Protein AF-A0A1G0YKZ3-F1 (afdb_monomer_lite)

pLDDT: mean 79.62, std 14.06, range [26.47, 97.0]

Structure (mmCIF, N/CA/C/O backbone):
data_AF-A0A1G0YKZ3-F1
#
_entry.id   AF-A0A1G0YKZ3-F1
#
loop_
_atom_site.group_PDB
_atom_site.id
_atom_site.type_symbol
_atom_site.label_atom_id
_atom_site.label_alt_id
_atom_site.label_comp_id
_atom_site.label_asym_id
_atom_site.label_entity_id
_atom_site.label_seq_id
_atom_site.pdbx_PDB_ins_code
_atom_site.Cartn_x
_atom_site.Cartn_y
_atom_site.Cartn_z
_atom_site.occupancy
_atom_site.B_iso_or_equiv
_atom_site.auth_seq_id
_atom_site.auth_comp_id
_atom_site.auth_asym_id
_atom_site.auth_atom_id
_atom_site.pdbx_PDB_model_num
ATOM 1 N N . MET A 1 1 ? 0.226 -40.331 -15.605 1.00 42.91 1 MET A N 1
ATOM 2 C CA . MET A 1 1 ? 0.816 -40.082 -16.938 1.00 42.91 1 MET A CA 1
ATOM 3 C C . MET A 1 1 ? 2.249 -40.594 -16.923 1.00 42.91 1 MET A C 1
ATOM 5 O O . MET A 1 1 ? 2.766 -40.812 -15.832 1.00 42.91 1 MET A O 1
ATOM 9 N N . LYS A 1 2 ? 2.883 -40.888 -18.066 1.00 47.62 2 LYS A N 1
ATOM 10 C CA . LYS A 1 2 ? 4.335 -41.148 -18.028 1.00 47.62 2 LYS A CA 1
ATOM 11 C C . LYS A 1 2 ? 5.029 -39.813 -17.683 1.00 47.62 2 LYS A C 1
ATOM 13 O O . LYS A 1 2 ? 4.541 -38.796 -18.163 1.00 47.62 2 LYS A O 1
ATOM 18 N N . PRO A 1 3 ? 6.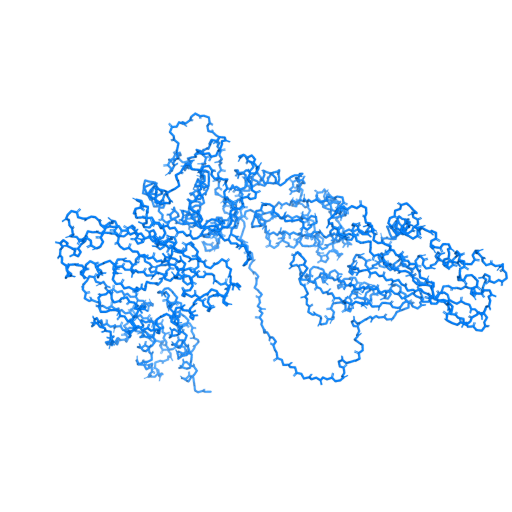158 -39.788 -16.950 1.00 50.66 3 PRO A N 1
ATOM 19 C CA . PRO A 1 3 ? 6.880 -38.547 -16.604 1.00 50.66 3 PRO A CA 1
ATOM 20 C C . PRO A 1 3 ? 7.232 -37.647 -17.809 1.00 50.66 3 PRO A C 1
ATOM 22 O O . PRO A 1 3 ? 7.466 -36.456 -17.681 1.00 50.66 3 PRO A O 1
ATOM 25 N N . ASN A 1 4 ? 7.249 -38.207 -19.023 1.00 61.38 4 ASN A N 1
ATOM 26 C CA . ASN A 1 4 ? 7.488 -37.452 -20.253 1.00 61.38 4 ASN A CA 1
ATOM 27 C C . ASN A 1 4 ? 6.264 -36.621 -20.712 1.00 61.38 4 ASN A C 1
ATOM 29 O O . ASN A 1 4 ? 6.432 -35.644 -21.435 1.00 61.38 4 ASN A O 1
ATOM 33 N N . ASP A 1 5 ? 5.040 -36.984 -20.313 1.00 68.19 5 ASP A N 1
ATOM 34 C CA . ASP A 1 5 ? 3.812 -36.299 -20.748 1.00 68.19 5 ASP A CA 1
ATOM 35 C C . ASP A 1 5 ? 3.553 -35.016 -19.935 1.00 68.19 5 ASP A C 1
ATOM 37 O O . ASP A 1 5 ? 3.103 -34.015 -20.492 1.00 68.19 5 ASP A O 1
ATOM 41 N N . GLU A 1 6 ? 3.874 -35.022 -18.635 1.00 75.44 6 GLU A N 1
ATOM 42 C CA . GLU A 1 6 ? 3.707 -33.869 -17.735 1.00 75.44 6 GLU A CA 1
ATOM 43 C C . GLU A 1 6 ? 4.696 -32.745 -18.081 1.00 75.44 6 GLU A C 1
ATOM 45 O O . GLU A 1 6 ? 4.281 -31.601 -18.285 1.00 75.44 6 GLU A O 1
ATOM 50 N N . TRP A 1 7 ? 5.973 -33.077 -18.302 1.00 81.00 7 TRP A N 1
ATOM 51 C CA . TRP A 1 7 ? 6.970 -32.133 -18.817 1.00 81.00 7 TRP A CA 1
ATOM 52 C C . TRP A 1 7 ? 6.590 -31.518 -20.174 1.00 81.00 7 TRP A C 1
ATOM 54 O O . TRP A 1 7 ? 6.686 -30.302 -20.356 1.00 81.00 7 TRP A O 1
ATOM 64 N N . GLN A 1 8 ? 6.138 -32.329 -21.138 1.00 80.38 8 GLN A N 1
ATOM 65 C CA . GLN A 1 8 ? 5.726 -31.821 -22.454 1.00 80.38 8 GLN A CA 1
ATOM 66 C C . GLN A 1 8 ? 4.481 -30.936 -22.355 1.00 80.38 8 GLN A C 1
ATOM 68 O O . GLN A 1 8 ? 4.412 -29.905 -23.023 1.00 80.38 8 GLN A O 1
ATOM 73 N N . SER A 1 9 ? 3.518 -31.290 -21.499 1.00 83.62 9 SER A N 1
ATOM 74 C CA . SER A 1 9 ? 2.351 -30.446 -21.224 1.00 83.62 9 SER A CA 1
ATOM 75 C C . SER A 1 9 ? 2.756 -29.108 -20.600 1.00 83.62 9 SER A C 1
ATOM 77 O O . SER A 1 9 ? 2.243 -28.068 -21.010 1.00 83.62 9 SER A O 1
ATOM 79 N N . PHE A 1 10 ? 3.701 -29.109 -19.655 1.00 87.75 10 PHE A N 1
ATOM 80 C CA . PHE A 1 10 ? 4.247 -27.889 -19.057 1.00 87.75 10 PHE A CA 1
ATOM 81 C C . PHE A 1 10 ? 4.953 -27.012 -20.100 1.00 87.75 10 PHE A C 1
ATOM 83 O O . PHE A 1 10 ? 4.671 -25.818 -20.199 1.00 87.75 10 PHE A O 1
ATOM 90 N N . LEU A 1 11 ? 5.824 -27.596 -20.927 1.00 85.94 11 LEU A N 1
ATOM 91 C CA . LEU A 1 11 ? 6.560 -26.859 -21.955 1.00 85.94 11 LEU A CA 1
ATOM 92 C C . LEU A 1 11 ? 5.629 -26.290 -23.038 1.00 85.94 11 LEU A C 1
ATOM 94 O O . LEU A 1 11 ? 5.811 -25.146 -23.453 1.00 85.94 11 LEU A O 1
ATOM 98 N N . ASN A 1 12 ? 4.602 -27.042 -23.452 1.00 87.62 12 ASN A N 1
ATOM 99 C CA . ASN A 1 12 ? 3.562 -26.547 -24.359 1.00 87.62 12 ASN A CA 1
ATOM 100 C C . ASN A 1 12 ? 2.747 -25.418 -23.717 1.00 87.62 12 ASN A C 1
ATOM 102 O O . ASN A 1 12 ? 2.536 -24.395 -24.356 1.00 87.62 12 ASN A O 1
ATOM 106 N N . SER A 1 13 ? 2.387 -25.534 -22.435 1.00 89.50 13 SER A N 1
ATOM 107 C CA . SER A 1 13 ? 1.728 -24.444 -21.708 1.00 89.50 13 SER A CA 1
ATOM 108 C C . SER A 1 13 ? 2.592 -23.180 -21.660 1.00 89.50 13 SER A C 1
ATOM 110 O O . SER A 1 13 ? 2.054 -22.084 -21.805 1.00 89.50 13 SER A O 1
ATOM 112 N N . LYS A 1 14 ? 3.918 -23.304 -21.492 1.00 91.25 14 LYS A N 1
ATOM 113 C CA . LYS A 1 14 ? 4.849 -22.165 -21.559 1.00 91.25 14 LYS A CA 1
ATOM 114 C C . LYS A 1 14 ? 4.975 -21.596 -22.966 1.00 91.25 14 LYS A C 1
ATOM 116 O O . LYS A 1 14 ? 5.035 -20.380 -23.120 1.00 91.25 14 LYS A O 1
ATOM 121 N N . LYS A 1 15 ? 4.960 -22.441 -23.997 1.00 91.25 15 LYS A N 1
ATOM 122 C CA . LYS A 1 15 ? 4.895 -21.992 -25.392 1.00 91.25 15 LYS A CA 1
ATOM 123 C C . LYS A 1 15 ? 3.628 -21.170 -25.646 1.00 91.25 15 LYS A C 1
ATOM 125 O O . LYS A 1 15 ? 3.743 -20.075 -26.184 1.00 91.25 15 LYS A O 1
ATOM 130 N N . ASP A 1 16 ? 2.462 -21.660 -25.238 1.00 88.56 16 ASP A N 1
ATOM 131 C CA . ASP A 1 16 ? 1.179 -20.974 -25.441 1.00 88.56 16 ASP A CA 1
ATOM 132 C C . ASP A 1 16 ? 1.107 -19.669 -24.629 1.00 88.56 16 ASP A C 1
ATOM 134 O O . ASP A 1 16 ? 0.653 -18.636 -25.125 1.00 88.56 16 ASP A O 1
ATOM 138 N N . GLU A 1 17 ? 1.646 -19.675 -23.403 1.00 88.56 17 GLU A N 1
ATOM 139 C CA . GLU A 1 17 ? 1.819 -18.471 -22.585 1.00 88.56 17 GLU A CA 1
ATOM 140 C C . GLU A 1 17 ? 2.624 -17.402 -23.337 1.00 88.56 17 GLU A C 1
ATOM 142 O O . GLU A 1 17 ? 2.212 -16.241 -23.369 1.00 88.56 17 GLU A O 1
ATOM 147 N N . VAL A 1 18 ? 3.748 -17.786 -23.945 1.00 91.19 18 VAL A N 1
ATOM 148 C CA . VAL A 1 18 ? 4.625 -16.914 -24.742 1.00 91.19 18 VAL A CA 1
ATOM 149 C C . VAL A 1 18 ? 3.956 -16.493 -26.058 1.00 91.19 18 VAL A C 1
ATOM 151 O O . VAL A 1 18 ? 4.164 -15.375 -26.529 1.00 91.19 18 VAL A O 1
ATOM 154 N N . GLU A 1 19 ? 3.146 -17.354 -26.674 1.00 90.00 19 GLU A N 1
ATOM 155 C CA . GLU A 1 19 ? 2.508 -17.114 -27.973 1.00 90.00 19 GLU A CA 1
ATOM 156 C C . GLU A 1 19 ? 1.446 -15.999 -27.917 1.00 90.00 19 GLU A C 1
ATOM 158 O O . GLU A 1 19 ? 1.385 -15.171 -28.826 1.00 90.00 19 GLU A O 1
ATOM 163 N N . CYS A 1 20 ? 0.707 -15.887 -26.815 1.00 87.75 20 CYS A N 1
ATOM 164 C CA . CYS A 1 20 ? -0.356 -14.887 -26.640 1.00 87.75 20 CYS A CA 1
ATOM 165 C C . CYS A 1 20 ? 0.103 -13.520 -26.101 1.00 87.75 20 CYS A C 1
ATOM 167 O O . CYS A 1 20 ? -0.731 -12.662 -25.835 1.00 87.75 20 CYS A O 1
ATOM 169 N N . GLN A 1 21 ? 1.398 -13.293 -25.860 1.00 89.94 21 GLN A N 1
ATOM 170 C CA . GLN A 1 21 ? 1.848 -12.016 -25.293 1.00 89.94 21 GLN A CA 1
ATOM 171 C C . GLN A 1 21 ? 3.215 -11.570 -25.812 1.00 89.94 21 GLN A C 1
ATOM 173 O O . GLN A 1 21 ? 4.029 -12.368 -26.283 1.00 89.94 21 GLN A O 1
ATOM 178 N N . TRP A 1 22 ? 3.473 -10.271 -25.699 1.00 89.44 22 TRP A N 1
ATOM 179 C CA . TRP A 1 22 ? 4.786 -9.681 -25.909 1.00 89.44 22 TRP A CA 1
ATOM 180 C C . TRP A 1 22 ? 5.574 -9.745 -24.595 1.00 89.44 22 TRP A C 1
ATOM 182 O O . TRP A 1 22 ? 5.169 -9.163 -23.589 1.00 89.44 22 TRP A O 1
ATOM 192 N N . LEU A 1 23 ? 6.712 -10.445 -24.604 1.00 87.81 23 LEU A N 1
ATOM 193 C CA . LEU A 1 23 ? 7.598 -10.577 -23.444 1.00 87.81 23 LEU A CA 1
ATOM 194 C C . LEU A 1 23 ? 8.926 -9.868 -23.678 1.00 87.81 23 LEU A C 1
ATOM 196 O O . LEU A 1 23 ? 9.559 -10.033 -24.724 1.00 87.81 23 LEU A O 1
ATOM 200 N N . THR A 1 24 ? 9.387 -9.141 -22.663 1.00 86.06 24 THR A N 1
ATOM 201 C CA . THR A 1 24 ? 10.756 -8.614 -22.647 1.00 86.06 24 THR A CA 1
ATOM 202 C C . THR A 1 24 ? 11.774 -9.757 -22.614 1.00 86.06 24 THR A C 1
ATOM 204 O O . THR A 1 24 ? 11.461 -10.883 -22.217 1.00 86.06 24 THR A O 1
ATOM 207 N N . LYS A 1 25 ? 13.029 -9.464 -22.980 1.00 84.75 25 LYS A N 1
ATOM 208 C CA . LYS A 1 25 ? 14.138 -10.428 -22.883 1.00 84.75 25 LYS A CA 1
ATOM 209 C C . LYS A 1 25 ? 14.225 -11.053 -21.486 1.00 84.75 25 LYS A C 1
ATOM 211 O O . LYS A 1 25 ? 14.249 -12.272 -21.356 1.00 84.75 25 LYS A O 1
ATOM 216 N N . SER A 1 26 ? 14.215 -10.220 -20.447 1.00 84.94 26 SER A N 1
ATOM 217 C CA . SER A 1 26 ? 14.323 -10.673 -19.058 1.00 84.94 26 SER A CA 1
ATOM 218 C C . SER A 1 26 ? 13.125 -11.513 -18.608 1.00 84.94 26 SER A C 1
ATOM 220 O O . SER A 1 26 ? 13.286 -12.424 -17.806 1.00 84.94 26 SER A O 1
ATOM 222 N N . GLU A 1 27 ? 11.921 -11.251 -19.122 1.00 87.38 27 GLU A N 1
ATOM 223 C CA . GLU A 1 27 ? 10.743 -12.081 -18.827 1.00 87.38 27 GLU A CA 1
ATOM 224 C C . GLU A 1 27 ? 10.829 -13.451 -19.489 1.00 87.38 27 GLU A C 1
ATOM 226 O O . GLU A 1 27 ? 10.498 -14.457 -18.866 1.00 87.38 27 GLU A O 1
ATOM 231 N N . PHE A 1 28 ? 11.342 -13.517 -20.715 1.00 90.62 28 PHE A N 1
ATOM 232 C CA . PHE A 1 28 ? 11.598 -14.801 -21.352 1.00 90.62 28 PHE A CA 1
ATOM 233 C C . PHE A 1 28 ? 12.720 -15.579 -20.647 1.00 90.62 28 PHE A C 1
ATOM 235 O O . PHE A 1 28 ? 12.620 -16.793 -20.499 1.00 90.62 28 PHE A O 1
ATOM 242 N N . GLU A 1 29 ? 13.745 -14.903 -20.119 1.00 90.12 29 GLU A N 1
ATOM 243 C CA . GLU A 1 29 ? 14.764 -15.535 -19.266 1.00 90.12 29 GLU A CA 1
ATOM 244 C C . GLU A 1 29 ? 14.179 -16.092 -17.962 1.00 90.12 29 GLU A C 1
ATOM 246 O O . GLU A 1 29 ? 14.611 -17.151 -17.507 1.00 90.12 29 GLU A O 1
ATOM 251 N N . ILE A 1 30 ? 13.177 -15.433 -17.368 1.00 89.94 30 ILE A N 1
ATOM 252 C CA . ILE A 1 30 ? 12.441 -15.984 -16.218 1.00 89.94 30 ILE A CA 1
ATOM 253 C C . ILE A 1 30 ? 11.735 -17.282 -16.619 1.00 89.94 30 ILE A C 1
ATOM 255 O O . ILE A 1 30 ? 11.874 -18.274 -15.910 1.00 89.94 30 ILE A O 1
ATOM 259 N N . ILE A 1 31 ? 11.072 -17.318 -17.778 1.00 91.12 31 ILE A N 1
ATOM 260 C CA . ILE A 1 31 ? 10.432 -18.540 -18.291 1.00 91.12 31 ILE A CA 1
ATOM 261 C C . ILE A 1 31 ? 11.467 -19.643 -18.542 1.00 91.12 31 ILE A C 1
ATOM 263 O O . ILE A 1 31 ? 11.247 -20.785 -18.146 1.00 91.12 31 ILE A O 1
ATOM 267 N N . ILE A 1 32 ? 12.625 -19.320 -19.130 1.00 91.31 32 ILE A N 1
ATOM 268 C CA . ILE A 1 32 ? 13.733 -20.278 -19.275 1.00 91.31 32 ILE A CA 1
ATOM 269 C C . ILE A 1 32 ? 14.160 -20.802 -17.898 1.00 91.31 32 ILE A C 1
ATOM 271 O O . ILE A 1 32 ? 14.321 -22.004 -17.721 1.00 91.31 32 ILE A O 1
ATOM 275 N N . ASN A 1 33 ? 14.295 -19.937 -16.894 1.00 90.25 33 ASN A N 1
ATOM 276 C CA . ASN A 1 33 ? 14.664 -20.355 -15.542 1.00 90.25 33 ASN A CA 1
ATOM 277 C C . ASN A 1 33 ? 13.593 -21.228 -14.870 1.00 90.25 33 ASN A C 1
ATOM 279 O O . ASN A 1 33 ? 13.944 -22.163 -14.153 1.00 90.25 33 ASN A O 1
ATOM 283 N N . GLU A 1 34 ? 12.306 -20.965 -15.092 1.00 91.06 34 GLU A N 1
ATOM 284 C CA . GLU A 1 34 ? 11.209 -21.831 -14.637 1.00 91.06 34 GLU A CA 1
ATOM 285 C C . GLU A 1 34 ? 11.281 -23.211 -15.298 1.00 91.06 34 GLU A C 1
ATOM 287 O O . GLU A 1 34 ? 11.174 -24.230 -14.617 1.00 91.06 34 GLU A O 1
ATOM 292 N N . ILE A 1 35 ? 11.550 -23.243 -16.606 1.00 89.38 35 ILE A N 1
ATOM 293 C CA . ILE A 1 35 ? 11.797 -24.464 -17.384 1.00 89.38 35 ILE A CA 1
ATOM 294 C C . ILE A 1 35 ? 12.987 -25.240 -16.806 1.00 89.38 35 ILE A C 1
ATOM 296 O O . ILE A 1 35 ? 12.895 -26.454 -16.657 1.00 89.38 35 ILE A O 1
ATOM 300 N N . LEU A 1 36 ? 14.084 -24.583 -16.427 1.00 88.19 36 LEU A N 1
ATOM 301 C CA . LEU A 1 36 ? 15.252 -25.248 -15.826 1.00 88.19 36 LEU A CA 1
ATOM 302 C C . LEU A 1 36 ? 14.985 -25.755 -14.394 1.00 88.19 36 LEU A C 1
ATOM 304 O O . LEU A 1 36 ? 15.496 -26.806 -14.003 1.00 88.19 36 LEU A O 1
ATOM 308 N N . LYS A 1 37 ? 14.175 -25.031 -13.609 1.00 88.12 37 LYS A N 1
ATOM 309 C CA . LYS A 1 37 ? 13.853 -25.361 -12.206 1.00 88.12 37 LYS A CA 1
ATOM 310 C C . LYS A 1 37 ? 12.738 -26.393 -12.037 1.00 88.12 37 LYS A C 1
ATOM 312 O O . LYS A 1 37 ? 12.603 -26.938 -10.943 1.00 88.12 37 LYS A O 1
ATOM 317 N N . HIS A 1 38 ? 11.934 -26.650 -13.067 1.00 86.81 38 HIS A N 1
ATOM 318 C CA . HIS A 1 38 ? 10.862 -27.641 -13.004 1.00 86.81 38 HIS A CA 1
ATOM 319 C C . HIS A 1 38 ? 11.417 -29.024 -12.621 1.00 86.81 38 HIS A C 1
ATOM 321 O O . HIS A 1 38 ? 12.440 -29.460 -13.157 1.00 86.81 38 HIS A O 1
ATOM 327 N N . ALA A 1 39 ? 10.736 -29.720 -11.703 1.00 82.50 39 ALA A N 1
ATOM 328 C CA . ALA A 1 39 ? 11.223 -30.966 -11.103 1.00 82.50 39 ALA A CA 1
ATOM 329 C C . ALA A 1 39 ? 11.541 -32.044 -12.154 1.00 82.50 39 ALA A C 1
ATOM 331 O O . ALA A 1 39 ? 12.566 -32.715 -12.069 1.00 82.50 39 ALA A O 1
ATOM 332 N N . GLU A 1 40 ? 10.702 -32.143 -13.185 1.00 80.88 40 GLU A N 1
ATOM 333 C CA . GLU A 1 40 ? 10.841 -33.122 -14.271 1.00 80.88 40 GLU A CA 1
ATOM 334 C C . GLU A 1 40 ? 11.629 -32.606 -15.488 1.00 80.88 40 GLU A C 1
ATOM 336 O O . GLU A 1 40 ? 11.711 -33.287 -16.508 1.00 80.88 40 GLU A O 1
ATOM 341 N N . SER A 1 41 ? 12.202 -31.399 -15.420 1.00 84.44 41 SER A N 1
ATOM 342 C CA . SER A 1 41 ? 12.966 -30.848 -16.541 1.00 84.44 41 SER A CA 1
ATOM 343 C C . SER A 1 41 ? 14.240 -31.661 -16.791 1.00 84.44 41 SER A C 1
ATOM 345 O O . SER A 1 41 ? 15.064 -31.775 -15.873 1.00 84.44 41 SER A O 1
ATOM 347 N N . PRO A 1 42 ? 14.467 -32.169 -18.018 1.00 82.06 42 PRO A N 1
ATOM 348 C CA . PRO A 1 42 ? 15.706 -32.852 -18.382 1.00 82.06 42 PRO A CA 1
ATOM 349 C C . PRO A 1 42 ? 16.873 -31.875 -18.602 1.00 82.06 42 PRO A C 1
ATOM 351 O O . PRO A 1 42 ? 18.012 -32.310 -18.765 1.00 82.06 42 PRO A O 1
ATOM 354 N N . LEU A 1 43 ? 16.604 -30.564 -18.616 1.00 85.81 43 LEU A N 1
ATOM 355 C CA . LEU A 1 43 ? 17.576 -29.524 -18.931 1.00 85.81 43 LEU A CA 1
ATOM 356 C C . LEU A 1 43 ? 18.294 -29.038 -17.666 1.00 85.81 43 LEU A C 1
ATOM 358 O O . LEU A 1 43 ? 17.666 -28.679 -16.670 1.00 85.81 43 LEU A O 1
ATOM 362 N N . LEU A 1 44 ? 19.621 -28.998 -17.727 1.00 85.94 44 LEU A N 1
ATOM 363 C CA . LEU A 1 44 ? 20.503 -28.349 -16.757 1.00 85.94 44 LEU A CA 1
ATOM 364 C C . LEU A 1 44 ? 20.822 -26.900 -17.169 1.00 85.94 44 LEU A C 1
ATOM 366 O O . LEU A 1 44 ? 21.038 -26.041 -16.319 1.00 85.94 44 LEU A O 1
ATOM 370 N N . GLY A 1 45 ? 20.804 -26.615 -18.473 1.00 88.44 45 GLY A N 1
ATOM 371 C CA . GLY A 1 45 ? 20.987 -25.279 -19.038 1.00 88.44 45 GLY A CA 1
ATOM 372 C C . GLY A 1 45 ? 20.351 -25.164 -20.423 1.00 88.44 45 GLY A C 1
ATOM 373 O O . GLY A 1 45 ? 20.133 -26.173 -21.096 1.00 88.44 45 GLY A O 1
ATOM 374 N N . LEU A 1 46 ? 20.082 -23.934 -20.860 1.00 90.31 46 LEU A N 1
ATOM 375 C CA . LEU A 1 46 ? 19.493 -23.626 -22.164 1.00 90.31 46 LEU A CA 1
ATOM 376 C C . LEU A 1 46 ? 19.914 -22.221 -22.597 1.00 90.31 46 LEU A C 1
ATOM 378 O O . LEU A 1 46 ? 19.667 -21.259 -21.873 1.00 90.31 46 LEU A O 1
ATOM 382 N N . GLN A 1 47 ? 20.493 -22.108 -23.787 1.00 90.69 47 GLN A N 1
ATOM 383 C CA . GLN A 1 47 ? 20.935 -20.860 -24.394 1.00 90.69 47 GLN A CA 1
ATOM 384 C C . GLN A 1 47 ? 20.484 -20.804 -25.856 1.00 90.69 47 GLN A C 1
ATOM 386 O O . GLN A 1 47 ? 20.711 -21.739 -26.619 1.00 90.69 47 GLN A O 1
ATOM 391 N N . PHE A 1 48 ? 19.897 -19.687 -26.271 1.00 90.38 48 PHE A N 1
ATOM 392 C CA . PHE A 1 48 ? 19.668 -19.380 -27.679 1.00 90.38 48 PHE A CA 1
ATOM 393 C C . PHE A 1 48 ? 20.603 -18.252 -28.102 1.00 90.38 48 PHE A C 1
ATOM 395 O O . PHE A 1 48 ? 20.627 -17.198 -27.469 1.00 90.38 48 PHE A O 1
ATOM 402 N N . SER A 1 49 ? 21.347 -18.477 -29.178 1.00 87.94 49 SER A N 1
ATOM 403 C CA . SER A 1 49 ? 22.225 -17.504 -29.821 1.00 87.94 49 SER A CA 1
ATOM 404 C C . SER A 1 49 ? 21.640 -17.140 -31.174 1.00 87.94 49 SER A C 1
ATOM 406 O O . SER A 1 49 ? 21.408 -18.022 -32.003 1.00 87.94 49 SER A O 1
ATOM 408 N N . LEU A 1 50 ? 21.395 -15.857 -31.412 1.00 85.75 50 LEU A N 1
ATOM 409 C CA . LEU A 1 50 ? 20.867 -15.376 -32.683 1.00 85.75 50 LEU A CA 1
ATOM 410 C C . LEU A 1 50 ? 21.913 -14.522 -33.392 1.00 85.75 50 LEU A C 1
ATOM 412 O O . LEU A 1 50 ? 22.384 -13.545 -32.821 1.00 85.75 50 LEU A O 1
ATOM 416 N N . GLU A 1 51 ? 22.272 -14.890 -34.623 1.00 80.81 51 GLU A N 1
ATOM 417 C CA . GLU A 1 51 ? 23.230 -14.164 -35.464 1.00 80.81 51 GLU A CA 1
ATOM 418 C C . GLU A 1 51 ? 22.498 -13.460 -36.624 1.00 80.81 51 GLU A C 1
ATOM 420 O O . GLU A 1 51 ? 21.670 -14.067 -37.308 1.00 80.81 51 GLU A O 1
ATOM 425 N N . PHE A 1 52 ? 22.811 -12.176 -36.854 1.00 73.44 52 PHE A N 1
ATOM 426 C CA . PHE A 1 52 ? 22.208 -11.348 -37.908 1.00 73.44 52 PHE A CA 1
ATOM 427 C C . PHE A 1 52 ? 23.247 -10.784 -38.878 1.00 73.44 52 PHE A C 1
ATOM 429 O O . PHE A 1 52 ? 24.420 -10.624 -38.536 1.00 73.44 52 PHE A O 1
ATOM 436 N N . ALA A 1 53 ? 22.781 -10.383 -40.063 1.00 68.69 53 ALA A N 1
ATOM 437 C CA . ALA A 1 53 ? 23.548 -9.519 -40.950 1.00 68.69 53 ALA A CA 1
ATOM 438 C C . ALA A 1 53 ? 23.676 -8.087 -40.365 1.00 68.69 53 ALA A C 1
ATOM 440 O O . ALA A 1 53 ? 22.723 -7.585 -39.753 1.00 68.69 53 ALA A O 1
ATOM 441 N N . PRO A 1 54 ? 24.814 -7.392 -40.575 1.00 63.59 54 PRO A N 1
ATOM 442 C CA . PRO A 1 54 ? 24.992 -5.995 -40.165 1.00 63.59 54 PRO A CA 1
ATOM 443 C C . PRO A 1 54 ? 23.857 -5.083 -40.676 1.00 63.59 54 PRO A C 1
ATOM 445 O O . PRO A 1 54 ? 23.375 -5.299 -41.791 1.00 63.59 54 PRO A O 1
ATOM 448 N N . PRO A 1 55 ? 23.416 -4.055 -39.916 1.00 63.09 55 PRO A N 1
ATOM 449 C CA . PRO A 1 55 ? 24.029 -3.469 -38.711 1.00 63.09 55 PRO A CA 1
ATOM 450 C C . PRO A 1 55 ? 23.638 -4.133 -37.373 1.00 63.09 55 PRO A C 1
ATOM 452 O O . PRO A 1 55 ? 24.049 -3.661 -36.311 1.00 63.09 55 PRO A O 1
ATOM 455 N N . PHE A 1 56 ? 22.859 -5.215 -37.394 1.00 68.00 56 PHE A N 1
ATOM 456 C CA . PHE A 1 56 ? 22.395 -5.906 -36.188 1.00 68.00 56 PHE A CA 1
ATOM 457 C C . PHE A 1 56 ? 23.482 -6.872 -35.680 1.00 68.00 56 PHE A C 1
ATOM 459 O O . PHE A 1 56 ? 24.140 -7.545 -36.469 1.00 68.00 56 PHE A O 1
ATOM 466 N N . LYS A 1 57 ? 23.718 -6.914 -34.361 1.00 65.50 57 LYS A N 1
ATOM 467 C CA . LYS A 1 57 ? 24.732 -7.784 -33.732 1.00 65.50 57 LYS A CA 1
ATOM 468 C C . LYS A 1 57 ? 24.097 -9.050 -33.176 1.00 65.50 57 LYS A C 1
ATOM 470 O O . LYS A 1 57 ? 22.934 -9.028 -32.784 1.00 65.50 57 LYS A O 1
ATOM 475 N N . ALA A 1 58 ? 24.894 -10.114 -33.082 1.00 75.12 58 ALA A N 1
ATOM 476 C CA . ALA A 1 58 ? 24.462 -11.331 -32.420 1.00 75.12 58 ALA A CA 1
ATOM 477 C C . ALA A 1 58 ? 24.151 -11.085 -30.935 1.00 75.12 58 ALA A C 1
ATOM 479 O O . ALA A 1 58 ? 24.829 -10.283 -30.282 1.00 75.12 58 ALA A O 1
ATOM 480 N N . PHE A 1 59 ? 23.138 -11.771 -30.409 1.00 82.75 59 PHE A N 1
ATOM 481 C CA . PHE A 1 59 ? 22.833 -11.760 -28.981 1.00 82.75 59 PHE A CA 1
ATOM 482 C C . PHE A 1 59 ? 22.466 -13.153 -28.477 1.00 82.75 59 PHE A C 1
ATOM 484 O O . PHE A 1 59 ? 21.928 -13.979 -29.215 1.00 82.75 59 PHE A O 1
ATOM 491 N N . ASP A 1 60 ? 22.722 -13.360 -27.187 1.00 86.44 60 ASP A N 1
ATOM 492 C CA . ASP A 1 60 ? 22.404 -14.589 -26.473 1.00 86.44 60 ASP A CA 1
ATOM 493 C C . ASP A 1 60 ? 21.298 -14.357 -25.441 1.00 86.44 60 ASP A C 1
ATOM 495 O O . ASP A 1 60 ? 21.181 -13.267 -24.862 1.00 86.44 60 ASP A O 1
ATOM 499 N N . ILE A 1 61 ? 20.502 -15.391 -25.191 1.00 87.12 61 ILE A N 1
ATOM 500 C CA . ILE A 1 61 ? 19.455 -15.415 -24.168 1.00 87.12 61 ILE A CA 1
ATOM 501 C C . ILE A 1 61 ? 19.419 -16.787 -23.487 1.00 87.12 61 ILE A C 1
ATOM 503 O O . ILE A 1 61 ? 19.496 -17.816 -24.160 1.00 87.12 61 ILE A O 1
ATOM 507 N N . GLY A 1 62 ? 19.312 -16.800 -22.157 1.00 85.31 62 GLY A N 1
ATOM 508 C CA . GLY A 1 62 ? 19.332 -18.021 -21.345 1.00 85.31 62 GLY A CA 1
ATOM 509 C C . GLY A 1 62 ? 20.665 -18.286 -20.630 1.00 85.31 62 GLY A C 1
ATOM 510 O O . GLY A 1 62 ? 21.541 -17.427 -20.565 1.00 85.31 62 GLY A O 1
ATOM 511 N N . HIS A 1 63 ? 20.796 -19.478 -20.048 1.00 82.50 63 HIS A N 1
ATOM 512 C CA . HIS A 1 63 ? 21.903 -19.869 -19.174 1.00 82.50 63 HIS A CA 1
ATOM 513 C C . HIS A 1 63 ? 22.912 -20.762 -19.906 1.00 82.50 63 HIS A C 1
ATOM 515 O O . HIS A 1 63 ? 22.547 -21.835 -20.390 1.00 82.50 63 HIS A O 1
ATOM 521 N N . SER A 1 64 ? 24.185 -20.350 -19.928 1.00 81.81 64 SER A N 1
ATOM 522 C CA . SER A 1 64 ? 25.295 -21.118 -20.510 1.00 81.81 64 SER A CA 1
ATOM 523 C C . SER A 1 64 ? 26.107 -21.841 -19.434 1.00 81.81 64 SER A C 1
ATOM 525 O O . SER A 1 64 ? 26.398 -21.263 -18.390 1.00 81.81 64 SER A O 1
ATOM 527 N N . LEU A 1 65 ? 26.518 -23.083 -19.700 1.00 81.81 65 LEU A N 1
ATOM 528 C CA . LEU A 1 65 ? 27.394 -23.884 -18.831 1.00 81.81 65 LEU A CA 1
ATOM 529 C C . LEU A 1 65 ? 28.711 -24.246 -19.540 1.00 81.81 65 LEU A C 1
ATOM 531 O O . LEU A 1 65 ? 28.831 -24.093 -20.754 1.00 81.81 65 LEU A O 1
ATOM 535 N N . ALA A 1 66 ? 29.707 -24.692 -18.765 1.00 76.38 66 ALA A N 1
ATOM 536 C CA . ALA A 1 66 ? 31.050 -25.020 -19.261 1.00 76.38 66 ALA A CA 1
ATOM 537 C C . ALA A 1 66 ? 31.154 -26.402 -19.938 1.00 76.38 66 ALA A C 1
ATOM 539 O O . ALA A 1 66 ? 32.101 -26.652 -20.680 1.00 76.38 66 ALA A O 1
ATOM 540 N N . GLU A 1 67 ? 30.201 -27.300 -19.684 1.00 73.69 67 GLU A N 1
ATOM 541 C CA . GLU A 1 67 ? 30.148 -28.633 -20.295 1.00 73.69 67 GLU A CA 1
ATOM 542 C C . GLU A 1 67 ? 29.831 -28.558 -21.802 1.00 73.69 67 GLU A C 1
ATOM 544 O O . GLU A 1 67 ? 29.259 -27.562 -22.253 1.00 73.69 67 GLU A O 1
ATOM 549 N N . PRO A 1 68 ? 30.188 -29.573 -22.613 1.00 71.62 68 PRO A N 1
ATOM 550 C CA . PRO A 1 68 ? 29.853 -29.580 -24.034 1.00 71.62 68 PRO A CA 1
ATOM 551 C C . PRO A 1 68 ? 28.326 -29.657 -24.227 1.00 71.62 68 PRO A C 1
ATOM 553 O O . PRO A 1 68 ? 27.716 -30.631 -23.788 1.00 71.62 68 PRO A O 1
ATOM 556 N N . PRO A 1 69 ? 27.693 -28.655 -24.868 1.00 79.31 69 PRO A N 1
ATOM 557 C CA . PRO A 1 69 ? 26.253 -28.657 -25.079 1.00 79.31 69 PRO A CA 1
ATOM 558 C C . PRO A 1 69 ? 25.859 -29.487 -26.298 1.00 79.31 69 PRO A C 1
ATOM 560 O O . PRO A 1 69 ? 26.560 -29.501 -27.316 1.00 79.31 69 PRO A O 1
ATOM 563 N N . ASP A 1 70 ? 24.647 -30.027 -26.260 1.00 82.00 70 ASP A N 1
ATOM 564 C CA . ASP A 1 70 ? 23.947 -30.414 -27.477 1.00 82.00 70 ASP A CA 1
ATOM 565 C C . ASP A 1 70 ? 23.594 -29.137 -28.246 1.00 82.00 70 ASP A C 1
ATOM 567 O O . ASP A 1 70 ? 22.937 -28.229 -27.728 1.00 82.00 70 ASP A O 1
ATOM 571 N N . THR A 1 71 ? 24.082 -29.034 -29.482 1.00 82.50 71 THR A N 1
ATOM 572 C CA . THR A 1 71 ? 23.901 -27.844 -30.318 1.00 82.50 71 THR A CA 1
ATOM 573 C C . THR A 1 71 ? 22.971 -28.150 -31.478 1.00 82.50 71 THR A C 1
ATOM 575 O O . THR A 1 71 ? 23.224 -29.051 -32.274 1.00 82.50 71 THR A O 1
ATOM 578 N N . HIS A 1 72 ? 21.941 -27.328 -31.634 1.00 84.50 72 HIS A N 1
ATOM 579 C CA . HIS A 1 72 ? 21.007 -27.395 -32.744 1.00 84.50 72 HIS A CA 1
ATOM 580 C C . HIS A 1 72 ? 20.862 -26.025 -33.391 1.00 84.50 72 HIS A C 1
ATOM 582 O O . HIS A 1 72 ? 20.766 -25.007 -32.714 1.00 84.50 72 HIS A O 1
ATOM 588 N N . SER A 1 73 ? 20.812 -25.982 -34.719 1.00 84.81 73 SER A N 1
ATOM 589 C CA . SER A 1 73 ? 20.568 -24.738 -35.451 1.00 84.81 73 SER A CA 1
ATOM 590 C C . SER A 1 73 ? 19.271 -24.844 -36.236 1.00 84.81 73 SER A C 1
ATOM 592 O O . SER A 1 73 ? 18.994 -25.877 -36.840 1.00 84.81 73 SER A O 1
ATOM 594 N N . PHE A 1 74 ? 18.462 -23.794 -36.210 1.00 85.88 74 PHE A N 1
ATOM 595 C CA . PHE A 1 74 ? 17.257 -23.698 -37.021 1.00 85.88 74 PHE A CA 1
ATOM 596 C C . PHE A 1 74 ? 17.167 -22.311 -37.648 1.00 85.88 74 PHE A C 1
ATOM 598 O O . PHE A 1 74 ? 17.546 -21.303 -37.050 1.00 85.88 74 PHE A O 1
ATOM 605 N N . GLN A 1 75 ? 16.672 -22.278 -38.882 1.00 80.44 75 GLN A N 1
ATOM 606 C CA . GLN A 1 75 ? 16.397 -21.026 -39.567 1.00 80.44 75 GLN A CA 1
ATOM 607 C C . GLN A 1 75 ? 15.155 -20.386 -38.956 1.00 80.44 75 GLN A C 1
ATOM 609 O O . GLN A 1 75 ? 14.157 -21.060 -38.656 1.00 80.44 75 GLN A O 1
ATOM 614 N N . LEU A 1 76 ? 15.235 -19.079 -38.749 1.00 76.69 76 LEU A N 1
ATOM 615 C CA . LEU A 1 76 ? 14.055 -18.285 -38.484 1.00 76.69 76 LEU A CA 1
ATOM 616 C C . LEU A 1 76 ? 13.371 -18.048 -39.825 1.00 76.69 76 LEU A C 1
ATOM 618 O O . LEU A 1 76 ? 13.980 -17.537 -40.758 1.00 76.69 76 LEU A O 1
ATOM 622 N N . ASP A 1 77 ? 12.101 -18.429 -39.919 1.00 70.06 77 ASP A N 1
ATOM 623 C CA . ASP A 1 77 ? 11.248 -18.168 -41.084 1.00 70.06 77 ASP A CA 1
ATOM 624 C C . ASP A 1 77 ? 10.872 -16.667 -41.181 1.00 70.06 77 ASP A C 1
ATOM 626 O O . ASP A 1 77 ? 9.711 -16.321 -41.400 1.00 70.06 77 ASP A O 1
ATOM 630 N N . ASP A 1 78 ? 11.820 -15.764 -40.896 1.00 67.31 78 ASP A N 1
ATOM 631 C CA . ASP A 1 78 ? 11.661 -14.313 -40.967 1.00 67.31 78 ASP A CA 1
ATOM 632 C C . ASP A 1 78 ? 12.296 -13.758 -42.247 1.00 67.31 78 ASP A C 1
ATOM 634 O O . ASP A 1 78 ? 13.125 -14.383 -42.907 1.00 67.31 78 ASP A O 1
ATOM 638 N N . ASN A 1 79 ? 11.910 -12.534 -42.614 1.00 60.78 79 ASN A N 1
ATOM 639 C CA . ASN A 1 79 ? 12.427 -11.850 -43.804 1.00 60.78 79 ASN A CA 1
ATOM 640 C C . ASN A 1 79 ? 13.922 -11.460 -43.688 1.00 60.78 79 ASN A C 1
ATOM 642 O O . ASN A 1 79 ? 14.395 -10.650 -44.485 1.00 60.78 79 ASN A O 1
ATOM 646 N N . ARG A 1 80 ? 14.657 -11.957 -42.678 1.00 63.00 80 ARG A N 1
ATOM 647 C CA . ARG A 1 80 ? 16.012 -11.515 -42.316 1.00 63.00 80 ARG A CA 1
ATOM 648 C C . ARG A 1 80 ? 17.091 -12.583 -42.388 1.00 63.00 80 ARG A C 1
ATOM 650 O O . ARG A 1 80 ? 18.252 -12.239 -42.155 1.00 63.00 80 ARG A O 1
ATOM 657 N N . SER A 1 81 ? 16.774 -13.823 -42.766 1.00 53.94 81 SER A N 1
ATOM 658 C CA . SER A 1 81 ? 17.778 -14.897 -42.889 1.00 53.94 81 SER A CA 1
ATOM 659 C C . SER A 1 81 ? 18.635 -15.055 -41.617 1.00 53.94 81 SER A C 1
ATOM 661 O O . SER A 1 81 ? 19.845 -15.260 -41.692 1.00 53.94 81 SER A O 1
ATOM 663 N N . GLY A 1 82 ? 18.020 -14.882 -40.439 1.00 68.81 82 GLY A N 1
ATOM 664 C CA . GLY A 1 82 ? 18.692 -15.054 -39.151 1.00 68.81 82 GLY A CA 1
ATOM 665 C C . GLY A 1 82 ? 18.847 -16.534 -38.799 1.00 68.81 82 GLY A C 1
ATOM 666 O O . GLY A 1 82 ? 17.873 -17.292 -38.826 1.00 68.81 82 GLY A O 1
ATOM 667 N N . LEU A 1 83 ? 20.063 -16.945 -38.426 1.00 81.06 83 LEU A N 1
ATOM 668 C CA . LEU A 1 83 ? 20.322 -18.295 -37.923 1.00 81.06 83 LEU A CA 1
ATOM 669 C C . LEU A 1 83 ? 20.244 -18.286 -36.395 1.00 81.06 83 LEU A C 1
ATOM 671 O O . LEU A 1 83 ? 21.067 -17.653 -35.732 1.00 81.06 83 LEU A O 1
ATOM 675 N N . CYS A 1 84 ? 19.278 -19.018 -35.835 1.00 85.75 84 CYS A N 1
ATOM 676 C CA . CYS A 1 84 ? 19.230 -19.265 -34.400 1.00 85.75 84 CYS A CA 1
ATOM 677 C C . CYS A 1 84 ? 19.951 -20.578 -34.080 1.00 85.75 84 CYS A C 1
ATOM 679 O O . CYS A 1 84 ? 19.619 -21.637 -34.622 1.00 85.75 84 CYS A O 1
ATOM 681 N N . ARG A 1 85 ? 20.935 -20.510 -33.184 1.00 88.19 85 ARG A N 1
ATOM 682 C CA . ARG A 1 85 ? 21.633 -21.660 -32.615 1.00 88.19 85 ARG A CA 1
ATOM 683 C C . ARG A 1 85 ? 21.161 -21.848 -31.177 1.00 88.19 85 ARG A C 1
ATOM 685 O O . ARG A 1 85 ? 21.494 -21.055 -30.304 1.00 88.19 85 ARG A O 1
ATOM 692 N N . ALA A 1 86 ? 20.397 -22.902 -30.934 1.00 87.75 86 ALA A N 1
ATOM 693 C CA . ALA A 1 86 ? 20.036 -23.345 -29.598 1.00 87.75 86 ALA A CA 1
ATOM 694 C C . ALA A 1 86 ? 21.101 -24.311 -29.069 1.00 87.75 86 ALA A C 1
ATOM 696 O O . ALA A 1 86 ? 21.517 -25.239 -29.764 1.00 87.75 86 ALA A O 1
ATOM 697 N N . LYS A 1 87 ? 21.542 -24.083 -27.838 1.00 88.25 87 LYS A N 1
ATOM 698 C CA . LYS A 1 87 ? 22.453 -24.938 -27.083 1.00 88.25 87 LYS A CA 1
ATOM 699 C C . LYS A 1 87 ? 21.777 -25.320 -25.783 1.00 88.25 87 LYS A C 1
ATOM 701 O O . LYS A 1 87 ? 21.208 -24.458 -25.114 1.00 88.25 87 LYS A O 1
ATOM 706 N N . TRP A 1 88 ? 21.851 -26.581 -25.402 1.00 86.75 88 TRP A N 1
ATOM 707 C CA . TRP A 1 88 ? 21.333 -27.017 -24.113 1.00 86.75 88 TRP A CA 1
ATOM 708 C C . TRP A 1 88 ? 22.226 -28.069 -23.478 1.00 86.75 88 TRP A C 1
ATOM 710 O O . TRP A 1 88 ? 23.033 -28.724 -24.135 1.00 86.75 88 TRP A O 1
ATOM 720 N N . TRP A 1 89 ? 22.064 -28.202 -22.168 1.00 87.38 89 TRP A N 1
ATOM 721 C CA . TRP A 1 89 ? 22.806 -29.130 -21.328 1.00 87.38 89 TRP A CA 1
ATOM 722 C C . TRP A 1 89 ? 21.806 -30.063 -20.658 1.00 87.38 89 TRP A C 1
ATOM 724 O O . TRP A 1 89 ? 20.784 -29.592 -20.153 1.00 87.38 89 TRP A O 1
ATOM 734 N N . LEU A 1 90 ? 22.076 -31.366 -20.663 1.00 81.94 90 LEU A N 1
ATOM 735 C CA . LEU A 1 90 ? 21.201 -32.380 -20.074 1.00 81.94 90 LEU A CA 1
ATOM 736 C C . LEU A 1 90 ? 21.654 -32.745 -18.660 1.00 81.94 90 LEU A C 1
ATOM 738 O O . LEU A 1 90 ? 22.846 -32.755 -18.359 1.00 81.94 90 LEU A O 1
ATOM 742 N N . LYS A 1 91 ? 20.700 -33.080 -17.789 1.00 80.81 91 LYS A N 1
ATOM 743 C CA . LYS A 1 91 ? 21.011 -33.626 -16.461 1.00 80.81 91 LYS A CA 1
ATOM 744 C C . LYS A 1 91 ? 21.587 -35.050 -16.600 1.00 80.81 91 LYS A C 1
ATOM 746 O O . LYS A 1 91 ? 20.963 -35.867 -17.284 1.00 80.81 91 LYS A O 1
ATOM 751 N N . PRO A 1 92 ? 22.705 -35.386 -15.922 1.00 69.31 92 PRO A N 1
ATOM 752 C CA . PRO A 1 92 ? 23.348 -36.702 -16.026 1.00 69.31 92 PRO A CA 1
ATOM 753 C C . PRO A 1 92 ? 22.407 -37.881 -15.735 1.00 69.31 92 PRO A C 1
ATOM 755 O O . PRO A 1 92 ? 22.441 -38.889 -16.437 1.00 69.31 92 PRO A O 1
ATOM 758 N N . ASP A 1 93 ? 21.503 -37.716 -14.765 1.00 65.06 93 ASP A N 1
ATOM 759 C CA . ASP A 1 93 ? 20.596 -38.771 -14.287 1.00 65.06 93 ASP A CA 1
ATOM 760 C C . ASP A 1 93 ? 19.389 -39.028 -15.214 1.00 65.06 93 ASP A C 1
ATOM 762 O O . ASP A 1 93 ? 18.642 -39.988 -15.022 1.00 65.06 93 ASP A O 1
ATOM 766 N N . LEU A 1 94 ? 19.176 -38.180 -16.229 1.00 61.62 94 LEU A N 1
ATOM 767 C CA . LEU A 1 94 ? 18.018 -38.227 -17.136 1.00 61.62 94 LEU A CA 1
ATOM 768 C C . LEU A 1 94 ? 18.409 -38.445 -18.608 1.00 61.62 94 LEU A C 1
ATOM 770 O O . LEU A 1 94 ? 17.555 -38.349 -19.490 1.00 61.62 94 LEU A O 1
ATOM 774 N N . MET A 1 95 ? 19.666 -38.820 -18.876 1.00 54.62 95 MET A N 1
ATOM 775 C CA . MET A 1 95 ? 20.205 -39.122 -20.217 1.00 54.62 95 MET A CA 1
ATOM 776 C C . MET A 1 95 ? 19.381 -40.169 -20.998 1.00 54.62 95 MET A C 1
ATOM 778 O O . MET A 1 95 ? 19.403 -40.198 -22.226 1.00 54.62 95 MET A O 1
ATOM 782 N N . HIS A 1 96 ? 18.626 -41.027 -20.303 1.00 52.19 96 HIS A N 1
ATOM 783 C CA . HIS A 1 96 ? 17.773 -42.063 -20.901 1.00 52.19 96 HIS A CA 1
ATOM 784 C C . HIS A 1 96 ? 16.421 -41.539 -21.427 1.00 52.19 96 HIS A C 1
ATOM 786 O O . HIS A 1 96 ? 15.738 -42.247 -22.171 1.00 52.19 96 HIS A O 1
ATOM 792 N N . ILE A 1 97 ? 16.026 -40.303 -21.088 1.00 53.06 97 ILE A N 1
ATOM 793 C CA . ILE A 1 97 ? 14.847 -39.614 -21.645 1.00 53.06 97 ILE A CA 1
ATOM 794 C C . ILE A 1 97 ? 15.264 -38.985 -22.986 1.00 53.06 97 ILE A C 1
ATOM 796 O O . ILE A 1 97 ? 15.367 -37.774 -23.157 1.00 53.06 97 ILE A O 1
ATOM 800 N N . ALA A 1 98 ? 15.570 -39.859 -23.943 1.00 45.25 98 ALA A N 1
ATOM 801 C CA . ALA A 1 98 ? 16.316 -39.589 -25.172 1.00 45.25 98 ALA A CA 1
ATOM 802 C C . ALA A 1 98 ? 15.579 -38.785 -26.270 1.00 45.25 98 ALA A C 1
ATOM 804 O O . ALA A 1 98 ? 15.865 -38.959 -27.452 1.00 45.25 98 ALA A O 1
ATOM 805 N N . SER A 1 99 ? 14.641 -37.892 -25.943 1.00 53.06 99 SER A N 1
ATOM 806 C CA . SER A 1 99 ? 14.154 -36.927 -26.941 1.00 53.06 99 SER A CA 1
ATOM 807 C C . SER A 1 99 ? 13.536 -35.689 -26.294 1.00 53.06 99 SER A C 1
ATOM 809 O O . SER A 1 99 ? 12.311 -35.524 -26.274 1.00 53.06 99 SER A O 1
ATOM 811 N N . VAL A 1 100 ? 14.359 -34.755 -25.818 1.00 57.88 100 VAL A N 1
ATOM 812 C CA . VAL A 1 100 ? 13.907 -33.360 -25.871 1.00 57.88 100 VAL A CA 1
ATOM 813 C C . VAL A 1 100 ? 13.707 -33.067 -27.355 1.00 57.88 100 VAL A C 1
ATOM 815 O O . VAL A 1 100 ? 14.664 -33.041 -28.122 1.00 57.88 100 VAL A O 1
ATOM 818 N N . ARG A 1 101 ? 12.451 -32.987 -27.806 1.00 62.72 101 ARG A N 1
ATOM 819 C CA . ARG A 1 101 ? 12.160 -32.761 -29.223 1.00 62.72 101 ARG A CA 1
ATOM 820 C C . ARG A 1 101 ? 12.697 -31.382 -29.591 1.00 62.72 101 ARG A C 1
ATOM 822 O O . ARG A 1 101 ? 12.173 -30.375 -29.118 1.00 62.72 101 ARG A O 1
ATOM 829 N N . ASN A 1 102 ? 13.717 -31.350 -30.446 1.00 67.12 102 ASN A N 1
ATOM 830 C CA . ASN A 1 102 ? 14.329 -30.124 -30.972 1.00 67.12 102 ASN A CA 1
ATOM 831 C C . ASN A 1 102 ? 13.272 -29.137 -31.500 1.00 67.12 102 ASN A C 1
ATOM 833 O O . ASN A 1 102 ? 13.397 -27.925 -31.336 1.00 67.12 102 ASN A O 1
ATOM 837 N N . GLU A 1 103 ? 12.193 -29.675 -32.071 1.00 76.12 103 GLU A N 1
ATOM 838 C CA . GLU A 1 103 ? 11.049 -28.925 -32.584 1.00 76.12 103 GLU A CA 1
ATOM 839 C C . GLU A 1 103 ? 10.322 -28.110 -31.506 1.00 76.12 103 GLU A C 1
ATOM 841 O O . GLU A 1 103 ? 9.913 -26.988 -31.786 1.00 76.12 103 GLU A O 1
ATOM 846 N N . THR A 1 104 ? 10.199 -28.607 -30.269 1.00 79.12 104 THR A N 1
ATOM 847 C CA . THR A 1 104 ? 9.454 -27.916 -29.203 1.00 79.12 104 THR A CA 1
ATOM 848 C C . THR A 1 104 ? 10.230 -26.719 -28.652 1.00 79.12 104 THR A C 1
ATOM 850 O O . THR A 1 104 ? 9.655 -25.647 -28.474 1.00 79.12 104 THR A O 1
ATOM 853 N N . LEU A 1 105 ? 11.546 -26.853 -28.435 1.00 84.75 105 LEU A N 1
ATOM 854 C CA . LEU A 1 105 ? 12.398 -25.728 -28.013 1.00 84.75 105 LEU A CA 1
ATOM 855 C C . LEU A 1 105 ? 12.543 -24.681 -29.123 1.00 84.75 105 LEU A C 1
ATOM 857 O O . LEU A 1 105 ? 12.499 -23.480 -28.851 1.00 84.75 105 LEU A O 1
ATOM 861 N N . ALA A 1 106 ? 12.653 -25.124 -30.380 1.00 86.06 106 ALA A N 1
ATOM 862 C CA . ALA A 1 106 ? 12.623 -24.224 -31.527 1.00 86.06 106 ALA A CA 1
ATOM 863 C C . ALA A 1 106 ? 11.272 -23.497 -31.634 1.00 86.06 106 ALA A C 1
ATOM 865 O O . ALA A 1 106 ? 11.245 -22.290 -31.864 1.00 86.06 106 ALA A O 1
ATOM 866 N N . ALA A 1 107 ? 10.151 -24.195 -31.420 1.00 87.88 107 ALA A N 1
ATOM 867 C CA . ALA A 1 107 ? 8.817 -23.601 -31.426 1.00 87.88 107 ALA A CA 1
ATOM 868 C C . ALA A 1 107 ? 8.619 -22.593 -30.287 1.00 87.88 107 ALA A C 1
ATOM 870 O O . ALA A 1 107 ? 8.044 -21.536 -30.527 1.00 87.88 107 ALA A O 1
ATOM 871 N N . LEU A 1 108 ? 9.133 -22.871 -29.083 1.00 90.69 108 LEU A N 1
ATOM 872 C CA . LEU A 1 108 ? 9.125 -21.931 -27.956 1.00 90.69 108 LEU A CA 1
ATOM 873 C C . LEU A 1 108 ? 9.864 -20.634 -28.310 1.00 90.69 108 LEU A C 1
ATOM 875 O O . LEU A 1 108 ? 9.327 -19.543 -28.124 1.00 90.69 108 LEU A O 1
ATOM 879 N N . PHE A 1 109 ? 11.074 -20.744 -28.868 1.00 90.44 109 PHE A N 1
ATOM 880 C CA . PHE A 1 109 ? 11.832 -19.568 -29.290 1.00 90.44 109 PHE A CA 1
ATOM 881 C C . PHE A 1 109 ? 11.127 -18.813 -30.421 1.00 90.44 109 PHE A C 1
ATOM 883 O O . PHE A 1 109 ? 11.004 -17.595 -30.351 1.00 90.44 109 PHE A O 1
ATOM 890 N N . LYS A 1 110 ? 10.611 -19.513 -31.441 1.00 89.56 110 LYS A N 1
ATOM 891 C CA . LYS A 1 110 ? 9.839 -18.895 -32.535 1.00 89.56 110 LYS A CA 1
ATOM 892 C C . LYS A 1 110 ? 8.580 -18.184 -32.016 1.00 89.56 110 LYS A C 1
ATOM 894 O O . LYS A 1 110 ? 8.261 -17.098 -32.502 1.00 89.56 110 LYS A O 1
ATOM 899 N N . ALA A 1 111 ? 7.905 -18.750 -31.012 1.00 90.00 111 ALA A N 1
ATOM 900 C CA . ALA A 1 111 ? 6.742 -18.149 -30.361 1.00 90.00 111 ALA A CA 1
ATOM 901 C C . ALA A 1 111 ? 7.100 -16.865 -29.601 1.00 90.00 111 ALA A C 1
ATOM 903 O O . ALA A 1 111 ? 6.312 -15.924 -29.623 1.00 90.00 111 ALA A O 1
ATOM 904 N N . TRP A 1 112 ? 8.276 -16.789 -28.971 1.00 90.62 112 TRP A N 1
ATOM 905 C CA . TRP A 1 112 ? 8.766 -15.553 -28.348 1.00 90.62 112 TRP A CA 1
ATOM 906 C C . TRP A 1 112 ? 9.237 -14.532 -29.387 1.00 90.62 112 TRP A C 1
ATOM 908 O O . TRP A 1 112 ? 8.896 -13.355 -29.311 1.00 90.62 112 TRP A O 1
ATOM 918 N N . TRP A 1 113 ? 9.991 -14.990 -30.389 1.00 87.50 113 TRP A N 1
ATOM 919 C CA . TRP A 1 113 ? 10.593 -14.141 -31.415 1.00 87.50 113 TRP A CA 1
ATOM 920 C C . TRP A 1 113 ? 9.567 -13.525 -32.375 1.00 87.50 113 TRP A C 1
ATOM 922 O O . TRP A 1 113 ? 9.865 -12.514 -33.017 1.00 87.50 113 TRP A O 1
ATOM 932 N N . LYS A 1 114 ? 8.370 -14.124 -32.468 1.00 87.62 114 LYS A N 1
ATOM 933 C CA . LYS A 1 114 ? 7.268 -13.734 -33.366 1.00 87.62 114 LYS A CA 1
ATOM 934 C C . LYS A 1 114 ? 7.728 -13.597 -34.811 1.00 87.62 114 LYS A C 1
ATOM 936 O O . LYS A 1 114 ? 7.471 -12.600 -35.477 1.00 87.62 114 LYS A O 1
ATOM 941 N N . THR A 1 115 ? 8.408 -14.626 -35.304 1.00 80.00 115 THR A N 1
ATOM 942 C CA . THR A 1 115 ? 9.073 -14.662 -36.614 1.00 80.00 115 THR A CA 1
ATOM 943 C C . THR A 1 115 ? 8.212 -14.127 -37.775 1.00 80.00 115 THR A C 1
ATOM 945 O O . THR A 1 115 ? 8.715 -13.400 -38.629 1.00 80.00 115 THR A O 1
ATOM 948 N N . ARG A 1 116 ? 6.905 -14.429 -37.787 1.00 79.44 116 ARG A N 1
ATOM 949 C CA . ARG A 1 116 ? 5.961 -14.010 -38.844 1.00 79.44 116 ARG A CA 1
ATOM 950 C C . ARG A 1 116 ? 5.554 -12.536 -38.779 1.00 79.44 116 ARG A C 1
ATOM 952 O O . ARG A 1 116 ? 5.146 -11.979 -39.791 1.00 79.44 116 ARG A O 1
ATOM 959 N N . LEU A 1 117 ? 5.695 -11.905 -37.616 1.00 83.25 117 LEU A N 1
ATOM 960 C CA . LEU A 1 117 ? 5.246 -10.542 -37.344 1.00 83.25 117 LEU A CA 1
ATOM 961 C C . LEU A 1 117 ? 6.404 -9.541 -37.396 1.00 83.25 117 LEU A C 1
ATOM 963 O O . LEU A 1 117 ? 6.371 -8.564 -36.666 1.00 83.25 117 LEU A O 1
ATOM 967 N N . ARG A 1 118 ? 7.457 -9.767 -38.197 1.00 82.12 118 ARG A N 1
ATOM 968 C CA . ARG A 1 118 ? 8.625 -8.864 -38.271 1.00 82.12 118 ARG A CA 1
ATOM 969 C C . ARG A 1 118 ? 8.773 -8.164 -39.624 1.00 82.12 118 ARG A C 1
ATOM 971 O O . ARG A 1 118 ? 8.576 -8.757 -40.691 1.00 82.12 118 ARG A O 1
ATOM 978 N N . THR A 1 119 ? 9.173 -6.892 -39.584 1.00 76.38 119 THR A N 1
ATOM 979 C CA . THR A 1 119 ? 9.270 -6.023 -40.770 1.00 76.38 119 THR A CA 1
ATOM 980 C C . THR A 1 119 ? 10.488 -6.360 -41.641 1.00 76.38 119 THR A C 1
ATOM 982 O O . THR A 1 119 ? 11.559 -6.659 -41.118 1.00 76.38 119 THR A O 1
ATOM 985 N N . PRO A 1 120 ? 10.411 -6.273 -42.982 1.00 67.81 120 PRO A N 1
ATOM 986 C CA . PRO A 1 120 ? 11.581 -6.509 -43.838 1.00 67.81 120 PRO A CA 1
ATOM 987 C C . PRO A 1 120 ? 12.684 -5.451 -43.677 1.00 67.81 120 PRO A C 1
ATOM 989 O O . PRO A 1 120 ? 13.872 -5.757 -43.768 1.00 67.81 120 PRO A O 1
ATOM 992 N N . SER A 1 121 ? 12.301 -4.193 -43.438 1.00 65.44 121 SER A N 1
ATOM 993 C CA . SER A 1 121 ? 13.227 -3.071 -43.287 1.00 65.44 121 SER A CA 1
ATOM 994 C C . SER A 1 121 ? 13.919 -3.117 -41.925 1.00 65.44 121 SER A C 1
ATOM 996 O O . SER A 1 121 ? 15.116 -3.376 -41.866 1.00 65.44 121 SER A O 1
ATOM 998 N N . ALA A 1 122 ? 13.180 -2.945 -40.829 1.00 66.31 122 ALA A N 1
ATOM 999 C CA . ALA A 1 122 ? 13.729 -2.807 -39.478 1.00 66.31 122 ALA A CA 1
ATOM 1000 C C . ALA A 1 122 ? 13.780 -4.117 -38.671 1.00 66.31 122 ALA A C 1
ATOM 1002 O O . ALA A 1 122 ? 14.512 -4.165 -37.681 1.00 66.31 122 ALA A O 1
ATOM 1003 N N . GLY A 1 123 ? 13.109 -5.191 -39.128 1.00 72.56 123 GLY A N 1
ATOM 1004 C CA . GLY A 1 123 ? 12.996 -6.511 -38.467 1.00 72.56 123 GLY A CA 1
ATOM 1005 C C . GLY A 1 123 ? 12.614 -6.451 -37.020 1.00 72.56 123 GLY A C 1
ATOM 1006 O O . GLY A 1 123 ? 12.922 -7.360 -36.257 1.00 72.56 123 GLY A O 1
ATOM 1007 N N . LEU A 1 124 ? 11.928 -5.377 -36.690 1.00 80.56 124 LEU A N 1
ATOM 1008 C CA . LEU A 1 124 ? 11.192 -5.206 -35.472 1.00 80.56 124 LEU A CA 1
ATOM 1009 C C . LEU A 1 124 ? 9.816 -5.846 -35.669 1.00 80.56 124 LEU A C 1
ATOM 1011 O O . LEU A 1 124 ? 9.367 -5.977 -36.816 1.00 80.56 124 LEU A O 1
ATOM 1015 N N . PRO A 1 125 ? 9.145 -6.225 -34.577 1.00 84.88 125 PRO A N 1
ATOM 1016 C CA . PRO A 1 125 ? 7.718 -6.507 -34.582 1.00 84.88 125 PRO A CA 1
ATOM 1017 C C . PRO A 1 125 ? 6.913 -5.458 -35.366 1.00 84.88 125 PRO A C 1
ATOM 1019 O O . PRO A 1 125 ? 7.024 -4.272 -35.082 1.00 84.88 125 PRO A O 1
ATOM 1022 N N . ASP A 1 126 ? 6.128 -5.869 -36.355 1.00 84.69 126 ASP A N 1
ATOM 1023 C CA . ASP A 1 126 ? 5.298 -5.014 -37.207 1.00 84.69 126 ASP A CA 1
ATOM 1024 C C . ASP A 1 126 ? 3.907 -4.839 -36.587 1.00 84.69 126 ASP A C 1
ATOM 1026 O O . ASP A 1 126 ? 3.226 -5.830 -36.317 1.00 84.69 126 ASP A O 1
ATOM 1030 N N . LEU A 1 127 ? 3.464 -3.595 -36.388 1.00 81.50 127 LEU A N 1
ATOM 1031 C CA . LEU A 1 127 ? 2.101 -3.302 -35.928 1.00 81.50 127 LEU A CA 1
ATOM 1032 C C . LEU A 1 127 ? 1.092 -3.090 -37.060 1.00 81.50 127 LEU A C 1
ATOM 1034 O O . LEU A 1 127 ? -0.102 -3.273 -36.833 1.00 81.50 127 LEU A O 1
ATOM 1038 N N . LYS A 1 128 ? 1.525 -2.655 -38.252 1.00 71.44 128 LYS A N 1
ATOM 1039 C CA . LYS A 1 128 ? 0.610 -2.232 -39.333 1.00 71.44 128 LYS A CA 1
ATOM 1040 C C . LYS A 1 128 ? 0.345 -3.333 -40.357 1.00 71.44 128 LYS A C 1
ATOM 1042 O O . LYS A 1 128 ? -0.715 -3.318 -40.981 1.00 71.44 128 LYS A O 1
ATOM 1047 N N . ARG A 1 129 ? 1.277 -4.269 -40.566 1.00 67.19 129 ARG A N 1
ATOM 1048 C CA . ARG A 1 129 ? 1.138 -5.312 -41.602 1.00 67.19 129 ARG A CA 1
ATOM 1049 C C . ARG A 1 129 ? 0.151 -6.417 -41.231 1.00 67.19 129 ARG A C 1
ATOM 1051 O O . ARG A 1 129 ? -0.458 -6.982 -42.136 1.00 67.19 129 ARG A O 1
ATOM 1058 N N . ASP A 1 130 ? -0.025 -6.696 -39.941 1.00 65.50 130 ASP A N 1
ATOM 1059 C CA . ASP A 1 130 ? -0.953 -7.710 -39.440 1.00 65.50 130 ASP A CA 1
ATOM 1060 C C . ASP A 1 130 ? -1.665 -7.221 -38.167 1.00 65.50 130 ASP A C 1
ATOM 1062 O O . ASP A 1 130 ? -1.025 -6.740 -37.231 1.00 65.50 130 ASP A O 1
ATOM 1066 N N . LYS A 1 131 ? -2.997 -7.374 -38.110 1.00 77.81 131 LYS A N 1
ATOM 1067 C CA . LYS A 1 131 ? -3.798 -7.052 -36.914 1.00 77.81 131 LYS A CA 1
ATOM 1068 C C . LYS A 1 131 ? -3.426 -7.937 -35.720 1.00 77.81 131 LYS A C 1
ATOM 1070 O O . LYS A 1 131 ? -3.722 -7.575 -34.582 1.00 77.81 131 LYS A O 1
ATOM 1075 N N . GLU A 1 132 ? -2.774 -9.072 -35.964 1.00 83.69 132 GLU A N 1
ATOM 1076 C CA . GLU A 1 132 ? -2.291 -9.983 -34.928 1.00 83.69 132 GLU A CA 1
ATOM 1077 C C . GLU A 1 132 ? -1.302 -9.309 -33.959 1.00 83.69 132 GLU A C 1
ATOM 1079 O O . GLU A 1 132 ? -1.411 -9.506 -32.751 1.00 83.69 132 GLU A O 1
ATOM 1084 N N . GLY A 1 133 ? -0.403 -8.441 -34.440 1.00 85.12 133 GLY A N 1
ATOM 1085 C CA . GLY A 1 133 ? 0.570 -7.750 -33.580 1.00 85.12 133 GLY A CA 1
ATOM 1086 C C . GLY A 1 133 ? -0.080 -6.820 -32.547 1.00 85.12 133 GLY A C 1
ATOM 1087 O O . GLY A 1 133 ? 0.311 -6.828 -31.375 1.00 85.12 133 GLY A O 1
ATOM 1088 N N . ILE A 1 134 ? -1.110 -6.074 -32.969 1.00 88.00 134 ILE A N 1
ATOM 1089 C CA . ILE A 1 134 ? -1.928 -5.212 -32.097 1.00 88.00 134 ILE A CA 1
ATOM 1090 C C . ILE A 1 134 ? -2.726 -6.065 -31.113 1.00 88.00 134 ILE A C 1
ATOM 1092 O O . ILE A 1 134 ? -2.718 -5.776 -29.921 1.00 88.00 134 ILE A O 1
ATOM 1096 N N . LYS A 1 135 ? -3.343 -7.156 -31.583 1.00 88.88 135 LYS A N 1
ATOM 1097 C CA . LYS A 1 135 ? -4.112 -8.068 -30.728 1.00 88.88 135 LYS A CA 1
ATOM 1098 C C . LYS A 1 135 ? -3.259 -8.651 -29.595 1.00 88.88 135 LYS A C 1
ATOM 1100 O O . LYS A 1 135 ? -3.684 -8.635 -28.446 1.00 88.88 135 LYS A O 1
ATOM 1105 N N . ILE A 1 136 ? -2.043 -9.114 -29.896 1.00 90.06 136 ILE A N 1
ATOM 1106 C CA . ILE A 1 136 ? -1.108 -9.625 -28.878 1.00 90.06 136 ILE A CA 1
ATOM 1107 C C . ILE A 1 136 ? -0.704 -8.504 -27.902 1.00 90.06 136 ILE A C 1
ATOM 1109 O O . ILE A 1 136 ? -0.549 -8.749 -26.705 1.00 90.06 136 ILE A O 1
ATOM 1113 N N . ALA A 1 137 ? -0.544 -7.264 -28.377 1.00 90.69 137 ALA A N 1
ATOM 1114 C CA . ALA A 1 137 ? -0.256 -6.112 -27.518 1.00 90.69 137 ALA A CA 1
ATOM 1115 C C . ALA A 1 137 ? -1.426 -5.761 -26.586 1.00 90.69 137 ALA A C 1
ATOM 1117 O O . ALA A 1 137 ? -1.189 -5.539 -25.398 1.00 90.69 137 ALA A O 1
ATOM 1118 N N . ASP A 1 138 ? -2.667 -5.802 -27.075 1.00 90.44 138 ASP A N 1
ATOM 1119 C CA . ASP A 1 138 ? -3.874 -5.653 -26.253 1.00 90.44 138 ASP A CA 1
ATOM 1120 C C . ASP A 1 138 ? -3.979 -6.761 -25.199 1.00 90.44 138 ASP A C 1
ATOM 1122 O O . ASP A 1 138 ? -4.152 -6.469 -24.018 1.00 90.44 138 ASP A O 1
ATOM 1126 N N . GLU A 1 139 ? -3.805 -8.028 -25.590 1.00 89.56 139 GLU A N 1
ATOM 1127 C CA . GLU A 1 139 ? -3.813 -9.167 -24.658 1.00 89.56 139 GLU A CA 1
ATOM 1128 C C . GLU A 1 139 ? -2.723 -9.025 -23.584 1.00 89.56 139 GLU A C 1
ATOM 1130 O O . GLU A 1 139 ? -2.959 -9.311 -22.408 1.00 89.56 139 GLU A O 1
ATOM 1135 N N . THR A 1 140 ? -1.544 -8.520 -23.964 1.00 90.69 140 THR A N 1
ATOM 1136 C CA . THR A 1 140 ? -0.448 -8.235 -23.027 1.00 90.69 140 THR A CA 1
ATOM 1137 C C . THR A 1 140 ? -0.852 -7.157 -22.021 1.00 90.69 140 THR A C 1
ATOM 1139 O O . THR A 1 140 ? -0.661 -7.351 -20.823 1.00 90.69 140 THR A O 1
ATOM 1142 N N . VAL A 1 141 ? -1.426 -6.038 -22.476 1.00 89.81 141 VAL A N 1
ATOM 1143 C CA . VAL A 1 141 ? -1.895 -4.946 -21.603 1.00 89.81 141 VAL A CA 1
ATOM 1144 C C . VAL A 1 141 ? -2.977 -5.439 -20.642 1.00 89.81 141 VAL A C 1
ATOM 1146 O O . VAL A 1 141 ? -2.841 -5.253 -19.432 1.00 89.81 141 VAL A O 1
ATOM 1149 N N . MET A 1 142 ? -3.990 -6.144 -21.149 1.00 86.56 142 MET A N 1
ATOM 1150 C CA . MET A 1 142 ? -5.104 -6.657 -20.343 1.00 86.56 142 MET A CA 1
ATOM 1151 C C . MET A 1 142 ? -4.626 -7.615 -19.249 1.00 86.56 142 MET A C 1
ATOM 1153 O O . MET A 1 142 ? -4.969 -7.436 -18.081 1.00 86.56 142 MET A O 1
ATOM 1157 N N . ARG A 1 143 ? -3.743 -8.569 -19.580 1.00 85.12 143 ARG A N 1
ATOM 1158 C CA . ARG A 1 143 ? -3.159 -9.486 -18.584 1.00 85.12 143 ARG A CA 1
ATOM 1159 C C . ARG A 1 143 ? -2.390 -8.753 -17.487 1.00 85.12 143 ARG A C 1
ATOM 1161 O O . ARG A 1 143 ? -2.410 -9.180 -16.335 1.00 85.12 143 ARG A O 1
ATOM 1168 N N . ARG A 1 144 ? -1.680 -7.669 -17.818 1.00 85.44 144 ARG A N 1
ATOM 1169 C CA . ARG A 1 144 ? -0.923 -6.884 -16.826 1.00 85.44 144 ARG A CA 1
ATOM 1170 C C . ARG A 1 144 ? -1.858 -6.144 -15.880 1.00 85.44 144 ARG A C 1
ATOM 1172 O O . ARG A 1 144 ? -1.645 -6.207 -14.671 1.00 85.44 144 ARG A O 1
ATOM 1179 N N . LEU A 1 145 ? -2.930 -5.559 -16.404 1.00 82.38 145 LEU A N 1
ATOM 1180 C CA . LEU A 1 145 ? -3.968 -4.921 -15.593 1.00 82.38 145 LEU A CA 1
ATOM 1181 C C . LEU A 1 145 ? -4.659 -5.934 -14.664 1.00 82.38 145 LEU A C 1
ATOM 1183 O O . LEU A 1 145 ? -4.783 -5.673 -13.468 1.00 82.38 145 LEU A O 1
ATOM 1187 N N . GLU A 1 146 ? -4.991 -7.135 -15.156 1.00 80.75 146 GLU A N 1
ATOM 1188 C CA . GLU A 1 146 ? -5.523 -8.244 -14.339 1.00 80.75 146 GLU A CA 1
ATOM 1189 C C . GLU A 1 146 ? -4.561 -8.682 -13.217 1.00 80.75 146 GLU A C 1
ATOM 1191 O O . GLU A 1 146 ? -4.992 -9.105 -12.142 1.00 80.75 146 GLU A O 1
ATOM 1196 N N . GLN A 1 147 ? -3.250 -8.558 -13.445 1.00 78.62 147 GLN A N 1
ATOM 1197 C CA . GLN A 1 147 ? -2.196 -8.812 -12.455 1.00 78.62 147 GLN A CA 1
ATOM 1198 C C . GLN A 1 147 ? -1.957 -7.630 -11.499 1.00 78.62 147 GLN A C 1
ATOM 1200 O O . GLN A 1 147 ? -1.111 -7.734 -10.610 1.00 78.62 147 GLN A O 1
ATOM 1205 N N . GLY A 1 148 ? -2.675 -6.514 -11.652 1.00 74.56 148 GLY A N 1
ATOM 1206 C CA . GLY A 1 148 ? -2.479 -5.307 -10.848 1.00 74.56 148 GLY A CA 1
ATOM 1207 C C . GLY A 1 148 ? -1.273 -4.459 -11.267 1.00 74.56 148 GLY A C 1
ATOM 1208 O O . GLY A 1 148 ? -0.811 -3.636 -10.481 1.00 74.56 148 GLY A O 1
ATOM 1209 N N . VAL A 1 149 ? -0.738 -4.659 -12.475 1.00 81.62 149 VAL A N 1
ATOM 1210 C CA . VAL A 1 149 ? 0.444 -3.966 -13.007 1.00 81.62 149 VAL A CA 1
ATOM 1211 C C . VAL A 1 149 ? 0.018 -2.958 -14.072 1.00 81.62 149 VAL A C 1
ATOM 1213 O O . VAL A 1 149 ? -0.620 -3.331 -15.050 1.00 81.62 149 VAL A O 1
ATOM 1216 N N . CYS A 1 150 ? 0.424 -1.693 -13.929 1.00 82.31 150 CYS A N 1
ATOM 1217 C CA . CYS A 1 150 ? 0.137 -0.653 -14.921 1.00 82.31 150 CYS A CA 1
ATOM 1218 C C . CYS A 1 150 ? 1.149 -0.676 -16.085 1.00 82.31 150 CYS A C 1
ATOM 1220 O O . CYS A 1 150 ? 2.346 -0.435 -15.852 1.00 82.31 150 CYS A O 1
ATOM 1222 N N . PRO A 1 151 ? 0.703 -0.913 -17.333 1.00 88.69 151 PRO A N 1
ATOM 1223 C CA . PRO A 1 151 ? 1.537 -0.774 -18.518 1.00 88.69 151 PRO A CA 1
ATOM 1224 C C . PRO A 1 151 ? 1.603 0.682 -19.004 1.00 88.69 151 PRO A C 1
ATOM 1226 O O . PRO A 1 151 ? 0.819 1.548 -18.603 1.00 88.69 151 PRO A O 1
ATOM 1229 N N . SER A 1 152 ? 2.547 0.954 -19.900 1.00 90.81 152 SER A N 1
ATOM 1230 C CA . SER A 1 152 ? 2.655 2.227 -20.613 1.00 90.81 152 SER A CA 1
ATOM 1231 C C . SER A 1 152 ? 3.076 2.028 -22.064 1.00 90.81 152 SER A C 1
ATOM 1233 O O . SER A 1 152 ? 3.653 1.003 -22.437 1.00 90.81 152 SER A O 1
ATOM 1235 N N . VAL A 1 153 ? 2.756 3.016 -22.893 1.00 92.12 153 VAL A N 1
ATOM 1236 C CA . VAL A 1 153 ? 3.083 3.057 -24.316 1.00 92.12 153 VAL A CA 1
ATOM 1237 C C . VAL A 1 153 ? 3.782 4.373 -24.622 1.00 92.12 153 VAL A C 1
ATOM 1239 O O . VAL A 1 153 ? 3.350 5.441 -24.188 1.00 92.12 153 VAL A O 1
ATOM 1242 N N . LEU A 1 154 ? 4.875 4.292 -25.370 1.00 92.06 154 LEU A N 1
ATOM 1243 C CA . LEU A 1 154 ? 5.612 5.439 -25.882 1.00 92.06 154 LEU A CA 1
ATOM 1244 C C . LEU A 1 154 ? 5.574 5.401 -27.408 1.00 92.06 154 LEU A C 1
ATOM 1246 O O . LEU A 1 154 ? 5.943 4.397 -28.007 1.00 92.06 154 LEU A O 1
ATOM 1250 N N . PHE A 1 155 ? 5.167 6.494 -28.032 1.00 91.44 155 PHE A N 1
ATOM 1251 C CA . PHE A 1 155 ? 5.238 6.705 -29.469 1.00 91.44 155 PHE A CA 1
ATOM 1252 C C . PHE A 1 155 ? 6.453 7.575 -29.780 1.00 91.44 155 PHE A C 1
ATOM 1254 O O . PHE A 1 155 ? 6.581 8.665 -29.226 1.00 91.44 155 PHE A O 1
ATOM 1261 N N . CYS A 1 156 ? 7.340 7.105 -30.647 1.00 90.38 156 CYS A N 1
ATOM 1262 C CA . CYS A 1 156 ? 8.600 7.746 -31.006 1.00 90.38 156 CYS A CA 1
ATOM 1263 C C . CYS A 1 156 ? 8.634 8.073 -32.501 1.00 90.38 156 CYS A C 1
ATOM 1265 O O . CYS A 1 156 ? 8.248 7.245 -33.324 1.00 90.38 156 CYS A O 1
ATOM 1267 N N . ASP A 1 157 ? 9.183 9.238 -32.832 1.00 89.75 157 ASP A N 1
ATOM 1268 C CA . ASP A 1 157 ? 9.388 9.721 -34.199 1.00 89.75 157 ASP A CA 1
ATOM 1269 C C . ASP A 1 157 ? 10.825 10.240 -34.376 1.00 89.75 157 ASP A C 1
ATOM 1271 O O . ASP A 1 157 ? 11.398 10.850 -33.460 1.00 89.75 157 ASP A O 1
ATOM 1275 N N . LEU A 1 158 ? 11.431 9.954 -35.532 1.00 89.62 158 LEU A N 1
ATOM 1276 C CA . LEU A 1 158 ? 12.815 10.324 -35.837 1.00 89.62 158 LEU A CA 1
ATOM 1277 C C . LEU A 1 158 ? 12.870 11.729 -36.455 1.00 89.62 158 LEU A C 1
ATOM 1279 O O . LEU A 1 158 ? 12.528 11.946 -37.618 1.00 89.62 158 LEU A O 1
ATOM 1283 N N . ASP A 1 159 ? 13.388 12.697 -35.698 1.00 87.12 159 ASP A N 1
ATOM 1284 C CA . ASP A 1 159 ? 13.414 14.091 -36.135 1.00 87.12 159 ASP A CA 1
ATOM 1285 C C . ASP A 1 159 ? 14.256 14.257 -37.417 1.00 87.12 159 ASP A C 1
ATOM 1287 O O . ASP A 1 159 ? 15.396 13.797 -37.500 1.00 87.12 159 ASP A O 1
ATOM 1291 N N . ASN A 1 160 ? 13.733 15.022 -38.382 1.00 84.94 160 ASN A N 1
ATOM 1292 C CA . ASN A 1 160 ? 14.365 15.338 -39.676 1.00 84.94 160 ASN A CA 1
ATOM 1293 C C . ASN A 1 160 ? 14.492 14.160 -40.662 1.00 84.94 160 ASN A C 1
ATOM 1295 O O . ASN A 1 160 ? 15.127 14.326 -41.707 1.00 84.94 160 ASN A O 1
ATOM 1299 N N . PHE A 1 161 ? 13.856 13.012 -40.414 1.00 88.81 161 PHE A N 1
ATOM 1300 C CA . PHE A 1 161 ? 13.900 11.879 -41.345 1.00 88.81 161 PHE A CA 1
ATOM 1301 C C . PHE A 1 161 ? 13.350 12.216 -42.743 1.00 88.81 161 PHE A C 1
ATOM 1303 O O . PHE A 1 161 ? 13.951 11.863 -43.760 1.00 88.81 161 PHE A O 1
ATOM 1310 N N . GLY A 1 162 ? 12.265 12.992 -42.822 1.00 86.31 162 GLY A N 1
ATOM 1311 C CA . GLY A 1 162 ? 11.735 13.473 -44.103 1.00 86.31 162 GLY A CA 1
ATOM 1312 C C . GLY A 1 162 ? 12.761 14.253 -44.943 1.00 86.31 162 GLY A C 1
ATOM 1313 O O . GLY A 1 162 ? 12.762 14.143 -46.168 1.00 86.31 162 GLY A O 1
ATOM 1314 N N . GLU A 1 163 ? 13.677 14.990 -44.306 1.00 88.00 163 GLU A N 1
ATOM 1315 C CA . GLU A 1 163 ? 14.759 15.709 -44.995 1.00 88.00 163 GLU A CA 1
ATOM 1316 C C . GLU A 1 163 ? 15.884 14.775 -45.452 1.00 88.00 163 GLU A C 1
ATOM 1318 O O . GLU A 1 163 ? 16.490 15.020 -46.496 1.00 88.00 163 GLU A O 1
ATOM 1323 N N . VAL A 1 164 ? 16.122 13.667 -44.740 1.00 89.75 164 VAL A N 1
ATOM 1324 C CA . VAL A 1 164 ? 17.042 12.615 -45.200 1.00 89.75 164 VAL A CA 1
ATOM 1325 C C . VAL A 1 164 ? 16.554 12.044 -46.526 1.00 89.75 164 VAL A C 1
ATOM 1327 O O . VAL A 1 164 ? 17.313 12.026 -47.492 1.00 89.75 164 VAL A O 1
ATOM 1330 N N . ASN A 1 165 ? 15.275 11.666 -46.610 1.00 90.00 165 ASN A N 1
ATOM 1331 C CA . ASN A 1 165 ? 14.697 11.128 -47.845 1.00 90.00 165 ASN A CA 1
ATOM 1332 C C . ASN A 1 165 ? 14.783 12.120 -49.009 1.00 90.00 165 ASN A C 1
ATOM 1334 O O . ASN A 1 165 ? 15.135 11.733 -50.121 1.00 90.00 165 ASN A O 1
ATOM 1338 N N . LYS A 1 166 ? 14.494 13.404 -48.761 1.00 89.62 166 LYS A N 1
ATOM 1339 C CA . LYS A 1 166 ? 14.573 14.447 -49.796 1.00 89.62 166 LYS A CA 1
ATOM 1340 C C . LYS A 1 166 ? 16.001 14.686 -50.286 1.00 89.62 166 LYS A C 1
ATOM 1342 O O . LYS A 1 166 ? 16.190 14.956 -51.468 1.00 89.62 166 LYS A O 1
ATOM 1347 N N . ARG A 1 167 ? 16.992 14.629 -49.390 1.00 91.12 167 ARG A N 1
ATOM 1348 C CA . ARG A 1 167 ? 18.383 15.003 -49.689 1.00 91.12 167 ARG A CA 1
ATOM 1349 C C . ARG A 1 167 ? 19.249 13.843 -50.174 1.00 91.12 167 ARG A C 1
ATOM 1351 O O . ARG A 1 167 ? 20.119 14.062 -51.011 1.00 91.12 167 ARG A O 1
ATOM 1358 N N . PHE A 1 168 ? 19.037 12.645 -49.641 1.00 89.12 168 PHE A N 1
ATOM 1359 C CA . PHE A 1 168 ? 19.886 11.471 -49.873 1.00 89.12 168 PHE A CA 1
ATOM 1360 C C . PHE A 1 168 ? 19.149 10.319 -50.573 1.00 89.12 168 PHE A C 1
ATOM 1362 O O . PHE A 1 168 ? 19.769 9.322 -50.930 1.00 89.12 168 PHE A O 1
ATOM 1369 N N . GLY A 1 169 ? 17.845 10.465 -50.823 1.00 90.12 169 GLY A N 1
ATOM 1370 C CA . GLY A 1 169 ? 17.029 9.459 -51.493 1.00 90.12 169 GLY A CA 1
ATOM 1371 C C . GLY A 1 169 ? 16.489 8.378 -50.552 1.00 90.12 169 GLY A C 1
ATOM 1372 O O . GLY A 1 169 ? 16.878 8.251 -49.391 1.00 90.12 169 GLY A O 1
ATOM 1373 N N . GLN A 1 170 ? 15.551 7.588 -51.075 1.00 86.56 170 GLN A N 1
ATOM 1374 C CA . GLN A 1 170 ? 14.803 6.594 -50.300 1.00 86.56 170 GLN A CA 1
ATOM 1375 C C . GLN A 1 170 ? 15.662 5.401 -49.849 1.00 86.56 170 GLN A C 1
ATOM 1377 O O . GLN A 1 170 ? 15.398 4.816 -48.799 1.00 86.56 170 GLN A O 1
ATOM 1382 N N . GLU A 1 171 ? 16.692 5.029 -50.613 1.00 87.56 171 GLU A N 1
ATOM 1383 C CA . GLU A 1 171 ? 17.606 3.945 -50.228 1.00 87.56 171 GLU A CA 1
ATOM 1384 C C . GLU A 1 171 ? 18.393 4.296 -48.959 1.00 87.56 171 GLU A C 1
ATOM 1386 O O . GLU A 1 171 ? 18.445 3.491 -48.025 1.00 87.56 171 GLU A O 1
ATOM 1391 N N . GLU A 1 172 ? 18.903 5.526 -48.872 1.00 88.94 172 GLU A N 1
ATOM 1392 C CA . GLU A 1 172 ? 19.566 6.034 -47.669 1.00 88.94 172 GLU A CA 1
ATOM 1393 C C . GLU A 1 172 ? 18.589 6.179 -46.499 1.00 88.94 172 GLU A C 1
ATOM 1395 O O . GLU A 1 172 ? 18.916 5.803 -45.374 1.00 88.94 172 GLU A O 1
ATOM 1400 N N . GLY A 1 173 ? 17.351 6.614 -46.752 1.00 88.31 173 GLY A N 1
ATOM 1401 C CA . GLY A 1 173 ? 16.295 6.593 -45.737 1.00 88.31 173 GLY A CA 1
ATOM 1402 C C . GLY A 1 173 ? 16.040 5.195 -45.165 1.00 88.31 173 GLY A C 1
ATOM 1403 O O . GLY A 1 173 ? 15.950 5.017 -43.950 1.00 88.31 173 GLY A O 1
ATOM 1404 N N . ASN A 1 174 ? 16.002 4.168 -46.018 1.00 87.25 174 ASN A N 1
ATOM 1405 C CA . ASN A 1 174 ? 15.846 2.778 -45.583 1.00 87.25 174 ASN A CA 1
ATOM 1406 C C . ASN A 1 174 ? 17.044 2.283 -44.754 1.00 87.25 174 ASN A C 1
ATOM 1408 O O . ASN A 1 174 ? 16.850 1.500 -43.818 1.00 87.25 174 ASN A O 1
ATOM 1412 N N . ARG A 1 175 ? 18.271 2.720 -45.075 1.00 88.50 175 ARG A N 1
ATOM 1413 C CA . ARG A 1 175 ? 19.470 2.439 -44.264 1.00 88.50 175 ARG A CA 1
ATOM 1414 C C . ARG A 1 175 ? 19.363 3.095 -42.888 1.00 88.50 175 ARG A C 1
ATOM 1416 O O . ARG A 1 175 ? 19.570 2.418 -41.883 1.00 88.50 175 ARG A O 1
ATOM 1423 N N . VAL A 1 176 ? 18.963 4.364 -42.833 1.00 89.88 176 VAL A N 1
ATOM 1424 C CA . VAL A 1 176 ? 18.777 5.099 -41.574 1.00 89.88 176 VAL A CA 1
ATOM 1425 C C . VAL A 1 176 ? 17.708 4.448 -40.694 1.00 89.88 176 VAL A C 1
ATOM 1427 O O . VAL A 1 176 ? 17.956 4.253 -39.509 1.00 89.88 176 VAL A O 1
ATOM 1430 N N . ILE A 1 177 ? 16.565 4.021 -41.248 1.00 88.38 177 ILE A N 1
ATOM 1431 C CA . ILE A 1 177 ? 15.530 3.292 -40.484 1.00 88.38 177 ILE A CA 1
ATOM 1432 C C . ILE A 1 177 ? 16.085 1.983 -39.905 1.00 88.38 177 ILE A C 1
ATOM 1434 O O . ILE A 1 177 ? 15.795 1.641 -38.759 1.00 88.38 177 ILE A O 1
ATOM 1438 N N . LYS A 1 178 ? 16.888 1.239 -40.679 1.00 86.00 178 LYS A N 1
ATOM 1439 C CA . LYS A 1 178 ? 17.529 -0.004 -40.215 1.00 86.00 178 LYS A CA 1
ATOM 1440 C C . LYS A 1 178 ? 18.452 0.245 -39.028 1.00 86.00 178 LYS A C 1
ATOM 1442 O O . LYS A 1 178 ? 18.361 -0.461 -38.026 1.00 86.00 178 LYS A O 1
ATOM 1447 N N . GLU A 1 179 ? 19.324 1.239 -39.147 1.00 88.25 179 GLU A N 1
ATOM 1448 C CA . GLU A 1 179 ? 20.266 1.621 -38.093 1.00 88.25 179 GLU A CA 1
ATOM 1449 C C . GLU A 1 179 ? 19.535 2.148 -36.854 1.00 88.25 179 GLU A C 1
ATOM 1451 O O . GLU A 1 179 ? 19.840 1.729 -35.738 1.00 88.25 179 GLU A O 1
ATOM 1456 N N . PHE A 1 180 ? 18.513 2.987 -37.046 1.00 89.69 180 PHE A N 1
ATOM 1457 C CA . PHE A 1 180 ? 17.687 3.521 -35.967 1.00 89.69 180 PHE A CA 1
ATOM 1458 C C . PHE A 1 180 ? 16.932 2.415 -35.226 1.00 89.69 180 PHE A C 1
ATOM 1460 O O . PHE A 1 180 ? 16.976 2.370 -34.000 1.00 89.69 180 PHE A O 1
ATOM 1467 N N . GLY A 1 181 ? 16.305 1.482 -35.948 1.00 88.25 181 GLY A N 1
ATOM 1468 C CA . GLY A 1 181 ? 15.607 0.347 -35.347 1.00 88.25 181 GLY A CA 1
ATOM 1469 C C . GLY A 1 181 ? 16.530 -0.528 -34.496 1.00 88.25 181 GLY A C 1
ATOM 1470 O O . GLY A 1 181 ? 16.183 -0.852 -33.363 1.00 88.25 181 GLY A O 1
ATOM 1471 N N . ALA A 1 182 ? 17.735 -0.841 -34.991 1.00 85.25 182 ALA A N 1
ATOM 1472 C CA . ALA A 1 182 ? 18.744 -1.601 -34.242 1.00 85.25 182 ALA A CA 1
ATOM 1473 C C . ALA A 1 182 ? 19.174 -0.887 -32.952 1.00 85.25 182 ALA A C 1
ATOM 1475 O O . ALA A 1 182 ? 19.319 -1.495 -31.887 1.00 85.25 182 ALA A O 1
ATOM 1476 N N . LEU A 1 183 ? 19.397 0.420 -33.064 1.00 89.81 183 LEU A N 1
ATOM 1477 C CA . LEU A 1 183 ? 19.832 1.278 -31.974 1.00 89.81 183 LEU A CA 1
ATOM 1478 C C . LEU A 1 183 ? 18.748 1.407 -30.895 1.00 89.81 183 LEU A C 1
ATOM 1480 O O . LEU A 1 183 ? 19.035 1.247 -29.706 1.00 89.81 183 LEU A O 1
ATOM 1484 N N . ALA A 1 184 ? 17.505 1.643 -31.317 1.00 90.50 184 ALA A N 1
ATOM 1485 C CA . ALA A 1 184 ? 16.352 1.777 -30.441 1.00 90.50 184 ALA A CA 1
ATOM 1486 C C . ALA A 1 184 ? 16.008 0.453 -29.742 1.00 90.50 184 ALA A C 1
ATOM 1488 O O . ALA A 1 184 ? 15.765 0.464 -28.538 1.00 90.50 184 ALA A O 1
ATOM 1489 N N . GLU A 1 185 ? 16.047 -0.691 -30.438 1.00 87.88 185 GLU A N 1
ATOM 1490 C CA . GLU A 1 185 ? 15.728 -2.006 -29.850 1.00 87.88 185 GLU A CA 1
ATOM 1491 C C . GLU A 1 185 ? 16.677 -2.313 -28.687 1.00 87.88 185 GLU A C 1
ATOM 1493 O O . GLU A 1 185 ? 16.244 -2.662 -27.584 1.00 87.88 185 GLU A O 1
ATOM 1498 N N . LYS A 1 186 ? 17.978 -2.073 -28.895 1.00 86.69 186 LYS A N 1
ATOM 1499 C CA . LYS A 1 186 ? 18.999 -2.241 -27.857 1.00 86.69 186 LYS A CA 1
ATOM 1500 C C . LYS A 1 186 ? 18.766 -1.317 -26.658 1.00 86.69 186 LYS A C 1
ATOM 1502 O O . LYS A 1 186 ? 18.923 -1.759 -25.523 1.00 86.69 186 LYS A O 1
ATOM 1507 N N . ALA A 1 187 ? 18.413 -0.055 -26.897 1.00 90.50 187 ALA A N 1
ATOM 1508 C CA . ALA A 1 187 ? 18.167 0.921 -25.835 1.00 90.50 187 ALA A CA 1
ATOM 1509 C C . ALA A 1 187 ? 16.881 0.626 -25.036 1.00 90.50 187 ALA A C 1
ATOM 1511 O O . ALA A 1 187 ? 16.836 0.877 -23.836 1.00 90.50 187 ALA A O 1
ATOM 1512 N N . VAL A 1 188 ? 15.855 0.070 -25.686 1.00 90.06 188 VAL A N 1
ATOM 1513 C CA . VAL A 1 188 ? 14.536 -0.224 -25.096 1.00 90.06 188 VAL A CA 1
ATOM 1514 C C . VAL A 1 188 ? 14.497 -1.545 -24.335 1.00 90.06 188 VAL A C 1
ATOM 1516 O O . VAL A 1 188 ? 13.720 -1.664 -23.392 1.00 90.06 188 VAL A O 1
ATOM 1519 N N . THR A 1 189 ? 15.335 -2.519 -24.706 1.00 84.81 189 THR A N 1
ATOM 1520 C CA . THR A 1 189 ? 15.328 -3.891 -24.157 1.00 84.81 189 THR A CA 1
ATOM 1521 C C . THR A 1 189 ? 15.200 -3.982 -22.620 1.00 84.81 189 THR A C 1
ATOM 1523 O O . THR A 1 189 ? 14.470 -4.861 -22.157 1.00 84.81 189 THR A O 1
ATOM 1526 N N . PRO A 1 190 ? 15.841 -3.117 -21.800 1.00 83.38 190 PRO A N 1
ATOM 1527 C CA . PRO A 1 190 ? 15.687 -3.165 -20.339 1.00 83.38 190 PRO A CA 1
ATOM 1528 C C . PRO A 1 190 ? 14.307 -2.725 -19.821 1.00 83.38 190 PRO A C 1
ATOM 1530 O O . PRO A 1 190 ? 13.943 -3.047 -18.692 1.00 83.38 190 PRO A O 1
ATOM 1533 N N . PHE A 1 191 ? 13.553 -1.963 -20.614 1.00 86.38 191 PHE A N 1
ATOM 1534 C CA . PHE A 1 191 ? 12.350 -1.241 -20.185 1.00 86.38 191 PHE A CA 1
ATOM 1535 C C . PHE A 1 191 ? 11.066 -1.759 -20.834 1.00 86.38 191 PHE A C 1
ATOM 1537 O O . PHE A 1 191 ? 9.981 -1.612 -20.268 1.00 86.38 191 PHE A O 1
ATOM 1544 N N . GLY A 1 192 ? 11.163 -2.325 -22.036 1.00 89.38 192 GLY A N 1
ATOM 1545 C CA . GLY A 1 192 ? 9.996 -2.682 -22.826 1.00 89.38 192 GLY A CA 1
ATOM 1546 C C . GLY A 1 192 ? 10.339 -3.366 -24.140 1.00 89.38 192 GLY A C 1
ATOM 1547 O O . GLY A 1 192 ? 11.410 -3.947 -24.313 1.00 89.38 192 GLY A O 1
ATOM 1548 N N . ILE A 1 193 ? 9.381 -3.315 -25.056 1.00 90.75 193 ILE A N 1
ATOM 1549 C CA . ILE A 1 193 ? 9.372 -4.047 -26.317 1.00 90.75 193 ILE A CA 1
ATOM 1550 C C . ILE A 1 193 ? 9.164 -3.029 -27.425 1.00 90.75 193 ILE A C 1
ATOM 1552 O O . ILE A 1 193 ? 8.193 -2.273 -27.406 1.00 90.75 193 ILE A O 1
ATOM 1556 N N . LEU A 1 194 ? 10.104 -2.989 -28.366 1.00 91.44 194 LEU A N 1
ATOM 1557 C CA . LEU A 1 194 ? 10.051 -2.077 -29.497 1.00 91.44 194 LEU A CA 1
ATOM 1558 C C . LEU A 1 194 ? 9.214 -2.687 -30.622 1.00 91.44 194 LEU A C 1
ATOM 1560 O O . LEU A 1 194 ? 9.446 -3.819 -31.038 1.00 91.44 194 LEU A O 1
ATOM 1564 N N . LEU A 1 195 ? 8.268 -1.910 -31.122 1.00 91.25 195 LEU A N 1
ATOM 1565 C CA . LEU A 1 195 ? 7.310 -2.262 -32.155 1.00 91.25 195 LEU A CA 1
ATOM 1566 C C . LEU A 1 195 ? 7.419 -1.213 -33.272 1.00 91.25 195 LEU A C 1
ATOM 1568 O O . LEU A 1 195 ? 7.481 -0.013 -33.012 1.00 91.25 195 LEU A O 1
ATOM 1572 N N . HIS A 1 196 ? 7.467 -1.633 -34.530 1.00 89.69 196 HIS A N 1
ATOM 1573 C CA . HIS A 1 196 ? 7.499 -0.728 -35.676 1.00 89.69 196 HIS A CA 1
ATOM 1574 C C . HIS A 1 196 ? 6.076 -0.370 -36.081 1.00 89.69 196 HIS A C 1
ATOM 1576 O O . HIS A 1 196 ? 5.297 -1.234 -36.487 1.00 89.69 196 HIS A O 1
ATOM 1582 N N . ASN A 1 197 ? 5.740 0.915 -35.971 1.00 88.62 197 ASN A N 1
ATOM 1583 C CA . ASN A 1 197 ? 4.451 1.423 -36.417 1.00 88.62 197 ASN A CA 1
ATOM 1584 C C . ASN A 1 197 ? 4.478 1.730 -37.917 1.00 88.62 197 ASN A C 1
ATOM 1586 O O . ASN A 1 197 ? 3.472 1.550 -38.581 1.00 88.62 197 ASN A O 1
ATOM 1590 N N . GLY A 1 198 ? 5.607 2.151 -38.488 1.00 84.56 198 GLY A N 1
ATOM 1591 C CA . GLY A 1 198 ? 5.790 2.299 -39.937 1.00 84.56 198 GLY A CA 1
ATOM 1592 C C . GLY A 1 198 ? 6.584 3.551 -40.298 1.00 84.56 198 GLY A C 1
ATOM 1593 O O . GLY A 1 198 ? 6.533 4.537 -39.581 1.00 84.56 198 GLY A O 1
ATOM 1594 N N . GLY A 1 199 ? 7.329 3.521 -41.408 1.00 84.25 199 GLY A N 1
ATOM 1595 C CA . GLY A 1 199 ? 8.252 4.616 -41.738 1.00 84.25 199 GLY A CA 1
ATOM 1596 C C . GLY A 1 199 ? 9.306 4.803 -40.640 1.00 84.25 199 GLY A C 1
ATOM 1597 O O . GLY A 1 199 ? 9.962 3.833 -40.254 1.00 84.25 199 GLY A O 1
ATOM 1598 N N . ASP A 1 200 ? 9.427 6.030 -40.147 1.00 87.00 200 ASP A N 1
ATOM 1599 C CA . ASP A 1 200 ? 10.228 6.492 -39.006 1.00 87.00 200 ASP A CA 1
ATOM 1600 C C . ASP A 1 200 ? 9.531 6.372 -37.639 1.00 87.00 200 ASP A C 1
ATOM 1602 O O . ASP A 1 200 ? 10.160 6.613 -36.608 1.00 87.00 200 ASP A O 1
ATOM 1606 N N . GLU A 1 201 ? 8.272 5.929 -37.610 1.00 90.38 201 GLU A N 1
ATOM 1607 C CA . GLU A 1 201 ? 7.477 5.817 -36.389 1.00 90.38 201 GLU A CA 1
ATOM 1608 C C . GLU A 1 201 ? 7.730 4.482 -35.670 1.00 90.38 201 GLU A C 1
ATOM 1610 O O . GLU A 1 201 ? 7.487 3.387 -36.206 1.00 90.38 201 GLU A O 1
ATOM 1615 N N . LEU A 1 202 ? 8.145 4.563 -34.408 1.00 91.19 202 LEU A N 1
ATOM 1616 C CA . LEU A 1 202 ? 8.319 3.425 -33.506 1.00 91.19 202 LEU A CA 1
ATOM 1617 C C . LEU A 1 202 ? 7.381 3.541 -32.304 1.00 91.19 202 LEU A C 1
ATOM 1619 O O . LEU A 1 202 ? 7.084 4.629 -31.831 1.00 91.19 202 LEU A O 1
ATOM 1623 N N . VAL A 1 203 ? 6.943 2.407 -31.772 1.00 93.06 203 VAL A N 1
ATOM 1624 C CA . VAL A 1 203 ? 6.144 2.316 -30.550 1.00 93.06 203 VAL A CA 1
ATOM 1625 C C . VAL A 1 203 ? 6.877 1.428 -29.557 1.00 93.06 203 VAL A C 1
ATOM 1627 O O . VAL A 1 203 ? 7.304 0.331 -29.896 1.00 93.06 203 VAL A O 1
ATOM 1630 N N . VAL A 1 204 ? 7.022 1.875 -28.317 1.00 93.25 204 VAL A N 1
ATOM 1631 C CA . VAL A 1 204 ? 7.527 1.055 -27.217 1.00 93.25 204 VAL A CA 1
ATOM 1632 C C . VAL A 1 204 ? 6.357 0.667 -26.331 1.00 93.25 204 VAL A C 1
ATOM 1634 O O . VAL A 1 204 ? 5.698 1.531 -25.758 1.00 93.25 204 VAL A O 1
ATOM 1637 N N . LEU A 1 205 ? 6.127 -0.635 -26.190 1.00 93.38 205 LEU A N 1
ATOM 1638 C CA . LEU A 1 205 ? 5.253 -1.188 -25.164 1.00 93.38 205 LEU A CA 1
ATOM 1639 C C . LEU A 1 205 ? 6.093 -1.484 -23.923 1.00 93.38 205 LEU A C 1
ATOM 1641 O O . LEU A 1 205 ? 6.996 -2.316 -23.972 1.00 93.38 205 LEU A O 1
ATOM 1645 N N . CYS A 1 206 ? 5.787 -0.833 -22.808 1.00 92.19 206 CYS A N 1
ATOM 1646 C CA . CYS A 1 206 ? 6.344 -1.128 -21.493 1.00 92.19 206 CYS A CA 1
ATOM 1647 C C . CYS A 1 206 ? 5.303 -1.933 -20.699 1.00 92.19 206 CYS A C 1
ATOM 1649 O O . CYS A 1 206 ? 4.377 -1.343 -20.138 1.00 92.19 206 CYS A O 1
ATOM 1651 N N . PRO A 1 207 ? 5.424 -3.275 -20.612 1.00 85.75 207 PRO A N 1
ATOM 1652 C CA . PRO A 1 207 ? 4.408 -4.112 -19.964 1.00 85.75 207 PRO A CA 1
ATOM 1653 C C . PRO A 1 207 ? 4.307 -3.889 -18.448 1.00 85.75 207 PRO A C 1
ATOM 1655 O O . PRO A 1 207 ? 3.353 -4.332 -17.817 1.00 85.75 207 PRO A O 1
ATOM 1658 N N . LYS A 1 208 ? 5.317 -3.248 -17.848 1.00 84.19 208 LYS A N 1
ATOM 1659 C CA . LYS A 1 208 ? 5.422 -2.984 -16.412 1.00 84.19 208 LYS A CA 1
ATOM 1660 C C . LYS A 1 208 ? 6.169 -1.684 -16.131 1.00 84.19 208 LYS A C 1
ATOM 1662 O O . LYS A 1 208 ? 6.933 -1.194 -16.964 1.00 84.19 208 LYS A O 1
ATOM 1667 N N . GLY A 1 209 ? 6.000 -1.179 -14.911 1.00 77.62 209 GLY A N 1
ATOM 1668 C CA . GLY A 1 209 ? 6.686 0.015 -14.408 1.00 77.62 209 GLY A CA 1
ATOM 1669 C C . GLY A 1 209 ? 6.049 1.344 -14.827 1.00 77.62 209 GLY A C 1
ATOM 1670 O O . GLY A 1 209 ? 6.658 2.390 -14.609 1.00 77.62 209 GLY A O 1
ATOM 1671 N N . GLY A 1 210 ? 4.836 1.319 -15.395 1.00 85.00 210 GLY A N 1
ATOM 1672 C CA . GLY A 1 210 ? 4.039 2.510 -15.696 1.00 85.00 210 GLY A CA 1
ATOM 1673 C C . GLY A 1 210 ? 4.816 3.590 -16.453 1.00 85.00 210 GLY A C 1
ATOM 1674 O O . GLY A 1 210 ? 5.647 3.298 -17.316 1.00 85.00 210 GLY A O 1
ATOM 1675 N N . ALA A 1 211 ? 4.567 4.856 -16.121 1.00 83.69 211 ALA A N 1
ATOM 1676 C CA . ALA A 1 211 ? 5.227 5.993 -16.764 1.00 83.69 211 ALA A CA 1
ATOM 1677 C C . ALA A 1 211 ? 6.759 6.013 -16.579 1.00 83.69 211 ALA A C 1
ATOM 1679 O O . ALA A 1 211 ? 7.469 6.476 -17.470 1.00 83.69 211 ALA A O 1
ATOM 1680 N N . LEU A 1 212 ? 7.283 5.477 -15.468 1.00 86.50 212 LEU A N 1
ATOM 1681 C CA . LEU A 1 212 ? 8.724 5.452 -15.189 1.00 86.50 212 LEU A CA 1
ATOM 1682 C C . LEU A 1 212 ? 9.484 4.687 -16.282 1.00 86.50 212 LEU A C 1
ATOM 1684 O O . LEU A 1 212 ? 10.457 5.204 -16.831 1.00 86.50 212 LEU A O 1
ATOM 1688 N N . SER A 1 213 ? 9.020 3.484 -16.635 1.00 87.62 213 SER A N 1
ATOM 1689 C CA . SER A 1 213 ? 9.642 2.668 -17.691 1.00 87.62 213 SER A CA 1
ATOM 1690 C C . SER A 1 213 ? 9.659 3.385 -19.040 1.00 87.62 213 SER A C 1
ATOM 1692 O O . SER A 1 213 ? 10.686 3.388 -19.717 1.00 87.62 213 SER A O 1
ATOM 1694 N N . ALA A 1 214 ? 8.556 4.043 -19.404 1.00 88.88 214 ALA A N 1
ATOM 1695 C CA . ALA A 1 214 ? 8.450 4.781 -20.659 1.00 88.88 214 ALA A CA 1
ATOM 1696 C C . ALA A 1 214 ? 9.373 6.015 -20.701 1.00 88.88 214 ALA A C 1
ATOM 1698 O O . ALA A 1 214 ? 10.020 6.246 -21.721 1.00 88.88 214 ALA A O 1
ATOM 1699 N N . ILE A 1 215 ? 9.502 6.776 -19.602 1.00 89.31 215 ILE A N 1
ATOM 1700 C CA . ILE A 1 215 ? 10.452 7.907 -19.509 1.00 89.31 215 ILE A CA 1
ATOM 1701 C C . ILE A 1 215 ? 11.888 7.410 -19.693 1.00 89.31 215 ILE A C 1
ATOM 1703 O O . ILE A 1 215 ? 12.654 7.986 -20.469 1.00 89.31 215 ILE A O 1
ATOM 1707 N N . ARG A 1 216 ? 12.257 6.322 -19.008 1.00 90.44 216 ARG A N 1
ATOM 1708 C CA . ARG A 1 216 ? 13.607 5.745 -19.097 1.00 90.44 216 ARG A CA 1
ATOM 1709 C C . ARG A 1 216 ? 13.906 5.209 -20.496 1.00 90.44 216 ARG A C 1
ATOM 1711 O O . ARG A 1 216 ? 14.985 5.477 -21.020 1.00 90.44 216 ARG A O 1
ATOM 1718 N N . ALA A 1 217 ? 12.939 4.540 -21.127 1.00 91.44 217 ALA A N 1
ATOM 1719 C CA . ALA A 1 217 ? 13.044 4.088 -22.511 1.00 91.44 217 ALA A CA 1
ATOM 1720 C C . ALA A 1 217 ? 13.251 5.264 -23.477 1.00 91.44 217 ALA A C 1
ATOM 1722 O O . ALA A 1 217 ? 14.185 5.244 -24.278 1.00 91.44 217 ALA A O 1
ATOM 1723 N N . ALA A 1 218 ? 12.439 6.319 -23.362 1.00 90.94 218 ALA A N 1
ATOM 1724 C CA . ALA A 1 218 ? 12.556 7.508 -24.202 1.00 90.94 218 ALA A CA 1
ATOM 1725 C C . ALA A 1 218 ? 13.935 8.171 -24.070 1.00 90.94 218 ALA A C 1
ATOM 1727 O O . ALA A 1 218 ? 14.576 8.495 -25.073 1.00 90.94 218 ALA A O 1
ATOM 1728 N N . TYR A 1 219 ? 14.421 8.327 -22.835 1.00 91.06 219 TYR A N 1
ATOM 1729 C CA . TYR A 1 219 ? 15.732 8.915 -22.577 1.00 91.06 219 TYR A CA 1
ATOM 1730 C C . TYR A 1 219 ? 16.868 8.068 -23.161 1.00 91.06 219 TYR A C 1
ATOM 1732 O O . TYR A 1 219 ? 17.767 8.605 -23.812 1.00 91.06 219 TYR A O 1
ATOM 1740 N N . ALA A 1 220 ? 16.804 6.745 -22.986 1.00 91.31 220 ALA A N 1
ATOM 1741 C CA . ALA A 1 220 ? 17.806 5.818 -23.501 1.00 91.31 220 ALA A CA 1
ATOM 1742 C C . ALA A 1 220 ? 17.886 5.852 -25.034 1.00 91.31 220 ALA A C 1
ATOM 1744 O O . ALA A 1 220 ? 18.985 5.933 -25.586 1.00 91.31 220 ALA A O 1
ATOM 1745 N N . VAL A 1 221 ? 16.742 5.847 -25.731 1.00 91.50 221 VAL A N 1
ATOM 1746 C CA . VAL A 1 221 ? 16.725 5.929 -27.200 1.00 91.50 221 VAL A CA 1
ATOM 1747 C C . VAL A 1 221 ? 17.235 7.289 -27.672 1.00 91.50 221 VAL A C 1
ATOM 1749 O O . VAL A 1 221 ? 18.082 7.332 -28.562 1.00 91.50 221 VAL A O 1
ATOM 1752 N N . ARG A 1 222 ? 16.814 8.397 -27.043 1.00 90.44 222 ARG A N 1
ATOM 1753 C CA . ARG A 1 222 ? 17.329 9.742 -27.362 1.00 90.44 222 ARG A CA 1
ATOM 1754 C C . ARG A 1 222 ? 18.853 9.789 -27.267 1.00 90.44 222 ARG A C 1
ATOM 1756 O O . ARG A 1 222 ? 19.511 10.242 -28.200 1.00 90.44 222 ARG A O 1
ATOM 1763 N N . GLN A 1 223 ? 19.405 9.323 -26.149 1.00 90.19 223 GLN A N 1
ATOM 1764 C CA . GLN A 1 223 ? 20.849 9.287 -25.910 1.00 90.19 223 GLN A CA 1
ATOM 1765 C C . GLN A 1 223 ? 21.579 8.451 -26.963 1.00 90.19 223 GLN A C 1
ATOM 1767 O O . GLN A 1 223 ? 22.636 8.849 -27.454 1.00 90.19 223 GLN A O 1
ATOM 1772 N N . ALA A 1 224 ? 21.006 7.305 -27.330 1.00 91.44 224 ALA A N 1
ATOM 1773 C CA . ALA A 1 224 ? 21.567 6.436 -28.348 1.00 91.44 224 ALA A CA 1
ATOM 1774 C C . ALA A 1 224 ? 21.590 7.131 -29.721 1.00 91.44 224 ALA A C 1
ATOM 1776 O O . ALA A 1 224 ? 22.646 7.175 -30.350 1.00 91.44 224 ALA A O 1
ATOM 1777 N N . VAL A 1 225 ? 20.471 7.732 -30.146 1.00 90.44 225 VAL A N 1
ATOM 1778 C CA . VAL A 1 225 ? 20.339 8.456 -31.427 1.00 90.44 225 VAL A CA 1
ATOM 1779 C C . VAL A 1 225 ? 21.310 9.630 -31.510 1.00 90.44 225 VAL A C 1
ATOM 1781 O O . VAL A 1 225 ? 22.003 9.768 -32.510 1.00 90.44 225 VAL A O 1
ATOM 1784 N N . GLN A 1 226 ? 21.420 10.439 -30.453 1.00 88.06 226 GLN A N 1
ATOM 1785 C CA . GLN A 1 226 ? 22.309 11.608 -30.436 1.00 88.06 226 GLN A CA 1
ATOM 1786 C C . GLN A 1 226 ? 23.794 11.251 -30.569 1.00 88.06 226 GLN A C 1
ATOM 1788 O O . GLN A 1 226 ? 24.567 12.031 -31.120 1.00 88.06 226 GLN A O 1
ATOM 1793 N N . LYS A 1 227 ? 24.204 10.092 -30.043 1.00 89.31 227 LYS A N 1
ATOM 1794 C CA . LYS A 1 227 ? 25.596 9.621 -30.088 1.00 89.31 227 LYS A CA 1
ATOM 1795 C C . LYS A 1 227 ? 25.929 8.860 -31.372 1.00 89.31 227 LYS A C 1
ATOM 1797 O O . LYS A 1 227 ? 27.104 8.605 -31.628 1.00 89.31 227 LYS A O 1
ATOM 1802 N N . TYR A 1 228 ? 24.923 8.457 -32.146 1.00 91.38 228 TYR A N 1
ATOM 1803 C CA . TYR A 1 228 ? 25.110 7.635 -33.333 1.00 91.38 228 TYR A CA 1
ATOM 1804 C C . TYR A 1 228 ? 25.307 8.495 -34.585 1.00 91.38 228 TYR A C 1
ATOM 1806 O O . TYR A 1 228 ? 24.508 9.378 -34.891 1.00 91.38 228 TYR A O 1
ATOM 1814 N N . ASP A 1 229 ? 26.368 8.214 -35.340 1.00 90.25 229 ASP A N 1
ATOM 1815 C CA . ASP A 1 229 ? 26.636 8.884 -36.609 1.00 90.25 229 ASP A CA 1
ATOM 1816 C C . ASP A 1 229 ? 25.999 8.115 -37.773 1.00 90.25 229 ASP A C 1
ATOM 1818 O O . ASP A 1 229 ? 26.573 7.165 -38.307 1.00 90.25 229 ASP A O 1
ATOM 1822 N N . PHE A 1 230 ? 24.819 8.574 -38.185 1.00 89.25 230 PHE A N 1
ATOM 1823 C CA . PHE A 1 230 ? 24.062 8.032 -39.315 1.00 89.25 230 PHE A CA 1
ATOM 1824 C C . PHE A 1 230 ? 24.685 8.337 -40.688 1.00 89.25 230 PHE A C 1
ATOM 1826 O O . PHE A 1 230 ? 24.126 7.927 -41.706 1.00 89.25 230 PHE A O 1
ATOM 1833 N N . LYS A 1 231 ? 25.816 9.056 -40.763 1.00 90.69 231 LYS A N 1
ATOM 1834 C CA . LYS A 1 231 ? 26.505 9.423 -42.017 1.00 90.69 231 LYS A CA 1
ATOM 1835 C C . LYS A 1 231 ? 25.659 10.260 -42.988 1.00 90.69 231 LYS A C 1
ATOM 1837 O O . LYS A 1 231 ? 25.871 10.214 -44.193 1.00 90.69 231 LYS A O 1
ATOM 1842 N N . VAL A 1 232 ? 24.734 11.070 -42.467 1.00 87.12 232 VAL A N 1
ATOM 1843 C CA . VAL A 1 232 ? 23.818 11.936 -43.248 1.00 87.12 232 VAL A CA 1
ATOM 1844 C C . VAL A 1 232 ? 24.158 13.431 -43.139 1.00 87.12 232 VAL A C 1
ATOM 1846 O O . VAL A 1 232 ? 23.284 14.298 -43.113 1.00 87.12 232 VAL A O 1
ATOM 1849 N N . HIS A 1 233 ? 25.448 13.767 -43.064 1.00 83.44 233 HIS A N 1
ATOM 1850 C CA . HIS A 1 233 ? 25.896 15.148 -42.861 1.00 83.44 233 HIS A CA 1
ATOM 1851 C C . HIS A 1 233 ? 25.453 16.107 -43.981 1.00 83.44 233 HIS A C 1
ATOM 1853 O O . HIS A 1 233 ? 25.486 15.750 -45.161 1.00 83.44 233 HIS A O 1
ATOM 1859 N N . PRO A 1 234 ? 25.086 17.360 -43.645 1.00 81.81 234 PRO A N 1
ATOM 1860 C CA . PRO A 1 234 ? 25.156 18.014 -42.335 1.00 81.81 234 PRO A CA 1
ATOM 1861 C C . PRO A 1 234 ? 23.886 17.846 -41.475 1.00 81.81 234 PRO A C 1
ATOM 1863 O O . PRO A 1 234 ? 23.700 18.618 -40.538 1.00 81.81 234 PRO A O 1
ATOM 1866 N N . LEU A 1 235 ? 22.982 16.906 -41.788 1.00 83.56 235 LEU A N 1
ATOM 1867 C CA . LEU A 1 235 ? 21.797 16.680 -40.956 1.00 83.56 235 LEU A CA 1
ATOM 1868 C C . LEU A 1 235 ? 22.193 15.998 -39.641 1.00 83.56 235 LEU A C 1
ATOM 1870 O O . LEU A 1 235 ? 22.947 15.026 -39.639 1.00 83.56 235 LEU A O 1
ATOM 1874 N N . THR A 1 236 ? 21.628 16.487 -38.539 1.00 83.12 236 THR A N 1
ATOM 1875 C CA . THR A 1 236 ? 21.648 15.807 -37.241 1.00 83.12 236 THR A CA 1
ATOM 1876 C C . THR A 1 236 ? 20.258 15.246 -36.981 1.00 83.12 236 THR A C 1
ATOM 1878 O O . THR A 1 236 ? 19.263 15.975 -37.081 1.00 83.12 236 THR A O 1
ATOM 1881 N N . LEU A 1 237 ? 20.193 13.954 -36.668 1.00 85.44 237 LEU A N 1
ATOM 1882 C CA . LEU A 1 237 ? 18.950 13.282 -36.308 1.00 85.44 237 LEU A CA 1
ATOM 1883 C C . LEU A 1 237 ? 18.724 13.383 -34.799 1.00 85.44 237 LEU A C 1
ATOM 1885 O O . LEU A 1 237 ? 19.658 13.293 -34.002 1.00 85.44 237 LEU A O 1
ATOM 1889 N N . GLY A 1 238 ? 17.472 13.613 -34.428 1.00 85.00 238 GLY A N 1
ATOM 1890 C CA . GLY A 1 238 ? 16.989 13.617 -33.051 1.00 85.00 238 GLY A CA 1
ATOM 1891 C C . GLY A 1 238 ? 15.838 12.631 -32.905 1.00 85.00 238 GLY A C 1
ATOM 1892 O O . GLY A 1 238 ? 15.485 11.943 -33.857 1.00 85.00 238 GLY A O 1
ATOM 1893 N N . MET A 1 239 ? 15.245 12.560 -31.719 1.00 87.62 239 MET A N 1
ATOM 1894 C CA . MET A 1 239 ? 14.049 11.756 -31.500 1.00 87.62 239 MET A CA 1
ATOM 1895 C C . MET A 1 239 ? 13.072 12.514 -30.610 1.00 87.62 239 MET A C 1
ATOM 1897 O O . MET A 1 239 ? 13.423 12.909 -29.493 1.00 87.62 239 MET A O 1
ATOM 1901 N N . SER A 1 240 ? 11.840 12.649 -31.086 1.00 85.44 240 SER A N 1
ATOM 1902 C CA . SER A 1 240 ? 10.710 13.156 -30.312 1.00 85.44 240 SER A CA 1
ATOM 1903 C C . SER A 1 240 ? 9.828 11.986 -29.873 1.00 85.44 240 SER A C 1
ATOM 1905 O O . SER A 1 240 ? 9.713 10.995 -30.592 1.00 85.44 240 SER A O 1
ATOM 1907 N N . ALA A 1 241 ? 9.217 12.068 -28.685 1.00 86.81 241 ALA A N 1
ATOM 1908 C CA . ALA A 1 241 ? 8.321 11.006 -28.225 1.00 86.81 241 ALA A CA 1
ATOM 1909 C C . ALA A 1 241 ? 7.121 11.514 -27.407 1.00 86.81 241 ALA A C 1
ATOM 1911 O O . ALA A 1 241 ? 7.223 12.487 -26.659 1.00 86.81 241 ALA A O 1
ATOM 1912 N N . GLY A 1 242 ? 5.980 10.843 -27.521 1.00 85.06 242 GLY A N 1
ATOM 1913 C CA . GLY A 1 242 ? 4.793 11.050 -26.690 1.00 85.06 242 GLY A CA 1
ATOM 1914 C C . GLY A 1 242 ? 4.475 9.779 -25.916 1.00 85.06 242 GLY A C 1
ATOM 1915 O O . GLY A 1 242 ? 4.598 8.690 -26.460 1.00 85.06 242 GLY A O 1
ATOM 1916 N N . GLY A 1 243 ? 4.123 9.889 -24.639 1.00 85.94 243 GLY A N 1
ATOM 1917 C CA . GLY A 1 243 ? 3.865 8.746 -23.766 1.00 85.94 243 GLY A CA 1
ATOM 1918 C C . GLY A 1 243 ? 2.468 8.767 -23.155 1.00 85.94 243 GLY A C 1
ATOM 1919 O O . GLY A 1 243 ? 1.947 9.824 -22.801 1.00 85.94 243 GLY A O 1
ATOM 1920 N N . ALA A 1 244 ? 1.892 7.584 -22.980 1.00 86.75 244 ALA A N 1
ATOM 1921 C CA . ALA A 1 244 ? 0.675 7.349 -22.213 1.00 86.75 244 ALA A CA 1
ATOM 1922 C C . ALA A 1 244 ? 0.906 6.180 -21.252 1.00 86.75 244 ALA A C 1
ATOM 1924 O O . ALA A 1 244 ? 1.600 5.216 -21.577 1.00 86.75 244 ALA A O 1
ATOM 1925 N N . ALA A 1 245 ? 0.352 6.263 -20.051 1.00 84.00 245 ALA A N 1
ATOM 1926 C CA . ALA A 1 245 ? 0.460 5.215 -19.048 1.00 84.00 245 ALA A CA 1
ATOM 1927 C C . ALA A 1 245 ? -0.908 4.986 -18.424 1.00 84.00 245 ALA A C 1
ATOM 1929 O O . ALA A 1 245 ? -1.642 5.949 -18.209 1.00 84.00 245 ALA A O 1
ATOM 1930 N N . SER A 1 246 ? -1.219 3.729 -18.112 1.00 79.31 246 SER A N 1
ATOM 1931 C CA . SER A 1 246 ? -2.414 3.434 -17.331 1.00 79.31 246 SER A CA 1
ATOM 1932 C C . SER A 1 246 ? -2.224 3.949 -15.902 1.00 79.31 246 SER A C 1
ATOM 1934 O O . SER A 1 246 ? -1.191 3.706 -15.267 1.00 79.31 246 SER A O 1
ATOM 1936 N N . ASP A 1 247 ? -3.203 4.703 -15.416 1.00 65.94 247 ASP A N 1
ATOM 1937 C CA . ASP A 1 247 ? -3.216 5.340 -14.097 1.00 65.94 247 ASP A CA 1
ATOM 1938 C C . ASP A 1 247 ? -3.770 4.418 -13.000 1.00 65.94 247 ASP A C 1
ATOM 1940 O O . ASP A 1 247 ? -3.526 4.658 -11.817 1.00 65.94 247 ASP A O 1
ATOM 1944 N N . SER A 1 248 ? -4.470 3.348 -13.386 1.00 64.19 248 SER A N 1
ATOM 1945 C CA . SER A 1 248 ? -5.098 2.395 -12.480 1.00 64.19 248 SER A CA 1
ATOM 1946 C C . SER A 1 248 ? -5.303 1.022 -13.140 1.00 64.19 248 SER A C 1
ATOM 1948 O O . SER A 1 248 ? -5.893 0.948 -14.216 1.00 64.19 248 SER A O 1
ATOM 1950 N N . PRO A 1 249 ? -4.967 -0.089 -12.456 1.00 62.09 249 PRO A N 1
ATOM 1951 C CA . PRO A 1 249 ? -5.346 -1.441 -12.868 1.00 62.09 249 PRO A CA 1
ATOM 1952 C C . PRO A 1 249 ? -6.855 -1.670 -13.057 1.00 62.09 249 PRO A C 1
ATOM 1954 O O . PRO A 1 249 ? -7.242 -2.645 -13.692 1.00 62.09 249 PRO A O 1
ATOM 1957 N N . GLN A 1 250 ? -7.722 -0.828 -12.474 1.00 58.41 250 GLN A N 1
ATOM 1958 C CA . GLN A 1 250 ? -9.180 -0.934 -12.644 1.00 58.41 250 GLN A CA 1
ATOM 1959 C C . GLN A 1 250 ? -9.682 -0.278 -13.934 1.00 58.41 250 GLN A C 1
ATOM 1961 O O . GLN A 1 250 ? -10.824 -0.514 -14.338 1.00 58.41 250 GLN A O 1
ATOM 1966 N N . ARG A 1 251 ? -8.858 0.555 -14.572 1.00 61.81 251 ARG A N 1
ATOM 1967 C CA . ARG A 1 251 ? -9.185 1.183 -15.845 1.00 61.81 251 ARG A CA 1
ATOM 1968 C C . ARG A 1 251 ? -9.035 0.132 -16.949 1.00 61.81 251 ARG A C 1
ATOM 1970 O O . ARG A 1 251 ? -8.005 -0.524 -17.049 1.00 61.81 251 ARG A O 1
ATOM 1977 N N . GLN A 1 252 ? -10.071 -0.062 -17.766 1.00 65.19 252 GLN A N 1
ATOM 1978 C CA . GLN A 1 252 ? -10.041 -0.992 -18.906 1.00 65.19 252 GLN A CA 1
ATOM 1979 C C . GLN A 1 252 ? -9.295 -0.374 -20.100 1.00 65.19 252 GLN A C 1
ATOM 1981 O O . GLN A 1 252 ? -9.853 -0.223 -21.186 1.00 65.19 252 GLN A O 1
ATOM 1986 N N . ASP A 1 253 ? -8.046 0.037 -19.886 1.00 77.12 253 ASP A N 1
ATOM 1987 C CA . ASP A 1 253 ? -7.215 0.581 -20.955 1.00 77.12 253 ASP A CA 1
ATOM 1988 C C . ASP A 1 253 ? -6.793 -0.538 -21.914 1.00 77.12 253 ASP A C 1
ATOM 1990 O O . ASP A 1 253 ? -6.284 -1.576 -21.492 1.00 77.12 253 ASP A O 1
ATOM 1994 N N . SER A 1 254 ? -6.981 -0.325 -23.217 1.00 87.19 254 SER A N 1
ATOM 1995 C CA . SER A 1 254 ? -6.401 -1.178 -24.258 1.00 87.19 254 SER A CA 1
ATOM 1996 C C . SER A 1 254 ? -5.067 -0.608 -24.747 1.00 87.19 254 SER A C 1
ATOM 1998 O O . SER A 1 254 ? -4.782 0.585 -24.582 1.00 87.19 254 SER A O 1
ATOM 2000 N N . PHE A 1 255 ? -4.234 -1.442 -25.372 1.00 90.06 255 PHE A N 1
ATOM 2001 C CA . PHE A 1 255 ? -3.007 -0.981 -26.021 1.00 90.06 255 PHE A CA 1
ATOM 2002 C C . PHE A 1 255 ? -3.324 0.071 -27.085 1.00 90.06 255 PHE A C 1
ATOM 2004 O O . PHE A 1 255 ? -2.621 1.075 -27.177 1.00 90.06 255 PHE A O 1
ATOM 2011 N N . GLU A 1 256 ? -4.397 -0.117 -27.855 1.00 88.50 256 GLU A N 1
ATOM 2012 C CA . GLU A 1 256 ? -4.803 0.841 -28.884 1.00 88.50 256 GLU A CA 1
ATOM 2013 C C . GLU A 1 256 ? -5.185 2.212 -28.298 1.00 88.50 256 GLU A C 1
ATOM 2015 O O . GLU A 1 256 ? -4.786 3.241 -28.848 1.00 88.50 256 GLU A O 1
ATOM 2020 N N . VAL A 1 257 ? -5.876 2.249 -27.151 1.00 87.88 257 VAL A N 1
ATOM 2021 C CA . VAL A 1 257 ? -6.189 3.501 -26.437 1.00 87.88 257 VAL A CA 1
ATOM 2022 C C . VAL A 1 257 ? -4.907 4.204 -25.996 1.00 87.88 257 VAL A C 1
ATOM 2024 O O . VAL A 1 257 ? -4.694 5.360 -26.364 1.00 87.88 257 VAL A O 1
ATOM 2027 N N . LEU A 1 258 ? -4.015 3.503 -25.289 1.00 87.56 258 LEU A N 1
ATOM 2028 C CA . LEU A 1 258 ? -2.748 4.075 -24.815 1.00 87.56 258 LEU A CA 1
ATOM 2029 C C . LEU A 1 258 ? -1.865 4.544 -25.980 1.00 87.56 258 LEU A C 1
ATOM 2031 O O . LEU A 1 258 ? -1.283 5.628 -25.934 1.00 87.56 258 LEU A O 1
ATOM 2035 N N . LYS A 1 259 ? -1.797 3.767 -27.065 1.00 90.88 259 LYS A N 1
ATOM 2036 C CA . LYS A 1 259 ? -1.072 4.143 -28.281 1.00 90.88 259 LYS A CA 1
ATOM 2037 C C . LYS A 1 259 ? -1.642 5.425 -28.888 1.00 90.88 259 LYS A C 1
ATOM 2039 O O . LYS A 1 259 ? -0.872 6.328 -29.210 1.00 90.88 259 LYS A O 1
ATOM 2044 N N . ASN A 1 260 ? -2.960 5.532 -29.030 1.00 87.12 260 ASN A N 1
ATOM 2045 C CA . ASN A 1 260 ? -3.595 6.716 -29.612 1.00 87.12 260 ASN A CA 1
ATOM 2046 C C . ASN A 1 260 ? -3.421 7.957 -28.728 1.00 87.12 260 ASN A C 1
ATOM 2048 O O . ASN A 1 260 ? -3.162 9.039 -29.249 1.00 87.12 260 ASN A O 1
ATOM 2052 N N . GLU A 1 261 ? -3.500 7.818 -27.404 1.00 85.88 261 GLU A N 1
ATOM 2053 C CA . GLU A 1 261 ? -3.172 8.907 -26.477 1.00 85.88 261 GLU A CA 1
ATOM 2054 C C . GLU A 1 261 ? -1.709 9.349 -26.632 1.00 85.88 261 GLU A C 1
ATOM 2056 O O . GLU A 1 261 ? -1.428 10.543 -26.730 1.00 85.88 261 GLU A O 1
ATOM 2061 N N . SER A 1 262 ? -0.775 8.397 -26.720 1.00 86.69 262 SER A N 1
ATOM 2062 C CA . SER A 1 262 ? 0.656 8.686 -26.873 1.00 86.69 262 SER A CA 1
ATOM 2063 C C . SER A 1 262 ? 0.991 9.397 -28.198 1.00 86.69 262 SER A C 1
ATOM 2065 O O . SER A 1 262 ? 1.795 10.331 -28.211 1.00 86.69 262 SER A O 1
ATOM 2067 N N . ASP A 1 263 ? 0.311 9.032 -29.289 1.00 87.81 263 ASP A N 1
ATOM 2068 C CA . ASP A 1 263 ? 0.407 9.690 -30.599 1.00 87.81 263 ASP A CA 1
ATOM 2069 C C . ASP A 1 263 ? -0.174 11.115 -30.562 1.00 87.81 263 ASP A C 1
ATOM 2071 O O . ASP A 1 263 ? 0.473 12.083 -30.965 1.00 87.81 263 ASP A O 1
ATOM 2075 N N . GLN A 1 264 ? -1.357 11.292 -29.962 1.00 84.25 264 GLN A N 1
ATOM 2076 C CA . GLN A 1 264 ? -1.952 12.621 -29.779 1.00 84.25 264 GLN A CA 1
ATOM 2077 C C . GLN A 1 264 ? -1.044 13.554 -28.979 1.00 84.25 264 GLN A C 1
ATOM 2079 O O . GLN A 1 264 ? -0.909 14.731 -29.330 1.00 84.25 264 GLN A O 1
ATOM 2084 N N . VAL A 1 265 ? -0.407 13.040 -27.921 1.00 82.44 265 VAL A N 1
ATOM 2085 C CA . VAL A 1 265 ? 0.603 13.777 -27.158 1.00 82.44 265 VAL A CA 1
ATOM 2086 C C . VAL A 1 265 ? 1.705 14.239 -28.108 1.00 82.44 265 VAL A C 1
ATOM 2088 O O . VAL A 1 265 ? 1.917 15.444 -28.222 1.00 82.44 265 VAL A O 1
ATOM 2091 N N . LEU A 1 266 ? 2.344 13.338 -28.857 1.00 82.19 266 LEU A N 1
ATOM 2092 C CA . LEU A 1 266 ? 3.410 13.688 -29.802 1.00 82.19 266 LEU A CA 1
ATOM 2093 C C . LEU A 1 266 ? 2.968 14.744 -30.839 1.00 82.19 266 LEU A C 1
ATOM 2095 O O . LEU A 1 266 ? 3.612 15.791 -30.979 1.00 82.19 266 LEU A O 1
ATOM 2099 N N . HIS A 1 267 ? 1.838 14.523 -31.516 1.00 77.38 267 HIS A N 1
ATOM 2100 C CA . HIS A 1 267 ? 1.331 15.398 -32.578 1.00 77.38 267 HIS A CA 1
ATOM 2101 C C . HIS A 1 267 ? 0.974 16.807 -32.073 1.00 77.38 267 HIS A C 1
ATOM 2103 O O . HIS A 1 267 ? 1.258 17.814 -32.734 1.00 77.38 267 HIS A O 1
ATOM 2109 N N . ASN A 1 268 ? 0.386 16.919 -30.878 1.00 69.19 268 ASN A N 1
ATOM 2110 C CA . ASN A 1 268 ? 0.066 18.214 -30.270 1.00 69.19 268 ASN A CA 1
ATOM 2111 C C . ASN A 1 268 ? 1.319 19.063 -29.985 1.00 69.19 268 ASN A C 1
ATOM 2113 O O . ASN A 1 268 ? 1.225 20.294 -29.915 1.00 69.19 268 ASN A O 1
ATOM 2117 N N . PHE A 1 269 ? 2.496 18.439 -29.875 1.00 60.72 269 PHE A N 1
ATOM 2118 C CA . PHE A 1 269 ? 3.765 19.121 -29.622 1.00 60.72 269 PHE A CA 1
ATOM 2119 C C . PHE A 1 269 ? 4.630 19.341 -30.864 1.00 60.72 269 PHE A C 1
ATOM 2121 O O . PHE A 1 269 ? 5.358 20.333 -30.881 1.00 60.72 269 PHE A O 1
ATOM 2128 N N . ALA A 1 270 ? 4.497 18.536 -31.923 1.00 53.38 270 ALA A N 1
ATOM 2129 C CA . ALA A 1 270 ? 5.172 18.770 -33.209 1.00 53.38 270 ALA A CA 1
ATOM 2130 C C . ALA A 1 270 ? 4.835 20.147 -33.834 1.00 53.38 270 ALA A C 1
ATOM 2132 O O . ALA A 1 270 ? 5.596 20.684 -34.635 1.00 53.38 270 ALA A O 1
ATOM 2133 N N . LYS A 1 271 ? 3.723 20.771 -33.414 1.00 48.06 271 LYS A N 1
ATOM 2134 C CA . LYS A 1 271 ? 3.328 22.148 -33.771 1.00 48.06 271 LYS A CA 1
ATOM 2135 C C . LYS A 1 271 ? 4.109 23.251 -33.027 1.00 48.06 271 LYS A C 1
ATOM 2137 O O . LYS A 1 271 ? 3.878 24.430 -33.288 1.00 48.06 271 LYS A O 1
ATOM 2142 N N . LYS A 1 272 ? 5.010 22.910 -32.094 1.00 50.28 272 LYS A N 1
ATOM 2143 C CA . LYS A 1 272 ? 5.863 23.844 -31.327 1.00 50.28 272 LYS A CA 1
ATOM 2144 C C . LYS A 1 272 ? 7.348 23.647 -31.694 1.00 50.28 272 LYS A C 1
ATOM 2146 O O . LYS A 1 272 ? 7.756 22.527 -31.976 1.00 50.28 272 LYS A O 1
ATOM 2151 N N . PRO A 1 273 ? 8.197 24.691 -31.644 1.00 39.09 273 PRO A N 1
ATOM 2152 C CA . PRO A 1 273 ? 9.569 24.661 -32.182 1.00 39.09 273 PRO A CA 1
ATOM 2153 C C . PRO A 1 273 ? 10.597 23.815 -31.397 1.00 39.09 273 PRO A C 1
ATOM 2155 O O . PRO A 1 273 ? 11.791 23.907 -31.666 1.00 39.09 273 PRO A O 1
ATOM 2158 N N . THR A 1 274 ? 10.191 22.996 -30.423 1.00 54.44 274 THR A N 1
ATOM 2159 C CA . THR A 1 274 ? 11.121 22.249 -29.555 1.00 54.44 274 THR A CA 1
ATOM 2160 C C . THR A 1 274 ? 11.151 20.760 -29.906 1.00 54.44 274 THR A C 1
ATOM 2162 O O . THR A 1 274 ? 10.474 19.972 -29.247 1.00 54.44 274 THR A O 1
ATOM 2165 N N . LYS A 1 275 ? 11.931 20.398 -30.936 1.00 57.09 275 LYS A N 1
ATOM 2166 C CA . LYS A 1 275 ? 12.253 19.007 -31.320 1.00 57.09 275 LYS A CA 1
ATOM 2167 C C . LYS A 1 275 ? 13.079 18.303 -30.227 1.00 57.09 275 LYS A C 1
ATOM 2169 O O . LYS A 1 275 ? 13.807 18.976 -29.494 1.00 57.09 275 LYS A O 1
ATOM 2174 N N . GLY A 1 276 ? 12.977 16.978 -30.106 1.00 59.34 276 GLY A N 1
ATOM 2175 C CA . GLY A 1 276 ? 13.821 16.177 -29.206 1.00 59.34 276 GLY A CA 1
ATOM 2176 C C . GLY A 1 276 ? 13.326 16.008 -27.759 1.00 59.34 276 GLY A C 1
ATOM 2177 O O . GLY A 1 276 ? 14.136 15.739 -26.867 1.00 59.34 276 GLY A O 1
ATOM 2178 N N . ARG A 1 277 ? 12.029 16.220 -27.484 1.00 66.62 277 ARG A N 1
ATOM 2179 C CA . ARG A 1 277 ? 11.432 16.154 -26.131 1.00 66.62 277 ARG A CA 1
ATOM 2180 C C . ARG A 1 277 ? 10.465 14.981 -25.974 1.00 66.62 277 ARG A C 1
ATOM 2182 O O . ARG A 1 277 ? 9.856 14.547 -26.949 1.00 66.62 277 ARG A O 1
ATOM 2189 N N . THR A 1 278 ? 10.282 14.537 -24.728 1.00 68.31 278 THR A N 1
ATOM 2190 C CA . THR A 1 278 ? 9.258 13.552 -24.352 1.00 68.31 278 THR A CA 1
ATOM 2191 C C . THR A 1 278 ? 8.226 14.162 -23.420 1.00 68.31 278 THR A C 1
ATOM 2193 O O . THR A 1 278 ? 8.580 14.894 -22.498 1.00 68.31 278 THR A O 1
ATOM 2196 N N . ARG A 1 279 ? 6.940 13.894 -23.666 1.00 69.75 279 ARG A N 1
ATOM 2197 C CA . ARG A 1 279 ? 5.831 14.366 -22.822 1.00 69.75 279 ARG A CA 1
ATOM 2198 C C . ARG A 1 279 ? 4.828 13.253 -22.560 1.00 69.75 279 ARG A C 1
ATOM 2200 O O . ARG A 1 279 ? 4.738 12.315 -23.342 1.00 69.75 279 ARG A O 1
ATOM 2207 N N . PHE A 1 280 ? 4.084 13.392 -21.471 1.00 70.31 280 PHE A N 1
ATOM 2208 C CA . PHE A 1 280 ? 3.005 12.497 -21.060 1.00 70.31 280 PHE A CA 1
ATOM 2209 C C . PHE A 1 280 ? 1.721 13.301 -20.832 1.00 70.31 280 PHE A C 1
ATOM 2211 O O . PHE A 1 280 ? 1.793 14.511 -20.590 1.00 70.31 280 PHE A O 1
ATOM 2218 N N . ASN A 1 281 ? 0.559 12.642 -20.892 1.00 60.31 281 ASN A N 1
ATOM 2219 C CA . ASN A 1 281 ? -0.707 13.254 -20.481 1.00 60.31 281 ASN A CA 1
ATOM 2220 C C . ASN A 1 281 ? -0.640 13.643 -18.994 1.00 60.31 281 ASN A C 1
ATOM 2222 O O . ASN A 1 281 ? -0.297 12.781 -18.183 1.00 60.31 281 ASN A O 1
ATOM 2226 N N . PRO A 1 282 ? -0.928 14.907 -18.629 1.00 54.41 282 PRO A N 1
ATOM 2227 C CA . PRO A 1 282 ? -0.815 15.374 -17.254 1.00 54.41 282 PRO A CA 1
ATOM 2228 C C . PRO A 1 282 ? -1.873 14.707 -16.369 1.00 54.41 282 PRO A C 1
ATOM 2230 O O . PRO A 1 282 ? -3.060 14.733 -16.691 1.00 54.41 282 PRO A O 1
ATOM 2233 N N . ALA A 1 283 ? -1.452 14.151 -15.234 1.00 53.50 283 ALA A N 1
ATOM 2234 C CA . ALA A 1 283 ? -2.368 13.853 -14.136 1.00 53.50 283 ALA A CA 1
ATOM 2235 C C . ALA A 1 283 ? -2.875 15.168 -13.511 1.00 53.50 283 ALA A C 1
ATOM 2237 O O . ALA A 1 283 ? -2.189 16.189 -13.569 1.00 53.50 283 ALA A O 1
ATOM 2238 N N . THR A 1 284 ? -4.063 15.160 -12.900 1.00 47.72 284 THR A N 1
ATOM 2239 C CA . THR A 1 284 ? -4.567 16.319 -12.146 1.00 47.72 284 THR A CA 1
ATOM 2240 C C . THR A 1 284 ? -3.637 16.637 -10.975 1.00 47.72 284 THR A C 1
ATOM 2242 O O . THR A 1 284 ? -3.487 15.833 -10.055 1.00 47.72 284 THR A O 1
ATOM 2245 N N . GLU A 1 285 ? -3.010 17.812 -11.020 1.00 52.44 285 GLU A N 1
ATOM 2246 C CA . GLU A 1 285 ? -2.030 18.280 -10.043 1.00 52.44 285 GLU A CA 1
ATOM 2247 C C . GLU A 1 285 ? -2.711 19.050 -8.909 1.00 52.44 285 GLU A C 1
ATOM 2249 O O . GLU A 1 285 ? -3.036 20.221 -9.062 1.00 52.44 285 GLU A O 1
ATOM 2254 N N . ASN A 1 286 ? -2.858 18.427 -7.743 1.00 56.09 286 ASN A N 1
ATOM 2255 C CA . ASN A 1 286 ? -2.946 19.172 -6.491 1.00 56.09 286 ASN A CA 1
ATOM 2256 C C . ASN A 1 286 ? -1.823 18.667 -5.584 1.00 56.09 286 ASN A C 1
ATOM 2258 O O . ASN A 1 286 ? -1.857 17.519 -5.141 1.00 56.09 286 ASN A O 1
ATOM 2262 N N . SER A 1 287 ? -0.808 19.502 -5.331 1.00 63.16 287 SER A N 1
ATOM 2263 C CA . SER A 1 287 ? 0.167 19.197 -4.280 1.00 63.16 287 SER A CA 1
ATOM 2264 C C . SER A 1 287 ? -0.524 19.380 -2.925 1.00 63.16 287 SER A C 1
ATOM 2266 O O . SER A 1 287 ? -0.991 20.487 -2.645 1.00 63.16 287 SER A O 1
ATOM 2268 N N . PRO A 1 288 ? -0.581 18.353 -2.057 1.00 62.53 288 PRO A N 1
ATOM 2269 C CA . PRO A 1 288 ? -1.171 18.492 -0.725 1.00 62.53 288 PRO A CA 1
ATOM 2270 C C . PRO A 1 288 ? -0.347 19.416 0.195 1.00 62.53 288 PRO A C 1
ATOM 2272 O O . PRO A 1 288 ? -0.805 19.761 1.281 1.00 62.53 288 PRO A O 1
ATOM 2275 N N . PHE A 1 289 ? 0.849 19.837 -0.242 1.00 69.50 289 PHE A N 1
ATOM 2276 C CA . PHE A 1 289 ? 1.787 20.690 0.499 1.00 69.50 289 PHE A CA 1
ATOM 2277 C C . PHE A 1 289 ? 1.909 22.106 -0.077 1.00 69.50 289 PHE A C 1
ATOM 2279 O O . PHE A 1 289 ? 2.870 22.814 0.243 1.00 69.50 289 PHE A O 1
ATOM 2286 N N . ALA A 1 290 ? 0.994 22.514 -0.964 1.00 68.25 290 ALA A N 1
ATOM 2287 C CA . ALA A 1 290 ? 1.061 23.819 -1.623 1.00 68.25 290 ALA A CA 1
ATOM 2288 C C . ALA A 1 290 ? 1.179 24.973 -0.607 1.00 68.25 290 ALA A C 1
ATOM 2290 O O . ALA A 1 290 ? 2.013 25.861 -0.785 1.00 68.25 290 ALA A O 1
ATOM 2291 N N . ASP A 1 291 ? 0.440 24.878 0.501 1.00 70.44 291 ASP A N 1
ATOM 2292 C CA . ASP A 1 291 ? 0.368 25.915 1.536 1.00 70.44 291 ASP A CA 1
ATOM 2293 C C . ASP A 1 291 ? 1.458 25.809 2.625 1.00 70.44 291 ASP A C 1
ATOM 2295 O O . ASP A 1 291 ? 1.515 26.649 3.521 1.00 70.44 291 ASP A O 1
ATOM 2299 N N . TRP A 1 292 ? 2.324 24.786 2.594 1.00 77.75 292 TRP A N 1
ATOM 2300 C CA . TRP A 1 292 ? 3.349 24.577 3.630 1.00 77.75 292 TRP A CA 1
ATOM 2301 C C . TRP A 1 292 ? 4.564 25.498 3.440 1.00 77.75 292 TRP A C 1
ATOM 2303 O O . TRP A 1 292 ? 4.922 25.859 2.314 1.00 77.75 292 TRP A O 1
ATOM 2313 N N . LEU A 1 293 ? 5.260 25.825 4.536 1.00 82.19 293 LEU A N 1
ATOM 2314 C CA . LEU A 1 293 ? 6.564 26.495 4.481 1.00 82.19 293 LEU A CA 1
ATOM 2315 C C . LEU A 1 293 ? 7.637 25.577 3.866 1.00 82.19 293 LEU A C 1
ATOM 2317 O O . LEU A 1 293 ? 7.509 24.349 3.854 1.00 82.19 293 LEU A O 1
ATOM 2321 N N . VAL A 1 294 ? 8.718 26.169 3.342 1.00 82.62 294 VAL A N 1
ATOM 2322 C CA . VAL A 1 294 ? 9.819 25.401 2.730 1.00 82.62 294 VAL A CA 1
ATOM 2323 C C . VAL A 1 294 ? 10.470 24.459 3.742 1.00 82.62 294 VAL A C 1
ATOM 2325 O O . VAL A 1 294 ? 10.804 23.338 3.374 1.00 82.62 294 VAL A O 1
ATOM 2328 N N . GLU A 1 295 ? 10.589 24.841 5.012 1.00 83.31 295 GLU A N 1
ATOM 2329 C CA . GLU A 1 295 ? 11.143 23.970 6.052 1.00 83.31 295 GLU A CA 1
ATOM 2330 C C . GLU A 1 295 ? 10.309 22.694 6.250 1.00 83.31 295 GLU A C 1
ATOM 2332 O O . GLU A 1 295 ? 10.864 21.596 6.229 1.00 83.31 295 GLU A O 1
ATOM 2337 N N . GLY A 1 296 ? 8.979 22.807 6.355 1.00 82.62 296 GLY A N 1
ATOM 2338 C CA . GLY A 1 296 ? 8.093 21.642 6.474 1.00 82.62 296 GLY A CA 1
ATOM 2339 C C . GLY A 1 296 ? 8.191 20.709 5.264 1.00 82.62 296 GLY A C 1
ATOM 2340 O O . GLY A 1 296 ? 8.201 19.484 5.395 1.00 82.62 296 GLY A O 1
ATOM 2341 N N . ARG A 1 297 ? 8.350 21.291 4.073 1.00 84.44 297 ARG A N 1
ATOM 2342 C CA . ARG A 1 297 ? 8.582 20.573 2.815 1.00 84.44 297 ARG A CA 1
ATOM 2343 C C . ARG A 1 297 ? 9.919 19.818 2.791 1.00 84.44 297 ARG A C 1
ATOM 2345 O O . ARG A 1 297 ? 9.955 18.649 2.408 1.00 84.44 297 ARG A O 1
ATOM 2352 N N . VAL A 1 298 ? 11.000 20.447 3.252 1.00 87.94 298 VAL A N 1
ATOM 2353 C CA . VAL A 1 298 ? 12.328 19.819 3.389 1.00 87.94 298 VAL A CA 1
ATOM 2354 C C . VAL A 1 298 ? 12.271 18.634 4.350 1.00 87.94 298 VAL A C 1
ATOM 2356 O O . VAL A 1 298 ? 12.831 17.581 4.044 1.00 87.94 298 VAL A O 1
ATOM 2359 N N . SER A 1 299 ? 11.549 18.762 5.466 1.00 87.75 299 SER A N 1
ATOM 2360 C CA . SER A 1 299 ? 11.360 17.672 6.428 1.00 87.75 299 SER A CA 1
ATOM 2361 C C . SER A 1 299 ? 10.667 16.460 5.805 1.00 87.75 299 SER A C 1
ATOM 2363 O O . SER A 1 299 ? 11.132 15.335 5.989 1.00 87.75 299 SER A O 1
ATOM 2365 N N . VAL A 1 300 ? 9.605 16.666 5.014 1.00 85.25 300 VAL A N 1
ATOM 2366 C CA . VAL A 1 300 ? 8.931 15.573 4.287 1.00 85.25 300 VAL A CA 1
ATOM 2367 C C . VAL A 1 300 ? 9.873 14.925 3.277 1.00 85.25 300 VAL A C 1
ATOM 2369 O O . VAL A 1 300 ? 9.983 13.702 3.259 1.00 85.25 300 VAL A O 1
ATOM 2372 N N . GLY A 1 301 ? 10.585 15.724 2.475 1.00 87.81 301 GLY A N 1
ATOM 2373 C CA . GLY A 1 301 ? 11.541 15.212 1.490 1.00 87.81 301 GLY A CA 1
ATOM 2374 C C . GLY A 1 301 ? 12.638 14.363 2.121 1.00 87.81 301 GLY A C 1
ATOM 2375 O O . GLY A 1 301 ? 12.930 13.265 1.651 1.00 87.81 301 GLY A O 1
ATOM 2376 N N . LYS A 1 302 ? 13.176 14.824 3.250 1.00 89.38 302 LYS A N 1
ATOM 2377 C CA . LYS A 1 302 ? 14.157 14.091 4.048 1.00 89.38 302 LYS A CA 1
ATOM 2378 C C . LYS A 1 302 ? 13.604 12.770 4.576 1.00 89.38 302 LYS A C 1
ATOM 2380 O O . LYS A 1 302 ? 14.229 11.733 4.369 1.00 89.38 302 LYS A O 1
ATOM 2385 N N . CYS A 1 303 ? 12.431 12.793 5.211 1.00 86.62 303 CYS A N 1
ATOM 2386 C CA . CYS A 1 303 ? 11.796 11.577 5.720 1.00 86.62 303 CYS A CA 1
ATOM 2387 C C . CYS A 1 303 ? 11.530 10.575 4.593 1.00 86.62 303 CYS A C 1
ATOM 2389 O O . CYS A 1 303 ? 11.807 9.388 4.754 1.00 86.62 303 CYS A O 1
ATOM 2391 N N . LEU A 1 304 ? 11.031 11.048 3.447 1.00 86.44 304 LEU A N 1
ATOM 2392 C CA . LEU A 1 304 ? 10.743 10.214 2.284 1.00 86.44 304 LEU A CA 1
ATOM 2393 C C . LEU A 1 304 ? 12.014 9.538 1.772 1.00 86.44 304 LEU A C 1
ATOM 2395 O O . LEU A 1 304 ? 12.047 8.317 1.692 1.00 86.44 304 LEU A O 1
ATOM 2399 N N . VAL A 1 305 ? 13.077 10.302 1.505 1.00 87.81 305 VAL A N 1
ATOM 2400 C CA . VAL A 1 305 ? 14.339 9.755 0.985 1.00 87.81 305 VAL A CA 1
ATOM 2401 C C . VAL A 1 305 ? 14.957 8.740 1.946 1.00 87.81 305 VAL A C 1
ATOM 2403 O O . VAL A 1 305 ? 15.339 7.660 1.509 1.00 87.81 305 VAL A O 1
ATOM 2406 N N . LEU A 1 306 ? 15.025 9.047 3.245 1.00 83.69 306 LEU A N 1
ATOM 2407 C CA . LEU A 1 306 ? 15.654 8.157 4.230 1.00 83.69 306 LEU A CA 1
ATOM 2408 C C . LEU A 1 306 ? 14.839 6.882 4.491 1.00 83.69 306 LEU A C 1
ATOM 2410 O O . LEU A 1 306 ? 15.418 5.819 4.707 1.00 83.69 306 LEU A O 1
ATOM 2414 N N . SER A 1 307 ? 13.505 6.963 4.447 1.00 77.62 307 SER A N 1
ATOM 2415 C CA . SER A 1 307 ? 12.627 5.803 4.672 1.00 77.62 307 SER A CA 1
ATOM 2416 C C . SER A 1 307 ? 12.524 4.852 3.475 1.00 77.62 307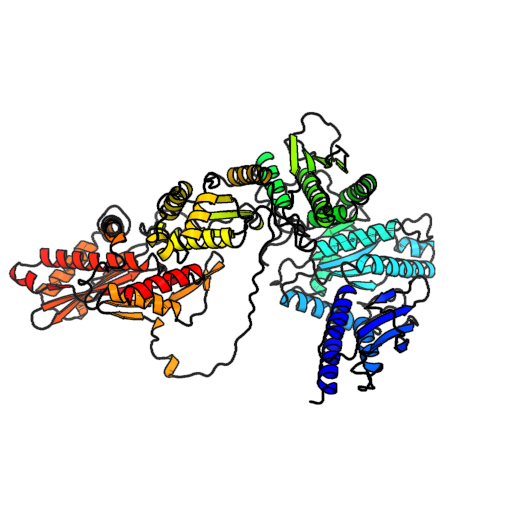 SER A C 1
ATOM 2418 O O . SER A 1 307 ? 12.085 3.716 3.653 1.00 77.62 307 SER A O 1
ATOM 2420 N N . THR A 1 308 ? 12.957 5.280 2.283 1.00 79.44 308 THR A N 1
ATOM 2421 C CA . THR A 1 308 ? 12.743 4.560 1.014 1.00 79.44 308 THR A CA 1
ATOM 2422 C C . THR A 1 308 ? 14.028 4.221 0.250 1.00 79.44 308 THR A C 1
ATOM 2424 O O . THR A 1 308 ? 13.954 3.811 -0.900 1.00 79.44 308 THR A O 1
ATOM 2427 N N . ILE A 1 309 ? 15.209 4.291 0.881 1.00 79.06 309 ILE A N 1
ATOM 2428 C CA . ILE A 1 309 ? 16.523 3.990 0.255 1.00 79.06 309 ILE A CA 1
ATOM 2429 C C . ILE A 1 309 ? 16.565 2.608 -0.444 1.00 79.06 309 ILE A C 1
ATOM 2431 O O . ILE A 1 309 ? 17.352 2.379 -1.363 1.00 79.06 309 ILE A O 1
ATOM 2435 N N . SER A 1 310 ? 15.734 1.655 -0.012 1.00 72.56 310 SER A N 1
ATOM 2436 C CA . SER A 1 310 ? 15.603 0.329 -0.632 1.00 72.56 310 SER A CA 1
ATOM 2437 C C . SER A 1 310 ? 14.743 0.290 -1.895 1.00 72.56 310 SER A C 1
ATOM 2439 O O . SER A 1 310 ? 14.813 -0.680 -2.658 1.00 72.56 310 SER A O 1
ATOM 2441 N N . ASP A 1 311 ? 13.932 1.314 -2.116 1.00 74.56 311 ASP A N 1
ATOM 2442 C CA . ASP A 1 311 ? 12.899 1.340 -3.134 1.00 74.56 311 ASP A CA 1
ATOM 2443 C C . ASP A 1 311 ? 13.455 1.912 -4.437 1.00 74.56 311 ASP A C 1
ATOM 2445 O O . ASP A 1 311 ? 14.307 2.795 -4.474 1.00 74.56 311 ASP A O 1
ATOM 2449 N N . CYS A 1 312 ? 12.969 1.395 -5.562 1.00 71.38 312 CYS A N 1
ATOM 2450 C CA . CYS A 1 312 ? 13.459 1.814 -6.878 1.00 71.38 312 CYS A CA 1
ATOM 2451 C C . CYS A 1 312 ? 12.710 3.041 -7.433 1.00 71.38 312 CYS A C 1
ATOM 2453 O O . CYS A 1 312 ? 13.105 3.581 -8.465 1.00 71.38 312 CYS A O 1
ATOM 2455 N N . ALA A 1 313 ? 11.603 3.439 -6.800 1.00 80.75 313 ALA A N 1
ATOM 2456 C CA . ALA A 1 313 ? 10.723 4.508 -7.261 1.00 80.75 313 ALA A CA 1
ATOM 2457 C C . ALA A 1 313 ? 9.938 5.111 -6.077 1.00 80.75 313 ALA A C 1
ATOM 2459 O O . ALA A 1 313 ? 8.765 4.788 -5.923 1.00 80.75 313 ALA A O 1
ATOM 2460 N N . PRO A 1 314 ? 10.564 5.931 -5.212 1.00 82.88 314 PRO A N 1
ATOM 2461 C CA . PRO A 1 314 ? 9.952 6.421 -3.971 1.00 82.88 314 PRO A CA 1
ATOM 2462 C C . PRO A 1 314 ? 9.110 7.694 -4.132 1.00 82.88 314 PRO A C 1
ATOM 2464 O O . PRO A 1 314 ? 8.509 8.157 -3.166 1.00 82.88 314 PRO A O 1
ATOM 2467 N N . PHE A 1 315 ? 9.080 8.304 -5.319 1.00 85.81 315 PHE A N 1
ATOM 2468 C CA . PHE A 1 315 ? 8.364 9.552 -5.564 1.00 85.81 315 PHE A CA 1
ATOM 2469 C C . PHE A 1 315 ? 7.034 9.291 -6.282 1.00 85.81 315 PHE A C 1
ATOM 2471 O O . PHE A 1 315 ? 6.930 8.437 -7.159 1.00 85.81 315 PHE A O 1
ATOM 2478 N N . GLY A 1 316 ? 6.013 10.088 -5.990 1.00 78.12 316 GLY A N 1
ATOM 2479 C CA . GLY A 1 316 ? 4.741 10.105 -6.710 1.00 78.12 316 GLY A CA 1
ATOM 2480 C C . GLY A 1 316 ? 4.849 10.749 -8.095 1.00 78.12 316 GLY A C 1
ATOM 2481 O O . GLY A 1 316 ? 3.872 10.751 -8.836 1.00 78.12 316 GLY A O 1
ATOM 2482 N N . ASN A 1 317 ? 6.025 11.274 -8.467 1.00 82.00 317 ASN A N 1
ATOM 2483 C CA . ASN A 1 317 ? 6.331 11.802 -9.794 1.00 82.00 317 ASN A CA 1
ATOM 2484 C C . ASN A 1 317 ? 7.300 10.866 -10.545 1.00 82.00 317 ASN A C 1
ATOM 2486 O O . ASN A 1 317 ? 8.408 10.575 -10.082 1.00 82.00 317 ASN A O 1
ATOM 2490 N N . ALA A 1 318 ? 6.898 10.419 -11.737 1.00 83.88 318 ALA A N 1
ATOM 2491 C CA . ALA A 1 318 ? 7.663 9.474 -12.548 1.00 83.88 318 ALA A CA 1
ATOM 2492 C C . ALA A 1 318 ? 9.000 10.040 -13.071 1.00 83.88 318 ALA A C 1
ATOM 2494 O O . ALA A 1 318 ? 9.956 9.283 -13.240 1.00 83.88 318 ALA A O 1
ATOM 2495 N N . TRP A 1 319 ? 9.100 11.356 -13.284 1.00 86.81 319 TRP A N 1
ATOM 2496 C CA . TRP A 1 319 ? 10.333 12.030 -13.704 1.00 86.81 319 TRP A CA 1
ATOM 2497 C C . TRP A 1 319 ? 11.372 12.098 -12.587 1.00 86.81 319 TRP A C 1
ATOM 2499 O O . TRP A 1 319 ? 12.556 11.893 -12.853 1.00 86.81 319 TRP A O 1
ATOM 2509 N N . LEU A 1 320 ? 10.941 12.322 -11.341 1.00 89.25 320 LEU A N 1
ATOM 2510 C CA . LEU A 1 320 ? 11.832 12.275 -10.175 1.00 89.25 320 LEU A CA 1
ATOM 2511 C C . LEU A 1 320 ? 12.371 10.858 -9.956 1.00 89.25 320 LEU A C 1
ATOM 2513 O O . LEU A 1 320 ? 13.567 10.680 -9.741 1.00 89.25 320 LEU A O 1
ATOM 2517 N N . ASN A 1 321 ? 11.520 9.837 -10.108 1.00 90.31 321 ASN A N 1
ATOM 2518 C CA . ASN A 1 321 ? 11.960 8.440 -10.072 1.00 90.31 321 ASN A CA 1
ATOM 2519 C C . ASN A 1 321 ? 12.949 8.111 -11.201 1.00 90.31 321 ASN A C 1
ATOM 2521 O O . ASN A 1 321 ? 13.941 7.424 -10.968 1.00 90.31 321 ASN A O 1
ATOM 2525 N N . ALA A 1 322 ? 12.712 8.617 -12.417 1.00 90.31 322 ALA A N 1
ATOM 2526 C CA . ALA A 1 322 ? 13.615 8.411 -13.548 1.00 90.31 322 ALA A CA 1
ATOM 2527 C C . ALA A 1 322 ? 14.980 9.078 -13.321 1.00 90.31 322 ALA A C 1
ATOM 2529 O O . ALA A 1 322 ? 16.007 8.456 -13.589 1.00 90.31 322 ALA A O 1
ATOM 2530 N N . LEU A 1 323 ? 14.996 10.300 -12.775 1.00 92.25 323 LEU A N 1
ATOM 2531 C CA . LEU A 1 323 ? 16.225 10.993 -12.382 1.00 92.25 323 LEU A CA 1
ATOM 2532 C C . LEU A 1 323 ? 16.968 10.228 -11.283 1.00 92.25 323 LEU A C 1
ATOM 2534 O O . LEU A 1 323 ? 18.175 10.034 -11.380 1.00 92.25 323 LEU A O 1
ATOM 2538 N N . SER A 1 324 ? 16.251 9.749 -10.268 1.00 93.19 324 SER A N 1
ATOM 2539 C CA . SER A 1 324 ? 16.843 8.968 -9.183 1.00 93.19 324 SER A CA 1
ATOM 2540 C C . SER A 1 324 ? 17.507 7.681 -9.690 1.00 93.19 324 SER A C 1
ATOM 2542 O O . SER A 1 324 ? 18.659 7.407 -9.351 1.00 93.19 324 SER A O 1
ATOM 2544 N N . ALA A 1 325 ? 16.830 6.944 -10.577 1.00 91.50 325 ALA A N 1
ATOM 2545 C CA . ALA A 1 325 ? 17.376 5.746 -11.216 1.00 91.50 325 ALA A CA 1
ATOM 2546 C C . ALA A 1 325 ? 18.582 6.057 -12.122 1.00 91.50 325 ALA A C 1
ATOM 2548 O O . ALA A 1 325 ? 19.561 5.314 -12.123 1.00 91.50 325 ALA A O 1
ATOM 2549 N N . LEU A 1 326 ? 18.545 7.170 -12.866 1.00 92.19 326 LEU A N 1
ATOM 2550 C CA . LEU A 1 326 ? 19.673 7.611 -13.693 1.00 92.19 326 LEU A CA 1
ATOM 2551 C C . LEU A 1 326 ? 20.910 7.900 -12.839 1.00 92.19 326 LEU A C 1
ATOM 2553 O O . LEU A 1 326 ? 22.009 7.466 -13.183 1.00 92.19 326 LEU A O 1
ATOM 2557 N N . VAL A 1 327 ? 20.734 8.632 -11.737 1.00 92.19 327 VAL A N 1
ATOM 2558 C CA . VAL A 1 327 ? 21.816 8.955 -10.800 1.00 92.19 327 VAL A CA 1
ATOM 2559 C C . VAL A 1 327 ? 22.388 7.667 -10.236 1.00 92.19 327 VAL A C 1
ATOM 2561 O O . VAL A 1 327 ? 23.584 7.436 -10.359 1.00 92.19 327 VAL A O 1
ATOM 2564 N N . GLN A 1 328 ? 21.530 6.783 -9.731 1.00 90.38 328 GLN A N 1
ATOM 2565 C CA . GLN A 1 328 ? 21.934 5.482 -9.216 1.00 90.38 328 GLN A CA 1
ATOM 2566 C C . GLN A 1 328 ? 22.836 4.698 -10.189 1.00 90.38 328 GLN A C 1
ATOM 2568 O O . GLN A 1 328 ? 23.799 4.070 -9.749 1.00 90.38 328 GLN A O 1
ATOM 2573 N N . GLU A 1 329 ? 22.537 4.725 -11.489 1.00 88.31 329 GLU A N 1
ATOM 2574 C CA . GLU A 1 329 ? 23.294 4.027 -12.540 1.00 88.31 329 GLU A CA 1
ATOM 2575 C C . GLU A 1 329 ? 24.565 4.769 -12.978 1.00 88.31 329 GLU A C 1
ATOM 2577 O O . GLU A 1 329 ? 25.502 4.141 -13.467 1.00 88.31 329 GLU A O 1
ATOM 2582 N N . SER A 1 330 ? 24.615 6.090 -12.791 1.00 86.50 330 SER A N 1
ATOM 2583 C CA . SER A 1 330 ? 25.692 6.961 -13.288 1.00 86.50 330 SER A CA 1
ATOM 2584 C C . SER A 1 330 ? 26.737 7.329 -12.227 1.00 86.50 330 SER A C 1
ATOM 2586 O O . SER A 1 330 ? 27.701 8.019 -12.544 1.00 86.50 330 SER A O 1
ATOM 2588 N N . MET A 1 331 ? 26.584 6.870 -10.979 1.00 83.31 331 MET A N 1
ATOM 2589 C CA . MET A 1 331 ? 27.474 7.196 -9.848 1.00 83.31 331 MET A CA 1
ATOM 2590 C C . MET A 1 331 ? 28.867 6.529 -9.894 1.00 83.31 331 MET A C 1
ATOM 2592 O O . MET A 1 331 ? 29.558 6.486 -8.881 1.00 83.31 331 MET A O 1
ATOM 2596 N N . SER A 1 332 ? 29.323 6.046 -11.055 1.00 78.38 332 SER A N 1
ATOM 2597 C CA . SER A 1 332 ? 30.686 5.516 -11.231 1.00 78.38 332 SER A CA 1
ATOM 2598 C C . SER A 1 332 ? 31.757 6.575 -10.950 1.00 78.38 332 SER A C 1
ATOM 2600 O O . SER A 1 332 ? 32.742 6.293 -10.271 1.00 78.38 332 SER A O 1
ATOM 2602 N N . THR A 1 333 ? 31.557 7.805 -11.442 1.00 81.62 333 THR A N 1
ATOM 2603 C CA . THR A 1 333 ? 32.378 8.975 -11.099 1.00 81.62 333 THR A CA 1
ATOM 2604 C C . THR A 1 333 ? 31.494 10.222 -10.930 1.00 81.62 333 THR A C 1
ATOM 2606 O O . THR A 1 333 ? 30.541 10.399 -11.696 1.00 81.62 333 THR A O 1
ATOM 2609 N N . PRO A 1 334 ? 31.793 11.136 -9.980 1.00 81.31 334 PRO A N 1
ATOM 2610 C CA . PRO A 1 334 ? 30.983 12.344 -9.777 1.00 81.31 334 PRO A CA 1
ATOM 2611 C C . PRO A 1 334 ? 30.876 13.238 -11.022 1.00 81.31 334 PRO A C 1
ATOM 2613 O O . PRO A 1 334 ? 29.835 13.847 -11.267 1.00 81.31 334 PRO A O 1
ATOM 2616 N N . SER A 1 335 ? 31.931 13.298 -11.842 1.00 81.56 335 SER A N 1
ATOM 2617 C CA . SER A 1 335 ? 31.948 14.096 -13.074 1.00 81.56 335 SER A CA 1
ATOM 2618 C C . SER A 1 335 ? 31.047 13.520 -14.171 1.00 81.56 335 SER A C 1
ATOM 2620 O O . SER A 1 335 ? 30.346 14.280 -14.837 1.00 81.56 335 SER A O 1
ATOM 2622 N N . GLU A 1 336 ? 31.020 12.196 -14.355 1.00 80.19 336 GLU A N 1
ATOM 2623 C CA . GLU A 1 336 ? 30.113 11.554 -15.319 1.00 80.19 336 GLU A CA 1
ATOM 2624 C C . GLU A 1 336 ? 28.654 11.670 -14.870 1.00 80.19 336 GLU A C 1
ATOM 2626 O O . GLU A 1 336 ? 27.786 12.005 -15.683 1.00 80.19 336 GLU A O 1
ATOM 2631 N N . ALA A 1 337 ? 28.394 11.490 -13.570 1.00 84.62 337 ALA A N 1
ATOM 2632 C CA . ALA A 1 337 ? 27.076 11.706 -12.984 1.00 84.62 337 ALA A CA 1
ATOM 2633 C C . ALA A 1 337 ? 26.587 13.140 -13.233 1.00 84.62 337 ALA A C 1
ATOM 2635 O O . ALA A 1 337 ? 25.464 13.335 -13.696 1.00 84.62 337 ALA A O 1
ATOM 2636 N N . HIS A 1 338 ? 27.442 14.146 -13.017 1.00 88.69 338 HIS A N 1
ATOM 2637 C CA . HIS A 1 338 ? 27.104 15.551 -13.253 1.00 88.69 338 HIS A CA 1
ATOM 2638 C C . HIS A 1 338 ? 26.638 15.820 -14.694 1.00 88.69 338 HIS A C 1
ATOM 2640 O O . HIS A 1 338 ? 25.635 16.510 -14.909 1.00 88.69 338 HIS A O 1
ATOM 2646 N N . VAL A 1 339 ? 27.339 15.261 -15.687 1.00 88.56 339 VAL A N 1
ATOM 2647 C CA . VAL A 1 339 ? 26.995 15.418 -17.111 1.00 88.56 339 VAL A CA 1
ATOM 2648 C C . VAL A 1 339 ? 25.657 14.748 -17.427 1.00 88.56 339 VAL A C 1
ATOM 2650 O O . VAL A 1 339 ? 24.803 15.369 -18.063 1.00 88.56 339 VAL A O 1
ATOM 2653 N N . ALA A 1 340 ? 25.446 13.516 -16.956 1.00 88.88 340 ALA A N 1
ATOM 2654 C CA . ALA A 1 340 ? 24.203 12.777 -17.178 1.00 88.88 340 ALA A CA 1
ATOM 2655 C C . ALA A 1 340 ? 22.991 13.481 -16.541 1.00 88.88 340 ALA A C 1
ATOM 2657 O O . ALA A 1 340 ? 21.966 13.669 -17.197 1.00 88.88 340 ALA A O 1
ATOM 2658 N N . ILE A 1 341 ? 23.130 13.939 -15.292 1.00 91.31 341 ILE A N 1
ATOM 2659 C CA . ILE A 1 341 ? 22.095 14.687 -14.563 1.00 91.31 341 ILE A CA 1
ATOM 2660 C C . ILE A 1 341 ? 21.736 15.975 -15.310 1.00 91.31 341 ILE A C 1
ATOM 2662 O O . ILE A 1 341 ? 20.557 16.268 -15.522 1.00 91.31 341 ILE A O 1
ATOM 2666 N N . SER A 1 342 ? 22.747 16.737 -15.731 1.00 89.25 342 SER A N 1
ATOM 2667 C CA . SER A 1 342 ? 22.546 18.023 -16.404 1.00 89.25 342 SER A CA 1
ATOM 2668 C C . SER A 1 342 ? 21.859 17.861 -17.762 1.00 89.25 342 SER A C 1
ATOM 2670 O O . SER A 1 342 ? 20.937 18.622 -18.073 1.00 89.25 342 SER A O 1
ATOM 2672 N N . ASP A 1 343 ? 22.237 16.851 -18.555 1.00 89.38 343 ASP A N 1
ATOM 2673 C CA . ASP A 1 343 ? 21.537 16.537 -19.808 1.00 89.38 343 ASP A CA 1
ATOM 2674 C C . ASP A 1 343 ? 20.088 16.099 -19.553 1.00 89.38 343 ASP A C 1
ATOM 2676 O O . ASP A 1 343 ? 19.181 16.582 -20.234 1.00 89.38 343 ASP A O 1
ATOM 2680 N N . PHE A 1 344 ? 19.842 15.245 -18.555 1.00 89.50 344 PHE A N 1
ATOM 2681 C CA . PHE A 1 344 ? 18.493 14.767 -18.242 1.00 89.50 344 PHE A CA 1
ATOM 2682 C C . PHE A 1 344 ? 17.556 15.895 -17.797 1.00 89.50 344 PHE A C 1
ATOM 2684 O O . PHE A 1 344 ? 16.433 15.992 -18.289 1.00 89.50 344 PHE A O 1
ATOM 2691 N N . ILE A 1 345 ? 18.013 16.786 -16.912 1.00 87.06 345 ILE A N 1
ATOM 2692 C CA . ILE A 1 345 ? 17.224 17.942 -16.451 1.00 87.06 345 ILE A CA 1
ATOM 2693 C C . ILE A 1 345 ? 16.948 18.906 -17.612 1.00 87.06 345 ILE A C 1
ATOM 2695 O O . ILE A 1 345 ? 15.825 19.393 -17.772 1.00 87.06 345 ILE A O 1
ATOM 2699 N N . THR A 1 346 ? 17.942 19.130 -18.476 1.00 85.12 346 THR A N 1
ATOM 2700 C CA . THR A 1 346 ? 17.770 19.934 -19.696 1.00 85.12 346 THR A CA 1
ATOM 2701 C C . THR A 1 346 ? 16.729 19.308 -20.629 1.00 85.12 346 THR A C 1
ATOM 2703 O O . THR A 1 346 ? 15.887 20.015 -21.191 1.00 85.12 346 THR A O 1
ATOM 2706 N N . TRP A 1 347 ? 16.745 17.980 -20.769 1.00 83.56 347 TRP A N 1
ATOM 2707 C CA . TRP A 1 347 ? 15.789 17.228 -21.580 1.00 83.56 347 TRP A CA 1
ATOM 2708 C C . TRP A 1 347 ? 14.365 17.261 -21.017 1.00 83.56 347 TRP A C 1
ATOM 2710 O O . TRP A 1 347 ? 13.427 17.507 -21.779 1.00 83.56 347 TRP A O 1
ATOM 2720 N N . MET A 1 348 ? 14.211 17.100 -19.698 1.00 81.31 348 MET A N 1
ATOM 2721 C CA . MET A 1 348 ? 12.934 17.250 -18.988 1.00 81.31 348 MET A CA 1
ATOM 2722 C C . MET A 1 348 ? 12.287 18.609 -19.298 1.00 81.31 348 MET A C 1
ATOM 2724 O O . MET A 1 348 ? 11.066 18.718 -19.400 1.00 81.31 348 MET A O 1
ATOM 2728 N N . GLY A 1 349 ? 13.103 19.643 -19.534 1.00 68.44 349 GLY A N 1
ATOM 2729 C CA . GLY A 1 349 ? 12.620 20.957 -19.941 1.00 68.44 349 GLY A CA 1
ATOM 2730 C C . GLY A 1 349 ? 11.916 21.695 -18.809 1.00 68.44 349 GLY A C 1
ATOM 2731 O O . GLY A 1 349 ? 11.003 22.473 -19.094 1.00 68.44 349 GLY A O 1
ATOM 2732 N N . ALA A 1 350 ? 12.350 21.455 -17.564 1.00 58.59 350 ALA A N 1
ATOM 2733 C CA . ALA A 1 350 ? 11.942 22.168 -16.356 1.00 58.59 350 ALA A CA 1
ATOM 2734 C C . ALA A 1 350 ? 12.361 23.647 -16.458 1.00 58.59 350 ALA A C 1
ATOM 2736 O O . ALA A 1 350 ? 13.354 24.105 -15.901 1.00 58.59 350 ALA A O 1
ATOM 2737 N N . ALA A 1 351 ? 11.639 24.396 -17.284 1.00 43.28 351 ALA A N 1
ATOM 2738 C CA . ALA A 1 351 ? 11.851 25.810 -17.508 1.00 43.28 351 ALA A CA 1
ATOM 2739 C C . ALA A 1 351 ? 11.102 26.577 -16.422 1.00 43.28 351 ALA A C 1
ATOM 2741 O O . ALA A 1 351 ? 9.924 26.856 -16.606 1.00 43.28 351 ALA A O 1
ATOM 2742 N N . GLY A 1 352 ? 11.780 26.868 -15.308 1.00 44.50 352 GLY A N 1
ATOM 2743 C CA . GLY A 1 352 ? 11.582 28.047 -14.448 1.00 44.50 352 GLY A CA 1
ATOM 2744 C C . GLY A 1 352 ? 10.174 28.408 -13.950 1.00 44.50 352 GLY A C 1
ATOM 2745 O O . GLY A 1 352 ? 10.015 29.478 -13.372 1.00 44.50 352 GLY A O 1
ATOM 2746 N N . ASN A 1 353 ? 9.156 27.579 -14.161 1.00 41.16 353 ASN A N 1
ATOM 2747 C CA . ASN A 1 353 ? 7.823 27.808 -13.633 1.00 41.16 353 ASN A CA 1
ATOM 2748 C C . ASN A 1 353 ? 7.778 27.254 -12.214 1.00 41.16 353 ASN A C 1
ATOM 2750 O O . ASN A 1 353 ? 8.041 26.073 -11.993 1.00 41.16 353 ASN A O 1
ATOM 2754 N N . VAL A 1 354 ? 7.451 28.135 -11.271 1.00 44.34 354 VAL A N 1
ATOM 2755 C CA . VAL A 1 354 ? 7.292 27.849 -9.844 1.00 44.34 354 VAL A CA 1
ATOM 2756 C C . VAL A 1 354 ? 6.121 26.879 -9.668 1.00 44.34 354 VAL A C 1
ATOM 2758 O O . VAL A 1 354 ? 4.976 27.290 -9.500 1.00 44.34 354 VAL A O 1
ATOM 2761 N N . ALA A 1 355 ? 6.395 25.584 -9.777 1.00 52.06 355 ALA A N 1
ATOM 2762 C CA . ALA A 1 355 ? 5.462 24.545 -9.374 1.00 52.06 355 ALA A CA 1
ATOM 2763 C C . ALA A 1 355 ? 5.554 24.343 -7.853 1.00 52.06 355 ALA A C 1
ATOM 2765 O O . ALA A 1 355 ? 6.629 24.538 -7.276 1.00 52.06 355 ALA A O 1
ATOM 2766 N N . PRO A 1 356 ? 4.456 23.979 -7.172 1.00 57.59 356 PRO A N 1
ATOM 2767 C CA . PRO A 1 356 ? 4.540 23.536 -5.786 1.00 57.59 356 PRO A CA 1
ATOM 2768 C C . PRO A 1 356 ? 5.420 22.281 -5.708 1.00 57.59 356 PRO A C 1
ATOM 2770 O O . PRO A 1 356 ? 5.407 21.461 -6.616 1.00 57.59 356 PRO A O 1
ATOM 2773 N N . MET A 1 357 ? 6.185 22.112 -4.626 1.00 65.62 357 MET A N 1
ATOM 2774 C CA . MET A 1 357 ? 6.998 20.904 -4.436 1.00 65.62 357 MET A CA 1
ATOM 2775 C C . MET A 1 357 ? 6.115 19.645 -4.519 1.00 65.62 357 MET A C 1
ATOM 2777 O O . MET A 1 357 ? 5.019 19.610 -3.943 1.00 65.62 357 MET A O 1
ATOM 2781 N N . HIS A 1 358 ? 6.593 18.613 -5.216 1.00 65.62 358 HIS A N 1
ATOM 2782 C CA . HIS A 1 358 ? 5.812 17.425 -5.583 1.00 65.62 358 HIS A CA 1
ATOM 2783 C C . HIS A 1 358 ? 6.281 16.134 -4.888 1.00 65.62 358 HIS A C 1
ATOM 2785 O O . HIS A 1 358 ? 5.897 15.039 -5.313 1.00 65.62 358 HIS A O 1
ATOM 2791 N N . LEU A 1 359 ? 7.067 16.233 -3.808 1.00 71.38 359 LEU A N 1
ATOM 2792 C CA . LEU A 1 359 ? 7.489 15.083 -2.995 1.00 71.38 359 LEU A CA 1
ATOM 2793 C C . LEU A 1 359 ? 6.287 14.414 -2.315 1.00 71.38 359 LEU A C 1
ATOM 2795 O O . LEU A 1 359 ? 5.906 14.720 -1.191 1.00 71.38 359 LEU A O 1
ATOM 2799 N N . SER A 1 360 ? 5.688 13.480 -3.034 1.00 72.25 360 SER A N 1
ATOM 2800 C CA . SER A 1 360 ? 4.701 12.511 -2.569 1.00 72.25 360 SER A CA 1
ATOM 2801 C C . SER A 1 360 ? 5.309 11.121 -2.718 1.00 72.25 360 SER A C 1
ATOM 2803 O O . SER A 1 360 ? 6.274 10.967 -3.463 1.00 72.25 360 SER A O 1
ATOM 2805 N N . ALA A 1 361 ? 4.782 10.116 -2.027 1.00 66.50 361 ALA A N 1
ATOM 2806 C CA . ALA A 1 361 ? 5.136 8.731 -2.327 1.00 66.50 361 ALA A CA 1
ATOM 2807 C C . ALA A 1 361 ? 4.269 8.201 -3.476 1.00 66.50 361 ALA A C 1
ATOM 2809 O O . ALA A 1 361 ? 3.192 8.758 -3.725 1.00 66.50 361 ALA A O 1
ATOM 2810 N N . PRO A 1 362 ? 4.685 7.127 -4.169 1.00 65.56 362 PRO A N 1
ATOM 2811 C CA . PRO A 1 362 ? 3.809 6.450 -5.097 1.00 65.56 362 PRO A CA 1
ATOM 2812 C C . PRO A 1 362 ? 2.620 5.902 -4.305 1.00 65.56 362 PRO A C 1
ATOM 2814 O O . PRO A 1 362 ? 2.777 5.455 -3.165 1.00 65.56 362 PRO A O 1
ATOM 2817 N N . PRO A 1 363 ? 1.423 5.918 -4.887 1.00 59.78 363 PRO A N 1
ATOM 2818 C CA . PRO A 1 363 ? 0.263 5.395 -4.201 1.00 59.78 363 PRO A CA 1
ATOM 2819 C C . PRO A 1 363 ? 0.391 3.881 -4.003 1.00 59.78 363 PRO A C 1
ATOM 2821 O O . PRO A 1 363 ? 0.579 3.127 -4.953 1.00 59.78 363 PRO A O 1
ATOM 2824 N N . GLU A 1 364 ? 0.255 3.428 -2.754 1.00 50.09 364 GLU A N 1
ATOM 2825 C CA . GLU A 1 364 ? 0.299 2.001 -2.389 1.00 50.09 364 GLU A CA 1
ATOM 2826 C C . GLU A 1 364 ? -0.904 1.209 -2.934 1.00 50.09 364 GLU A C 1
ATOM 2828 O O . GLU A 1 364 ? -0.889 -0.021 -2.978 1.00 50.09 364 GLU A O 1
ATOM 2833 N N . LYS A 1 365 ? -1.974 1.908 -3.338 1.00 45.09 365 LYS A N 1
ATOM 2834 C CA . LYS A 1 365 ? -3.196 1.330 -3.901 1.00 45.09 365 LYS A CA 1
ATOM 2835 C C . LYS A 1 365 ? -3.537 1.985 -5.234 1.00 45.09 365 LYS A C 1
ATOM 2837 O O . LYS A 1 365 ? -3.432 3.194 -5.393 1.00 45.09 365 LYS A O 1
ATOM 2842 N N . ALA A 1 366 ? -4.049 1.145 -6.125 1.00 38.31 366 ALA A N 1
ATOM 2843 C CA . ALA A 1 366 ? -4.494 1.350 -7.502 1.00 38.31 366 ALA A CA 1
ATOM 2844 C C . ALA A 1 366 ? -5.409 2.564 -7.828 1.00 38.31 366 ALA A C 1
ATOM 2846 O O . ALA A 1 366 ? -5.853 2.682 -8.965 1.00 38.31 366 ALA A O 1
ATOM 2847 N N . SER A 1 367 ? -5.732 3.441 -6.874 1.00 37.75 367 SER A N 1
ATOM 2848 C CA . SER A 1 367 ? -6.763 4.483 -7.000 1.00 37.75 367 SER A CA 1
ATOM 2849 C C . SER A 1 367 ? -6.241 5.924 -7.079 1.00 37.75 367 SER A C 1
ATOM 2851 O O . SER A 1 367 ? -7.048 6.843 -7.176 1.00 37.75 367 SER A O 1
ATOM 2853 N N . GLN A 1 368 ? -4.930 6.156 -6.992 1.00 49.19 368 GLN A N 1
ATOM 2854 C CA . GLN A 1 368 ? -4.332 7.486 -7.163 1.00 49.19 368 GLN A CA 1
ATOM 2855 C C . GLN A 1 368 ? -3.343 7.452 -8.333 1.00 49.19 368 GLN A C 1
ATOM 2857 O O . GLN A 1 368 ? -2.580 6.501 -8.480 1.00 49.19 368 GLN A O 1
ATOM 2862 N N . SER A 1 369 ? -3.373 8.477 -9.182 1.00 54.88 369 SER A N 1
ATOM 2863 C CA . SER A 1 369 ? -2.535 8.562 -10.380 1.00 54.88 369 SER A CA 1
ATOM 2864 C C . SER A 1 369 ? -1.127 9.063 -10.042 1.00 54.88 369 SER A C 1
ATOM 2866 O O . SER A 1 369 ? -0.982 10.086 -9.372 1.00 54.88 369 SER A O 1
ATOM 2868 N N . VAL A 1 370 ? -0.093 8.395 -10.560 1.00 65.75 370 VAL A N 1
ATOM 2869 C CA . VAL A 1 370 ? 1.295 8.893 -10.541 1.00 65.75 370 VAL A CA 1
ATOM 2870 C C . VAL A 1 370 ? 1.387 10.157 -11.401 1.00 65.75 370 VAL A C 1
ATOM 2872 O O . VAL A 1 370 ? 0.902 10.169 -12.532 1.00 65.75 370 VAL A O 1
ATOM 2875 N N . SER A 1 371 ? 2.030 11.213 -10.896 1.00 70.62 371 SER A N 1
ATOM 2876 C CA . SER A 1 371 ? 2.266 12.423 -11.682 1.00 70.62 371 SER A CA 1
ATOM 2877 C C . SER A 1 371 ? 3.282 12.165 -12.797 1.00 70.62 371 SER A C 1
ATOM 2879 O O . SER A 1 371 ? 4.374 11.627 -12.589 1.00 70.62 371 SER A O 1
ATOM 2881 N N . THR A 1 372 ? 2.906 12.572 -14.000 1.00 69.19 372 THR A N 1
ATOM 2882 C CA . THR A 1 372 ? 3.660 12.423 -15.250 1.00 69.19 372 THR A CA 1
ATOM 2883 C C . THR A 1 372 ? 4.095 13.773 -15.825 1.00 69.19 372 THR A C 1
ATOM 2885 O O . THR A 1 372 ? 4.682 13.836 -16.912 1.00 69.19 372 THR A O 1
ATOM 2888 N N . THR A 1 373 ? 3.824 14.867 -15.111 1.00 71.25 373 THR A N 1
ATOM 2889 C CA . THR A 1 373 ? 4.212 16.210 -15.525 1.00 71.25 373 THR A CA 1
ATOM 2890 C C . THR A 1 373 ? 5.708 16.417 -15.328 1.00 71.25 373 THR A C 1
ATOM 2892 O O . THR A 1 373 ? 6.288 16.118 -14.283 1.00 71.25 373 THR A O 1
ATOM 2895 N N . ALA A 1 374 ? 6.352 16.934 -16.374 1.00 68.12 374 ALA A N 1
ATOM 2896 C CA . ALA A 1 374 ? 7.773 17.272 -16.387 1.00 68.12 374 ALA A CA 1
ATOM 2897 C C . ALA A 1 374 ? 8.019 18.626 -15.689 1.00 68.12 374 ALA A C 1
ATOM 2899 O O . ALA A 1 374 ? 8.595 19.546 -16.270 1.00 68.12 374 ALA A O 1
ATOM 2900 N N . SER A 1 375 ? 7.489 18.767 -14.472 1.00 70.75 375 SER A N 1
ATOM 2901 C CA . SER A 1 375 ? 7.566 19.967 -13.642 1.00 70.75 375 SER A CA 1
ATOM 2902 C C . SER A 1 375 ? 8.103 19.594 -12.263 1.00 70.75 375 SER A C 1
ATOM 2904 O O . SER A 1 375 ? 7.585 18.683 -11.619 1.00 70.75 375 SER A O 1
ATOM 2906 N N . ALA A 1 376 ? 9.167 20.266 -11.834 1.00 77.00 376 ALA A N 1
ATOM 2907 C CA . ALA A 1 376 ? 9.847 20.009 -10.570 1.00 77.00 376 ALA A CA 1
ATOM 2908 C C . ALA A 1 376 ? 10.558 21.284 -10.102 1.00 77.00 376 ALA A C 1
ATOM 2910 O O . ALA A 1 376 ? 11.138 22.009 -10.915 1.00 77.00 376 ALA A O 1
ATOM 2911 N N . THR A 1 377 ? 10.539 21.546 -8.798 1.00 82.25 377 THR A N 1
ATOM 2912 C CA . THR A 1 377 ? 11.375 22.585 -8.182 1.00 82.25 377 THR A CA 1
ATOM 2913 C C . THR A 1 377 ? 12.838 22.135 -8.121 1.00 82.25 377 THR A C 1
ATOM 2915 O O . THR A 1 377 ? 13.142 20.944 -8.220 1.00 82.25 377 THR A O 1
ATOM 2918 N N . ALA A 1 378 ? 13.774 23.066 -7.904 1.00 85.56 378 ALA A N 1
ATOM 2919 C CA . ALA A 1 378 ? 15.174 22.691 -7.680 1.00 85.56 378 ALA A CA 1
ATOM 2920 C C . ALA A 1 378 ? 15.335 21.767 -6.462 1.00 85.56 378 ALA A C 1
ATOM 2922 O O . ALA A 1 378 ? 16.185 20.878 -6.470 1.00 85.56 378 ALA A O 1
ATOM 2923 N N . LEU A 1 379 ? 14.491 21.946 -5.442 1.00 87.38 379 LEU A N 1
ATOM 2924 C CA . LEU A 1 379 ? 14.470 21.099 -4.258 1.00 87.38 379 LEU A CA 1
ATOM 2925 C C . LEU A 1 379 ? 13.982 19.670 -4.565 1.00 87.38 379 LEU A C 1
ATOM 2927 O O . LEU A 1 379 ? 14.601 18.717 -4.098 1.00 87.38 379 LEU A O 1
ATOM 2931 N N . ASP A 1 380 ? 12.945 19.501 -5.396 1.00 87.69 380 ASP A N 1
ATOM 2932 C CA . ASP A 1 380 ? 12.484 18.175 -5.852 1.00 87.69 380 ASP A CA 1
ATOM 2933 C C . ASP A 1 380 ? 13.608 17.411 -6.572 1.00 87.69 380 ASP A C 1
ATOM 2935 O O . ASP A 1 380 ? 13.866 16.238 -6.288 1.00 87.69 380 ASP A O 1
ATOM 2939 N N . LEU A 1 381 ? 14.309 18.096 -7.483 1.00 90.81 381 LEU A N 1
ATOM 2940 C CA . LEU A 1 381 ? 15.446 17.534 -8.216 1.00 90.81 381 LEU A CA 1
ATOM 2941 C C . LEU A 1 381 ? 16.579 17.145 -7.259 1.00 90.81 381 LEU A C 1
ATOM 2943 O O . LEU A 1 381 ? 17.135 16.054 -7.383 1.00 90.81 381 LEU A O 1
ATOM 2947 N N . ALA A 1 382 ? 16.888 17.998 -6.277 1.00 92.44 382 ALA A N 1
ATOM 2948 C CA . ALA A 1 382 ? 17.923 17.726 -5.286 1.00 92.44 382 ALA A CA 1
ATOM 2949 C C . ALA A 1 382 ? 17.617 16.475 -4.448 1.00 92.44 382 ALA A C 1
ATOM 2951 O O . ALA A 1 382 ? 18.505 15.642 -4.265 1.00 92.44 382 ALA A O 1
ATOM 2952 N N . PHE A 1 383 ? 16.372 16.293 -3.993 1.00 93.62 383 PHE A N 1
ATOM 2953 C CA . PHE A 1 383 ? 15.973 15.088 -3.257 1.00 93.62 383 PHE A CA 1
ATOM 2954 C C . PHE A 1 383 ? 15.982 13.829 -4.131 1.00 93.62 383 PHE A C 1
ATOM 2956 O O . PHE A 1 383 ? 16.421 12.777 -3.667 1.00 93.62 383 PHE A O 1
ATOM 2963 N N . ALA A 1 384 ? 15.573 13.917 -5.401 1.00 92.88 384 ALA A N 1
ATOM 2964 C CA . ALA A 1 384 ? 15.652 12.790 -6.333 1.00 92.88 384 ALA A CA 1
ATOM 2965 C C . ALA A 1 384 ? 17.101 12.346 -6.601 1.00 92.88 384 ALA A C 1
ATOM 2967 O O . ALA A 1 384 ? 17.392 11.144 -6.620 1.00 92.88 384 ALA A O 1
ATOM 2968 N N . ILE A 1 385 ? 18.015 13.313 -6.753 1.00 94.06 385 ILE A N 1
ATOM 2969 C CA . ILE A 1 385 ? 19.455 13.066 -6.899 1.00 94.06 385 ILE A CA 1
ATOM 2970 C C . ILE A 1 385 ? 20.023 12.460 -5.615 1.00 94.06 385 ILE A C 1
ATOM 2972 O O . ILE A 1 385 ? 20.686 11.426 -5.678 1.00 94.06 385 ILE A O 1
ATOM 2976 N N . ALA A 1 386 ? 19.726 13.049 -4.455 1.00 93.94 386 ALA A N 1
ATOM 2977 C CA . ALA A 1 386 ? 20.192 12.541 -3.168 1.00 93.94 386 ALA A CA 1
ATOM 2978 C C . ALA A 1 386 ? 19.727 11.103 -2.910 1.00 93.94 386 ALA A C 1
ATOM 2980 O O . ALA A 1 386 ? 20.531 10.268 -2.502 1.00 93.94 386 ALA A O 1
ATOM 2981 N N . HIS A 1 387 ? 18.468 10.786 -3.228 1.00 93.19 387 HIS A N 1
ATOM 2982 C CA . HIS A 1 387 ? 17.961 9.418 -3.164 1.00 93.19 387 HIS A CA 1
ATOM 2983 C C . HIS A 1 387 ? 18.767 8.469 -4.061 1.00 93.19 387 HIS A C 1
ATOM 2985 O O . HIS A 1 387 ? 19.216 7.427 -3.597 1.00 93.19 387 HIS A O 1
ATOM 2991 N N . GLY A 1 388 ? 19.025 8.843 -5.320 1.00 91.44 388 GLY A N 1
ATOM 2992 C CA . GLY A 1 388 ? 19.788 8.003 -6.253 1.00 91.44 388 GLY A CA 1
ATOM 2993 C C . GLY A 1 388 ? 21.218 7.718 -5.778 1.00 91.44 388 GLY A C 1
ATOM 2994 O O . GLY A 1 388 ? 21.697 6.589 -5.911 1.00 91.44 388 GLY A O 1
ATOM 2995 N N . ILE A 1 389 ? 21.872 8.717 -5.172 1.00 92.06 389 ILE A N 1
ATOM 2996 C CA . ILE A 1 389 ? 23.194 8.572 -4.541 1.00 92.06 389 ILE A CA 1
ATOM 2997 C C . ILE A 1 389 ? 23.115 7.575 -3.383 1.00 92.06 389 ILE A C 1
ATOM 2999 O O . ILE A 1 389 ? 23.845 6.587 -3.382 1.00 92.06 389 ILE A O 1
ATOM 3003 N N . LEU A 1 390 ? 22.199 7.789 -2.434 1.00 89.25 390 LEU A N 1
ATOM 3004 C CA . LEU A 1 390 ? 22.077 6.947 -1.240 1.00 89.25 390 LEU A CA 1
ATOM 3005 C C . LEU A 1 390 ? 21.721 5.495 -1.582 1.00 89.25 390 LEU A C 1
ATOM 3007 O O . LEU A 1 390 ? 22.268 4.581 -0.970 1.00 89.25 390 LEU A O 1
ATOM 3011 N N . VAL A 1 391 ? 20.869 5.256 -2.585 1.00 87.25 391 VAL A N 1
ATOM 3012 C CA . VAL A 1 391 ? 20.542 3.897 -3.056 1.00 87.25 391 VAL A CA 1
ATOM 3013 C C . VAL A 1 391 ? 21.775 3.215 -3.657 1.00 87.25 391 VAL A C 1
ATOM 3015 O O . VAL A 1 391 ? 21.998 2.025 -3.424 1.00 87.25 391 VAL A O 1
ATOM 3018 N N . ASN A 1 392 ? 22.580 3.935 -4.447 1.00 87.94 392 ASN A N 1
ATOM 3019 C CA . ASN A 1 392 ? 23.826 3.397 -4.997 1.00 87.94 392 ASN A CA 1
ATOM 3020 C C . ASN A 1 392 ? 24.810 3.038 -3.873 1.00 87.94 392 ASN A C 1
ATOM 3022 O O . ASN A 1 392 ? 25.285 1.903 -3.822 1.00 87.94 392 ASN A O 1
ATOM 3026 N N . SER A 1 393 ? 25.037 3.963 -2.939 1.00 86.19 393 SER A N 1
ATOM 3027 C CA . SER A 1 393 ? 25.898 3.763 -1.770 1.00 86.19 393 SER A CA 1
ATOM 3028 C C . SER A 1 393 ? 25.438 2.575 -0.924 1.00 86.19 393 SER A C 1
ATOM 3030 O O . SER A 1 393 ? 26.240 1.699 -0.608 1.00 86.19 393 SER A O 1
ATOM 3032 N N . ALA A 1 394 ? 24.133 2.463 -0.661 1.00 80.06 394 ALA A N 1
ATOM 3033 C CA . ALA A 1 394 ? 23.534 1.333 0.040 1.00 80.06 394 ALA A CA 1
ATOM 3034 C C . ALA A 1 394 ? 23.775 -0.004 -0.687 1.00 80.06 394 ALA A C 1
ATOM 3036 O O . ALA A 1 394 ? 24.222 -0.971 -0.074 1.00 80.06 394 ALA A O 1
ATOM 3037 N N . ARG A 1 395 ? 23.536 -0.087 -2.003 1.00 79.50 395 ARG A N 1
ATOM 3038 C CA . ARG A 1 395 ? 23.774 -1.328 -2.775 1.00 79.50 395 ARG A CA 1
ATOM 3039 C C . ARG A 1 395 ? 25.240 -1.751 -2.796 1.00 79.50 395 ARG A C 1
ATOM 3041 O O . ARG A 1 395 ? 25.520 -2.945 -2.839 1.00 79.50 395 ARG A O 1
ATOM 3048 N N . ASN A 1 396 ? 26.148 -0.782 -2.761 1.00 79.81 396 ASN A N 1
ATOM 3049 C CA . ASN A 1 396 ? 27.588 -1.012 -2.775 1.00 79.81 396 ASN A CA 1
ATOM 3050 C C . ASN A 1 396 ? 28.204 -1.093 -1.366 1.00 79.81 396 ASN A C 1
ATOM 3052 O O . ASN A 1 396 ? 29.418 -1.231 -1.253 1.00 79.81 396 ASN A O 1
ATOM 3056 N N . ALA A 1 397 ? 27.385 -1.024 -0.306 1.00 75.19 397 ALA A N 1
ATOM 3057 C CA . ALA A 1 397 ? 27.814 -0.998 1.095 1.00 75.19 397 ALA A CA 1
ATOM 3058 C C . ALA A 1 397 ? 28.869 0.090 1.403 1.00 75.19 397 ALA A C 1
ATOM 3060 O O . ALA A 1 397 ? 29.773 -0.117 2.212 1.00 75.19 397 ALA A O 1
ATOM 3061 N N . VAL A 1 398 ? 28.749 1.249 0.751 1.00 80.12 398 VAL A N 1
ATOM 3062 C CA . VAL A 1 398 ? 29.610 2.421 0.954 1.00 80.12 398 VAL A CA 1
ATOM 3063 C C . VAL A 1 398 ? 28.901 3.381 1.903 1.00 80.12 398 VAL A C 1
ATOM 3065 O O . VAL A 1 398 ? 27.786 3.812 1.616 1.00 80.12 398 VAL A O 1
ATOM 3068 N N . GLU A 1 399 ? 29.530 3.721 3.030 1.00 80.62 399 GLU A N 1
ATOM 3069 C CA . GLU A 1 399 ? 29.037 4.801 3.892 1.00 80.62 399 GLU A CA 1
ATOM 3070 C C . GLU A 1 399 ? 29.115 6.125 3.122 1.00 80.62 399 GLU A C 1
ATOM 3072 O O . GLU A 1 399 ? 30.156 6.461 2.562 1.00 80.62 399 GLU A O 1
ATOM 3077 N N . GLN A 1 400 ? 27.998 6.847 3.048 1.00 84.56 400 GLN A N 1
ATOM 3078 C CA . GLN A 1 400 ? 27.911 8.103 2.313 1.00 84.56 400 GLN A CA 1
ATOM 3079 C C . GLN A 1 400 ? 26.940 9.046 3.012 1.00 84.56 400 GLN A C 1
ATOM 3081 O O . GLN A 1 400 ? 25.786 8.692 3.256 1.00 84.56 400 GLN A O 1
ATOM 3086 N N . THR A 1 401 ? 27.383 10.275 3.253 1.00 89.88 401 THR A N 1
ATOM 3087 C CA . THR A 1 401 ? 26.493 11.385 3.609 1.00 89.88 401 THR A CA 1
ATOM 3088 C C . THR A 1 401 ? 26.245 12.267 2.389 1.00 89.88 401 THR A C 1
ATOM 3090 O O . THR A 1 401 ? 27.171 12.550 1.622 1.00 89.88 401 THR A O 1
ATOM 3093 N N . VAL A 1 402 ? 24.994 12.692 2.190 1.00 92.06 402 VAL A N 1
ATOM 3094 C CA . VAL A 1 402 ? 24.609 13.632 1.127 1.00 92.06 402 VAL A CA 1
ATOM 3095 C C . VAL A 1 402 ? 24.125 14.937 1.745 1.00 92.06 402 VAL A C 1
ATOM 3097 O O . VAL A 1 402 ? 23.262 14.941 2.621 1.00 92.06 402 VAL A O 1
ATOM 3100 N N . THR A 1 403 ? 24.647 16.057 1.253 1.00 94.00 403 THR A N 1
ATOM 3101 C CA . THR A 1 403 ? 24.285 17.398 1.720 1.00 94.00 403 THR A CA 1
ATOM 3102 C C . THR A 1 403 ? 23.541 18.150 0.623 1.00 94.00 403 THR A C 1
ATOM 3104 O O . THR A 1 403 ? 24.051 18.320 -0.484 1.00 94.00 403 THR A O 1
ATOM 3107 N N . ILE A 1 404 ? 22.342 18.643 0.935 1.00 93.38 404 ILE A N 1
ATOM 3108 C CA . ILE A 1 404 ? 21.550 19.520 0.067 1.00 93.38 404 ILE A CA 1
ATOM 3109 C C . ILE A 1 404 ? 21.634 20.949 0.610 1.00 93.38 404 ILE A C 1
ATOM 3111 O O . ILE A 1 404 ? 21.187 21.216 1.725 1.00 93.38 404 ILE A O 1
ATOM 3115 N N . LYS A 1 405 ? 22.164 21.884 -0.182 1.00 92.06 405 LYS A N 1
ATOM 3116 C CA . LYS A 1 405 ? 22.118 23.331 0.105 1.00 92.06 405 LYS A CA 1
ATOM 3117 C C . LYS A 1 405 ? 20.983 23.948 -0.714 1.00 92.06 405 LYS A C 1
ATOM 3119 O O . LYS A 1 405 ? 20.914 23.671 -1.907 1.00 92.06 405 LYS A O 1
ATOM 3124 N N . TYR A 1 406 ? 20.094 24.741 -0.117 1.00 90.06 406 TYR A N 1
ATOM 3125 C CA . TYR A 1 406 ? 18.880 25.245 -0.778 1.00 90.06 406 TYR A CA 1
ATOM 3126 C C . TYR A 1 406 ? 18.482 26.664 -0.342 1.00 90.06 406 TYR A C 1
ATOM 3128 O O . TYR A 1 406 ? 18.797 27.106 0.762 1.00 90.06 406 TYR A O 1
ATOM 3136 N N . SER A 1 407 ? 17.787 27.398 -1.212 1.00 86.69 407 SER A N 1
ATOM 3137 C CA . SER A 1 407 ? 17.245 28.730 -0.918 1.00 86.69 407 SER A CA 1
ATOM 3138 C C . SER A 1 407 ? 15.950 28.655 -0.111 1.00 86.69 407 SER A C 1
ATOM 3140 O O . SER A 1 407 ? 15.194 27.688 -0.200 1.00 86.69 407 SER A O 1
ATOM 3142 N N . ARG A 1 408 ? 15.633 29.719 0.637 1.00 81.44 408 ARG A N 1
ATOM 3143 C CA . ARG A 1 408 ? 14.412 29.790 1.465 1.00 81.44 408 ARG A CA 1
ATOM 3144 C C . ARG A 1 408 ? 13.095 29.709 0.684 1.00 81.44 408 ARG A C 1
ATOM 3146 O O . ARG A 1 408 ? 12.061 29.473 1.292 1.00 81.44 408 ARG A O 1
ATOM 3153 N N . ASP A 1 409 ? 13.118 29.898 -0.634 1.00 76.50 409 ASP A N 1
ATOM 3154 C CA . ASP A 1 409 ? 11.967 29.742 -1.536 1.00 76.50 409 ASP A CA 1
ATOM 3155 C C . ASP A 1 409 ? 11.934 28.377 -2.263 1.00 76.50 409 ASP A C 1
ATOM 3157 O O . ASP A 1 409 ? 11.001 28.097 -3.017 1.00 76.50 409 ASP A O 1
ATOM 3161 N N . GLY A 1 410 ? 12.940 27.517 -2.048 1.00 75.44 410 GLY A N 1
ATOM 3162 C CA . GLY A 1 410 ? 13.073 26.199 -2.680 1.00 75.44 410 GLY A CA 1
ATOM 3163 C C . GLY A 1 410 ? 13.385 26.221 -4.184 1.00 75.44 410 GLY A C 1
ATOM 3164 O O . GLY A 1 410 ? 13.434 25.160 -4.810 1.00 75.44 410 GLY A O 1
ATOM 3165 N N . GLN A 1 411 ? 13.602 27.400 -4.780 1.00 79.38 411 GLN A N 1
ATOM 3166 C CA . GLN A 1 411 ? 13.853 27.559 -6.222 1.00 79.38 411 GLN A CA 1
ATOM 3167 C C . GLN A 1 411 ? 15.305 27.287 -6.619 1.00 79.38 411 GLN A C 1
ATOM 3169 O O . GLN A 1 411 ? 15.612 27.068 -7.790 1.00 79.38 411 GLN A O 1
ATOM 3174 N N . SER A 1 412 ? 16.211 27.300 -5.649 1.00 85.06 412 SER A N 1
ATOM 3175 C CA . SER A 1 412 ? 17.643 27.120 -5.835 1.00 85.06 412 SER A CA 1
ATOM 3176 C C . SER A 1 412 ? 18.133 26.004 -4.920 1.00 85.06 412 SER A C 1
ATOM 3178 O O . SER A 1 412 ? 17.845 26.024 -3.726 1.00 85.06 412 SER A O 1
ATOM 3180 N N . ALA A 1 413 ? 18.847 25.019 -5.468 1.00 89.62 413 ALA A N 1
ATOM 3181 C CA . ALA A 1 413 ? 19.396 23.908 -4.699 1.00 89.62 413 ALA A CA 1
ATOM 3182 C C . ALA A 1 413 ? 20.692 23.358 -5.313 1.00 89.62 413 ALA A C 1
ATOM 3184 O O . ALA A 1 413 ? 20.931 23.474 -6.516 1.00 89.62 413 ALA A O 1
ATOM 3185 N N . ALA A 1 414 ? 21.522 22.740 -4.480 1.00 90.88 414 ALA A N 1
ATOM 3186 C CA . ALA A 1 414 ? 22.748 22.061 -4.869 1.00 90.88 414 ALA A CA 1
ATOM 3187 C C . ALA A 1 414 ? 22.983 20.825 -3.994 1.00 90.88 414 ALA A C 1
ATOM 3189 O O . ALA A 1 414 ? 22.633 20.823 -2.814 1.00 90.88 414 ALA A O 1
ATOM 3190 N N . VAL A 1 415 ? 23.576 19.784 -4.581 1.00 93.31 415 VAL A N 1
ATOM 3191 C CA . VAL A 1 415 ? 23.826 18.485 -3.942 1.00 93.31 415 VAL A CA 1
ATOM 3192 C C . VAL A 1 415 ? 25.326 18.222 -3.878 1.00 93.31 415 VAL A C 1
ATOM 3194 O O . VAL A 1 415 ? 26.022 18.296 -4.898 1.00 93.31 415 VAL A O 1
ATOM 3197 N N . PHE A 1 416 ? 25.802 17.890 -2.682 1.00 92.12 416 PHE A N 1
ATOM 3198 C CA . PHE A 1 416 ? 27.202 17.635 -2.361 1.00 92.12 416 PHE A CA 1
ATOM 3199 C C . PHE A 1 416 ? 27.362 16.263 -1.702 1.00 92.12 416 PHE A C 1
ATOM 3201 O O . PHE A 1 416 ? 26.477 15.811 -0.970 1.00 92.12 416 PHE A O 1
ATOM 3208 N N . LEU A 1 417 ? 28.497 15.622 -1.963 1.00 91.50 417 LEU A N 1
ATOM 3209 C CA . LEU A 1 417 ? 28.967 14.454 -1.222 1.00 91.50 417 LEU A CA 1
ATOM 3210 C C . LEU A 1 417 ? 29.681 14.891 0.070 1.00 91.50 417 LEU A C 1
ATOM 3212 O O . LEU A 1 417 ? 29.909 16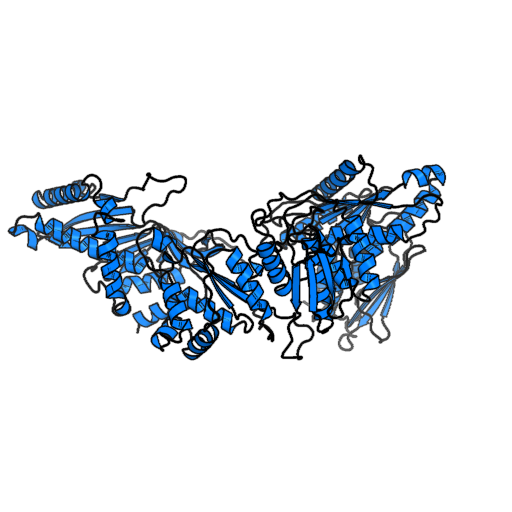.078 0.302 1.00 91.50 417 LEU A O 1
ATOM 3216 N N . GLU A 1 418 ? 30.029 13.919 0.910 1.00 86.50 418 GLU A N 1
ATOM 3217 C CA . GLU A 1 418 ? 30.693 14.119 2.206 1.00 86.50 418 GLU A CA 1
ATOM 3218 C C . GLU A 1 418 ? 32.058 14.825 2.110 1.00 86.50 418 GLU A C 1
ATOM 3220 O O . GLU A 1 418 ? 32.428 15.579 3.004 1.00 86.50 418 GLU A O 1
ATOM 3225 N N . ASP A 1 419 ? 32.778 14.650 1.001 1.00 86.25 419 ASP A N 1
ATOM 3226 C CA . ASP A 1 419 ? 34.048 15.320 0.694 1.00 86.25 419 ASP A CA 1
ATOM 3227 C C . ASP A 1 419 ? 33.868 16.734 0.095 1.00 86.25 419 ASP A C 1
ATOM 3229 O O . ASP A 1 419 ? 34.807 17.301 -0.462 1.00 86.25 419 ASP A O 1
ATOM 3233 N N . GLU A 1 420 ? 32.656 17.296 0.181 1.00 85.69 420 GLU A N 1
ATOM 3234 C CA . GLU A 1 420 ? 32.217 18.540 -0.472 1.00 85.69 420 GLU A CA 1
ATOM 3235 C C . GLU A 1 420 ? 32.294 18.504 -2.013 1.00 85.69 420 GLU A C 1
ATOM 3237 O O . GLU A 1 420 ? 32.156 19.541 -2.675 1.00 85.69 420 GLU A O 1
ATOM 3242 N N . THR A 1 421 ? 32.437 17.323 -2.631 1.00 89.06 421 THR A N 1
ATOM 3243 C CA . THR A 1 421 ? 32.340 17.191 -4.088 1.00 89.06 421 THR A CA 1
ATOM 3244 C C . THR A 1 421 ? 30.923 17.535 -4.544 1.00 89.06 421 THR A C 1
ATOM 3246 O O . THR A 1 421 ? 29.938 16.894 -4.171 1.00 89.06 421 THR A O 1
ATOM 3249 N N . LYS A 1 422 ? 30.810 18.558 -5.396 1.00 90.38 422 LYS A N 1
ATOM 3250 C CA . LYS A 1 422 ? 29.536 19.011 -5.965 1.00 90.38 422 LYS A CA 1
ATOM 3251 C C . LYS A 1 422 ? 29.082 18.085 -7.095 1.00 90.38 422 LYS A C 1
ATOM 3253 O O . LYS A 1 422 ? 29.721 18.036 -8.143 1.00 90.38 422 LYS A O 1
ATOM 3258 N N . VAL A 1 423 ? 27.939 17.425 -6.913 1.00 90.88 423 VAL A N 1
ATOM 3259 C CA . VAL A 1 423 ? 27.332 16.529 -7.917 1.00 90.88 423 VAL A CA 1
ATOM 3260 C C . VAL A 1 423 ? 26.401 17.302 -8.850 1.00 90.88 423 VAL A C 1
ATOM 3262 O O . VAL A 1 423 ? 26.387 17.078 -10.060 1.00 90.88 423 VAL A O 1
ATOM 3265 N N . TRP A 1 424 ? 25.634 18.256 -8.315 1.00 92.44 424 TRP A N 1
ATOM 3266 C CA . TRP A 1 424 ? 24.684 19.057 -9.092 1.00 92.44 424 TRP A CA 1
ATOM 3267 C C . TRP A 1 424 ? 24.372 20.406 -8.422 1.00 92.44 424 TRP A C 1
ATOM 3269 O O . TRP A 1 424 ? 24.474 20.529 -7.203 1.00 92.44 424 TRP A O 1
ATOM 3279 N N . SER A 1 425 ? 23.995 21.421 -9.209 1.00 88.38 425 SER A N 1
ATOM 3280 C CA . SER A 1 425 ? 23.509 22.724 -8.724 1.00 88.38 425 SER A CA 1
ATOM 3281 C C . SER A 1 425 ? 22.596 23.393 -9.752 1.00 88.38 425 SER A C 1
ATOM 3283 O O . SER A 1 425 ? 22.886 23.342 -10.948 1.00 88.38 425 SER A O 1
ATOM 3285 N N . SER A 1 426 ? 21.548 24.074 -9.283 1.00 83.56 426 SER A N 1
ATOM 3286 C CA . SER A 1 426 ? 20.731 24.990 -10.089 1.00 83.56 426 SER A CA 1
ATOM 3287 C C . SER A 1 426 ? 21.131 26.471 -9.965 1.00 83.56 426 SER A C 1
ATOM 3289 O O . SER A 1 426 ? 20.601 27.299 -10.704 1.00 83.56 426 SER A O 1
ATOM 3291 N N . VAL A 1 427 ? 22.038 26.834 -9.045 1.00 67.81 427 VAL A N 1
ATOM 3292 C CA . VAL A 1 427 ? 22.174 28.214 -8.523 1.00 67.81 427 VAL A CA 1
ATOM 3293 C C . VAL A 1 427 ? 23.381 28.986 -9.080 1.00 67.81 427 VAL A C 1
ATOM 3295 O O . VAL A 1 427 ? 24.472 28.433 -9.210 1.00 67.81 427 VAL A O 1
ATOM 3298 N N . ILE A 1 428 ? 23.176 30.294 -9.330 1.00 61.88 428 ILE A N 1
ATOM 3299 C CA . ILE A 1 428 ? 24.143 31.300 -9.842 1.00 61.88 428 ILE A CA 1
ATOM 3300 C C . ILE A 1 428 ? 24.689 32.237 -8.716 1.00 61.88 428 ILE A C 1
ATOM 3302 O O . ILE A 1 428 ? 25.636 32.987 -8.937 1.00 61.88 428 ILE A O 1
ATOM 3306 N N . SER A 1 429 ? 24.156 32.187 -7.483 1.00 55.84 429 SER A N 1
ATOM 3307 C CA . SER A 1 429 ? 24.632 32.944 -6.303 1.00 55.84 429 SER A CA 1
ATOM 3308 C C . SER A 1 429 ? 24.562 32.114 -5.008 1.00 55.84 429 SER A C 1
ATOM 3310 O O . SER A 1 429 ? 23.493 31.648 -4.635 1.00 55.84 429 SER A O 1
ATOM 3312 N N . GLU A 1 430 ? 25.691 31.940 -4.313 1.00 58.50 430 GLU A N 1
ATOM 3313 C CA . GLU A 1 430 ? 25.830 31.095 -3.104 1.00 58.50 430 GLU A CA 1
ATOM 3314 C C . GLU A 1 430 ? 25.511 31.817 -1.776 1.00 58.50 430 GLU A C 1
ATOM 3316 O O . GLU A 1 430 ? 25.775 31.285 -0.698 1.00 58.50 430 GLU A O 1
ATOM 3321 N N . LYS A 1 431 ? 24.971 33.042 -1.816 1.00 58.00 431 LYS A N 1
ATOM 3322 C CA . LYS A 1 431 ? 24.648 33.794 -0.592 1.00 58.00 431 LYS A CA 1
ATOM 3323 C C . LYS A 1 431 ? 23.307 33.321 -0.010 1.00 58.00 431 LYS A C 1
ATOM 3325 O O . LYS A 1 431 ? 22.324 33.232 -0.735 1.00 58.00 431 LYS A O 1
ATOM 3330 N N . ASP A 1 432 ? 23.287 33.049 1.297 1.00 65.56 432 ASP A N 1
ATOM 3331 C CA . ASP A 1 432 ? 22.097 32.733 2.111 1.00 65.56 432 ASP A CA 1
ATOM 3332 C C . ASP A 1 432 ? 21.371 31.400 1.807 1.00 65.56 432 ASP A C 1
ATOM 3334 O O . ASP A 1 432 ? 20.139 31.327 1.835 1.00 65.56 432 ASP A O 1
ATOM 3338 N N . LEU A 1 433 ? 22.122 30.316 1.568 1.00 81.88 433 LEU A N 1
ATOM 3339 C CA . LEU A 1 433 ? 21.565 28.959 1.452 1.00 81.88 433 LEU A CA 1
ATOM 3340 C C . LEU A 1 433 ? 21.442 28.269 2.823 1.00 81.88 433 LEU A C 1
ATOM 3342 O O . LEU A 1 433 ? 22.382 28.262 3.617 1.00 81.88 433 LEU A O 1
ATOM 3346 N N . ALA A 1 434 ? 20.286 27.657 3.082 1.00 86.69 434 ALA A N 1
ATOM 3347 C CA . ALA A 1 434 ? 20.082 26.712 4.176 1.00 86.69 434 ALA A CA 1
ATOM 3348 C C . ALA A 1 434 ? 20.628 25.324 3.796 1.00 86.69 434 ALA A C 1
ATOM 3350 O O . ALA A 1 434 ? 20.800 25.021 2.615 1.00 86.69 434 ALA A O 1
ATOM 3351 N N . THR A 1 435 ? 20.878 24.472 4.792 1.00 89.62 435 THR A N 1
ATOM 3352 C CA . THR A 1 435 ? 21.494 23.152 4.588 1.00 89.62 435 THR A CA 1
ATOM 3353 C C . THR A 1 435 ? 20.633 22.047 5.187 1.00 89.62 435 THR A C 1
ATOM 3355 O O . THR A 1 435 ? 20.191 22.144 6.328 1.00 89.62 435 THR A O 1
ATOM 3358 N N . CYS A 1 436 ? 20.441 20.973 4.425 1.00 90.75 436 CYS A N 1
ATOM 3359 C CA . CYS A 1 436 ? 19.836 19.717 4.850 1.00 90.75 436 CYS A CA 1
ATOM 3360 C C . CYS A 1 436 ? 20.861 18.590 4.668 1.00 90.75 436 CYS A C 1
ATOM 3362 O O . CYS A 1 436 ? 21.445 18.451 3.594 1.00 90.75 436 CYS A O 1
ATOM 3364 N N . ILE A 1 437 ? 21.084 17.798 5.716 1.00 89.25 437 ILE A N 1
ATOM 3365 C CA . ILE A 1 437 ? 22.023 16.669 5.712 1.00 89.25 437 ILE A CA 1
ATOM 3366 C C . ILE A 1 437 ? 21.217 15.368 5.704 1.00 89.25 437 ILE A C 1
ATOM 3368 O O . ILE A 1 437 ? 20.246 15.239 6.455 1.00 89.25 437 ILE A O 1
ATOM 3372 N N . LEU A 1 438 ? 21.618 14.429 4.850 1.00 88.75 438 LEU A N 1
ATOM 3373 C CA . LEU A 1 438 ? 21.003 13.118 4.654 1.00 88.75 438 LEU A CA 1
ATOM 3374 C C . LEU A 1 438 ? 22.066 12.026 4.884 1.00 88.75 438 LEU A C 1
ATOM 3376 O O . LEU A 1 438 ? 22.821 11.708 3.958 1.00 88.75 438 LEU A O 1
ATOM 3380 N N . PRO A 1 439 ? 22.176 11.482 6.109 1.00 84.38 439 PRO A N 1
ATOM 3381 C CA . PRO A 1 439 ? 23.138 10.427 6.415 1.00 84.38 439 PRO A CA 1
ATOM 3382 C C . PRO A 1 439 ? 22.640 9.050 5.945 1.00 84.38 439 PRO A C 1
ATOM 3384 O O . PRO A 1 439 ? 21.456 8.739 6.080 1.00 84.38 439 PRO A O 1
ATOM 3387 N N . LEU A 1 440 ? 23.540 8.193 5.446 1.00 80.06 440 LEU A N 1
ATOM 3388 C CA . LEU A 1 440 ? 23.269 6.758 5.307 1.00 80.06 440 LEU A CA 1
ATOM 3389 C C . LEU A 1 440 ? 23.533 6.059 6.660 1.00 80.06 440 LEU A C 1
ATOM 3391 O O . LEU A 1 440 ? 24.675 6.088 7.125 1.00 80.06 440 LEU A O 1
ATOM 3395 N N . PRO A 1 441 ? 22.535 5.424 7.307 1.00 69.00 441 PRO A N 1
ATOM 3396 C CA . PRO A 1 441 ? 22.732 4.817 8.627 1.00 69.00 441 PRO A CA 1
ATOM 3397 C C . PRO A 1 441 ? 23.643 3.578 8.584 1.00 69.00 441 PRO A C 1
ATOM 3399 O O . PRO A 1 441 ? 23.722 2.884 7.563 1.00 69.00 441 PRO A O 1
ATOM 3402 N N . LYS A 1 442 ? 24.304 3.260 9.707 1.00 66.25 442 LYS A N 1
ATOM 3403 C CA . LYS A 1 442 ? 25.244 2.131 9.807 1.00 66.25 442 LYS A CA 1
ATOM 3404 C C . LYS A 1 442 ? 24.506 0.805 10.039 1.00 66.25 442 LYS A C 1
ATOM 3406 O O . LYS A 1 442 ? 23.433 0.749 10.645 1.00 66.25 442 LYS A O 1
ATOM 3411 N N . ARG A 1 443 ? 25.082 -0.298 9.542 1.00 63.50 443 ARG A N 1
ATOM 3412 C CA . ARG A 1 443 ? 24.578 -1.663 9.786 1.00 63.50 443 ARG A CA 1
ATOM 3413 C C . ARG A 1 443 ? 25.320 -2.317 10.944 1.00 63.50 443 ARG A C 1
ATOM 3415 O O . ARG A 1 443 ? 26.545 -2.319 10.977 1.00 63.50 443 ARG A O 1
ATOM 3422 N N . THR A 1 444 ? 24.565 -2.979 11.816 1.00 53.78 444 THR A N 1
ATOM 3423 C CA . THR A 1 444 ? 25.105 -3.764 12.940 1.00 53.78 444 THR A CA 1
ATOM 3424 C C . THR A 1 444 ? 25.429 -5.220 12.580 1.00 53.78 444 THR A C 1
ATOM 3426 O O . THR A 1 444 ? 26.155 -5.878 13.319 1.00 53.78 444 THR A O 1
ATOM 3429 N N . SER A 1 445 ? 24.936 -5.738 11.443 1.00 54.38 445 SER A N 1
ATOM 3430 C CA . SER A 1 445 ? 25.133 -7.131 11.002 1.00 54.38 445 SER A CA 1
ATOM 3431 C C . SER A 1 445 ? 25.413 -7.237 9.495 1.00 54.38 445 SER A C 1
ATOM 3433 O O . SER A 1 445 ? 24.747 -6.601 8.676 1.00 54.38 445 SER A O 1
ATOM 3435 N N . THR A 1 446 ? 26.398 -8.066 9.132 1.00 49.12 446 THR A N 1
ATOM 3436 C CA . THR A 1 446 ? 26.908 -8.297 7.766 1.00 49.12 446 THR A CA 1
ATOM 3437 C C . THR A 1 446 ? 26.315 -9.531 7.073 1.00 49.12 446 THR A C 1
ATOM 3439 O O . THR A 1 446 ? 26.700 -9.829 5.943 1.00 49.12 446 THR A O 1
ATOM 3442 N N . SER A 1 447 ? 25.403 -10.273 7.714 1.00 46.31 447 SER A N 1
ATOM 3443 C CA . SER A 1 447 ? 25.088 -11.650 7.299 1.00 46.31 447 SER A CA 1
ATOM 3444 C C . SER A 1 447 ? 24.260 -11.795 6.015 1.00 46.31 447 SER A C 1
ATOM 3446 O O . SER A 1 447 ? 24.223 -12.890 5.469 1.00 46.31 447 SER A O 1
ATOM 3448 N N . ASP A 1 448 ? 23.655 -10.726 5.489 1.00 44.66 448 ASP A N 1
ATOM 3449 C CA . ASP A 1 448 ? 23.029 -10.743 4.161 1.00 44.66 448 ASP A CA 1
ATOM 3450 C C . ASP A 1 448 ? 23.222 -9.401 3.436 1.00 44.66 448 ASP A C 1
ATOM 3452 O O . ASP A 1 448 ? 22.545 -8.404 3.685 1.00 44.66 448 ASP A O 1
ATOM 3456 N N . LEU A 1 449 ? 24.149 -9.369 2.476 1.00 46.41 449 LEU A N 1
ATOM 3457 C CA . LEU A 1 449 ? 24.340 -8.228 1.566 1.00 46.41 449 LEU A CA 1
ATOM 3458 C C . LEU A 1 449 ? 23.148 -8.029 0.608 1.00 46.41 449 LEU A C 1
ATOM 3460 O O . LEU A 1 449 ? 23.081 -7.026 -0.096 1.00 46.41 449 LEU A O 1
ATOM 3464 N N . ARG A 1 450 ? 22.215 -8.991 0.554 1.00 42.19 450 ARG A N 1
ATOM 3465 C CA . ARG A 1 450 ? 21.049 -8.978 -0.344 1.00 42.19 450 ARG A CA 1
ATOM 3466 C C . ARG A 1 450 ? 19.767 -8.470 0.314 1.00 42.19 450 ARG A C 1
ATOM 3468 O O . ARG A 1 450 ? 18.820 -8.169 -0.409 1.00 42.19 450 ARG A O 1
ATOM 3475 N N . THR A 1 451 ? 19.703 -8.381 1.644 1.00 44.31 451 THR A N 1
ATOM 3476 C CA . THR A 1 451 ? 18.550 -7.776 2.320 1.00 44.31 451 THR A CA 1
ATOM 3477 C C . THR A 1 451 ? 18.616 -6.253 2.172 1.00 44.31 451 THR A C 1
ATOM 3479 O O . THR A 1 451 ? 19.687 -5.668 2.364 1.00 44.31 451 THR A O 1
ATOM 3482 N N . PRO A 1 452 ? 17.508 -5.581 1.807 1.00 51.62 452 PRO A N 1
ATOM 3483 C CA . PRO A 1 452 ? 17.466 -4.121 1.731 1.00 51.62 452 PRO A CA 1
ATOM 3484 C C . PRO A 1 452 ? 17.844 -3.491 3.082 1.00 51.62 452 PRO A C 1
ATOM 3486 O O . PRO A 1 452 ? 17.625 -4.097 4.130 1.00 51.62 452 PRO A O 1
ATOM 3489 N N . TYR A 1 453 ? 18.435 -2.287 3.076 1.00 51.69 453 TYR A N 1
ATOM 3490 C CA . TYR A 1 453 ? 18.616 -1.508 4.310 1.00 51.69 453 TYR A CA 1
ATOM 3491 C C . TYR A 1 453 ? 17.246 -1.352 4.981 1.00 51.69 453 TYR A C 1
ATOM 3493 O O . TYR A 1 453 ? 16.328 -0.810 4.372 1.00 51.69 453 TYR A O 1
ATOM 3501 N N . GLY A 1 454 ? 17.081 -1.859 6.204 1.00 55.44 454 GLY A N 1
ATOM 3502 C CA . GLY A 1 454 ? 15.836 -1.660 6.939 1.00 55.44 454 GLY A CA 1
ATOM 3503 C C . GLY A 1 454 ? 15.807 -0.238 7.466 1.00 55.44 454 GLY A C 1
ATOM 3504 O O . GLY A 1 454 ? 16.506 0.016 8.422 1.00 55.44 454 GLY A O 1
ATOM 3505 N N . ALA A 1 455 ? 15.066 0.690 6.862 1.00 62.53 455 ALA A N 1
ATOM 3506 C CA . ALA A 1 455 ? 15.045 2.078 7.326 1.00 62.53 455 ALA A CA 1
ATOM 3507 C C . ALA A 1 455 ? 14.489 2.212 8.755 1.00 62.53 455 ALA A C 1
ATOM 3509 O O . ALA A 1 455 ? 13.686 1.390 9.196 1.00 62.53 455 ALA A O 1
ATOM 3510 N N . ALA A 1 456 ? 14.877 3.274 9.464 1.00 65.81 456 ALA A N 1
ATOM 3511 C CA . ALA A 1 456 ? 14.217 3.663 10.704 1.00 65.81 456 ALA A CA 1
ATOM 3512 C C . ALA A 1 456 ? 12.744 3.972 10.410 1.00 65.81 456 ALA A C 1
ATOM 3514 O O . ALA A 1 456 ? 12.443 4.768 9.517 1.00 65.81 456 ALA A O 1
ATOM 3515 N N . ARG A 1 457 ? 11.819 3.332 11.134 1.00 74.88 457 ARG A N 1
ATOM 3516 C CA . ARG A 1 457 ? 10.380 3.482 10.879 1.00 74.88 457 ARG A CA 1
ATOM 3517 C C . ARG A 1 457 ? 9.648 4.020 12.097 1.00 74.88 457 ARG A C 1
ATOM 3519 O O . ARG A 1 457 ? 10.026 3.783 13.246 1.00 74.88 457 ARG A O 1
ATOM 3526 N N . ALA A 1 458 ? 8.556 4.719 11.819 1.00 86.44 458 ALA A N 1
ATOM 3527 C CA . ALA A 1 458 ? 7.633 5.216 12.824 1.00 86.44 458 ALA A CA 1
ATOM 3528 C C . ALA A 1 458 ? 6.292 4.475 12.755 1.00 86.44 458 ALA A C 1
ATOM 3530 O O . ALA A 1 458 ? 5.906 3.977 11.697 1.00 86.44 458 ALA A O 1
ATOM 3531 N N . VAL A 1 459 ? 5.564 4.414 13.866 1.00 89.44 459 VAL A N 1
ATOM 3532 C CA . VAL A 1 459 ? 4.131 4.079 13.883 1.00 89.44 459 VAL A CA 1
ATOM 3533 C C . VAL A 1 459 ? 3.351 5.370 14.064 1.00 89.44 459 VAL A C 1
ATOM 3535 O O . VAL A 1 459 ? 3.683 6.177 14.935 1.00 89.44 459 VAL A O 1
ATOM 3538 N N . LEU A 1 460 ? 2.306 5.558 13.259 1.00 91.31 460 LEU A N 1
ATOM 3539 C CA . LEU A 1 460 ? 1.346 6.640 13.451 1.00 91.31 460 LEU A CA 1
ATOM 3540 C C . LEU A 1 460 ? 0.040 6.077 14.005 1.00 91.31 460 LEU A C 1
ATOM 3542 O O . LEU A 1 460 ? -0.682 5.358 13.318 1.00 91.31 460 LEU A O 1
ATOM 3546 N N . ILE A 1 461 ? -0.291 6.450 15.235 1.00 91.88 461 ILE A N 1
ATOM 3547 C CA . ILE A 1 461 ? -1.608 6.232 15.824 1.00 91.88 461 ILE A CA 1
ATOM 3548 C C . ILE A 1 461 ? -2.464 7.445 15.475 1.00 91.88 461 ILE A C 1
ATOM 3550 O O . ILE A 1 461 ? -2.223 8.561 15.940 1.00 91.88 461 ILE A O 1
ATOM 3554 N N . LYS A 1 462 ? -3.457 7.230 14.618 1.00 89.62 462 LYS A N 1
ATOM 3555 C CA . LYS A 1 462 ? -4.320 8.280 14.088 1.00 89.62 462 LYS A CA 1
ATOM 3556 C C . LYS A 1 462 ? -5.730 8.132 14.641 1.00 89.62 462 LYS A C 1
ATOM 3558 O O . LYS A 1 462 ? -6.408 7.153 14.349 1.00 89.62 462 LYS A O 1
ATOM 3563 N N . ILE A 1 463 ? -6.177 9.118 15.406 1.00 88.69 463 ILE A N 1
ATOM 3564 C CA . ILE A 1 463 ? -7.516 9.158 15.994 1.00 88.69 463 ILE A CA 1
ATOM 3565 C C . ILE A 1 463 ? -8.464 9.873 15.026 1.00 88.69 463 ILE A C 1
ATOM 3567 O O . ILE A 1 463 ? -8.322 11.072 14.771 1.00 88.69 463 ILE A O 1
ATOM 3571 N N . GLY A 1 464 ? -9.417 9.120 14.477 1.00 80.38 464 GLY A N 1
ATOM 3572 C CA . GLY A 1 464 ? -10.374 9.576 13.468 1.00 80.38 464 GLY A CA 1
ATOM 3573 C C . GLY A 1 464 ? -9.966 9.281 12.018 1.00 80.38 464 GLY A C 1
ATOM 3574 O O . GLY A 1 464 ? -8.852 8.845 11.708 1.00 80.38 464 GLY A O 1
ATOM 3575 N N . HIS A 1 465 ? -10.893 9.531 11.088 1.00 73.62 465 HIS A N 1
ATOM 3576 C CA . HIS A 1 465 ? -10.843 9.022 9.703 1.00 73.62 465 HIS A CA 1
ATOM 3577 C C . HIS A 1 465 ? -10.413 10.035 8.630 1.00 73.62 465 HIS A C 1
ATOM 3579 O O . HIS A 1 465 ? -10.467 9.729 7.445 1.00 73.62 465 HIS A O 1
ATOM 3585 N N . SER A 1 466 ? -9.923 11.218 9.006 1.00 74.19 466 SER A N 1
ATOM 3586 C CA . SER A 1 466 ? -9.473 12.243 8.042 1.00 74.19 466 SER A CA 1
ATOM 3587 C C . SER A 1 466 ? -8.350 11.745 7.107 1.00 74.19 466 SER A C 1
ATOM 3589 O O . SER A 1 466 ? -7.537 10.923 7.521 1.00 74.19 466 SER A O 1
ATOM 3591 N N . PRO A 1 467 ? -8.252 12.186 5.844 1.00 72.00 467 PRO A N 1
ATOM 3592 C CA . PRO A 1 467 ? -7.143 11.785 4.976 1.00 72.00 467 PRO A CA 1
ATOM 3593 C C . PRO A 1 467 ? -5.796 12.292 5.519 1.00 72.00 467 PRO A C 1
ATOM 3595 O O . PRO A 1 467 ? -5.722 13.348 6.148 1.00 72.00 467 PRO A O 1
ATOM 3598 N N . LEU A 1 468 ? -4.724 11.529 5.285 1.00 73.56 468 LEU A N 1
ATOM 3599 C CA . LEU A 1 468 ? -3.364 11.929 5.649 1.00 73.56 468 LEU A CA 1
ATOM 3600 C C . LEU A 1 468 ? -2.801 12.885 4.588 1.00 73.56 468 LEU A C 1
ATOM 3602 O O . LEU A 1 468 ? -2.774 12.512 3.416 1.00 73.56 468 LEU A O 1
ATOM 3606 N N . PRO A 1 469 ? -2.326 14.086 4.966 1.00 74.00 469 PRO A N 1
ATOM 3607 C CA . PRO A 1 469 ? -1.688 14.996 4.019 1.00 74.00 469 PRO A CA 1
ATOM 3608 C C . PRO A 1 469 ? -0.234 14.608 3.721 1.00 74.00 469 PRO A C 1
ATOM 3610 O O . PRO A 1 469 ? 0.333 15.117 2.766 1.00 74.00 469 PRO A O 1
ATOM 3613 N N . VAL A 1 470 ? 0.367 13.718 4.518 1.00 76.62 470 VAL A N 1
ATOM 3614 C CA . VAL A 1 470 ? 1.724 13.181 4.323 1.00 76.62 470 VAL A CA 1
ATOM 3615 C C . VAL A 1 470 ? 1.675 11.751 3.771 1.00 76.62 470 VAL A C 1
ATOM 3617 O O . VAL A 1 470 ? 0.688 11.049 4.011 1.00 76.62 470 VAL A O 1
ATOM 3620 N N . PRO A 1 471 ? 2.720 11.277 3.067 1.00 76.81 471 PRO A N 1
ATOM 3621 C CA . PRO A 1 471 ? 2.714 9.935 2.498 1.00 76.81 471 PRO A CA 1
ATOM 3622 C C . PRO A 1 471 ? 2.651 8.836 3.567 1.00 76.81 471 PRO A C 1
ATOM 3624 O O . PRO A 1 471 ? 3.382 8.873 4.556 1.00 76.81 471 PRO A O 1
ATOM 3627 N N . ALA A 1 472 ? 1.796 7.831 3.352 1.00 76.56 472 ALA A N 1
ATOM 3628 C CA . ALA A 1 472 ? 1.608 6.725 4.295 1.00 76.56 472 ALA A CA 1
ATOM 3629 C C . ALA A 1 472 ? 2.875 5.871 4.484 1.00 76.56 472 ALA A C 1
ATOM 3631 O O . ALA A 1 472 ? 3.128 5.401 5.591 1.00 76.56 472 ALA A O 1
ATOM 3632 N N . CYS A 1 473 ? 3.703 5.755 3.440 1.00 72.94 473 CYS A N 1
ATOM 3633 C CA . CYS A 1 473 ? 4.936 4.966 3.446 1.00 72.94 473 CYS A CA 1
ATOM 3634 C C . CYS A 1 473 ? 5.990 5.461 4.454 1.00 72.94 473 CYS A C 1
ATOM 3636 O O . CYS A 1 473 ? 6.905 4.711 4.791 1.00 72.94 473 CYS A O 1
ATOM 3638 N N . LEU A 1 474 ? 5.861 6.700 4.962 1.00 78.44 474 LEU A N 1
ATOM 3639 C CA . LEU A 1 474 ? 6.713 7.230 6.035 1.00 78.44 474 LEU A CA 1
ATOM 3640 C C . LEU A 1 474 ? 6.551 6.442 7.346 1.00 78.44 474 LEU A C 1
ATOM 3642 O O . LEU A 1 474 ? 7.408 6.507 8.229 1.00 78.44 474 LEU A O 1
ATOM 3646 N N . PHE A 1 475 ? 5.454 5.697 7.481 1.00 82.25 475 PHE A N 1
ATOM 3647 C CA . PHE A 1 475 ? 5.140 4.903 8.656 1.00 82.25 475 PHE A CA 1
ATOM 3648 C C . PHE A 1 475 ? 5.245 3.411 8.334 1.00 82.25 475 PHE A C 1
ATOM 3650 O O . PHE A 1 475 ? 4.872 2.937 7.265 1.00 82.25 475 PHE A O 1
ATOM 3657 N N . SER A 1 476 ? 5.767 2.643 9.286 1.00 77.38 476 SER A N 1
ATOM 3658 C CA . SER A 1 476 ? 5.711 1.176 9.261 1.00 77.38 476 SER A CA 1
ATOM 3659 C C . SER A 1 476 ? 4.285 0.650 9.378 1.00 77.38 476 SER A C 1
ATOM 3661 O O . SER A 1 476 ? 3.960 -0.387 8.807 1.00 77.38 476 SER A O 1
ATOM 3663 N N . GLU A 1 477 ? 3.449 1.369 10.126 1.00 82.06 477 GLU A N 1
ATOM 3664 C CA . GLU A 1 477 ? 2.046 1.063 10.323 1.00 82.06 477 GLU A CA 1
ATOM 3665 C C . GLU A 1 477 ? 1.287 2.338 10.702 1.00 82.06 477 GLU A C 1
ATOM 3667 O O . GLU A 1 477 ? 1.771 3.165 11.482 1.00 82.06 477 GLU A O 1
ATOM 3672 N N . ILE A 1 478 ? 0.078 2.477 10.159 1.00 84.44 478 ILE A N 1
ATOM 3673 C CA . ILE A 1 478 ? -0.888 3.490 10.579 1.00 84.44 478 ILE A CA 1
ATOM 3674 C C . ILE A 1 478 ? -2.015 2.764 11.312 1.00 84.44 478 ILE A C 1
ATOM 3676 O O . ILE A 1 478 ? -2.788 2.010 10.712 1.00 84.44 478 ILE A O 1
ATOM 3680 N N . ILE A 1 479 ? -2.104 2.982 12.621 1.00 85.19 479 ILE A N 1
ATOM 3681 C CA . ILE A 1 479 ? -3.143 2.400 13.469 1.00 85.19 479 ILE A CA 1
ATOM 3682 C C . ILE A 1 479 ? -4.249 3.440 13.623 1.00 85.19 479 ILE A C 1
ATOM 3684 O O . ILE A 1 479 ? -4.062 4.473 14.262 1.00 85.19 479 ILE A O 1
ATOM 3688 N N . VAL A 1 480 ? -5.400 3.184 13.001 1.00 83.19 480 VAL A N 1
ATOM 3689 C CA . VAL A 1 480 ? -6.554 4.090 13.060 1.00 83.19 480 VAL A CA 1
ATOM 3690 C C . VAL A 1 480 ? -7.430 3.742 14.259 1.00 83.19 480 VAL A C 1
ATOM 3692 O O . VAL A 1 480 ? -7.999 2.648 14.310 1.00 83.19 480 VAL A O 1
ATOM 3695 N N . VAL A 1 481 ? -7.568 4.691 15.182 1.00 83.94 481 VAL A N 1
ATOM 3696 C CA . VAL A 1 481 ? -8.499 4.637 16.317 1.00 83.94 481 VAL A CA 1
ATOM 3697 C C . VAL A 1 481 ? -9.829 5.243 15.874 1.00 83.94 481 VAL A C 1
ATOM 3699 O O . VAL A 1 481 ? -9.869 6.361 15.357 1.00 83.94 481 VAL A O 1
ATOM 3702 N N . ASP A 1 482 ? -10.912 4.485 16.034 1.00 72.94 482 ASP A N 1
ATOM 3703 C CA . ASP A 1 482 ? -12.252 4.900 15.618 1.00 72.94 482 ASP A CA 1
ATOM 3704 C C . ASP A 1 482 ? -12.868 5.868 16.635 1.00 72.94 482 ASP A C 1
ATOM 3706 O O . ASP A 1 482 ? -13.051 5.506 17.793 1.00 72.94 482 ASP A O 1
ATOM 3710 N N . ASP A 1 483 ? -13.204 7.084 16.208 1.00 73.38 483 ASP A N 1
ATOM 3711 C CA . ASP A 1 483 ? -13.750 8.138 17.072 1.00 73.38 483 ASP A CA 1
ATOM 3712 C C . ASP A 1 483 ? -15.290 8.220 17.045 1.00 73.38 483 ASP A C 1
ATOM 3714 O O . ASP A 1 483 ? -15.903 8.995 17.785 1.00 73.38 483 ASP A O 1
ATOM 3718 N N . ARG A 1 484 ? -15.948 7.409 16.204 1.00 69.06 484 ARG A N 1
ATOM 3719 C CA . ARG A 1 484 ? -17.415 7.381 16.059 1.00 69.06 484 ARG A CA 1
ATOM 3720 C C . ARG A 1 484 ? -18.158 6.941 17.331 1.00 69.06 484 ARG A C 1
ATOM 3722 O O . ARG A 1 484 ? -19.185 7.563 17.621 1.00 69.06 484 ARG A O 1
ATOM 3729 N N . PRO A 1 485 ? -17.695 5.931 18.102 1.00 59.72 485 PRO A N 1
ATOM 3730 C CA . PRO A 1 485 ? -18.337 5.556 19.365 1.00 59.72 485 PRO A CA 1
ATOM 3731 C C . PRO A 1 485 ? -18.396 6.724 20.361 1.00 59.72 485 PRO A C 1
ATOM 3733 O O . PRO A 1 485 ? -19.412 6.925 21.030 1.00 59.72 485 PRO A O 1
ATOM 3736 N N . THR A 1 486 ? -17.348 7.547 20.395 1.00 64.75 486 THR A N 1
ATOM 3737 C CA . THR A 1 486 ? -17.232 8.705 21.285 1.00 64.75 486 THR A CA 1
ATOM 3738 C C . THR A 1 486 ? -18.166 9.843 20.856 1.00 64.75 486 THR A C 1
ATOM 3740 O O . THR A 1 486 ? -18.877 10.400 21.696 1.00 64.75 486 THR A O 1
ATOM 3743 N N . ARG A 1 487 ? -18.269 10.130 19.544 1.00 62.47 487 ARG A N 1
ATOM 3744 C CA . ARG A 1 487 ? -19.143 11.192 18.983 1.00 62.47 487 ARG A CA 1
ATOM 3745 C C . ARG A 1 487 ? -20.643 10.955 19.217 1.00 62.47 487 ARG A C 1
ATOM 3747 O O . ARG A 1 487 ? -21.402 11.915 19.302 1.00 62.47 487 ARG A O 1
ATOM 3754 N N . GLY A 1 488 ? -21.083 9.697 19.299 1.00 55.19 488 GLY A N 1
ATOM 3755 C CA . GLY A 1 488 ? -22.505 9.324 19.350 1.00 55.19 488 GLY A CA 1
ATOM 3756 C C . GLY A 1 488 ? -23.089 9.049 20.740 1.00 55.19 488 GLY A C 1
ATOM 3757 O O . GLY A 1 488 ? -24.278 8.721 20.817 1.00 55.19 488 GLY A O 1
ATOM 3758 N N . GLY A 1 489 ? -22.288 9.135 21.811 1.00 58.75 489 GLY A N 1
ATOM 3759 C CA . GLY A 1 489 ? -22.764 8.831 23.165 1.00 58.75 489 GLY A CA 1
ATOM 3760 C C . GLY A 1 489 ? -21.708 8.617 24.255 1.00 58.75 489 GLY A C 1
ATOM 3761 O O . GLY A 1 489 ? -21.990 7.850 25.165 1.00 58.75 489 GLY A O 1
ATOM 3762 N N . CYS A 1 490 ? -20.521 9.239 24.200 1.00 64.06 490 CYS A N 1
ATOM 3763 C CA . CYS A 1 490 ? -19.487 9.118 25.250 1.00 64.06 490 CYS A CA 1
ATOM 3764 C C . CYS A 1 490 ? -18.987 7.684 25.526 1.00 64.06 490 CYS A C 1
ATOM 3766 O O . CYS A 1 490 ? -18.641 7.353 26.661 1.00 64.06 490 CYS A O 1
ATOM 3768 N N . LEU A 1 491 ? -18.945 6.814 24.514 1.00 69.25 491 LEU A N 1
ATOM 3769 C CA . LEU A 1 491 ? -18.305 5.505 24.667 1.00 69.25 491 LEU A CA 1
ATOM 3770 C C . LEU A 1 491 ? -16.773 5.662 24.683 1.00 69.25 491 LEU A C 1
ATOM 3772 O O . LEU A 1 491 ? -16.261 6.484 23.921 1.00 69.25 491 LEU A O 1
ATOM 3776 N N . PRO A 1 492 ? -16.039 4.895 25.514 1.00 69.44 492 PRO A N 1
ATOM 3777 C CA . PRO A 1 492 ? -14.576 4.895 25.485 1.00 69.44 492 PRO A CA 1
ATOM 3778 C C . PRO A 1 492 ? -14.047 4.320 24.161 1.00 69.44 492 PRO A C 1
ATOM 3780 O O . PRO A 1 492 ? -14.761 3.601 23.463 1.00 69.44 492 PRO A O 1
ATOM 3783 N N . ASP A 1 493 ? -12.79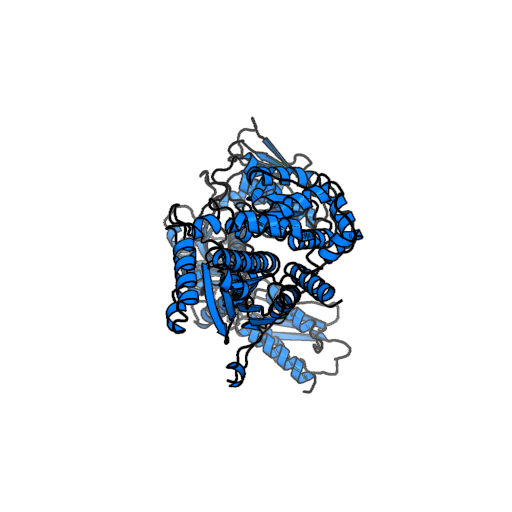3 4.610 23.814 1.00 78.94 493 ASP A N 1
ATOM 3784 C CA . ASP A 1 493 ? -12.114 4.010 22.662 1.00 78.94 493 ASP A CA 1
ATOM 3785 C C . ASP A 1 493 ? -11.536 2.617 22.978 1.00 78.94 493 ASP A C 1
ATOM 3787 O O . ASP A 1 493 ? -11.271 2.275 24.135 1.00 78.94 493 ASP A O 1
ATOM 3791 N N . PHE A 1 494 ? -11.334 1.793 21.940 1.00 78.00 494 PHE A N 1
ATOM 3792 C CA . PHE A 1 494 ? -10.800 0.434 22.092 1.00 78.00 494 PHE A CA 1
ATOM 3793 C C . PHE A 1 494 ? -9.268 0.414 22.133 1.00 78.00 494 PHE A C 1
ATOM 3795 O O . PHE A 1 494 ? -8.587 0.046 21.167 1.00 78.00 494 PHE A O 1
ATOM 3802 N N . TRP A 1 495 ? -8.715 0.856 23.258 1.00 85.25 495 TRP A N 1
ATOM 3803 C CA . TRP A 1 495 ? -7.271 0.989 23.422 1.00 85.25 495 TRP A CA 1
ATOM 3804 C C . TRP A 1 495 ? -6.537 -0.356 23.363 1.00 85.25 495 TRP A C 1
ATOM 3806 O O . TRP A 1 495 ? -5.407 -0.393 22.876 1.00 85.25 495 TRP A O 1
ATOM 3816 N N . GLU A 1 496 ? -7.158 -1.464 23.790 1.00 85.06 496 GLU A N 1
ATOM 3817 C CA . GLU A 1 496 ? -6.497 -2.772 23.858 1.00 85.06 496 GLU A CA 1
ATOM 3818 C C . GLU A 1 496 ? -5.959 -3.230 22.492 1.00 85.06 496 GLU A C 1
ATOM 3820 O O . GLU A 1 496 ? -4.789 -3.594 22.383 1.00 85.06 496 GLU A O 1
ATOM 3825 N N . VAL A 1 497 ? -6.758 -3.136 21.422 1.00 80.00 497 VAL A N 1
ATOM 3826 C CA . VAL A 1 497 ? -6.307 -3.496 20.060 1.00 80.00 497 VAL A CA 1
ATOM 3827 C C . VAL A 1 497 ? -5.211 -2.566 19.567 1.00 80.00 497 VAL A C 1
ATOM 3829 O O . VAL A 1 497 ? -4.242 -3.014 18.954 1.00 80.00 497 VAL A O 1
ATOM 3832 N N . THR A 1 498 ? -5.347 -1.268 19.833 1.00 84.81 498 THR A N 1
ATOM 3833 C CA . THR A 1 498 ? -4.366 -0.268 19.399 1.00 84.81 498 THR A CA 1
ATOM 3834 C C . THR A 1 498 ? -2.997 -0.547 20.014 1.00 84.81 498 THR A C 1
ATOM 3836 O O . THR A 1 498 ? -1.991 -0.574 19.304 1.00 84.81 498 THR A O 1
ATOM 3839 N N . ILE A 1 499 ? -2.961 -0.823 21.319 1.00 88.94 499 ILE A N 1
ATOM 3840 C CA . ILE A 1 499 ? -1.733 -1.166 22.038 1.00 88.94 499 ILE A CA 1
ATOM 3841 C C . ILE A 1 499 ? -1.199 -2.536 21.609 1.00 88.94 499 ILE A C 1
ATOM 3843 O O . ILE A 1 499 ? 0.001 -2.659 21.376 1.00 88.94 499 ILE A O 1
ATOM 3847 N N . ALA A 1 500 ? -2.050 -3.553 21.450 1.00 79.88 500 ALA A N 1
ATOM 3848 C CA . ALA A 1 500 ? -1.618 -4.881 21.012 1.00 79.88 500 ALA A CA 1
ATOM 3849 C C . ALA A 1 500 ? -0.976 -4.846 19.613 1.00 79.88 500 ALA A C 1
ATOM 3851 O O . ALA A 1 500 ? 0.084 -5.440 19.398 1.00 79.88 500 ALA A O 1
ATOM 3852 N N . ARG A 1 501 ? -1.557 -4.081 18.676 1.00 82.06 501 ARG A N 1
ATOM 3853 C CA . ARG A 1 501 ? -0.970 -3.835 17.347 1.00 82.06 501 ARG A CA 1
ATOM 3854 C C . ARG A 1 501 ? 0.376 -3.132 17.446 1.00 82.06 501 ARG A C 1
ATOM 3856 O O . ARG A 1 501 ? 1.331 -3.574 16.815 1.00 82.06 501 ARG A O 1
ATOM 3863 N N . LEU A 1 502 ? 0.473 -2.090 18.273 1.00 87.38 502 LEU A N 1
ATOM 3864 C CA . LEU A 1 502 ? 1.725 -1.370 18.494 1.00 87.38 502 LEU A CA 1
ATOM 3865 C C . LEU A 1 502 ? 2.830 -2.291 19.038 1.00 87.38 502 LEU A C 1
ATOM 3867 O O . LEU A 1 502 ? 3.923 -2.318 18.477 1.00 87.38 502 LEU A O 1
ATOM 3871 N N . ILE A 1 503 ? 2.536 -3.067 20.087 1.00 86.25 503 ILE A N 1
ATOM 3872 C CA . ILE A 1 503 ? 3.471 -4.033 20.692 1.00 86.25 503 ILE A CA 1
ATOM 3873 C C . ILE A 1 503 ? 3.919 -5.053 19.645 1.00 86.25 503 ILE A C 1
ATOM 3875 O O . ILE A 1 503 ? 5.116 -5.273 19.460 1.00 86.25 503 ILE A O 1
ATOM 3879 N N . THR A 1 504 ? 2.964 -5.638 18.919 1.00 79.94 504 THR A N 1
ATOM 3880 C CA . THR A 1 504 ? 3.242 -6.631 17.875 1.00 79.94 504 THR A CA 1
ATOM 3881 C C . THR A 1 504 ? 4.141 -6.047 16.792 1.00 79.94 504 THR A C 1
ATOM 3883 O O . THR A 1 504 ? 5.143 -6.665 16.430 1.00 79.94 504 THR A O 1
ATOM 3886 N N . ARG A 1 505 ? 3.846 -4.831 16.315 1.00 82.44 505 ARG A N 1
ATOM 3887 C CA . ARG A 1 505 ? 4.648 -4.162 15.291 1.00 82.44 505 ARG A CA 1
ATOM 3888 C C . ARG A 1 505 ? 6.065 -3.893 15.774 1.00 82.44 505 ARG A C 1
ATOM 3890 O O . ARG A 1 505 ? 7.009 -4.284 15.090 1.00 82.44 505 ARG A O 1
ATOM 3897 N N . MET A 1 506 ? 6.216 -3.293 16.953 1.00 83.69 506 MET A N 1
ATOM 3898 C CA . MET A 1 506 ? 7.522 -2.971 17.534 1.00 83.69 506 MET A CA 1
ATOM 3899 C C . MET A 1 506 ? 8.368 -4.221 17.796 1.00 83.69 506 MET A C 1
ATOM 3901 O O . MET A 1 506 ? 9.585 -4.169 17.628 1.00 83.69 506 MET A O 1
ATOM 3905 N N . HIS A 1 507 ? 7.751 -5.344 18.168 1.00 80.50 507 HIS A N 1
ATOM 3906 C CA . HIS A 1 507 ? 8.463 -6.606 18.374 1.00 80.50 507 HIS A CA 1
ATOM 3907 C C . HIS A 1 507 ? 8.797 -7.320 17.049 1.00 80.50 507 HIS A C 1
ATOM 3909 O O . HIS A 1 507 ? 9.863 -7.913 16.924 1.00 80.50 507 HIS A O 1
ATOM 3915 N N . SER A 1 508 ? 7.923 -7.227 16.038 1.00 74.75 508 SER A N 1
ATOM 3916 C CA . SER A 1 508 ? 8.160 -7.798 14.698 1.00 74.75 508 SER A CA 1
ATOM 3917 C C . SER A 1 508 ? 9.220 -7.045 13.886 1.00 74.75 508 SER A C 1
ATOM 3919 O O . SER A 1 508 ? 9.875 -7.629 13.023 1.00 74.75 508 SER A O 1
ATOM 3921 N N . ASP A 1 509 ? 9.376 -5.747 14.153 1.00 74.81 509 ASP A N 1
ATOM 3922 C CA . ASP A 1 509 ? 10.298 -4.859 13.460 1.00 74.81 509 ASP A CA 1
ATOM 3923 C C . ASP A 1 509 ? 11.122 -4.052 14.481 1.00 74.81 509 ASP A C 1
ATOM 3925 O O . ASP A 1 509 ? 10.661 -3.019 14.988 1.00 74.81 509 ASP A O 1
ATOM 3929 N N . PRO A 1 510 ? 12.358 -4.488 14.783 1.00 72.62 510 PRO A N 1
ATOM 3930 C CA . PRO A 1 510 ? 13.230 -3.796 15.730 1.00 72.62 510 PRO A CA 1
ATOM 3931 C C . PRO A 1 510 ? 13.588 -2.359 15.315 1.00 72.62 510 PRO A C 1
ATOM 3933 O O . PRO A 1 510 ? 13.947 -1.567 16.183 1.00 72.62 510 PRO A O 1
ATOM 3936 N N . ASN A 1 511 ? 13.434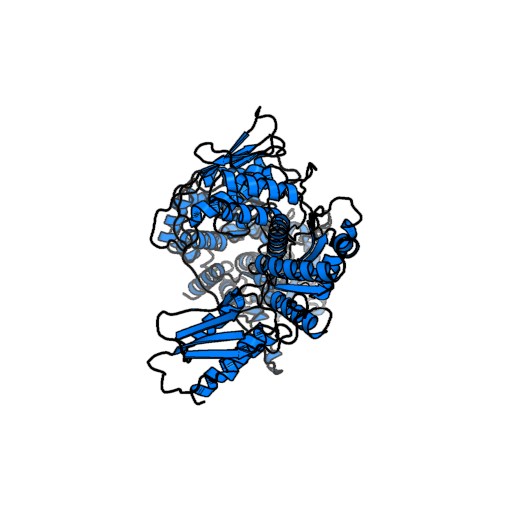 -1.985 14.036 1.00 76.50 511 ASN A N 1
ATOM 3937 C CA . ASN A 1 511 ? 13.675 -0.616 13.554 1.00 76.50 511 ASN A CA 1
ATOM 3938 C C . ASN A 1 511 ? 12.468 0.314 13.737 1.00 76.50 511 ASN A C 1
ATOM 3940 O O . ASN A 1 511 ? 12.548 1.507 13.428 1.00 76.50 511 ASN A O 1
ATOM 3944 N N . THR A 1 512 ? 11.339 -0.211 14.225 1.00 80.38 512 THR A N 1
ATOM 3945 C CA . THR A 1 512 ? 10.185 0.599 14.620 1.00 80.38 512 THR A CA 1
ATOM 3946 C C . THR A 1 512 ? 10.458 1.219 15.990 1.00 80.38 512 THR A C 1
ATOM 3948 O O . THR A 1 512 ? 10.187 0.632 17.040 1.00 80.38 512 THR A O 1
ATOM 3951 N N . CYS A 1 513 ? 11.058 2.406 15.981 1.00 73.88 513 CYS A N 1
ATOM 3952 C CA . CYS A 1 513 ? 11.599 3.045 17.184 1.00 73.88 513 CYS A CA 1
ATOM 3953 C C . CYS A 1 513 ? 10.798 4.261 17.651 1.00 73.88 513 CYS A C 1
ATOM 3955 O O . CYS A 1 513 ? 11.012 4.716 18.771 1.00 73.88 513 CYS A O 1
ATOM 3957 N N . LEU A 1 514 ? 9.920 4.802 16.806 1.00 88.19 514 LEU A N 1
ATOM 3958 C CA . LEU A 1 514 ? 9.227 6.068 17.041 1.00 88.19 514 LEU A CA 1
ATOM 3959 C C . LEU A 1 514 ? 7.714 5.863 16.994 1.00 88.19 514 LEU A C 1
ATOM 3961 O O . LEU A 1 514 ? 7.209 5.190 16.092 1.00 88.19 514 LEU A O 1
ATOM 3965 N N . VAL A 1 515 ? 6.987 6.478 17.927 1.00 92.00 515 VAL A N 1
ATOM 3966 C CA . VAL A 1 515 ? 5.521 6.415 17.971 1.00 92.00 515 VAL A CA 1
ATOM 3967 C C . VAL A 1 515 ? 4.947 7.820 18.006 1.00 92.00 515 VAL A C 1
ATOM 3969 O O . VAL A 1 515 ? 5.244 8.611 18.901 1.00 92.00 515 VAL A O 1
ATOM 3972 N N . PHE A 1 516 ? 4.099 8.122 17.030 1.00 93.62 516 PHE A N 1
ATOM 3973 C CA . PHE A 1 516 ? 3.403 9.397 16.918 1.00 93.62 516 PHE A CA 1
ATOM 3974 C C . PHE A 1 516 ? 1.912 9.196 17.138 1.00 93.62 516 PHE A C 1
ATOM 3976 O O . PHE A 1 516 ? 1.328 8.254 16.605 1.00 93.62 516 PHE A O 1
ATOM 3983 N N . VAL A 1 517 ? 1.286 10.102 17.885 1.00 93.38 517 VAL A N 1
ATOM 3984 C CA . VAL A 1 517 ? -0.162 10.108 18.111 1.00 93.38 517 VAL A CA 1
ATOM 3985 C C . VAL A 1 517 ? -0.742 11.428 17.619 1.00 93.38 517 VAL A C 1
ATOM 3987 O O . VAL A 1 517 ? -0.293 12.497 18.030 1.00 93.38 517 VAL A O 1
ATOM 3990 N N . MET A 1 518 ? -1.741 11.357 16.742 1.00 91.25 518 MET A N 1
ATOM 3991 C CA . MET A 1 518 ? -2.382 12.523 16.129 1.00 91.25 518 MET A CA 1
ATOM 3992 C C . MET A 1 518 ? -3.886 12.338 15.942 1.00 91.25 518 MET A C 1
ATOM 3994 O O . MET A 1 518 ? -4.398 11.222 15.963 1.00 91.25 518 MET A O 1
ATOM 3998 N N . GLY A 1 519 ? -4.580 13.448 15.686 1.00 86.69 519 GLY A N 1
ATOM 3999 C CA . GLY A 1 519 ? -6.020 13.490 15.445 1.00 86.69 519 GLY A CA 1
ATOM 4000 C C . GLY A 1 519 ? -6.759 14.154 16.600 1.00 86.69 519 GLY A C 1
ATOM 4001 O O . GLY A 1 519 ? -6.190 14.981 17.313 1.00 86.69 519 GLY A O 1
ATOM 4002 N N . ASN A 1 520 ? -8.029 13.799 16.790 1.00 85.19 520 ASN A N 1
ATOM 4003 C CA . ASN A 1 520 ? -8.800 14.320 17.914 1.00 85.19 520 ASN A CA 1
ATOM 4004 C C . ASN A 1 520 ? -8.457 13.545 19.198 1.00 85.19 520 ASN A C 1
ATOM 4006 O O . ASN A 1 520 ? -9.074 12.527 19.501 1.00 85.19 520 ASN A O 1
ATOM 4010 N N . LEU A 1 521 ? -7.456 14.027 19.943 1.00 87.31 521 LEU A N 1
ATOM 4011 C CA . LEU A 1 521 ? -6.963 13.366 21.159 1.00 87.31 521 LEU A CA 1
ATOM 4012 C C . LEU A 1 521 ? -8.040 13.211 22.246 1.00 87.31 521 LEU A C 1
ATOM 4014 O O . LEU A 1 521 ? -7.937 12.294 23.056 1.00 87.31 521 LEU A O 1
ATOM 4018 N N . GLU A 1 522 ? -9.066 14.069 22.261 1.00 80.31 522 GLU A N 1
ATOM 4019 C CA . GLU A 1 522 ? -10.179 13.965 23.214 1.00 80.31 522 GLU A CA 1
ATOM 4020 C C . GLU A 1 522 ? -11.046 12.732 22.935 1.00 80.31 522 GLU A C 1
ATOM 4022 O O . GLU A 1 522 ? -11.536 12.097 23.865 1.00 80.31 522 GLU A O 1
ATOM 4027 N N . HIS A 1 523 ? -11.196 12.345 21.663 1.00 81.38 523 HIS A N 1
ATOM 4028 C CA . HIS A 1 523 ? -12.011 11.191 21.283 1.00 81.38 523 HIS A CA 1
ATOM 4029 C C . HIS A 1 523 ? -11.317 9.832 21.488 1.00 81.38 523 HIS A C 1
ATOM 4031 O O . HIS A 1 523 ? -12.011 8.817 21.515 1.00 81.38 523 HIS A O 1
ATOM 4037 N N . GLY A 1 524 ? -9.985 9.804 21.627 1.00 83.19 524 GLY A N 1
ATOM 4038 C CA . GLY A 1 524 ? -9.178 8.601 21.895 1.00 83.19 524 GLY A CA 1
ATOM 4039 C C . GLY A 1 524 ? -8.504 8.633 23.269 1.00 83.19 524 GLY A C 1
ATOM 4040 O O . GLY A 1 524 ? -7.333 8.266 23.404 1.00 83.19 524 GLY A O 1
ATOM 4041 N N . GLY A 1 525 ? -9.209 9.173 24.265 1.00 84.69 525 GLY A N 1
ATOM 4042 C CA . GLY A 1 525 ? -8.661 9.491 25.581 1.00 84.69 525 GLY A CA 1
ATOM 4043 C C . GLY A 1 525 ? -8.048 8.298 26.320 1.00 84.69 525 GLY A C 1
ATOM 4044 O O . GLY A 1 525 ? -7.018 8.473 26.974 1.00 84.69 525 GLY A O 1
ATOM 4045 N N . GLU A 1 526 ? -8.605 7.090 26.188 1.00 85.06 526 GLU A N 1
ATOM 4046 C CA . GLU A 1 526 ? -8.079 5.891 26.858 1.00 85.06 526 GLU A CA 1
ATOM 4047 C C . GLU A 1 526 ? -6.780 5.420 26.218 1.00 85.06 526 GLU A C 1
ATOM 4049 O O . GLU A 1 526 ? -5.796 5.204 26.928 1.00 85.06 526 GLU A O 1
ATOM 4054 N N . THR A 1 527 ? -6.733 5.336 24.885 1.00 89.44 527 THR A N 1
ATOM 4055 C CA . THR A 1 527 ? -5.498 5.034 24.149 1.00 89.44 527 THR A CA 1
ATOM 4056 C C . THR A 1 527 ? -4.398 6.015 24.540 1.00 89.44 527 THR A C 1
ATOM 4058 O O . THR A 1 527 ? -3.288 5.603 24.878 1.00 89.44 527 THR A O 1
ATOM 4061 N N . VAL A 1 528 ? -4.696 7.317 24.558 1.00 91.50 528 VAL A N 1
ATOM 4062 C CA . VAL A 1 528 ? -3.718 8.353 24.923 1.00 91.50 528 VAL A CA 1
ATOM 4063 C C . VAL A 1 528 ? -3.259 8.209 26.375 1.00 91.50 528 VAL A C 1
ATOM 4065 O O . VAL A 1 528 ? -2.061 8.328 26.649 1.00 91.50 528 VAL A O 1
ATOM 4068 N N . ALA A 1 529 ? -4.178 7.962 27.311 1.00 90.62 529 ALA A N 1
ATOM 4069 C CA . ALA A 1 529 ? -3.848 7.776 28.721 1.00 90.62 529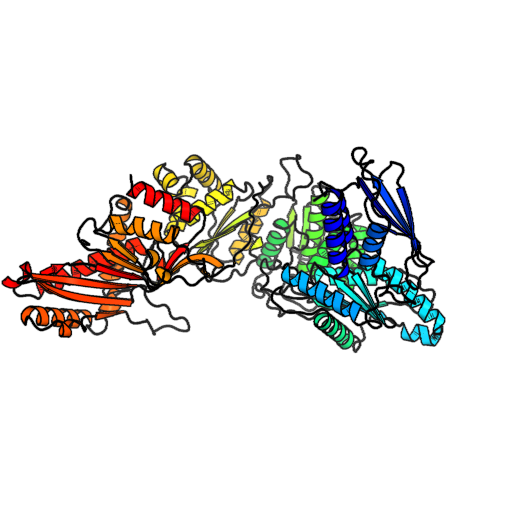 ALA A CA 1
ATOM 4070 C C . ALA A 1 529 ? -2.941 6.557 28.926 1.00 90.62 529 ALA A C 1
ATOM 4072 O O . ALA A 1 529 ? -1.898 6.680 29.570 1.00 90.62 529 ALA A O 1
ATOM 4073 N N . LYS A 1 530 ? -3.280 5.419 28.309 1.00 90.50 530 LYS A N 1
ATOM 4074 C CA . LYS A 1 530 ? -2.509 4.174 28.407 1.00 90.50 530 LYS A CA 1
ATOM 4075 C C . LYS A 1 530 ? -1.132 4.287 27.768 1.00 90.50 530 LYS A C 1
ATOM 4077 O O . LYS A 1 530 ? -0.153 3.874 28.376 1.00 90.50 530 LYS A O 1
ATOM 4082 N N . LEU A 1 531 ? -1.015 4.936 26.609 1.00 91.56 531 LEU A N 1
ATOM 4083 C CA . LEU A 1 531 ? 0.291 5.218 26.002 1.00 91.56 531 LEU A CA 1
ATOM 4084 C C . LEU A 1 531 ? 1.184 6.059 26.925 1.00 91.56 531 LEU A C 1
ATOM 4086 O O . LEU A 1 531 ? 2.364 5.749 27.082 1.00 91.56 531 LEU A O 1
ATOM 4090 N N . LYS A 1 532 ? 0.628 7.095 27.568 1.00 92.00 532 LYS A N 1
ATOM 4091 C CA . LYS A 1 532 ? 1.366 7.937 28.528 1.00 92.00 532 LYS A CA 1
ATOM 4092 C C . LYS A 1 532 ? 1.764 7.169 29.787 1.00 92.00 532 LYS A C 1
ATOM 4094 O O . LYS A 1 532 ? 2.854 7.394 30.311 1.00 92.00 532 LYS A O 1
ATOM 4099 N N . GLU A 1 533 ? 0.894 6.289 30.269 1.00 91.50 533 GLU A N 1
ATOM 4100 C CA . GLU A 1 533 ? 1.150 5.410 31.410 1.00 91.50 533 GLU A CA 1
ATOM 4101 C C . GLU A 1 533 ? 2.311 4.452 31.093 1.00 91.50 533 GLU A C 1
ATOM 4103 O O . GLU A 1 533 ? 3.334 4.463 31.783 1.00 91.50 533 GLU A O 1
ATOM 4108 N N . PHE A 1 534 ? 2.228 3.735 29.968 1.00 89.81 534 PHE A N 1
ATOM 4109 C CA . PHE A 1 534 ? 3.272 2.813 29.520 1.00 89.81 534 PHE A CA 1
ATOM 4110 C C . PHE A 1 534 ? 4.591 3.519 29.209 1.00 89.81 534 PHE A C 1
ATOM 4112 O O . PHE A 1 534 ? 5.639 3.016 29.598 1.00 89.81 534 PHE A O 1
ATOM 4119 N N . SER A 1 535 ? 4.576 4.719 28.614 1.00 89.31 535 SER A N 1
ATOM 4120 C CA . SER A 1 535 ? 5.815 5.484 28.383 1.00 89.31 535 SER A CA 1
ATOM 4121 C C . SER A 1 535 ? 6.549 5.855 29.677 1.00 89.31 535 SER A C 1
ATOM 4123 O O . SER A 1 535 ? 7.746 6.117 29.650 1.00 89.31 535 SER A O 1
ATOM 4125 N N . LYS A 1 536 ? 5.843 5.862 30.817 1.00 89.31 536 LYS A N 1
ATOM 4126 C CA . LYS A 1 536 ? 6.396 6.118 32.156 1.00 89.31 536 LYS A CA 1
ATOM 4127 C C . LYS A 1 536 ? 6.662 4.831 32.942 1.00 89.31 536 LYS A C 1
ATOM 4129 O O . LYS A 1 536 ? 6.914 4.904 34.143 1.00 89.31 536 LYS A O 1
ATOM 4134 N N . ASN A 1 537 ? 6.589 3.667 32.293 1.00 85.75 537 ASN A N 1
ATOM 4135 C CA . ASN A 1 537 ? 6.657 2.345 32.920 1.00 85.75 537 ASN A CA 1
ATOM 4136 C C . ASN A 1 537 ? 5.605 2.119 34.029 1.00 85.75 537 ASN A C 1
ATOM 4138 O O . ASN A 1 537 ? 5.875 1.442 35.020 1.00 85.75 537 ASN A O 1
ATOM 4142 N N . GLN A 1 538 ? 4.410 2.694 33.883 1.00 86.06 538 GLN A N 1
ATOM 4143 C CA . GLN A 1 538 ? 3.272 2.505 34.792 1.00 86.06 538 GLN A CA 1
ATOM 4144 C C . GLN A 1 538 ? 2.232 1.561 34.165 1.00 86.06 538 GLN A C 1
ATOM 4146 O O . GLN A 1 538 ? 2.219 1.389 32.947 1.00 86.06 538 GLN A O 1
ATOM 4151 N N . GLY A 1 539 ? 1.368 0.944 34.980 1.00 80.50 539 GLY A N 1
ATOM 4152 C CA . GLY A 1 539 ? 0.273 0.086 34.490 1.00 80.50 539 GLY A CA 1
ATOM 4153 C C . GLY A 1 539 ? 0.713 -1.233 33.854 1.00 80.50 539 GLY A C 1
ATOM 4154 O O . GLY A 1 539 ? -0.027 -1.809 33.062 1.00 80.50 539 GLY A O 1
ATOM 4155 N N . ILE A 1 540 ? 1.941 -1.677 34.135 1.00 84.00 540 ILE A N 1
ATOM 4156 C CA . ILE A 1 540 ? 2.516 -2.898 33.570 1.00 84.00 540 ILE A CA 1
ATOM 4157 C C . ILE A 1 540 ? 2.362 -4.032 34.582 1.00 84.00 540 ILE A C 1
ATOM 4159 O O . ILE A 1 540 ? 3.222 -4.241 35.438 1.00 84.00 540 ILE A O 1
ATOM 4163 N N . ASP A 1 541 ? 1.261 -4.762 34.470 1.00 85.88 541 ASP A N 1
ATOM 4164 C CA . ASP A 1 541 ? 0.940 -5.930 35.288 1.00 85.88 541 ASP A CA 1
ATOM 4165 C C . ASP A 1 541 ? 0.496 -7.119 34.418 1.00 85.88 541 ASP A C 1
ATOM 4167 O O . ASP A 1 541 ? 0.239 -6.986 33.217 1.00 85.88 541 ASP A O 1
ATOM 4171 N N . GLU A 1 542 ? 0.471 -8.311 35.023 1.00 79.62 542 GLU A N 1
ATOM 4172 C CA . GLU A 1 542 ? 0.076 -9.555 34.344 1.00 79.62 542 GLU A CA 1
ATOM 4173 C C . GLU A 1 542 ? -1.383 -9.514 33.868 1.00 79.62 542 GLU A C 1
ATOM 4175 O O . GLU A 1 542 ? -1.704 -10.068 32.819 1.00 79.62 542 GLU A O 1
ATOM 4180 N N . GLU A 1 543 ? -2.260 -8.808 34.586 1.00 79.88 543 GLU A N 1
ATOM 4181 C CA . GLU A 1 543 ? -3.663 -8.636 34.199 1.00 79.88 543 GLU A CA 1
ATOM 4182 C C . GLU A 1 543 ? -3.774 -7.854 32.879 1.00 79.88 543 GLU A C 1
ATOM 4184 O O . GLU A 1 543 ? -4.439 -8.275 31.932 1.00 79.88 543 GLU A O 1
ATOM 4189 N N . THR A 1 544 ? -3.055 -6.740 32.773 1.00 82.94 544 THR A N 1
ATOM 4190 C CA . THR A 1 544 ? -3.004 -5.886 31.584 1.00 82.94 544 THR A CA 1
ATOM 4191 C C . THR A 1 544 ? -2.370 -6.613 30.403 1.00 82.94 544 THR A C 1
ATOM 4193 O O . THR A 1 544 ? -2.883 -6.533 29.285 1.00 82.94 544 THR A O 1
ATOM 4196 N N . ALA A 1 545 ? -1.283 -7.355 30.631 1.00 78.56 545 ALA A N 1
ATOM 4197 C CA . ALA A 1 545 ? -0.644 -8.161 29.592 1.00 78.56 545 ALA A CA 1
ATOM 4198 C C . ALA A 1 545 ? -1.587 -9.257 29.062 1.00 78.56 545 ALA A C 1
ATOM 4200 O O . ALA A 1 545 ? -1.761 -9.382 27.846 1.00 78.56 545 ALA A O 1
ATOM 4201 N N . SER A 1 546 ? -2.269 -9.969 29.966 1.00 73.38 546 SER A N 1
ATOM 4202 C CA . SER A 1 546 ? -3.277 -10.979 29.624 1.00 73.38 546 SER A CA 1
ATOM 4203 C C . SER A 1 546 ? -4.398 -10.393 28.764 1.00 73.38 546 SER A C 1
ATOM 4205 O O . SER A 1 546 ? -4.725 -10.943 27.711 1.00 73.38 546 SER A O 1
ATOM 4207 N N . ARG A 1 547 ? -4.923 -9.219 29.139 1.00 74.50 547 ARG A N 1
ATOM 4208 C CA . ARG A 1 547 ? -5.982 -8.524 28.385 1.00 74.50 547 ARG A CA 1
ATOM 4209 C C . ARG A 1 547 ? -5.580 -8.135 26.969 1.00 74.50 547 ARG A C 1
ATOM 4211 O O . ARG A 1 547 ? -6.422 -8.145 26.078 1.00 74.50 547 ARG A O 1
ATOM 4218 N N . LEU A 1 548 ? -4.315 -7.786 26.766 1.00 79.38 548 LEU A N 1
ATOM 4219 C CA . LEU A 1 548 ? -3.751 -7.452 25.457 1.00 79.38 548 LEU A CA 1
ATOM 4220 C C . LEU A 1 548 ? -3.407 -8.697 24.624 1.00 79.38 548 LEU A C 1
ATOM 4222 O O . LEU A 1 548 ? -2.985 -8.553 23.479 1.00 79.38 548 LEU A O 1
ATOM 4226 N N . ALA A 1 549 ? -3.570 -9.899 25.190 1.00 75.69 549 ALA A N 1
ATOM 4227 C CA . ALA A 1 549 ? -3.110 -11.162 24.623 1.00 75.69 549 ALA A CA 1
ATOM 4228 C C . ALA A 1 549 ? -1.602 -11.160 24.288 1.00 75.69 549 ALA A C 1
ATOM 4230 O O . ALA A 1 549 ? -1.170 -11.751 23.298 1.00 75.69 549 ALA A O 1
ATOM 4231 N N . VAL A 1 550 ? -0.789 -10.508 25.129 1.00 78.62 550 VAL A N 1
ATOM 4232 C CA . VAL A 1 550 ? 0.680 -10.459 25.019 1.00 78.62 550 VAL A CA 1
ATOM 4233 C C . VAL A 1 550 ? 1.332 -10.870 26.339 1.00 78.62 550 VAL A C 1
ATOM 4235 O O . VAL A 1 550 ? 0.683 -10.954 27.377 1.00 78.62 550 VAL A O 1
ATOM 4238 N N . THR A 1 551 ? 2.641 -11.120 26.332 1.00 81.44 551 THR A N 1
ATOM 4239 C CA . THR A 1 551 ? 3.365 -11.426 27.576 1.00 81.44 551 THR A CA 1
ATOM 4240 C C . THR A 1 551 ? 3.731 -10.152 28.342 1.00 81.44 551 THR A C 1
ATOM 4242 O O . THR A 1 551 ? 4.040 -9.117 27.744 1.00 81.44 551 THR A O 1
ATOM 4245 N N . ALA A 1 552 ? 3.808 -10.230 29.675 1.00 83.38 552 ALA A N 1
ATOM 4246 C CA . ALA A 1 552 ? 4.291 -9.119 30.502 1.00 83.38 552 ALA A CA 1
ATOM 4247 C C . ALA A 1 552 ? 5.749 -8.721 30.189 1.00 83.38 552 ALA A C 1
ATOM 4249 O O . ALA A 1 552 ? 6.177 -7.609 30.506 1.00 83.38 552 ALA A O 1
ATOM 4250 N N . ALA A 1 553 ? 6.530 -9.616 29.573 1.00 83.31 553 ALA A N 1
ATOM 4251 C CA . ALA A 1 553 ? 7.868 -9.315 29.070 1.00 83.31 553 ALA A CA 1
ATOM 4252 C C . ALA A 1 553 ? 7.815 -8.416 27.822 1.00 83.31 553 ALA A C 1
ATOM 4254 O O . ALA A 1 553 ? 8.469 -7.376 27.807 1.00 83.31 553 ALA A O 1
ATOM 4255 N N . MET A 1 554 ? 6.983 -8.759 26.829 1.00 82.25 554 MET A N 1
ATOM 4256 C CA . MET A 1 554 ? 6.779 -7.938 25.624 1.00 82.25 554 MET A CA 1
ATOM 4257 C C . MET A 1 554 ? 6.228 -6.549 25.967 1.00 82.25 554 MET A C 1
ATOM 4259 O O . MET A 1 554 ? 6.669 -5.547 25.399 1.00 82.25 554 MET A O 1
ATOM 4263 N N . LEU A 1 555 ? 5.296 -6.476 26.926 1.00 85.06 555 LEU A N 1
ATOM 4264 C CA . LEU A 1 555 ? 4.742 -5.206 27.398 1.00 85.06 555 LEU A CA 1
ATOM 4265 C C . LEU A 1 555 ? 5.818 -4.331 28.064 1.00 85.06 555 LEU A C 1
ATOM 4267 O O . LEU A 1 555 ? 5.918 -3.148 27.745 1.00 85.06 555 LEU A O 1
ATOM 4271 N N . ARG A 1 556 ? 6.673 -4.910 28.924 1.00 88.19 556 ARG A N 1
ATOM 4272 C CA . ARG A 1 556 ? 7.807 -4.195 29.546 1.00 88.19 556 ARG A CA 1
ATOM 4273 C C . ARG A 1 556 ? 8.836 -3.714 28.531 1.00 88.19 556 ARG A C 1
ATOM 4275 O O . ARG A 1 556 ? 9.290 -2.578 28.628 1.00 88.19 556 ARG A O 1
ATOM 4282 N N . GLU A 1 557 ? 9.206 -4.557 27.572 1.00 85.94 557 GLU A N 1
ATOM 4283 C CA . GLU A 1 557 ? 10.148 -4.184 26.512 1.00 85.94 557 GLU A CA 1
ATOM 4284 C C . GLU A 1 557 ? 9.603 -3.009 25.689 1.00 85.94 557 GLU A C 1
ATOM 4286 O O . GLU A 1 557 ? 10.301 -2.017 25.466 1.00 85.94 557 GLU A O 1
ATOM 4291 N N . THR A 1 558 ? 8.327 -3.086 25.300 1.00 86.31 558 THR A N 1
ATOM 4292 C CA . THR A 1 558 ? 7.661 -2.024 24.539 1.00 86.31 558 THR A CA 1
ATOM 4293 C C . THR A 1 558 ? 7.594 -0.728 25.343 1.00 86.31 558 THR A C 1
ATOM 4295 O O . THR A 1 558 ? 7.961 0.321 24.824 1.00 86.31 558 THR A O 1
ATOM 4298 N N . ALA A 1 559 ? 7.202 -0.785 26.618 1.00 88.69 559 ALA A N 1
ATOM 4299 C CA . ALA A 1 559 ? 7.181 0.376 27.508 1.00 88.69 559 ALA A CA 1
ATOM 4300 C C . ALA A 1 559 ? 8.561 1.049 27.629 1.00 88.69 559 ALA A C 1
ATOM 4302 O O . ALA A 1 559 ? 8.673 2.267 27.480 1.00 88.69 559 ALA A O 1
ATOM 4303 N N . GLY A 1 560 ? 9.626 0.253 27.778 1.00 86.69 560 GLY A N 1
ATOM 4304 C CA . GLY A 1 560 ? 11.004 0.749 27.780 1.00 86.69 560 GLY A CA 1
ATOM 4305 C C . GLY A 1 560 ? 11.398 1.442 26.472 1.00 86.69 560 GLY A C 1
ATOM 4306 O O . GLY A 1 560 ? 12.095 2.453 26.503 1.00 86.69 560 GLY A O 1
ATOM 4307 N N . ARG A 1 561 ? 10.915 0.945 25.326 1.00 85.88 561 ARG A N 1
ATOM 4308 C CA . ARG A 1 561 ? 11.141 1.556 24.003 1.00 85.88 561 ARG A CA 1
ATOM 4309 C C . ARG A 1 561 ? 10.290 2.801 23.750 1.00 85.88 561 ARG A C 1
ATOM 4311 O O . ARG A 1 561 ? 10.711 3.639 22.961 1.00 85.88 561 ARG A O 1
ATOM 4318 N N . LEU A 1 562 ? 9.124 2.924 24.386 1.00 87.44 562 LEU A N 1
ATOM 4319 C CA . LEU A 1 562 ? 8.255 4.106 24.295 1.00 87.44 562 LEU A CA 1
ATOM 4320 C C . LEU A 1 562 ? 8.777 5.292 25.106 1.00 87.44 562 LEU A C 1
ATOM 4322 O O . LEU A 1 562 ? 8.441 6.436 24.790 1.00 87.44 562 LEU A O 1
ATOM 4326 N N . ASN A 1 563 ? 9.566 5.035 26.150 1.00 85.56 563 ASN A N 1
ATOM 4327 C CA . ASN A 1 563 ? 10.127 6.085 26.988 1.00 85.56 563 ASN A CA 1
ATOM 4328 C C . ASN A 1 563 ? 10.940 7.080 26.141 1.00 85.56 563 ASN A C 1
ATOM 4330 O O . ASN A 1 563 ? 11.802 6.680 25.363 1.00 85.56 563 ASN A O 1
ATOM 4334 N N . GLU A 1 564 ? 10.619 8.370 26.266 1.00 82.38 564 GLU A N 1
ATOM 4335 C CA . GLU A 1 564 ? 11.184 9.487 25.483 1.00 82.38 564 GLU A CA 1
ATOM 4336 C C . GLU A 1 564 ? 11.013 9.403 23.947 1.00 82.38 564 GLU A C 1
ATOM 4338 O O . GLU A 1 564 ? 11.491 10.283 23.233 1.00 82.38 564 GLU A O 1
ATOM 4343 N N . LYS A 1 565 ? 10.281 8.404 23.427 1.00 87.56 565 LYS A N 1
ATOM 4344 C CA . LYS A 1 565 ? 10.060 8.174 21.981 1.00 87.56 565 LYS A CA 1
ATOM 4345 C C . LYS A 1 565 ? 8.584 8.195 21.558 1.00 87.56 565 LYS A C 1
ATOM 4347 O O . LYS A 1 565 ? 8.243 7.787 20.443 1.00 87.56 565 LYS A O 1
ATOM 4352 N N . LEU A 1 566 ? 7.710 8.673 22.447 1.00 92.62 566 LEU A N 1
ATOM 4353 C CA . LEU A 1 566 ? 6.284 8.900 22.212 1.00 92.62 566 LEU A CA 1
ATOM 4354 C C . LEU A 1 566 ? 6.011 10.396 21.997 1.00 92.62 566 LEU A C 1
ATOM 4356 O O . LEU A 1 566 ? 6.208 11.205 22.906 1.00 92.62 566 LEU A O 1
ATOM 4360 N N . TYR A 1 567 ? 5.502 10.759 20.820 1.00 93.50 567 TYR A N 1
ATOM 4361 C CA . TYR A 1 567 ? 5.314 12.154 20.410 1.00 93.50 567 TYR A CA 1
ATOM 4362 C C . TYR A 1 567 ? 3.849 12.481 20.093 1.00 93.50 567 TYR A C 1
ATOM 4364 O O . TYR A 1 567 ? 3.130 11.685 19.489 1.00 93.50 567 TYR A O 1
ATOM 4372 N N . PHE A 1 568 ? 3.429 13.700 20.447 1.00 93.62 568 PHE A N 1
ATOM 4373 C CA . PHE A 1 568 ? 2.078 14.233 20.219 1.00 93.62 568 PHE A CA 1
ATOM 4374 C C . PHE A 1 568 ? 2.139 15.542 19.412 1.00 93.62 568 PHE A C 1
ATOM 4376 O O . PHE A 1 568 ? 1.934 16.622 19.973 1.00 93.62 568 PHE A O 1
ATOM 4383 N N . PRO A 1 569 ? 2.496 15.495 18.117 1.00 90.62 569 PRO A N 1
ATOM 4384 C CA . PRO A 1 569 ? 2.595 16.703 17.311 1.00 90.62 569 PRO A CA 1
ATOM 4385 C C . PRO A 1 569 ? 1.202 17.328 17.089 1.00 90.62 569 PRO A C 1
ATOM 4387 O O . PRO A 1 569 ? 0.263 16.619 16.724 1.00 90.62 569 PRO A O 1
ATOM 4390 N N . PRO A 1 570 ? 1.047 18.654 17.269 1.00 86.50 570 PRO A N 1
ATOM 4391 C CA . PRO A 1 570 ? -0.249 19.323 17.125 1.00 86.50 570 PRO A CA 1
ATOM 4392 C C . PRO A 1 570 ? -0.683 19.488 15.660 1.00 86.50 570 PRO A C 1
ATOM 4394 O O . PRO A 1 570 ? -1.865 19.672 15.383 1.00 86.50 570 PRO A O 1
ATOM 4397 N N . THR A 1 571 ? 0.262 19.439 14.717 1.00 86.81 571 THR A N 1
ATOM 4398 C CA . THR A 1 571 ? 0.025 19.609 13.277 1.00 86.81 571 THR A CA 1
ATOM 4399 C C . THR A 1 571 ? 0.829 18.590 12.468 1.00 86.81 571 THR A C 1
ATOM 4401 O O . THR A 1 571 ? 1.838 18.060 12.936 1.00 86.81 571 THR A O 1
ATOM 4404 N N . TYR A 1 572 ? 0.415 18.332 11.224 1.00 82.38 572 TYR A N 1
ATOM 4405 C CA . TYR A 1 572 ? 1.145 17.437 10.314 1.00 82.38 572 TYR A CA 1
ATOM 4406 C C . TYR A 1 572 ? 2.525 17.979 9.902 1.00 82.38 572 TYR A C 1
ATOM 4408 O O . TYR A 1 572 ? 3.447 17.207 9.634 1.00 82.38 572 TYR A O 1
ATOM 4416 N N . GLU A 1 573 ? 2.697 19.300 9.900 1.00 84.19 573 GLU A N 1
ATOM 4417 C CA . GLU A 1 573 ? 4.005 19.929 9.711 1.00 84.19 573 GLU A CA 1
ATOM 4418 C C . GLU A 1 573 ? 4.927 19.646 10.910 1.00 84.19 573 GLU A C 1
ATOM 4420 O O . GLU A 1 573 ? 6.061 19.203 10.733 1.00 84.19 573 GLU A O 1
ATOM 4425 N N . ALA A 1 574 ? 4.418 19.783 12.143 1.00 87.00 574 ALA A N 1
ATOM 4426 C CA . ALA A 1 574 ? 5.164 19.441 13.355 1.00 87.00 574 ALA A CA 1
ATOM 4427 C C . ALA A 1 574 ? 5.508 17.942 13.433 1.00 87.00 574 ALA A C 1
ATOM 4429 O O . ALA A 1 574 ? 6.592 17.586 13.899 1.00 87.00 574 ALA A O 1
ATOM 4430 N N . LEU A 1 575 ? 4.616 17.069 12.950 1.00 88.50 575 LEU A N 1
ATOM 4431 C CA . LEU A 1 575 ? 4.872 15.635 12.786 1.00 88.50 575 LEU A CA 1
ATOM 4432 C C . LEU A 1 575 ? 6.074 15.402 11.869 1.00 88.50 575 LEU A C 1
ATOM 4434 O O . LEU A 1 575 ? 7.014 14.718 12.263 1.00 88.50 575 LEU A O 1
ATOM 4438 N N . SER A 1 576 ? 6.058 16.003 10.678 1.00 84.12 576 SER A N 1
ATOM 4439 C CA . SER A 1 576 ? 7.112 15.834 9.670 1.00 84.12 576 SER A CA 1
ATOM 4440 C C . SER A 1 576 ? 8.460 16.354 10.170 1.00 84.12 576 SER A C 1
ATOM 4442 O O . SER A 1 576 ? 9.475 15.680 10.018 1.00 84.12 576 SER A O 1
ATOM 4444 N N . ASN A 1 577 ? 8.470 17.514 10.833 1.00 86.81 577 ASN A N 1
ATOM 4445 C CA . ASN A 1 577 ? 9.676 18.099 11.423 1.00 86.81 577 ASN A CA 1
ATOM 4446 C C . ASN A 1 577 ? 10.254 17.217 12.535 1.00 86.81 577 ASN A C 1
ATOM 4448 O O . ASN A 1 577 ? 11.454 16.956 12.566 1.00 86.81 577 ASN A O 1
ATOM 4452 N N . THR A 1 578 ? 9.399 16.727 13.436 1.00 87.25 578 THR A N 1
ATOM 4453 C CA . THR A 1 578 ? 9.834 15.865 14.542 1.00 87.25 578 THR A CA 1
ATOM 4454 C C . THR A 1 578 ? 10.358 14.535 14.010 1.00 87.25 578 THR A C 1
ATOM 4456 O O . THR A 1 578 ? 11.418 14.087 14.435 1.00 87.25 578 THR A O 1
ATOM 4459 N N . LEU A 1 579 ? 9.662 13.929 13.043 1.00 86.19 579 LEU A N 1
ATOM 4460 C CA . LEU A 1 579 ? 10.109 12.706 12.382 1.00 86.19 579 LEU A CA 1
ATOM 4461 C C . LEU A 1 579 ? 11.483 12.902 11.728 1.00 86.19 579 LEU A C 1
ATOM 4463 O O . LEU A 1 579 ? 12.373 12.093 11.966 1.00 86.19 579 LEU A O 1
ATOM 4467 N N . ALA A 1 580 ? 11.689 13.996 10.989 1.00 84.69 580 ALA A N 1
ATOM 4468 C CA . ALA A 1 580 ? 12.963 14.289 10.332 1.00 84.69 580 ALA A CA 1
ATOM 4469 C C . ALA A 1 580 ? 14.130 14.397 11.327 1.00 84.69 580 ALA A C 1
ATOM 4471 O O . ALA A 1 580 ? 15.192 13.831 11.079 1.00 84.69 580 ALA A O 1
ATOM 4472 N N . VAL A 1 581 ? 13.920 15.076 12.461 1.00 85.69 581 VAL A N 1
ATOM 4473 C CA . VAL A 1 581 ? 14.926 15.208 13.531 1.00 85.69 581 VAL A CA 1
ATOM 4474 C C . VAL A 1 581 ? 15.230 13.861 14.184 1.00 85.69 581 VAL A C 1
ATOM 4476 O O . VAL A 1 581 ? 16.384 13.559 14.464 1.00 85.69 581 VAL A O 1
ATOM 4479 N N . GLN A 1 582 ? 14.211 13.040 14.439 1.00 83.62 582 GLN A N 1
ATOM 4480 C CA . GLN A 1 582 ? 14.421 11.751 15.099 1.00 83.62 582 GLN A CA 1
ATOM 4481 C C . GLN A 1 582 ? 15.060 10.712 14.173 1.00 83.62 582 GLN A C 1
ATOM 4483 O O . GLN A 1 582 ? 15.832 9.886 14.649 1.00 83.62 582 GLN A O 1
ATOM 4488 N N . LEU A 1 583 ? 14.793 10.763 12.863 1.00 76.62 583 LEU A N 1
ATOM 4489 C CA . LEU A 1 583 ? 15.457 9.897 11.884 1.00 76.62 583 LEU A CA 1
ATOM 4490 C C . LEU A 1 583 ? 16.973 10.145 11.824 1.00 76.62 583 LEU A C 1
ATOM 4492 O O . LEU A 1 583 ? 17.719 9.183 11.674 1.00 76.62 583 LEU A O 1
ATOM 4496 N N . ASP A 1 584 ? 17.435 11.386 12.020 1.00 73.12 584 ASP A N 1
ATOM 4497 C CA . ASP A 1 584 ? 18.874 11.702 12.105 1.00 73.12 584 ASP A CA 1
ATOM 4498 C C . ASP A 1 584 ? 19.572 11.037 13.290 1.00 73.12 584 ASP A C 1
ATOM 4500 O O . ASP A 1 584 ? 20.766 10.751 13.235 1.00 73.12 584 ASP A O 1
ATOM 4504 N N . ALA A 1 585 ? 18.837 10.811 14.378 1.00 70.62 585 ALA A N 1
ATOM 4505 C CA . ALA A 1 585 ? 19.380 10.233 15.597 1.00 70.62 585 ALA A CA 1
ATOM 4506 C C . ALA A 1 585 ? 19.501 8.700 15.532 1.00 70.62 585 ALA A C 1
ATOM 4508 O O . ALA A 1 585 ? 20.066 8.098 16.447 1.00 70.62 585 ALA A O 1
ATOM 4509 N N . VAL A 1 586 ? 18.971 8.046 14.489 1.00 68.38 586 VAL A N 1
ATOM 4510 C CA . VAL A 1 586 ? 19.019 6.583 14.367 1.00 68.38 586 VAL A CA 1
ATOM 4511 C C . VAL A 1 586 ? 20.332 6.145 13.721 1.00 68.38 586 VAL A C 1
ATOM 4513 O O . VAL A 1 586 ? 20.513 6.257 12.512 1.00 68.38 586 VAL A O 1
ATOM 4516 N N . SER A 1 587 ? 21.244 5.613 14.536 1.00 57.59 587 SER A N 1
ATOM 4517 C CA . SER A 1 587 ? 22.571 5.164 14.097 1.00 57.59 587 SER A CA 1
ATOM 4518 C C . SER A 1 587 ? 22.606 3.737 13.548 1.00 57.59 587 SER A C 1
ATOM 4520 O O . SER A 1 587 ? 23.398 3.464 12.648 1.00 57.59 587 SER A O 1
ATOM 4522 N N . ASP A 1 588 ? 21.756 2.845 14.067 1.00 62.28 588 ASP A N 1
ATOM 4523 C CA . ASP A 1 588 ? 21.895 1.394 13.908 1.00 62.28 588 ASP A CA 1
ATOM 4524 C C . ASP A 1 588 ? 20.580 0.721 13.495 1.00 62.28 588 ASP A C 1
ATOM 4526 O O . ASP A 1 588 ? 19.567 0.830 14.189 1.00 62.28 588 ASP A O 1
ATOM 4530 N N . LEU A 1 589 ? 20.610 -0.013 12.378 1.00 63.97 589 LEU A N 1
ATOM 4531 C CA . LEU A 1 589 ? 19.448 -0.717 11.817 1.00 63.97 589 LEU A CA 1
ATOM 4532 C C . LEU A 1 589 ? 19.638 -2.244 11.845 1.00 63.97 589 LEU A C 1
ATOM 4534 O O . LEU A 1 589 ? 20.731 -2.756 11.590 1.00 63.97 589 LEU A O 1
ATOM 4538 N N . GLN A 1 590 ? 18.559 -2.974 12.131 1.00 60.38 590 GLN A N 1
ATOM 4539 C CA . GLN A 1 590 ? 18.473 -4.439 12.195 1.00 60.38 590 GLN A CA 1
ATOM 4540 C C . GLN A 1 590 ? 17.706 -5.021 10.987 1.00 60.38 590 GLN A C 1
ATOM 4542 O O . GLN A 1 590 ? 16.987 -4.312 10.286 1.00 60.38 590 GLN A O 1
ATOM 4547 N N . SER A 1 591 ? 17.868 -6.315 10.691 1.00 44.97 591 SER A N 1
ATOM 4548 C CA . SER A 1 591 ? 17.216 -6.944 9.525 1.00 44.97 591 SER A CA 1
ATOM 4549 C C . SER A 1 591 ? 15.765 -7.365 9.825 1.00 44.97 591 SER A C 1
ATOM 4551 O O . SER A 1 591 ? 15.526 -7.947 10.883 1.00 44.97 591 SER A O 1
ATOM 4553 N N . PRO A 1 592 ? 14.800 -7.119 8.917 1.00 41.50 592 PRO A N 1
ATOM 4554 C CA . PRO A 1 592 ? 13.398 -7.490 9.120 1.00 41.50 592 PRO A CA 1
ATOM 4555 C C . PRO A 1 592 ? 13.148 -8.999 8.950 1.00 41.50 592 PRO A C 1
ATOM 4557 O O . PRO A 1 592 ? 13.764 -9.654 8.108 1.00 41.50 592 PRO A O 1
ATOM 4560 N N . ILE A 1 593 ? 12.193 -9.540 9.713 1.00 39.38 593 ILE A N 1
ATOM 4561 C CA . ILE A 1 593 ? 11.740 -10.940 9.637 1.00 39.38 593 ILE A CA 1
ATOM 4562 C C . ILE A 1 593 ? 10.568 -11.033 8.641 1.00 39.38 593 ILE A C 1
ATOM 4564 O O . ILE A 1 593 ? 9.628 -10.243 8.702 1.00 39.38 593 ILE A O 1
ATOM 4568 N N . SER A 1 594 ? 10.627 -11.976 7.695 1.00 30.42 594 SER A N 1
ATOM 4569 C CA . SER A 1 594 ? 9.653 -12.096 6.596 1.00 30.42 594 SER A CA 1
ATOM 4570 C C . SER A 1 594 ? 8.472 -13.008 6.962 1.00 30.42 594 SER A C 1
ATOM 4572 O O . SER A 1 594 ? 8.686 -14.134 7.405 1.00 30.42 594 SER A O 1
ATOM 4574 N N . ALA A 1 595 ? 7.232 -12.551 6.745 1.00 30.02 595 ALA A N 1
ATOM 4575 C CA . ALA A 1 595 ? 6.008 -13.340 6.915 1.00 30.02 595 ALA A CA 1
ATOM 4576 C C . ALA A 1 595 ? 5.238 -13.445 5.585 1.00 30.02 595 ALA A C 1
ATOM 4578 O O . ALA A 1 595 ? 4.991 -12.442 4.916 1.00 30.02 595 ALA A O 1
ATOM 4579 N N . THR A 1 596 ? 4.853 -14.665 5.201 1.00 28.72 596 THR A N 1
ATOM 4580 C CA . THR A 1 596 ? 4.164 -14.987 3.938 1.00 28.72 596 THR A CA 1
ATOM 4581 C C . THR A 1 596 ? 2.699 -15.368 4.168 1.00 28.72 596 THR A C 1
ATOM 4583 O O . THR A 1 596 ? 2.425 -16.250 4.979 1.00 28.72 596 THR A O 1
ATOM 4586 N N . VAL A 1 597 ? 1.765 -14.784 3.403 1.00 28.81 597 VAL A N 1
ATOM 4587 C CA . VAL A 1 597 ? 0.328 -15.138 3.391 1.00 28.81 597 VAL A CA 1
ATOM 4588 C C . VAL A 1 597 ? -0.124 -15.430 1.953 1.00 28.81 597 VAL A C 1
ATOM 4590 O O . VAL A 1 597 ? 0.138 -14.638 1.050 1.00 28.81 597 VAL A O 1
ATOM 4593 N N . GLY A 1 598 ? -0.804 -16.563 1.738 1.00 28.44 598 GLY A N 1
ATOM 4594 C CA . GLY A 1 598 ? -1.349 -17.003 0.444 1.00 28.44 598 GLY A CA 1
ATOM 4595 C C . GLY A 1 598 ? -2.881 -17.086 0.441 1.00 28.44 598 GLY A C 1
ATOM 4596 O O . GLY A 1 598 ? -3.498 -17.318 1.476 1.00 28.44 598 GLY A O 1
ATOM 4597 N N . SER A 1 599 ? -3.502 -16.897 -0.728 1.00 33.16 599 SER A N 1
ATOM 4598 C CA . SER A 1 599 ? -4.962 -16.923 -0.934 1.00 33.16 599 SER A CA 1
ATOM 4599 C C . SER A 1 599 ? -5.341 -17.592 -2.263 1.00 33.16 599 SER A C 1
ATOM 4601 O O . SER A 1 599 ? -4.510 -17.585 -3.173 1.00 33.16 599 SER A O 1
ATOM 4603 N N . ARG A 1 600 ? -6.590 -18.110 -2.361 1.00 30.91 600 ARG A N 1
ATOM 4604 C CA . ARG A 1 600 ? -7.543 -18.170 -3.522 1.00 30.91 600 ARG A CA 1
ATOM 4605 C C . ARG A 1 600 ? -8.519 -19.391 -3.416 1.00 30.91 600 ARG A C 1
ATOM 4607 O O . ARG A 1 600 ? -8.277 -20.243 -2.571 1.00 30.91 600 ARG A O 1
ATOM 4614 N N . PRO A 1 601 ? -9.591 -19.540 -4.241 1.00 33.38 601 PRO A N 1
ATOM 4615 C CA . PRO A 1 601 ? -10.878 -18.816 -4.211 1.00 33.38 601 PRO A CA 1
ATOM 4616 C C . PRO A 1 601 ? -12.136 -19.750 -4.317 1.00 33.38 601 PRO A C 1
ATOM 4618 O O . PRO A 1 601 ? -12.021 -20.969 -4.395 1.00 33.38 601 PRO A O 1
ATOM 4621 N N . LEU A 1 602 ? -13.347 -19.163 -4.326 1.00 29.33 602 LEU A N 1
ATOM 4622 C CA . LEU A 1 602 ? -14.693 -19.788 -4.361 1.00 29.33 602 LEU A CA 1
ATOM 4623 C C . LEU A 1 602 ? -15.276 -20.006 -5.777 1.00 29.33 602 LEU A C 1
ATOM 4625 O O . LEU A 1 602 ? -15.063 -19.151 -6.631 1.00 29.33 602 LEU A O 1
ATOM 4629 N N . LEU A 1 603 ? -16.136 -21.035 -5.953 1.00 26.47 603 LEU A N 1
ATOM 4630 C CA . LEU A 1 603 ? -17.519 -20.946 -6.507 1.00 26.47 603 LEU A CA 1
ATOM 4631 C C . LEU A 1 603 ? -18.151 -22.333 -6.781 1.00 26.47 603 LEU A C 1
ATOM 4633 O O . LEU A 1 603 ? -17.785 -22.950 -7.772 1.00 26.47 603 LEU A O 1
ATOM 4637 N N . ILE A 1 604 ? -19.167 -22.756 -6.005 1.00 27.17 604 ILE A N 1
ATOM 4638 C CA . ILE A 1 604 ? -20.308 -23.596 -6.462 1.00 27.17 604 ILE A CA 1
ATOM 4639 C C . ILE A 1 604 ? -21.541 -23.244 -5.591 1.00 27.17 604 ILE A C 1
ATOM 4641 O O . ILE A 1 604 ? -21.403 -23.132 -4.374 1.00 27.17 604 ILE A O 1
ATOM 4645 N N . ARG A 1 605 ? -22.732 -23.047 -6.187 1.00 35.59 605 ARG A N 1
ATOM 4646 C CA . ARG A 1 605 ? -24.020 -22.790 -5.494 1.00 35.59 605 ARG A CA 1
ATOM 4647 C C . ARG A 1 605 ? -25.053 -23.873 -5.815 1.00 35.59 605 ARG A C 1
ATOM 4649 O O . ARG A 1 605 ? -25.177 -24.263 -6.971 1.00 35.59 605 ARG A O 1
ATOM 4656 N N . ASP A 1 606 ? -25.829 -24.251 -4.801 1.00 30.11 606 ASP A N 1
ATOM 4657 C CA . ASP A 1 606 ? -27.009 -25.119 -4.872 1.00 30.11 606 ASP A CA 1
ATOM 4658 C C . ASP A 1 606 ? -28.032 -24.601 -3.842 1.00 30.11 606 ASP A C 1
ATOM 4660 O O . ASP A 1 606 ? -27.657 -24.328 -2.703 1.00 30.11 606 ASP A O 1
ATOM 4664 N N . LEU A 1 607 ? -29.289 -24.371 -4.232 1.00 38.31 607 LEU A N 1
ATOM 4665 C CA . LEU A 1 607 ? -30.273 -23.664 -3.394 1.00 38.31 607 LEU A CA 1
ATOM 4666 C C . LEU A 1 607 ? -30.943 -24.624 -2.407 1.00 38.31 607 LEU A C 1
ATOM 4668 O O . LEU A 1 607 ? -31.810 -25.417 -2.783 1.00 38.31 607 LEU A O 1
ATOM 4672 N N . ARG A 1 608 ? -30.567 -24.518 -1.127 1.00 32.94 608 ARG A N 1
ATOM 4673 C CA . ARG A 1 608 ? -31.061 -25.381 -0.045 1.00 32.94 608 ARG A CA 1
ATOM 4674 C C . ARG A 1 608 ? -32.071 -24.653 0.824 1.00 32.94 608 ARG A C 1
ATOM 4676 O O . ARG A 1 608 ? -31.820 -23.586 1.359 1.00 32.94 608 ARG A O 1
ATOM 4683 N N . LEU A 1 609 ? -33.230 -25.272 1.010 1.00 39.19 609 LEU A N 1
ATOM 4684 C CA . LEU A 1 609 ? -34.341 -24.708 1.779 1.00 39.19 609 LEU A CA 1
ATOM 4685 C C . LEU A 1 609 ? -34.058 -24.593 3.297 1.00 39.19 609 LEU A C 1
ATOM 4687 O O . LEU A 1 609 ? -34.814 -23.904 3.977 1.00 39.19 609 LEU A O 1
ATOM 4691 N N . ASP A 1 610 ? -32.952 -25.160 3.798 1.00 48.78 610 ASP A N 1
ATOM 4692 C CA . ASP A 1 610 ? -32.396 -24.898 5.139 1.00 48.78 610 ASP A CA 1
ATOM 4693 C C . ASP A 1 610 ? -31.872 -23.452 5.290 1.00 48.78 610 ASP A C 1
ATOM 4695 O O . ASP A 1 610 ? -31.896 -22.901 6.388 1.00 48.78 610 ASP A O 1
ATOM 4699 N N . GLU A 1 611 ? -31.491 -22.789 4.187 1.00 44.16 611 GLU A N 1
ATOM 4700 C CA . GLU A 1 611 ? -31.030 -21.384 4.137 1.00 44.16 611 GLU A CA 1
ATOM 4701 C C . GLU A 1 611 ? -32.147 -20.361 4.422 1.00 44.16 611 GLU A C 1
ATOM 4703 O O . GLU A 1 611 ? -31.928 -19.154 4.368 1.00 44.16 611 GLU A O 1
ATOM 4708 N N . LYS A 1 612 ? -33.372 -20.829 4.691 1.00 42.09 612 LYS A N 1
ATOM 4709 C CA . LYS A 1 612 ? -34.530 -19.987 5.030 1.00 42.09 612 LYS A CA 1
ATOM 4710 C C . LYS A 1 612 ? -34.869 -19.991 6.525 1.00 42.09 612 LYS A C 1
ATOM 4712 O O . LYS A 1 612 ? -35.768 -19.254 6.932 1.00 42.09 612 LYS A O 1
ATOM 4717 N N . ALA A 1 613 ? -34.210 -20.821 7.336 1.00 50.84 613 ALA A N 1
ATOM 4718 C CA . ALA A 1 613 ? -34.301 -20.743 8.791 1.00 50.84 613 ALA A CA 1
ATOM 4719 C C . ALA A 1 613 ? -33.410 -19.600 9.297 1.00 50.84 613 ALA A C 1
ATOM 4721 O O . ALA A 1 613 ? -32.300 -19.435 8.800 1.00 50.84 613 ALA A O 1
ATOM 4722 N N . LEU A 1 614 ? -33.889 -18.826 10.281 1.00 62.25 614 LEU A N 1
ATOM 4723 C CA . LEU A 1 614 ? -33.070 -17.777 10.891 1.00 62.25 614 LEU A CA 1
ATOM 4724 C C . LEU A 1 614 ? -31.813 -18.410 11.498 1.00 62.25 614 LEU A C 1
ATOM 4726 O O . LEU A 1 614 ? -31.895 -19.359 12.287 1.00 62.25 614 LEU A O 1
ATOM 4730 N N . SER A 1 615 ? -30.664 -17.899 11.089 1.00 69.19 615 SER A N 1
ATOM 4731 C CA . SER A 1 615 ? -29.358 -18.332 11.543 1.00 69.19 615 SER A CA 1
ATOM 4732 C C . SER A 1 615 ? -29.121 -17.870 12.985 1.00 69.19 615 SER A C 1
ATOM 4734 O O . SER A 1 615 ? -29.768 -16.959 13.508 1.00 69.19 615 SER A O 1
ATOM 4736 N N . ARG A 1 616 ? -28.124 -18.465 13.647 1.00 71.12 616 ARG A N 1
ATOM 4737 C CA . ARG A 1 616 ? -27.618 -17.936 14.926 1.00 71.12 616 ARG A CA 1
ATOM 4738 C C . ARG A 1 616 ? -27.074 -16.506 14.768 1.00 71.12 616 ARG A C 1
ATOM 4740 O O . ARG A 1 616 ? -26.969 -15.780 15.750 1.00 71.12 616 ARG A O 1
ATOM 4747 N N . GLU A 1 617 ? -26.720 -16.111 13.549 1.00 75.56 617 GLU A N 1
ATOM 4748 C CA . GLU A 1 617 ? -26.188 -14.792 13.238 1.00 75.56 617 GLU A CA 1
ATOM 4749 C C . GLU A 1 617 ? -27.291 -13.730 13.073 1.00 75.56 617 GLU A C 1
ATOM 4751 O O . GLU A 1 617 ? -27.000 -12.549 13.146 1.00 75.56 617 GLU A O 1
ATOM 4756 N N . ASP A 1 618 ? -28.573 -14.113 13.052 1.00 82.50 618 ASP A N 1
ATOM 4757 C CA . ASP A 1 618 ? -29.699 -13.164 13.133 1.00 82.50 618 ASP A CA 1
ATOM 4758 C C . ASP A 1 618 ? -29.972 -12.672 14.571 1.00 82.50 618 ASP A C 1
ATOM 4760 O O . ASP A 1 618 ? -30.717 -11.712 14.803 1.00 82.50 618 ASP A O 1
ATOM 4764 N N . GLY A 1 619 ? -29.397 -13.336 15.578 1.00 89.38 619 GLY A N 1
ATOM 4765 C CA . GLY A 1 619 ? -29.584 -12.961 16.972 1.00 89.38 619 GLY A CA 1
ATOM 4766 C C . GLY A 1 619 ? -29.424 -14.094 17.977 1.00 89.38 619 GLY A C 1
ATOM 4767 O O . GLY A 1 619 ? -29.254 -15.265 17.643 1.00 89.38 619 GLY A O 1
ATOM 4768 N N . CYS A 1 620 ? -29.550 -13.754 19.257 1.00 90.56 620 CYS A N 1
ATOM 4769 C CA . CYS A 1 620 ? -29.542 -14.725 20.344 1.00 90.56 620 CYS A CA 1
ATOM 4770 C C . CYS A 1 620 ? -30.599 -14.419 21.412 1.00 90.56 620 CYS A C 1
ATOM 4772 O O . CYS A 1 620 ? -31.109 -13.303 21.553 1.00 90.56 620 CYS A O 1
ATOM 4774 N N . ARG A 1 621 ? -30.950 -15.451 22.179 1.00 92.31 621 ARG A N 1
ATOM 4775 C CA . ARG A 1 621 ? -31.814 -15.344 23.353 1.00 92.31 621 ARG A CA 1
ATOM 4776 C C . ARG A 1 621 ? -31.070 -15.908 24.549 1.00 92.31 621 ARG A C 1
ATOM 4778 O O . ARG A 1 621 ? -30.610 -17.043 24.488 1.00 92.31 621 ARG A O 1
ATOM 4785 N N . VAL A 1 622 ? -30.981 -15.109 25.600 1.00 90.56 622 VAL A N 1
ATOM 4786 C CA . VAL A 1 622 ? -30.152 -15.356 26.783 1.00 90.56 622 VAL A CA 1
ATOM 4787 C C . VAL A 1 622 ? -30.885 -14.868 28.035 1.00 90.56 622 VAL A C 1
ATOM 4789 O O . VAL A 1 622 ? -31.842 -14.089 27.937 1.00 90.56 622 VAL A O 1
ATOM 4792 N N . GLU A 1 623 ? -30.487 -15.337 29.213 1.00 88.81 623 GLU A N 1
ATOM 4793 C CA . GLU A 1 623 ? -31.136 -14.931 30.464 1.00 88.81 623 GLU A CA 1
ATOM 4794 C C . GLU A 1 623 ? -30.616 -13.571 30.949 1.00 88.81 623 GLU A C 1
ATOM 4796 O O . GLU A 1 623 ? -31.426 -12.688 31.239 1.00 88.81 623 GLU A O 1
ATOM 4801 N N . THR A 1 624 ? -29.297 -13.357 30.967 1.00 90.81 624 THR A N 1
ATOM 4802 C CA . THR A 1 624 ? -28.654 -12.157 31.544 1.00 90.81 624 THR A CA 1
ATOM 4803 C C . THR A 1 624 ? -27.621 -11.522 30.606 1.00 90.81 624 THR A C 1
ATOM 4805 O O . THR A 1 624 ? -27.251 -12.089 29.574 1.00 90.81 624 THR A O 1
ATOM 4808 N N . ALA A 1 625 ? -27.129 -10.327 30.960 1.00 87.38 625 ALA A N 1
ATOM 4809 C CA . ALA A 1 625 ? -26.043 -9.669 30.227 1.00 87.38 625 ALA A CA 1
ATOM 4810 C C . ALA A 1 625 ? -24.725 -10.472 30.285 1.00 87.38 625 ALA A C 1
ATOM 4812 O O . ALA A 1 625 ? -23.951 -10.445 29.326 1.00 87.38 625 ALA A O 1
ATOM 4813 N N . ALA A 1 626 ? -24.516 -11.239 31.364 1.00 85.25 626 ALA A N 1
ATOM 4814 C CA . ALA A 1 626 ? -23.360 -12.120 31.545 1.00 85.25 626 ALA A CA 1
ATOM 4815 C C . ALA A 1 626 ? -23.303 -13.262 30.518 1.00 85.25 626 ALA A C 1
ATOM 4817 O O . ALA A 1 626 ? -22.233 -13.701 30.115 1.00 85.25 626 ALA A O 1
ATOM 4818 N N . GLU A 1 627 ? -24.456 -13.721 30.038 1.00 85.69 627 GLU A N 1
ATOM 4819 C CA . GLU A 1 627 ? -24.516 -14.668 28.923 1.00 85.69 627 GLU A CA 1
ATOM 4820 C C . GLU A 1 627 ? -24.423 -13.941 27.573 1.00 85.69 627 GLU A C 1
ATOM 4822 O O . GLU A 1 627 ? -23.792 -14.429 26.636 1.00 85.69 627 GLU A O 1
ATOM 4827 N N . ALA A 1 628 ? -25.040 -12.758 27.466 1.00 87.81 628 ALA A N 1
ATOM 4828 C CA . ALA A 1 628 ? -25.140 -12.007 26.217 1.00 87.81 628 ALA A CA 1
ATOM 4829 C C . ALA A 1 628 ? -23.773 -11.644 25.625 1.00 87.81 628 ALA A C 1
ATOM 4831 O O . ALA A 1 628 ? -23.535 -11.909 24.449 1.00 87.81 628 ALA A O 1
ATOM 4832 N N . PHE A 1 629 ? -22.878 -11.043 26.415 1.00 87.94 629 PHE A N 1
ATOM 4833 C CA . PHE A 1 629 ? -21.600 -10.526 25.910 1.00 87.94 629 PHE A CA 1
ATOM 4834 C C . PHE A 1 629 ? -20.724 -11.593 25.229 1.00 87.94 629 PHE A C 1
ATOM 4836 O O . PHE A 1 629 ? -20.444 -11.431 24.039 1.00 87.94 629 PHE A O 1
ATOM 4843 N N . PRO A 1 630 ? -20.336 -12.704 25.888 1.00 84.50 630 PRO A N 1
ATOM 4844 C CA . PRO A 1 630 ? -19.493 -13.722 25.261 1.00 84.50 630 PRO A CA 1
ATOM 4845 C C . PRO A 1 630 ? -20.198 -14.430 24.098 1.00 84.50 630 PRO A C 1
ATOM 4847 O O . PRO A 1 630 ? -19.568 -14.709 23.081 1.00 84.50 630 PRO A O 1
ATOM 4850 N N . ILE A 1 631 ? -21.512 -14.680 24.193 1.00 84.88 631 ILE A N 1
ATOM 4851 C CA . ILE A 1 631 ? -22.270 -15.342 23.121 1.00 84.88 631 ILE A CA 1
ATOM 4852 C C . ILE A 1 631 ? -22.298 -14.485 21.857 1.00 84.88 631 ILE A C 1
ATOM 4854 O O . ILE A 1 631 ? -22.159 -15.031 20.765 1.00 84.88 631 ILE A O 1
ATOM 4858 N N . VAL A 1 632 ? -22.475 -13.170 21.984 1.00 89.50 632 VAL A N 1
ATOM 4859 C CA . VAL A 1 632 ? -22.481 -12.252 20.837 1.00 89.50 632 VAL A CA 1
ATOM 4860 C C . VAL A 1 632 ? -21.115 -12.198 20.160 1.00 89.50 632 VAL A C 1
ATOM 4862 O O . VAL A 1 632 ? -21.049 -12.299 18.935 1.00 89.50 632 VAL A O 1
ATOM 4865 N N . LEU A 1 633 ? -20.031 -12.120 20.936 1.00 86.00 633 LEU A N 1
ATOM 4866 C CA . LEU A 1 633 ? -18.672 -12.162 20.389 1.00 86.00 633 LEU A CA 1
ATOM 4867 C C . LEU A 1 633 ? -18.384 -13.496 19.681 1.00 86.00 633 LEU A C 1
ATOM 4869 O O . LEU A 1 633 ? -17.827 -13.510 18.584 1.00 86.00 633 LEU A O 1
ATOM 4873 N N . GLU A 1 634 ? -18.824 -14.616 20.259 1.00 83.56 634 GLU A N 1
ATOM 4874 C CA . GLU A 1 634 ? -18.671 -15.949 19.668 1.00 83.56 634 GLU A CA 1
ATOM 4875 C C . GLU A 1 634 ? -19.506 -16.127 18.392 1.00 83.56 634 GLU A C 1
ATOM 4877 O O . GLU A 1 634 ? -19.080 -16.807 17.455 1.00 83.56 634 GLU A O 1
ATOM 4882 N N . ILE A 1 635 ? -20.694 -15.518 18.333 1.00 86.38 635 ILE A N 1
ATOM 4883 C CA . ILE A 1 635 ? -21.513 -15.485 17.119 1.00 86.38 635 ILE A CA 1
ATOM 4884 C C . ILE A 1 635 ? -20.786 -14.696 16.038 1.00 86.38 635 ILE A C 1
ATOM 4886 O O . ILE A 1 635 ? -20.549 -15.254 14.977 1.00 86.38 635 ILE A O 1
ATOM 4890 N N . LEU A 1 636 ? -20.359 -13.461 16.311 1.00 84.38 636 LEU A N 1
ATOM 4891 C CA . LEU A 1 636 ? -19.629 -12.627 15.347 1.00 84.38 636 LEU A CA 1
ATOM 4892 C C . LEU A 1 636 ? -18.345 -13.284 14.832 1.00 84.38 636 LEU A C 1
ATOM 4894 O O . LEU A 1 636 ? -18.029 -13.162 13.651 1.00 84.38 636 LEU A O 1
ATOM 4898 N N . ARG A 1 637 ? -17.616 -13.992 15.704 1.00 80.12 637 ARG A N 1
ATOM 4899 C CA . ARG A 1 637 ? -16.382 -14.710 15.353 1.00 80.12 637 ARG A CA 1
ATOM 4900 C C . ARG A 1 637 ? -16.620 -15.871 14.389 1.00 80.12 637 ARG A C 1
ATOM 4902 O O . ARG A 1 637 ? -15.791 -16.120 13.519 1.00 80.12 637 ARG A O 1
ATOM 4909 N N . ASN A 1 638 ? -17.712 -16.609 14.581 1.00 79.94 638 ASN A N 1
ATOM 4910 C CA . ASN A 1 638 ? -18.009 -17.820 13.810 1.00 79.94 638 ASN A CA 1
ATOM 4911 C C . ASN A 1 638 ? -18.997 -17.589 12.664 1.00 79.94 638 ASN A C 1
ATOM 4913 O O . ASN A 1 638 ? -19.179 -18.483 11.833 1.00 79.94 638 ASN A O 1
ATOM 4917 N N . ALA A 1 639 ? -19.659 -16.433 12.640 1.00 78.00 639 ALA A N 1
ATOM 4918 C CA . ALA A 1 639 ? -20.579 -16.056 11.587 1.00 78.00 639 ALA A CA 1
ATOM 4919 C C . ALA A 1 639 ? -19.805 -16.007 10.268 1.00 78.00 639 ALA A C 1
ATOM 4921 O O . ALA A 1 639 ? -18.767 -15.351 10.145 1.00 78.00 639 ALA A O 1
ATOM 4922 N N . LYS A 1 640 ? -20.287 -16.746 9.270 1.00 71.44 640 LYS A N 1
ATOM 4923 C CA . LYS A 1 640 ? -19.612 -16.878 7.969 1.00 71.44 640 LYS A CA 1
ATOM 4924 C C . LYS A 1 640 ? -20.037 -15.745 7.039 1.00 71.44 640 LYS A C 1
ATOM 4926 O O . LYS A 1 640 ? -20.469 -15.979 5.913 1.00 71.44 640 LYS A O 1
ATOM 4931 N N . ILE A 1 641 ? -19.933 -14.519 7.531 1.00 73.75 641 ILE A N 1
ATOM 4932 C CA . ILE A 1 641 ? -20.369 -13.314 6.831 1.00 73.75 641 ILE A CA 1
ATOM 4933 C C . ILE A 1 641 ? -19.205 -12.795 5.984 1.00 73.75 641 ILE A C 1
ATOM 4935 O O . ILE A 1 641 ? -18.056 -12.827 6.442 1.00 73.75 641 ILE A O 1
ATOM 4939 N N . PRO A 1 642 ? -19.458 -12.303 4.758 1.00 65.31 642 PRO A N 1
ATOM 4940 C CA . PRO A 1 642 ? -18.447 -11.593 3.997 1.00 65.31 642 PRO A CA 1
ATOM 4941 C C . PRO A 1 642 ? -17.918 -10.428 4.818 1.00 65.31 642 PRO A C 1
ATOM 4943 O O . PRO A 1 642 ? -18.679 -9.575 5.272 1.00 65.31 642 PRO A O 1
ATOM 4946 N N . SER A 1 643 ? -16.605 -10.388 4.998 1.00 68.38 643 SER A N 1
ATOM 4947 C CA . SER A 1 643 ? -15.997 -9.243 5.633 1.00 68.38 643 SER A CA 1
ATOM 4948 C C . SER A 1 643 ? -16.118 -8.031 4.719 1.00 68.38 643 SER A C 1
ATOM 4950 O O . SER A 1 643 ? -15.724 -8.048 3.549 1.00 68.38 643 SER A O 1
ATOM 4952 N N . ILE A 1 644 ? -16.694 -6.967 5.257 1.00 73.12 644 ILE A N 1
ATOM 4953 C CA . ILE A 1 644 ? -16.789 -5.690 4.570 1.00 73.12 644 ILE A CA 1
ATOM 4954 C C . ILE A 1 644 ? -15.541 -4.873 4.870 1.00 73.12 644 ILE A C 1
ATOM 4956 O O . ILE A 1 644 ? -14.905 -5.017 5.916 1.00 73.12 644 ILE A O 1
ATOM 4960 N N . ARG A 1 645 ? -15.169 -4.007 3.931 1.00 66.44 645 ARG A N 1
ATOM 4961 C CA . ARG A 1 645 ? -14.182 -2.970 4.205 1.00 66.44 645 ARG A CA 1
ATOM 4962 C C . ARG A 1 645 ? -14.919 -1.727 4.660 1.00 66.44 645 ARG A C 1
ATOM 4964 O O . ARG A 1 645 ? -15.783 -1.235 3.939 1.00 66.44 645 ARG A O 1
ATOM 4971 N N . ASP A 1 646 ? -14.582 -1.235 5.843 1.00 62.88 646 ASP A N 1
ATOM 4972 C CA . ASP A 1 646 ? -15.086 0.061 6.284 1.00 62.88 646 ASP A CA 1
ATOM 4973 C C . ASP A 1 646 ? -14.463 1.206 5.462 1.00 62.88 646 ASP A C 1
ATOM 4975 O O . ASP A 1 646 ? -13.622 0.996 4.583 1.00 62.88 646 ASP A O 1
ATOM 4979 N N . GLN A 1 647 ? -14.860 2.446 5.753 1.00 51.47 647 GLN A N 1
ATOM 4980 C CA . GLN A 1 647 ? -14.323 3.643 5.088 1.00 51.47 647 GLN A CA 1
ATOM 4981 C C . GLN A 1 647 ? -12.797 3.795 5.256 1.00 51.47 647 GLN A C 1
ATOM 4983 O O . GLN A 1 647 ? -12.156 4.474 4.459 1.00 51.47 647 GLN A O 1
ATOM 4988 N N . ALA A 1 648 ? -12.206 3.130 6.254 1.00 48.59 648 ALA A N 1
ATOM 4989 C CA . ALA A 1 648 ? -10.767 3.080 6.495 1.00 48.59 648 ALA A CA 1
ATOM 4990 C C . ALA A 1 648 ? -10.085 1.869 5.822 1.00 48.59 648 ALA A C 1
ATOM 4992 O O . ALA A 1 648 ? -8.885 1.647 5.994 1.00 48.59 648 ALA A O 1
ATOM 4993 N N . GLY A 1 649 ? -10.822 1.070 5.044 1.00 56.75 649 GLY A N 1
ATOM 4994 C CA . GLY A 1 649 ? -10.320 -0.113 4.352 1.00 56.75 649 GLY A CA 1
ATOM 4995 C C . GLY A 1 649 ? -10.035 -1.311 5.262 1.00 56.75 649 GLY A C 1
ATOM 4996 O O . GLY A 1 649 ? -9.422 -2.273 4.777 1.00 56.75 649 GLY A O 1
ATOM 4997 N N . ARG A 1 650 ? -10.448 -1.250 6.539 1.00 62.56 650 ARG A N 1
ATOM 4998 C CA . ARG A 1 650 ? -10.284 -2.309 7.546 1.00 62.56 650 ARG A CA 1
ATOM 4999 C C . ARG A 1 650 ? -11.321 -3.395 7.327 1.00 62.56 650 ARG A C 1
ATOM 5001 O O . ARG A 1 650 ? -12.470 -3.108 7.012 1.00 62.56 650 ARG A O 1
ATOM 5008 N N . THR A 1 651 ? -10.902 -4.635 7.528 1.00 71.38 651 THR A N 1
ATOM 5009 C CA . THR A 1 651 ? -11.764 -5.809 7.437 1.00 71.38 651 THR A CA 1
ATOM 5010 C C . THR A 1 651 ? -12.648 -5.885 8.678 1.00 71.38 651 THR A C 1
ATOM 5012 O O . THR A 1 651 ? -12.159 -6.089 9.792 1.00 71.38 651 THR A O 1
ATOM 5015 N N . VAL A 1 652 ? -13.947 -5.718 8.481 1.00 77.88 652 VAL A N 1
ATOM 5016 C CA . VAL A 1 652 ? -14.962 -5.730 9.531 1.00 77.88 652 VAL A CA 1
ATOM 5017 C C . VAL A 1 652 ? -15.937 -6.870 9.255 1.00 77.88 652 VAL A C 1
ATOM 5019 O O . VAL A 1 652 ? -16.351 -7.077 8.115 1.00 77.88 652 VAL A O 1
ATOM 5022 N N . SER A 1 653 ? -16.291 -7.617 10.298 1.00 79.56 653 SER A N 1
ATOM 5023 C CA . SER A 1 653 ? -17.439 -8.523 10.278 1.00 79.56 653 SER A CA 1
ATOM 5024 C C . SER A 1 653 ? -18.640 -7.746 10.798 1.00 79.56 653 SER A C 1
ATOM 5026 O O . SER A 1 653 ? -18.579 -7.207 11.903 1.00 79.56 653 SER A O 1
ATOM 5028 N N . GLU A 1 654 ? -19.687 -7.618 9.988 1.00 86.88 654 GLU A N 1
ATOM 5029 C CA . GLU A 1 654 ? -20.896 -6.862 10.317 1.00 86.88 654 GLU A CA 1
ATOM 5030 C C . GLU A 1 654 ? -22.120 -7.774 10.239 1.00 86.88 654 GLU A C 1
ATOM 5032 O O . GLU A 1 654 ? -22.405 -8.366 9.200 1.00 86.88 654 GLU A O 1
ATOM 5037 N N . LEU A 1 655 ? -22.859 -7.846 11.343 1.00 87.88 655 LEU A N 1
ATOM 5038 C CA . LEU A 1 655 ? -24.192 -8.422 11.421 1.00 87.88 655 LEU A CA 1
ATOM 5039 C C . LEU A 1 655 ? -25.225 -7.309 11.290 1.00 87.88 655 LEU A C 1
ATOM 5041 O O . LEU A 1 655 ? -25.271 -6.380 12.101 1.00 87.88 655 LEU A O 1
ATOM 5045 N N . VAL A 1 656 ? -26.059 -7.420 10.264 1.00 88.19 656 VAL A N 1
ATOM 5046 C CA . VAL A 1 656 ? -27.154 -6.484 10.007 1.00 88.19 656 VAL A CA 1
ATOM 5047 C C . VAL A 1 656 ? -28.375 -6.913 10.816 1.00 88.19 656 VAL A C 1
ATOM 5049 O O . VAL A 1 656 ? -28.709 -8.093 10.856 1.00 88.19 656 VAL A O 1
ATOM 5052 N N . ASP A 1 657 ? -29.038 -5.953 11.461 1.00 88.94 657 ASP A N 1
ATOM 5053 C CA . ASP A 1 657 ? -30.266 -6.164 12.243 1.00 88.94 657 ASP A CA 1
ATOM 5054 C C . ASP A 1 657 ? -30.157 -7.236 13.347 1.00 88.94 657 ASP A C 1
ATOM 5056 O O . ASP A 1 657 ? -31.123 -7.929 13.681 1.00 88.94 657 ASP A O 1
ATOM 5060 N N . PHE A 1 658 ? -28.982 -7.338 13.973 1.00 93.19 658 PHE A N 1
ATOM 5061 C CA . PHE A 1 658 ? -28.715 -8.321 15.013 1.00 93.19 658 PHE A CA 1
ATOM 5062 C C . PHE A 1 658 ? -29.574 -8.096 16.262 1.00 93.19 658 PHE A C 1
ATOM 5064 O O . PHE A 1 658 ? -29.583 -7.005 16.851 1.00 93.19 658 PHE A O 1
ATOM 5071 N N . LYS A 1 659 ? -30.259 -9.150 16.722 1.00 94.62 659 LYS A N 1
ATOM 5072 C CA . LYS A 1 659 ? -31.173 -9.077 17.869 1.00 94.62 659 LYS A CA 1
ATOM 5073 C C . LYS A 1 659 ? -30.705 -9.889 19.075 1.00 94.62 659 LYS A C 1
ATOM 5075 O O . LYS A 1 659 ? -30.594 -11.107 19.015 1.00 94.62 659 LYS A O 1
ATOM 5080 N N . VAL A 1 660 ? -30.607 -9.244 20.233 1.00 95.31 660 VAL A N 1
ATOM 5081 C CA . VAL A 1 660 ? -30.420 -9.904 21.535 1.00 95.31 660 VAL A CA 1
ATOM 5082 C C . VAL A 1 660 ? -31.715 -9.828 22.335 1.00 95.31 660 VAL A C 1
ATOM 5084 O O . VAL A 1 660 ? -32.310 -8.762 22.484 1.00 95.31 660 VAL A O 1
ATOM 5087 N N . ASN A 1 661 ? -32.186 -10.955 22.860 1.00 95.25 661 ASN A N 1
ATOM 5088 C CA . ASN A 1 661 ? -33.366 -11.013 23.723 1.00 95.25 661 ASN A CA 1
ATOM 5089 C C . ASN A 1 661 ? -32.971 -11.507 25.123 1.00 95.25 661 ASN A C 1
ATOM 5091 O O . ASN A 1 661 ? -32.667 -12.685 25.293 1.00 95.25 661 ASN A O 1
ATOM 5095 N N . LEU A 1 662 ? -32.992 -10.591 26.094 1.00 94.69 662 LEU A N 1
ATOM 5096 C CA . LEU A 1 662 ? -32.718 -10.825 27.512 1.00 94.69 662 LEU A CA 1
ATOM 5097 C C . LEU A 1 662 ? -34.014 -11.139 28.255 1.00 94.69 662 LEU A C 1
ATOM 5099 O O . LEU A 1 662 ? -34.912 -10.294 28.298 1.00 94.69 662 LEU A O 1
ATOM 5103 N N . ARG A 1 663 ? -34.108 -12.316 28.872 1.00 92.81 663 ARG A N 1
ATOM 5104 C CA . ARG A 1 663 ? -35.299 -12.729 29.638 1.00 92.81 663 ARG A CA 1
ATOM 5105 C C . ARG A 1 663 ? -35.310 -12.237 31.080 1.00 92.81 663 ARG A C 1
ATOM 5107 O O . ARG A 1 663 ? -36.366 -11.826 31.554 1.00 92.81 663 ARG A O 1
ATOM 5114 N N . CYS A 1 664 ? -34.150 -12.215 31.729 1.00 90.50 664 CYS A N 1
ATOM 5115 C CA . CYS A 1 664 ? -33.961 -11.793 33.114 1.00 90.50 664 CYS A CA 1
ATOM 5116 C C . CYS A 1 664 ? -32.974 -10.609 33.210 1.00 90.50 664 CYS A C 1
ATOM 5118 O O . CYS A 1 664 ? -31.986 -10.692 33.939 1.00 90.50 664 CYS A O 1
ATOM 5120 N N . PRO A 1 665 ? -33.231 -9.478 32.519 1.00 91.19 665 PRO A N 1
ATOM 5121 C CA . PRO A 1 665 ? -32.271 -8.375 32.395 1.00 91.19 665 PRO A CA 1
ATOM 5122 C C . PRO A 1 665 ? -31.886 -7.719 33.729 1.00 91.19 665 PRO A C 1
ATOM 5124 O O . PRO A 1 665 ? -30.844 -7.087 33.810 1.00 91.19 665 PRO A O 1
ATOM 5127 N N . ALA A 1 666 ? -32.708 -7.851 34.775 1.00 86.88 666 ALA A N 1
ATOM 5128 C CA . ALA A 1 666 ? -32.424 -7.284 36.093 1.00 86.88 666 ALA A CA 1
ATOM 5129 C C . ALA A 1 666 ? -31.405 -8.095 36.920 1.00 86.88 666 ALA A C 1
ATOM 5131 O O . ALA A 1 666 ? -30.962 -7.616 37.962 1.00 86.88 666 ALA A O 1
ATOM 5132 N N . LYS A 1 667 ? -31.058 -9.316 36.493 1.00 87.12 667 LYS A N 1
ATOM 5133 C CA . LYS A 1 667 ? -30.057 -10.166 37.144 1.00 87.12 667 LYS A CA 1
ATOM 5134 C C . LYS A 1 667 ? -28.716 -10.018 36.421 1.00 87.12 667 LYS A C 1
ATOM 5136 O O . LYS A 1 667 ? -28.688 -10.022 35.194 1.00 87.12 667 LYS A O 1
ATOM 5141 N N . ASP A 1 668 ? -27.627 -9.920 37.186 1.00 82.38 668 ASP A N 1
ATOM 5142 C CA . ASP A 1 668 ? -26.250 -9.826 36.678 1.00 82.38 668 ASP A CA 1
ATOM 5143 C C . ASP A 1 668 ? -26.083 -8.704 35.637 1.00 82.38 668 ASP A C 1
ATOM 5145 O O . ASP A 1 668 ? -25.560 -8.910 34.541 1.00 82.38 668 ASP A O 1
ATOM 5149 N N . VAL A 1 669 ? -26.585 -7.509 35.981 1.00 85.38 669 VAL A N 1
ATOM 5150 C CA . VAL A 1 669 ? -26.577 -6.323 35.106 1.00 85.38 669 VAL A CA 1
ATOM 5151 C C . VAL A 1 669 ? -25.151 -5.965 34.671 1.00 85.38 669 VAL A C 1
ATOM 5153 O O . VAL A 1 669 ? -24.931 -5.609 33.514 1.00 85.38 669 VAL A O 1
ATOM 5156 N N . ILE A 1 670 ? -24.186 -6.108 35.585 1.00 86.56 670 ILE A N 1
ATOM 5157 C CA . ILE A 1 670 ? -22.751 -5.997 35.315 1.00 86.56 670 ILE A CA 1
ATOM 5158 C C . ILE A 1 670 ? -22.125 -7.368 35.599 1.00 86.56 670 ILE A C 1
ATOM 5160 O O . ILE A 1 670 ? -22.092 -7.790 36.757 1.00 86.56 670 ILE A O 1
ATOM 5164 N N . PRO A 1 671 ? -21.657 -8.091 34.570 1.00 82.69 671 PRO A N 1
ATOM 5165 C CA . PRO A 1 671 ? -21.023 -9.395 34.754 1.00 82.69 671 PRO A CA 1
ATOM 5166 C C . PRO A 1 671 ? -19.717 -9.298 35.549 1.00 82.69 671 PRO A C 1
ATOM 5168 O O . PRO A 1 671 ? -19.018 -8.288 35.475 1.00 82.69 671 PRO A O 1
ATOM 5171 N N . ALA A 1 672 ? -19.338 -10.370 36.253 1.00 77.06 672 ALA A N 1
ATOM 5172 C CA . ALA A 1 672 ? -18.136 -10.394 37.096 1.00 77.06 672 ALA A CA 1
ATOM 5173 C C . ALA A 1 672 ? -16.848 -10.038 36.324 1.00 77.06 672 ALA A C 1
ATOM 5175 O O . ALA A 1 672 ? -16.043 -9.242 36.808 1.00 77.06 672 ALA A O 1
ATOM 5176 N N . TYR A 1 673 ? -16.708 -10.530 35.089 1.00 72.31 673 TYR A N 1
ATOM 5177 C CA . TYR A 1 673 ? -15.584 -10.233 34.186 1.00 72.31 673 TYR A CA 1
ATOM 5178 C C . TYR A 1 673 ? -15.601 -8.794 33.615 1.00 72.31 673 TYR A C 1
ATOM 5180 O O . TYR A 1 673 ? -14.673 -8.378 32.931 1.00 72.31 673 TYR A O 1
ATOM 5188 N N . TYR A 1 674 ? -16.630 -7.993 33.920 1.00 77.38 674 TYR A N 1
ATOM 5189 C CA . TYR A 1 674 ? -16.684 -6.550 33.647 1.00 77.38 674 TYR A CA 1
ATOM 5190 C C . TYR A 1 674 ? -16.716 -5.686 34.917 1.00 77.38 674 TYR A C 1
ATOM 5192 O O . TYR A 1 674 ? -16.830 -4.463 34.811 1.00 77.38 674 TYR A O 1
ATOM 5200 N N . SER A 1 675 ? -16.559 -6.274 36.108 1.00 79.75 675 SER A N 1
ATOM 5201 C CA . SER A 1 675 ? -16.589 -5.554 37.394 1.00 79.75 675 SER A CA 1
ATOM 5202 C C . SER A 1 675 ? -15.600 -4.382 37.455 1.00 79.75 675 SER A C 1
ATOM 5204 O O . SER A 1 675 ? -15.951 -3.296 37.911 1.00 79.75 675 SER A O 1
ATOM 5206 N N . ALA A 1 676 ? -14.407 -4.529 36.872 1.00 75.94 676 ALA A N 1
ATOM 5207 C CA . ALA A 1 676 ? -13.410 -3.457 36.782 1.00 75.94 676 ALA A CA 1
ATOM 5208 C C . ALA A 1 676 ? -13.895 -2.204 36.014 1.00 75.94 676 ALA A C 1
ATOM 5210 O O . ALA A 1 676 ? -13.315 -1.126 36.149 1.00 75.94 676 ALA A O 1
ATOM 5211 N N . ARG A 1 677 ? -14.953 -2.321 35.198 1.00 78.25 677 ARG A N 1
ATOM 5212 C CA . ARG A 1 677 ? -15.544 -1.221 34.416 1.00 78.25 677 ARG A CA 1
ATOM 5213 C C . ARG A 1 677 ? -16.838 -0.667 35.021 1.00 78.25 677 ARG A C 1
ATOM 5215 O O . ARG A 1 677 ? -17.391 0.270 34.448 1.00 78.25 677 ARG A O 1
ATOM 5222 N N . GLU A 1 678 ? -17.293 -1.180 36.166 1.00 85.56 678 GLU A N 1
ATOM 5223 C CA . GLU A 1 678 ? -18.571 -0.812 36.797 1.00 85.56 678 GLU A CA 1
ATOM 5224 C C . GLU A 1 678 ? -18.737 0.702 36.944 1.00 85.56 678 GLU A C 1
ATOM 5226 O O . GLU A 1 678 ? -19.691 1.278 36.423 1.00 85.56 678 GLU A O 1
ATOM 5231 N N . LYS A 1 679 ? -17.753 1.368 37.559 1.00 85.06 679 LYS A N 1
ATOM 5232 C CA . LYS A 1 679 ? -17.786 2.820 37.769 1.00 85.06 679 LYS A CA 1
ATOM 5233 C C . LYS A 1 679 ? -18.031 3.588 36.465 1.00 85.06 679 LYS A C 1
ATOM 5235 O O . LYS A 1 679 ? -18.858 4.493 36.428 1.00 85.06 679 LYS A O 1
ATOM 5240 N N . ARG A 1 680 ? -17.356 3.192 35.383 1.00 81.81 680 ARG A N 1
ATOM 5241 C CA . ARG A 1 680 ? -17.490 3.837 34.068 1.00 81.81 680 ARG A CA 1
ATOM 5242 C C . ARG A 1 680 ? -18.827 3.545 33.405 1.00 81.81 680 ARG A C 1
ATOM 5244 O O . ARG A 1 680 ? -19.365 4.411 32.727 1.00 81.81 680 ARG A O 1
ATOM 5251 N N . MET A 1 681 ? -19.354 2.331 33.556 1.00 88.81 681 MET A N 1
ATOM 5252 C CA . MET A 1 681 ? -20.681 1.993 33.036 1.00 88.81 681 MET A CA 1
ATOM 5253 C C . MET A 1 681 ? -21.760 2.844 33.716 1.00 88.81 681 MET A C 1
ATOM 5255 O O . MET A 1 681 ? -22.644 3.359 33.031 1.00 88.81 681 MET A O 1
ATOM 5259 N N . CYS A 1 682 ? -21.641 3.070 35.027 1.00 88.31 682 CYS A N 1
ATOM 5260 C CA . CYS A 1 682 ? -22.501 3.995 35.767 1.00 88.31 682 CYS A CA 1
ATOM 5261 C C . CYS A 1 682 ? -22.361 5.440 35.267 1.00 88.31 682 CYS A C 1
ATOM 5263 O O . CYS A 1 682 ? -23.363 6.046 34.899 1.00 88.31 682 CYS A O 1
ATOM 5265 N N . GLU A 1 683 ? -21.134 5.960 35.159 1.00 87.06 683 GLU A N 1
ATOM 5266 C CA . GLU A 1 683 ? -20.872 7.314 34.639 1.00 87.06 683 GLU A CA 1
ATOM 5267 C C . GLU A 1 683 ? -21.441 7.516 33.221 1.00 87.06 683 GLU A C 1
ATOM 5269 O O . GLU A 1 683 ? -22.042 8.552 32.931 1.00 87.06 683 GLU A O 1
ATOM 5274 N N . TYR A 1 684 ? -21.310 6.510 32.347 1.00 88.75 684 TYR A N 1
ATOM 5275 C CA . TYR A 1 684 ? -21.922 6.504 31.017 1.00 88.75 684 TYR A CA 1
ATOM 5276 C C . TYR A 1 684 ? -23.450 6.601 31.092 1.00 88.75 684 TYR A C 1
ATOM 5278 O O . TYR A 1 684 ? -24.049 7.407 30.382 1.00 88.75 684 TYR A O 1
ATOM 5286 N N . PHE A 1 685 ? -24.092 5.793 31.939 1.00 92.38 685 PHE A N 1
ATOM 5287 C CA . PHE A 1 685 ? -25.547 5.798 32.070 1.00 92.38 685 PHE A CA 1
ATOM 5288 C C . PHE A 1 685 ? -26.069 7.146 32.569 1.00 92.38 685 PHE A C 1
ATOM 5290 O O . PHE A 1 685 ? -26.983 7.715 31.963 1.00 92.38 685 PHE A O 1
ATOM 5297 N N . ASP A 1 686 ? -25.445 7.690 33.611 1.00 89.12 686 ASP A N 1
ATOM 5298 C CA . ASP A 1 686 ? -25.823 8.981 34.176 1.00 89.12 686 ASP A CA 1
ATOM 5299 C C . ASP A 1 686 ? -25.648 10.107 33.143 1.00 89.12 686 ASP A C 1
ATOM 5301 O O . ASP A 1 686 ? -26.559 10.908 32.924 1.00 89.12 686 ASP A O 1
ATOM 5305 N N . GLY A 1 687 ? -24.514 10.131 32.437 1.00 86.12 687 GLY A N 1
ATOM 5306 C CA . GLY A 1 687 ? -24.206 11.171 31.455 1.00 86.12 687 GLY A CA 1
ATOM 5307 C C . GLY A 1 687 ? -24.989 11.075 30.141 1.00 86.12 687 GLY A C 1
ATOM 5308 O O . GLY A 1 687 ? -25.319 12.105 29.556 1.00 86.12 687 GLY A O 1
ATOM 5309 N N . ALA A 1 688 ? -25.281 9.866 29.651 1.00 86.81 688 ALA A N 1
ATOM 5310 C CA . ALA A 1 688 ? -25.914 9.673 28.345 1.00 86.81 688 ALA A CA 1
ATOM 5311 C C . ALA A 1 688 ? -27.447 9.582 28.415 1.00 86.81 688 ALA A C 1
ATOM 5313 O O . ALA A 1 688 ? -28.116 10.042 27.486 1.00 86.81 688 ALA A O 1
ATOM 5314 N N . PHE A 1 689 ? -28.008 8.993 29.482 1.00 90.56 689 PHE A N 1
ATOM 5315 C CA . PHE A 1 689 ? -29.452 8.753 29.624 1.00 90.56 689 PHE A CA 1
ATOM 5316 C C . PHE A 1 689 ? -30.133 9.673 30.643 1.00 90.56 689 PHE A C 1
ATOM 5318 O O . PHE A 1 689 ? -31.273 10.073 30.402 1.00 90.56 689 PHE A O 1
ATOM 5325 N N . MET A 1 690 ? -29.481 9.994 31.768 1.00 90.75 690 MET A N 1
ATOM 5326 C CA . MET A 1 690 ? -30.114 10.777 32.844 1.00 90.75 690 MET A CA 1
ATOM 5327 C C . MET A 1 690 ? -29.934 12.289 32.694 1.00 90.75 690 MET A C 1
ATOM 5329 O O . MET A 1 690 ? -30.836 13.041 33.068 1.00 90.75 690 MET A O 1
ATOM 5333 N N . ASP A 1 691 ? -28.818 12.753 32.126 1.00 86.88 691 ASP A N 1
ATOM 5334 C CA . ASP A 1 691 ? -28.589 14.177 31.862 1.00 86.88 691 ASP A CA 1
ATOM 5335 C C . ASP A 1 691 ? -29.539 14.693 30.762 1.00 86.88 691 ASP A C 1
ATOM 5337 O O . ASP A 1 691 ? -29.313 14.521 29.564 1.00 86.88 691 ASP A O 1
ATOM 5341 N N . THR A 1 692 ? -30.614 15.376 31.169 1.00 85.31 692 THR A N 1
ATOM 5342 C CA . THR A 1 692 ? -31.617 15.963 30.254 1.00 85.31 692 THR A CA 1
ATOM 5343 C C . THR A 1 692 ? -31.077 17.069 29.341 1.00 85.31 692 THR A C 1
ATOM 5345 O O . THR A 1 692 ? -31.812 17.570 28.495 1.00 85.31 692 THR A O 1
ATOM 5348 N N . THR A 1 693 ? -29.812 17.468 29.496 1.00 81.44 693 THR A N 1
ATOM 5349 C CA . THR A 1 693 ? -29.169 18.496 28.666 1.00 81.44 693 THR A CA 1
ATOM 5350 C C . THR A 1 693 ? -28.226 17.923 27.609 1.00 81.44 693 THR A C 1
ATOM 5352 O O . THR A 1 693 ? -27.785 18.667 26.733 1.00 81.44 693 THR A O 1
ATOM 5355 N N . LYS A 1 694 ? -27.943 16.611 27.632 1.00 82.19 694 LYS A N 1
ATOM 5356 C CA . LYS A 1 694 ? -26.978 15.968 26.725 1.00 82.19 694 LYS A CA 1
ATOM 5357 C C . LYS A 1 694 ? -27.511 14.682 26.090 1.00 82.19 694 LYS A C 1
ATOM 5359 O O . LYS A 1 694 ? -28.382 14.014 26.636 1.00 82.19 694 LYS A O 1
ATOM 5364 N N . PHE A 1 695 ? -26.949 14.328 24.931 1.00 85.19 695 PHE A N 1
ATOM 5365 C CA . PHE A 1 695 ? -27.124 13.041 24.237 1.00 85.19 695 PHE A CA 1
ATOM 5366 C C . PHE A 1 695 ? -28.574 12.513 24.209 1.00 85.19 695 PHE A C 1
ATOM 5368 O O . PHE A 1 695 ? -29.470 13.190 23.698 1.00 85.19 695 PHE A O 1
ATOM 5375 N N . PHE A 1 696 ? -28.808 11.292 24.716 1.00 89.06 696 PHE A N 1
ATOM 5376 C CA . PHE A 1 696 ? -30.120 10.648 24.690 1.00 89.06 696 PHE A CA 1
ATOM 5377 C C . PHE A 1 696 ? -31.079 11.303 25.680 1.00 89.06 696 PHE A C 1
ATOM 5379 O O . PHE A 1 696 ? -32.248 11.466 25.347 1.00 89.06 696 PHE A O 1
ATOM 5386 N N . GLY A 1 697 ? -30.600 11.718 26.857 1.00 86.19 697 GLY A N 1
ATOM 5387 C CA . GLY A 1 697 ? -31.414 12.423 27.849 1.00 86.19 697 GLY A CA 1
ATOM 5388 C C . GLY A 1 697 ? -32.049 13.693 27.276 1.00 86.19 697 GLY A C 1
ATOM 5389 O O . GLY A 1 697 ? -33.263 13.874 27.382 1.00 86.19 697 GLY A O 1
ATOM 5390 N N . ALA A 1 698 ? -31.264 14.517 26.574 1.00 86.38 698 ALA A N 1
ATOM 5391 C CA . ALA A 1 698 ? -31.775 15.681 25.846 1.00 86.38 698 ALA A CA 1
ATOM 5392 C C . ALA A 1 698 ? -32.763 15.295 24.744 1.00 86.38 698 ALA A C 1
ATOM 5394 O O . ALA A 1 698 ? -33.866 15.839 24.685 1.00 86.38 698 ALA A O 1
ATOM 5395 N N . ALA A 1 699 ? -32.401 14.332 23.894 1.00 87.19 699 ALA A N 1
ATOM 5396 C CA . ALA A 1 699 ? -33.233 13.924 22.766 1.00 87.19 699 ALA A CA 1
ATOM 5397 C C . ALA A 1 699 ? -34.599 13.354 23.202 1.00 87.19 699 ALA A C 1
ATOM 5399 O O . ALA A 1 699 ? -35.625 13.628 22.577 1.00 87.19 699 ALA A O 1
ATOM 5400 N N . LEU A 1 700 ? -34.631 12.597 24.300 1.00 89.56 700 LEU A N 1
ATOM 5401 C CA . LEU A 1 700 ? -35.846 12.004 24.865 1.00 89.56 700 LEU A CA 1
ATOM 5402 C C . LEU A 1 700 ? -36.710 13.023 25.626 1.00 89.56 700 LEU A C 1
ATOM 5404 O O . LEU A 1 700 ? -37.914 12.806 25.766 1.00 89.56 700 LEU A O 1
ATOM 5408 N N . ALA A 1 701 ? -36.132 14.136 26.084 1.00 86.62 701 ALA A N 1
ATOM 5409 C CA . ALA A 1 701 ? -36.870 15.233 26.710 1.00 86.62 701 ALA A CA 1
ATOM 5410 C C . ALA A 1 701 ? -37.594 16.135 25.689 1.00 86.62 701 ALA A C 1
ATOM 5412 O O . ALA A 1 701 ? -38.546 16.836 26.048 1.00 86.62 701 ALA A O 1
ATOM 5413 N N . VAL A 1 702 ? -37.187 16.108 24.412 1.00 84.88 702 VAL A N 1
ATOM 5414 C CA . VAL A 1 702 ? -37.772 16.942 23.349 1.00 84.88 702 VAL A CA 1
ATOM 5415 C C . VAL A 1 702 ? -39.293 16.774 23.281 1.00 84.88 702 VAL A C 1
ATOM 5417 O O . VAL A 1 702 ? -39.820 15.665 23.180 1.00 84.88 702 VAL A O 1
ATOM 5420 N N . GLY A 1 703 ? -40.008 17.901 23.331 1.00 83.25 703 GLY A N 1
ATOM 5421 C CA . GLY A 1 703 ? -41.466 17.947 23.190 1.00 83.25 703 GLY A CA 1
ATOM 5422 C C . GLY A 1 703 ? -42.249 17.234 24.299 1.00 83.25 703 GLY A C 1
ATOM 5423 O O . GLY A 1 703 ? -43.437 16.982 24.114 1.00 83.25 703 GLY A O 1
ATOM 5424 N N . GLY A 1 704 ? -41.610 16.873 25.421 1.00 88.62 704 GLY A N 1
ATOM 5425 C CA . GLY A 1 704 ? -42.258 16.144 26.517 1.00 88.62 704 GLY A CA 1
ATOM 5426 C C . GLY A 1 704 ? -42.693 14.723 26.143 1.00 88.62 704 GLY A C 1
ATOM 5427 O O . GLY A 1 704 ? -43.590 14.166 26.779 1.00 88.62 704 GLY A O 1
ATOM 5428 N N . GLN A 1 705 ? -42.089 14.127 25.103 1.00 92.56 705 GLN A N 1
ATOM 5429 C CA . GLN A 1 705 ? -42.489 12.806 24.599 1.00 92.56 705 GLN A CA 1
ATOM 5430 C C . GLN A 1 705 ? -42.424 11.720 25.681 1.00 92.56 705 GLN A C 1
ATOM 5432 O O . GLN A 1 705 ? -43.296 10.852 25.735 1.00 92.56 705 GLN A O 1
ATOM 5437 N N . LEU A 1 706 ? -41.421 11.793 26.563 1.00 91.81 706 LEU A N 1
ATOM 5438 C CA . LEU A 1 706 ? -41.217 10.824 27.630 1.00 91.81 706 LEU A CA 1
ATOM 5439 C C . LEU A 1 706 ? -42.416 10.787 28.579 1.00 91.81 706 LEU A C 1
ATOM 5441 O O . LEU A 1 706 ? -43.019 9.730 28.768 1.00 91.81 706 LEU A O 1
ATOM 5445 N N . ASP A 1 707 ? -42.810 11.942 29.107 1.00 92.00 707 ASP A N 1
ATOM 5446 C CA . ASP A 1 707 ? -43.927 12.048 30.045 1.00 92.00 707 ASP A CA 1
ATOM 5447 C C . ASP A 1 707 ? -45.254 11.647 29.390 1.00 92.00 707 ASP A C 1
ATOM 5449 O O . ASP A 1 707 ? -46.056 10.926 29.989 1.00 92.00 707 ASP A O 1
ATOM 5453 N N . ALA A 1 708 ? -45.464 12.033 28.127 1.00 91.44 708 ALA A N 1
ATOM 5454 C CA . ALA A 1 708 ? -46.658 11.666 27.370 1.00 91.44 708 ALA A CA 1
ATOM 5455 C C . ALA A 1 708 ? -46.780 10.144 27.165 1.00 91.44 708 ALA A C 1
ATOM 5457 O O . ALA A 1 708 ? -47.859 9.571 27.353 1.00 91.44 708 ALA A O 1
ATOM 5458 N N . VAL A 1 709 ? -45.681 9.467 26.816 1.00 92.44 709 VAL A N 1
ATOM 5459 C CA . VAL A 1 709 ? -45.654 8.005 26.645 1.00 92.44 709 VAL A CA 1
ATOM 5460 C C . VAL A 1 709 ? -45.863 7.289 27.980 1.00 92.44 709 VAL A C 1
ATOM 5462 O O . VAL A 1 709 ? -46.629 6.322 28.035 1.00 92.44 709 VAL A O 1
ATOM 5465 N N . LEU A 1 710 ? -45.244 7.765 29.065 1.00 92.56 710 LEU A N 1
ATOM 5466 C CA . LEU A 1 710 ? -45.433 7.198 30.404 1.00 92.56 710 LEU A CA 1
ATOM 5467 C C . LEU A 1 710 ? -46.888 7.332 30.870 1.00 92.56 710 LEU A C 1
ATOM 5469 O O . LEU A 1 710 ? -47.484 6.344 31.304 1.00 92.56 710 LEU A O 1
ATOM 5473 N N . ALA A 1 711 ? -47.496 8.510 30.705 1.00 90.19 711 ALA A N 1
ATOM 5474 C CA . ALA A 1 711 ? -48.904 8.739 31.030 1.00 90.19 711 ALA A CA 1
ATOM 5475 C C . ALA A 1 711 ? -49.840 7.823 30.221 1.00 90.19 711 ALA A C 1
ATOM 5477 O O . ALA A 1 711 ? -50.789 7.254 30.770 1.00 90.19 711 ALA A O 1
ATOM 5478 N N . HIS A 1 712 ? -49.548 7.617 28.931 1.00 89.81 712 HIS A N 1
ATOM 5479 C CA . HIS A 1 712 ? -50.290 6.681 28.081 1.00 89.81 712 HIS A CA 1
ATOM 5480 C C . HIS A 1 712 ? -50.212 5.241 28.605 1.00 89.81 712 HIS A C 1
ATOM 5482 O O . HIS A 1 712 ? -51.233 4.558 28.691 1.00 89.81 712 HIS A O 1
ATOM 5488 N N . ILE A 1 713 ? -49.029 4.776 29.013 1.00 89.75 713 ILE A N 1
ATOM 5489 C CA . ILE A 1 713 ? -48.845 3.428 29.578 1.00 89.75 713 ILE A CA 1
ATOM 5490 C C . ILE A 1 713 ? -49.602 3.272 30.896 1.00 89.75 713 ILE A C 1
ATOM 5492 O O . ILE A 1 713 ? -50.306 2.277 31.074 1.00 89.75 713 ILE A O 1
ATOM 5496 N N . VAL A 1 714 ? -49.507 4.255 31.795 1.00 89.44 714 VAL A N 1
ATOM 5497 C CA . VAL A 1 714 ? -50.240 4.265 33.071 1.00 89.44 714 VAL A CA 1
ATOM 5498 C C . VAL A 1 714 ? -51.743 4.139 32.823 1.00 89.44 714 VAL A C 1
ATOM 5500 O O . VAL A 1 714 ? -52.397 3.294 33.437 1.00 89.44 714 VAL A O 1
ATOM 5503 N N . ALA A 1 715 ? -52.285 4.898 31.867 1.00 87.19 715 ALA A N 1
ATOM 5504 C CA . ALA A 1 715 ? -53.696 4.821 31.500 1.00 87.19 715 ALA A CA 1
ATOM 5505 C C . ALA A 1 715 ? -54.093 3.438 30.950 1.00 87.19 715 ALA A C 1
ATOM 5507 O O . ALA A 1 715 ? -55.173 2.940 31.273 1.00 87.19 715 ALA A O 1
ATOM 5508 N N . VAL A 1 716 ? -53.234 2.797 30.149 1.00 86.12 716 VAL A N 1
ATOM 5509 C CA . VAL A 1 716 ? -53.476 1.439 29.629 1.00 86.12 716 VAL A CA 1
ATOM 5510 C C . VAL A 1 716 ? -53.477 0.400 30.754 1.00 86.12 716 VAL A C 1
ATOM 5512 O O . VAL A 1 716 ? -54.337 -0.480 30.755 1.00 86.12 716 VAL A O 1
ATOM 5515 N N . ILE A 1 717 ? -52.562 0.513 31.722 1.00 85.50 717 ILE A N 1
ATOM 5516 C CA . ILE A 1 717 ? -52.493 -0.384 32.887 1.00 85.50 717 ILE A CA 1
ATOM 5517 C C . ILE A 1 717 ? -53.731 -0.224 33.777 1.00 85.50 717 ILE A C 1
ATOM 5519 O O . ILE A 1 717 ? -54.283 -1.218 34.236 1.00 85.50 717 ILE A O 1
ATOM 5523 N N . GLN A 1 718 ? -54.190 1.010 34.004 1.00 83.00 718 GLN A N 1
ATOM 5524 C CA . GLN A 1 718 ? -55.364 1.286 34.840 1.00 83.00 718 GLN A CA 1
ATOM 5525 C C . GLN A 1 718 ? -56.682 0.800 34.223 1.00 83.00 718 GLN A C 1
ATOM 5527 O O . GLN A 1 718 ? -57.585 0.415 34.959 1.00 83.00 718 GLN A O 1
ATOM 5532 N N . LYS A 1 719 ? -56.812 0.843 32.891 1.00 77.50 719 LYS A N 1
ATOM 5533 C CA . LYS A 1 719 ? -58.063 0.521 32.183 1.00 77.50 719 LYS A CA 1
ATOM 5534 C C . LYS A 1 719 ? -58.193 -0.947 31.754 1.00 77.50 719 LYS A C 1
ATOM 5536 O O . LYS A 1 719 ? -59.222 -1.288 31.181 1.00 77.50 719 LYS A O 1
ATOM 5541 N N . GLU A 1 720 ? -57.163 -1.778 31.952 1.00 65.19 720 GLU A N 1
ATOM 5542 C CA . GLU A 1 720 ? -57.091 -3.176 31.468 1.00 65.19 720 GLU A CA 1
ATOM 5543 C C . GLU A 1 720 ? -57.523 -3.338 29.986 1.00 65.19 720 GLU A C 1
ATOM 5545 O O . GLU A 1 720 ? -58.130 -4.323 29.572 1.00 65.19 720 GLU A O 1
ATOM 5550 N N . THR A 1 721 ? -57.232 -2.331 29.156 1.00 56.91 721 THR A N 1
ATOM 5551 C CA . THR A 1 721 ? -57.669 -2.262 27.749 1.00 56.91 721 THR A CA 1
ATOM 5552 C C . THR A 1 721 ? -56.866 -3.171 26.804 1.00 56.91 721 THR A C 1
ATOM 5554 O O . THR A 1 721 ? -55.703 -3.477 27.054 1.00 56.91 721 THR A O 1
ATOM 5557 N N . SER A 1 722 ? -57.477 -3.565 25.671 1.00 55.31 722 SER A N 1
ATOM 5558 C CA . SER A 1 722 ? -56.918 -4.525 24.694 1.00 55.31 722 SER A CA 1
ATOM 5559 C C . SER A 1 722 ? -55.494 -4.211 24.187 1.00 55.31 722 SER A C 1
ATOM 5561 O O . SER A 1 722 ? -55.078 -3.054 24.079 1.00 55.31 722 SER A O 1
ATOM 5563 N N . ALA A 1 723 ? -54.775 -5.260 23.765 1.00 52.94 723 ALA A N 1
ATOM 5564 C CA . ALA A 1 723 ? -53.375 -5.238 23.316 1.00 52.94 723 ALA A CA 1
ATOM 5565 C C . ALA A 1 723 ? -53.043 -4.280 22.145 1.00 52.94 723 ALA A C 1
ATOM 5567 O O . ALA A 1 723 ? -51.871 -4.071 21.837 1.00 52.94 723 ALA A O 1
ATOM 5568 N N . PHE A 1 724 ? -54.036 -3.687 21.475 1.00 52.75 724 PHE A N 1
ATOM 5569 C CA . PHE A 1 724 ? -53.823 -2.743 20.373 1.00 52.75 724 PHE A CA 1
ATOM 5570 C C . PHE A 1 724 ? -53.419 -1.335 20.844 1.00 52.75 724 PHE A C 1
ATOM 5572 O O . PHE A 1 724 ? -52.708 -0.638 20.118 1.00 52.75 724 PHE A O 1
ATOM 5579 N N . ALA A 1 725 ? -53.798 -0.929 22.064 1.00 60.72 725 ALA A N 1
ATOM 5580 C CA . ALA A 1 725 ? -53.510 0.407 22.602 1.00 60.72 725 ALA A CA 1
ATOM 5581 C C . ALA A 1 725 ? -52.016 0.638 22.911 1.00 60.72 725 ALA A C 1
ATOM 5583 O O . ALA A 1 725 ? -51.557 1.778 22.965 1.00 60.72 725 ALA A O 1
ATOM 5584 N N . THR A 1 726 ? -51.226 -0.429 23.058 1.00 66.00 726 THR A N 1
ATOM 5585 C CA . THR A 1 726 ? -49.798 -0.369 23.421 1.00 66.00 726 THR A CA 1
ATOM 5586 C C . THR A 1 726 ? -48.865 -0.143 22.229 1.00 66.00 726 THR A C 1
ATOM 5588 O O . THR A 1 726 ? -47.676 0.108 22.409 1.00 66.00 726 THR A O 1
ATOM 5591 N N . ARG A 1 727 ? -49.370 -0.185 20.986 1.00 66.56 727 ARG A N 1
ATOM 5592 C CA . ARG A 1 727 ? -48.552 0.010 19.769 1.00 66.56 727 ARG A CA 1
ATOM 5593 C C . ARG A 1 727 ? -47.952 1.415 19.644 1.00 66.56 727 ARG A C 1
ATOM 5595 O O . ARG A 1 727 ? -46.997 1.580 18.899 1.00 66.56 727 ARG A O 1
ATOM 5602 N N . ARG A 1 728 ? -48.500 2.393 20.372 1.00 72.12 728 ARG A N 1
ATOM 5603 C CA . ARG A 1 728 ? -48.099 3.810 20.343 1.00 72.12 728 ARG A CA 1
ATOM 5604 C C . ARG A 1 728 ? -47.063 4.190 21.409 1.00 72.12 728 ARG A C 1
ATOM 5606 O O . ARG A 1 728 ? -46.609 5.324 21.417 1.00 72.12 728 ARG A O 1
ATOM 5613 N N . ALA A 1 729 ? -46.694 3.267 22.299 1.00 86.69 729 ALA A N 1
ATOM 5614 C CA . ALA A 1 729 ? -45.718 3.514 23.358 1.00 86.69 729 ALA A CA 1
ATOM 5615 C C . ALA A 1 729 ? -44.280 3.368 22.826 1.00 86.69 729 ALA A C 1
ATOM 5617 O O . ALA A 1 729 ? -43.608 2.363 23.074 1.00 86.69 729 ALA A O 1
ATOM 5618 N N . ILE A 1 730 ? -43.842 4.350 22.036 1.00 90.81 730 ILE A N 1
ATOM 5619 C CA . ILE A 1 730 ? -42.497 4.420 21.464 1.00 90.81 730 ILE A CA 1
ATOM 5620 C C . ILE A 1 730 ? -41.910 5.816 21.673 1.00 90.81 730 ILE A C 1
ATOM 5622 O O . ILE A 1 730 ? -42.562 6.817 21.392 1.00 90.81 730 ILE A O 1
ATOM 5626 N N . LEU A 1 731 ? -40.684 5.857 22.180 1.00 92.81 731 LEU A N 1
ATOM 5627 C CA . LEU A 1 731 ? -39.840 7.042 22.260 1.00 92.81 731 LEU A CA 1
ATOM 5628 C C . LEU A 1 731 ? -38.923 7.057 21.041 1.00 92.81 731 LEU A C 1
ATOM 5630 O O . LEU A 1 731 ? -38.382 6.009 20.673 1.00 92.81 731 LEU A O 1
ATOM 5634 N N . VAL A 1 732 ? -38.744 8.223 20.429 1.00 91.38 732 VAL A N 1
ATOM 5635 C CA . VAL A 1 732 ? -37.949 8.395 19.207 1.00 91.38 732 VAL A CA 1
ATOM 5636 C C . VAL A 1 732 ? -36.837 9.400 19.471 1.00 91.38 732 VAL A C 1
ATOM 5638 O O . VAL A 1 732 ? -37.082 10.472 20.021 1.00 91.38 732 VAL A O 1
ATOM 5641 N N . VAL A 1 733 ? -35.618 9.055 19.063 1.00 88.81 733 VAL A N 1
ATOM 5642 C CA . VAL A 1 733 ? -34.448 9.937 19.125 1.00 88.81 733 VAL A CA 1
ATOM 5643 C C . VAL A 1 733 ? -34.316 10.646 17.768 1.00 88.81 733 VAL A C 1
ATOM 5645 O O . VAL A 1 733 ? -33.969 9.996 16.777 1.00 88.81 733 VAL A O 1
ATOM 5648 N N . PRO A 1 734 ? -34.653 11.947 17.664 1.00 81.25 734 PRO A N 1
ATOM 5649 C CA . PRO A 1 734 ? -34.554 12.680 16.404 1.00 81.25 734 PRO A CA 1
ATOM 5650 C C . PRO A 1 734 ? -33.093 12.932 16.001 1.00 81.25 734 PRO A C 1
ATOM 5652 O O . PRO A 1 734 ? -32.192 12.932 16.837 1.00 81.25 734 PRO A O 1
ATOM 5655 N N . HIS A 1 735 ? -32.863 13.177 14.707 1.00 75.50 735 HIS A N 1
ATOM 5656 C CA . HIS A 1 735 ? -31.575 13.693 14.239 1.00 75.50 735 HIS A CA 1
ATOM 5657 C C . HIS A 1 735 ? -31.401 15.145 14.689 1.00 75.50 735 HIS A C 1
ATOM 5659 O O . HIS A 1 735 ? -32.364 15.913 14.673 1.00 75.50 735 HIS A O 1
ATOM 5665 N N . ASP A 1 736 ? -30.169 15.526 15.021 1.00 67.81 736 ASP A N 1
ATOM 5666 C CA . ASP A 1 736 ? -29.820 16.935 15.147 1.00 67.81 736 ASP A CA 1
ATOM 5667 C C . ASP A 1 736 ? -29.671 17.544 13.746 1.00 67.81 736 ASP A C 1
ATOM 5669 O O . ASP A 1 736 ? -28.903 17.053 12.916 1.00 67.81 736 ASP A O 1
ATOM 5673 N N . THR A 1 737 ? -30.449 18.588 13.470 1.00 65.94 737 THR A N 1
ATOM 5674 C CA . THR A 1 737 ? -30.467 19.297 12.185 1.00 65.94 737 THR A CA 1
ATOM 5675 C C . THR A 1 737 ? -29.864 20.700 12.283 1.00 65.94 737 THR A C 1
ATOM 5677 O O . THR A 1 737 ? -30.022 21.485 11.349 1.00 65.94 737 THR A O 1
ATOM 5680 N N . GLN A 1 738 ? -29.222 21.062 13.403 1.00 58.53 738 GLN A N 1
ATOM 5681 C CA . GLN A 1 738 ? -28.744 22.431 13.650 1.00 58.53 738 GLN A CA 1
ATOM 5682 C C . GLN A 1 738 ? -27.305 22.731 13.166 1.00 58.53 738 GLN A C 1
ATOM 5684 O O . GLN A 1 738 ? -26.812 23.833 13.402 1.00 58.53 738 GLN A O 1
ATOM 5689 N N . GLY A 1 739 ? -26.638 21.838 12.417 1.00 51.41 739 GLY A N 1
ATOM 5690 C CA . GLY A 1 739 ? -25.272 22.049 11.897 1.00 51.41 739 GLY A CA 1
ATOM 5691 C C . GLY A 1 739 ? -25.018 21.460 10.498 1.00 51.41 739 GLY A C 1
ATOM 5692 O O . GLY A 1 739 ? -25.559 20.420 10.154 1.00 51.41 739 GLY A O 1
ATOM 5693 N N . LYS A 1 740 ? -24.218 22.173 9.692 1.00 52.16 740 LYS A N 1
ATOM 5694 C CA . LYS A 1 740 ? -23.976 22.057 8.234 1.00 52.16 740 LYS A CA 1
ATOM 5695 C C . LYS A 1 740 ? -23.468 20.691 7.725 1.00 52.16 740 LYS A C 1
ATOM 5697 O O . LYS A 1 740 ? -22.655 20.060 8.382 1.00 52.16 740 LYS A O 1
ATOM 5702 N N . GLU A 1 741 ? -23.874 20.355 6.493 1.00 53.22 741 GLU A N 1
ATOM 5703 C CA . GLU A 1 741 ? -23.333 19.369 5.520 1.00 53.22 741 GLU A CA 1
ATOM 5704 C C . GLU A 1 741 ? -23.128 17.896 5.943 1.00 53.22 741 GLU A C 1
ATOM 5706 O O . GLU A 1 741 ? -23.197 17.029 5.074 1.00 53.22 741 GLU A O 1
ATOM 5711 N N . GLU A 1 742 ? -22.976 17.563 7.228 1.00 54.06 742 GLU A N 1
ATOM 5712 C CA . GLU A 1 742 ? -22.674 16.202 7.693 1.00 54.06 742 GLU A CA 1
ATOM 5713 C C . GLU A 1 742 ? -23.690 15.727 8.754 1.00 54.06 742 GLU A C 1
ATOM 5715 O O . GLU A 1 742 ? -23.748 16.232 9.874 1.00 54.06 742 GLU A O 1
ATOM 5720 N N . LEU A 1 743 ? -24.528 14.744 8.398 1.00 60.69 743 LEU A N 1
ATOM 5721 C CA . LEU A 1 743 ? -25.512 14.143 9.308 1.00 60.69 743 LEU A CA 1
ATOM 5722 C C . LEU A 1 743 ? -24.809 13.231 10.330 1.00 60.69 743 LEU A C 1
ATOM 5724 O O . LEU A 1 743 ? -24.210 12.227 9.948 1.00 60.69 743 LEU A O 1
ATOM 5728 N N . SER A 1 744 ? -24.938 13.520 11.629 1.00 61.72 744 SER A N 1
ATOM 5729 C CA . SER A 1 744 ? -24.342 12.711 12.710 1.00 61.72 744 SER A CA 1
ATOM 5730 C C . SER A 1 744 ? -25.390 12.251 13.740 1.00 61.72 744 SER A C 1
ATOM 5732 O O . SER A 1 744 ? -25.452 12.800 14.841 1.00 61.72 744 SER A O 1
ATOM 5734 N N . PRO A 1 745 ? -26.234 11.249 13.420 1.00 73.81 745 PRO A N 1
ATOM 5735 C CA . PRO A 1 745 ? -27.247 10.754 14.351 1.00 73.81 745 PRO A CA 1
ATOM 5736 C C . PRO A 1 745 ? -26.645 10.078 15.590 1.00 73.81 745 PRO A C 1
ATOM 5738 O O . PRO A 1 745 ? -25.651 9.347 15.502 1.00 73.81 745 PRO A O 1
ATOM 5741 N N . LEU A 1 746 ? -27.311 10.270 16.733 1.00 81.94 746 LEU A N 1
ATOM 5742 C CA . LEU A 1 746 ? -27.015 9.587 17.994 1.00 81.94 746 LEU A CA 1
ATOM 5743 C C . LEU A 1 746 ? -27.166 8.060 17.866 1.00 81.94 746 LEU A C 1
ATOM 5745 O O . LEU A 1 746 ? -27.923 7.564 17.034 1.00 81.94 746 LEU A O 1
ATOM 5749 N N . GLY A 1 747 ? -26.445 7.304 18.703 1.00 84.38 747 GLY A N 1
ATOM 5750 C CA . GLY A 1 747 ? -26.396 5.837 18.616 1.00 84.38 747 GLY A CA 1
ATOM 5751 C C . GLY A 1 747 ? -27.743 5.122 18.825 1.00 84.38 747 GLY A C 1
ATOM 5752 O O . GLY A 1 747 ? -28.044 4.165 18.108 1.00 84.38 747 GLY A O 1
ATOM 5753 N N . LEU A 1 748 ? -28.550 5.582 19.787 1.00 91.44 748 LEU A N 1
ATOM 5754 C CA . LEU A 1 748 ? -29.895 5.079 20.081 1.00 91.44 748 LEU A CA 1
ATOM 5755 C C . LEU A 1 748 ? -30.921 5.734 19.147 1.00 91.44 748 LEU A C 1
ATOM 5757 O O . LEU A 1 748 ? -30.925 6.949 19.000 1.00 91.44 748 LEU A O 1
ATOM 5761 N N . VAL A 1 749 ? -31.817 4.938 18.561 1.00 91.31 749 VAL A N 1
ATOM 5762 C CA . VAL A 1 749 ? -32.830 5.394 17.591 1.00 91.31 749 VAL A CA 1
ATOM 5763 C C . VAL A 1 749 ? -34.222 5.446 18.213 1.00 91.31 749 VAL A C 1
ATOM 5765 O O . VAL A 1 749 ? -34.958 6.417 18.041 1.00 91.31 749 VAL A O 1
ATOM 5768 N N . SER A 1 750 ? -34.616 4.391 18.932 1.00 94.06 750 SER A N 1
ATOM 5769 C CA . SER A 1 750 ? -35.943 4.327 19.551 1.00 94.06 750 SER A CA 1
ATOM 5770 C C . SER A 1 750 ? -35.993 3.392 20.752 1.00 94.06 750 SER A C 1
ATOM 5772 O O . SER A 1 750 ? -35.247 2.410 20.815 1.00 94.06 750 SER A O 1
ATOM 5774 N N . VAL A 1 751 ? -36.923 3.670 21.667 1.00 95.75 751 VAL A N 1
ATOM 5775 C CA . VAL A 1 751 ? -37.241 2.816 22.817 1.00 95.75 751 VAL A CA 1
ATOM 5776 C C . VAL A 1 751 ? -38.733 2.531 22.821 1.00 95.75 751 VAL A C 1
ATOM 5778 O O . VAL A 1 751 ? -39.553 3.430 22.991 1.00 95.75 751 VAL A O 1
ATOM 5781 N N . ARG A 1 752 ? -39.111 1.268 22.651 1.00 94.56 752 ARG A N 1
ATOM 5782 C CA . ARG A 1 752 ? -40.506 0.829 22.698 1.00 94.56 752 ARG A CA 1
ATOM 5783 C C . ARG A 1 752 ? -40.806 0.147 24.023 1.00 94.56 752 ARG A C 1
ATOM 5785 O O . ARG A 1 752 ? -40.076 -0.752 24.432 1.00 94.56 752 ARG A O 1
ATOM 5792 N N . ILE A 1 753 ? -41.926 0.513 24.638 1.00 94.12 753 ILE A N 1
ATOM 5793 C CA . ILE A 1 753 ? -42.396 -0.067 25.898 1.00 94.12 753 ILE A CA 1
ATOM 5794 C C . ILE A 1 753 ? -43.614 -0.947 25.610 1.00 94.12 753 ILE A C 1
ATOM 5796 O O . ILE A 1 753 ? -44.562 -0.539 24.940 1.00 94.12 753 ILE A O 1
ATOM 5800 N N . ILE A 1 754 ? -43.575 -2.192 26.076 1.00 90.75 754 ILE A N 1
ATOM 5801 C CA . ILE A 1 754 ? -44.519 -3.249 25.706 1.00 90.75 754 ILE A CA 1
ATOM 5802 C C . ILE A 1 754 ? -45.098 -3.867 26.986 1.00 90.75 754 ILE A C 1
ATOM 5804 O O . ILE A 1 754 ? -44.541 -4.835 27.507 1.00 90.75 754 ILE A O 1
ATOM 5808 N N . PRO A 1 755 ? -46.235 -3.348 27.480 1.00 88.44 755 PRO A N 1
ATOM 5809 C CA . PRO A 1 755 ? -46.970 -3.964 28.578 1.00 88.44 755 PRO A CA 1
ATOM 5810 C C . PRO A 1 755 ? -47.481 -5.358 28.192 1.00 88.44 755 PRO A C 1
ATOM 5812 O O . PRO A 1 755 ? -48.146 -5.531 27.163 1.00 88.44 755 PRO A O 1
ATOM 5815 N N . ARG A 1 756 ? -47.174 -6.360 29.016 1.00 85.25 756 ARG A N 1
ATOM 5816 C CA . ARG A 1 756 ? -47.636 -7.747 28.902 1.00 85.25 756 ARG A CA 1
ATOM 5817 C C . ARG A 1 756 ? -48.478 -8.084 30.125 1.00 85.25 756 ARG A C 1
ATOM 5819 O O . ARG A 1 756 ? -47.977 -8.109 31.243 1.00 85.25 756 ARG A O 1
ATOM 5826 N N . PHE A 1 757 ? -49.760 -8.342 29.903 1.00 84.25 757 PHE A N 1
ATOM 5827 C CA . PHE A 1 757 ? -50.709 -8.639 30.971 1.00 84.25 757 PHE A CA 1
ATOM 5828 C C . PHE A 1 757 ? -50.832 -10.150 31.180 1.00 84.25 757 PHE A C 1
ATOM 5830 O O . PHE A 1 757 ? -51.056 -10.897 30.228 1.00 84.25 757 PHE A O 1
ATOM 5837 N N . SER A 1 758 ? -50.711 -10.588 32.431 1.00 77.12 758 SER A N 1
ATOM 5838 C CA . SER A 1 758 ? -50.932 -11.967 32.878 1.00 77.12 758 SER A CA 1
ATOM 5839 C C . SER A 1 758 ? -51.791 -11.926 34.135 1.00 77.12 758 SER A C 1
ATOM 5841 O O . SER A 1 758 ? -51.321 -11.394 35.130 1.00 77.12 758 SER A O 1
ATOM 5843 N N . ALA A 1 759 ? -53.023 -12.451 34.087 1.00 68.94 759 ALA A N 1
ATOM 5844 C CA . ALA A 1 759 ? -54.036 -12.603 35.154 1.00 68.94 759 ALA A CA 1
ATOM 5845 C C . ALA A 1 759 ? -54.167 -11.498 36.243 1.00 68.94 759 ALA A C 1
ATOM 5847 O O . ALA A 1 759 ? -55.263 -10.984 36.436 1.00 68.94 759 ALA A O 1
ATOM 5848 N N . LYS A 1 760 ? -53.103 -11.156 36.993 1.00 71.81 760 LYS A N 1
ATOM 5849 C CA . LYS A 1 760 ? -53.029 -10.082 38.012 1.00 71.81 760 LYS A CA 1
ATOM 5850 C C . LYS A 1 760 ? -51.721 -9.255 38.014 1.00 71.81 760 LYS A C 1
ATOM 5852 O O . LYS A 1 760 ? -51.498 -8.485 38.948 1.00 71.81 760 LYS A O 1
ATOM 5857 N N . ARG A 1 761 ? -50.840 -9.419 37.024 1.00 84.38 761 ARG A N 1
ATOM 5858 C CA . ARG A 1 761 ? -49.543 -8.731 36.895 1.00 84.38 761 ARG A CA 1
ATOM 5859 C C . ARG A 1 761 ? -49.366 -8.141 35.496 1.00 84.38 761 ARG A C 1
ATOM 5861 O O . ARG A 1 761 ? -49.893 -8.669 34.515 1.00 84.38 761 ARG A O 1
ATOM 5868 N N . CYS A 1 762 ? -48.617 -7.049 35.423 1.00 87.50 762 CYS A N 1
ATOM 5869 C CA . CYS A 1 762 ? -48.210 -6.398 34.188 1.00 87.50 762 CYS A CA 1
ATOM 5870 C C . CYS A 1 762 ? -46.681 -6.369 34.122 1.00 87.50 762 CYS A C 1
ATOM 5872 O O . CYS A 1 762 ? -46.030 -5.729 34.944 1.00 87.50 762 CYS A O 1
ATOM 5874 N N . GLU A 1 763 ? -46.111 -7.053 33.138 1.00 90.44 763 GLU A N 1
ATOM 5875 C CA . GLU A 1 763 ? -44.681 -6.990 32.858 1.00 90.44 763 GLU A CA 1
ATOM 5876 C C . GLU A 1 763 ? -44.412 -5.975 31.752 1.00 90.44 763 GLU A C 1
ATOM 5878 O O . GLU A 1 763 ? -44.947 -6.080 30.645 1.00 90.44 763 GLU A O 1
ATOM 5883 N N . LEU A 1 764 ? -43.558 -4.994 32.025 1.00 92.56 764 LEU A N 1
ATOM 5884 C CA . LEU A 1 764 ? -43.103 -4.040 31.022 1.00 92.56 764 LEU A CA 1
ATOM 5885 C C . LEU A 1 764 ? -41.886 -4.619 30.311 1.00 92.56 764 LEU A C 1
ATOM 5887 O O . LEU A 1 764 ? -40.782 -4.631 30.847 1.00 92.56 764 LEU A O 1
ATOM 5891 N N . SER A 1 765 ? -42.102 -5.141 29.107 1.00 93.62 765 SER A N 1
ATOM 5892 C CA . SER A 1 765 ? -41.012 -5.542 28.218 1.00 93.62 765 SER A CA 1
ATOM 5893 C C . SER A 1 765 ? -40.544 -4.347 27.394 1.00 93.62 765 SER A C 1
ATOM 5895 O O . SER A 1 765 ? -41.357 -3.508 27.010 1.00 93.62 765 SER A O 1
ATOM 5897 N N . TYR A 1 766 ? -39.263 -4.294 27.053 1.00 96.06 766 TYR A N 1
ATOM 5898 C CA . TYR A 1 766 ? -38.679 -3.174 26.317 1.00 96.06 766 TYR A CA 1
ATOM 5899 C C . TYR A 1 766 ? -38.068 -3.631 24.995 1.00 96.06 766 TYR A C 1
ATOM 5901 O O . TYR A 1 766 ? -37.602 -4.764 24.878 1.00 96.06 766 TYR A O 1
ATOM 5909 N N . SER A 1 767 ? -38.071 -2.753 23.994 1.00 96.25 767 SER A N 1
ATOM 5910 C CA . SER A 1 767 ? -37.302 -2.921 22.760 1.00 96.25 767 SER A CA 1
ATOM 5911 C C . SER A 1 767 ? -36.470 -1.672 22.512 1.00 96.25 767 SER A C 1
ATOM 5913 O O . SER A 1 767 ? -37.038 -0.599 22.330 1.00 96.25 767 SER A O 1
ATOM 5915 N N . PHE A 1 768 ? -35.152 -1.816 22.492 1.00 97.00 768 PHE A N 1
ATOM 5916 C CA . PHE A 1 768 ? -34.198 -0.754 22.195 1.00 97.00 768 PHE A CA 1
ATOM 5917 C C . PHE A 1 768 ? -33.628 -0.977 20.804 1.00 97.00 768 PHE A C 1
ATOM 5919 O O . PHE A 1 768 ? -33.164 -2.077 20.506 1.00 97.00 768 PHE A O 1
ATOM 5926 N N . THR A 1 769 ? -33.661 0.058 19.972 1.00 95.56 769 THR A N 1
ATOM 5927 C CA . THR A 1 769 ? -33.104 0.016 18.618 1.00 95.56 769 THR A CA 1
ATOM 5928 C C . THR A 1 769 ? -31.906 0.945 18.534 1.00 95.56 769 THR A C 1
ATOM 5930 O O . THR A 1 769 ? -32.040 2.147 18.765 1.00 95.56 769 THR A O 1
ATOM 5933 N N . TRP A 1 770 ? -30.759 0.384 18.180 1.00 93.62 770 TRP A N 1
ATOM 5934 C CA . TRP A 1 770 ? -29.470 1.044 18.032 1.00 93.62 770 TRP A CA 1
ATOM 5935 C C . TRP A 1 770 ? -29.050 1.044 16.564 1.00 93.62 770 TRP A C 1
ATOM 5937 O O . TRP A 1 770 ? -29.317 0.090 15.833 1.00 93.62 770 TRP A O 1
ATOM 5947 N N . ARG A 1 771 ? -28.388 2.114 16.116 1.00 88.69 771 ARG A N 1
ATOM 5948 C CA . ARG A 1 771 ? -28.000 2.266 14.706 1.00 88.69 771 ARG A CA 1
ATOM 5949 C C . ARG A 1 771 ? -26.777 1.419 14.343 1.00 88.69 771 ARG A C 1
ATOM 5951 O O . ARG A 1 771 ? -26.829 0.595 13.444 1.00 88.69 771 ARG A O 1
ATOM 5958 N N . THR A 1 772 ? -25.674 1.627 15.048 1.00 84.75 772 THR A N 1
ATOM 5959 C CA . THR A 1 772 ? -24.359 1.080 14.727 1.00 84.75 772 THR A CA 1
ATOM 5960 C C . THR A 1 772 ? -23.644 0.875 16.044 1.00 84.75 772 THR A C 1
ATOM 5962 O O . THR A 1 772 ? -23.497 1.817 16.823 1.00 84.75 772 THR A O 1
ATOM 5965 N N . VAL A 1 773 ? -23.250 -0.363 16.297 1.00 86.31 773 VAL A N 1
ATOM 5966 C CA . VAL A 1 773 ? -22.718 -0.826 17.570 1.00 86.31 773 VAL A CA 1
ATOM 5967 C C . VAL A 1 773 ? -21.469 -1.631 17.267 1.00 86.31 773 VAL A C 1
ATOM 5969 O O . VAL A 1 773 ? -21.511 -2.594 16.509 1.00 86.31 773 VAL A O 1
ATOM 5972 N N . GLU A 1 774 ? -20.351 -1.216 17.842 1.00 86.00 774 GLU A N 1
ATOM 5973 C CA . GLU A 1 774 ? -19.117 -1.992 17.806 1.00 86.00 774 GLU A CA 1
ATOM 5974 C C . GLU A 1 774 ? -19.169 -3.025 18.945 1.00 86.00 774 GLU A C 1
ATOM 5976 O O . GLU A 1 774 ? -19.573 -2.706 20.066 1.00 86.00 774 GLU A O 1
ATOM 5981 N N . ALA A 1 775 ? -18.882 -4.288 18.650 1.00 87.25 775 ALA A N 1
ATOM 5982 C CA . ALA A 1 775 ? -19.223 -5.395 19.536 1.00 87.25 775 ALA A CA 1
ATOM 5983 C C . ALA A 1 775 ? -18.336 -5.483 20.784 1.00 87.25 775 ALA A C 1
ATOM 5985 O O . ALA A 1 775 ? -18.817 -5.937 21.823 1.00 87.25 775 ALA A O 1
ATOM 5986 N N . LEU A 1 776 ? -17.071 -5.048 20.712 1.00 79.75 776 LEU A N 1
ATOM 5987 C CA . LEU A 1 776 ? -16.140 -5.147 21.842 1.00 79.75 776 LEU A CA 1
ATOM 5988 C C . LEU A 1 776 ? -16.285 -3.986 22.825 1.00 79.75 776 LEU A C 1
ATOM 5990 O O . LEU A 1 776 ? -16.125 -4.186 24.033 1.00 79.75 776 LEU A O 1
ATOM 5994 N N . VAL A 1 777 ? -16.628 -2.792 22.340 1.00 79.75 777 VAL A N 1
ATOM 5995 C CA . VAL A 1 777 ? -16.731 -1.589 23.175 1.00 79.75 777 VAL A CA 1
ATOM 5996 C C . VAL A 1 777 ? -18.138 -1.023 23.230 1.00 79.75 777 VAL A C 1
ATOM 5998 O O . VAL A 1 777 ? -18.623 -0.709 24.313 1.00 79.75 777 VAL A O 1
ATOM 6001 N N . GLY A 1 778 ? -18.840 -0.917 22.108 1.00 86.31 778 GLY A N 1
ATOM 6002 C CA . GLY A 1 778 ? -20.183 -0.335 22.081 1.00 86.31 778 GLY A CA 1
ATOM 6003 C C . GLY A 1 778 ? -21.253 -1.215 22.728 1.00 86.31 778 GLY A C 1
ATOM 6004 O O . GLY A 1 778 ? -22.105 -0.714 23.470 1.00 86.31 778 GLY A O 1
ATOM 6005 N N . PHE A 1 779 ? -21.229 -2.522 22.469 1.00 91.62 779 PHE A N 1
ATOM 6006 C CA . PHE A 1 779 ? -22.282 -3.442 22.912 1.00 91.62 779 PHE A CA 1
ATOM 6007 C C . PHE A 1 779 ? -22.407 -3.551 24.446 1.00 91.62 779 PHE A C 1
ATOM 6009 O O . PHE A 1 779 ? -23.531 -3.399 24.933 1.00 91.62 779 PHE A O 1
ATOM 6016 N N . PRO A 1 780 ? -21.320 -3.703 25.237 1.00 90.38 780 PRO A N 1
ATOM 6017 C CA . PRO A 1 780 ? -21.433 -3.799 26.694 1.00 90.38 780 PRO A CA 1
ATOM 6018 C C . PRO A 1 780 ? -22.122 -2.598 27.348 1.00 90.38 780 PRO A C 1
ATOM 6020 O O . PRO A 1 780 ? -23.046 -2.757 28.145 1.00 90.38 780 PRO A O 1
ATOM 6023 N N . TYR A 1 781 ? -21.721 -1.387 26.960 1.00 90.69 781 TYR A N 1
ATOM 6024 C CA . TYR A 1 781 ? -22.242 -0.144 27.532 1.00 90.69 781 TYR A CA 1
ATOM 6025 C C . TYR A 1 781 ? -23.664 0.156 27.065 1.00 90.69 781 TYR A C 1
ATOM 6027 O O . TYR A 1 781 ? -24.523 0.512 27.868 1.00 90.69 781 TYR A O 1
ATOM 6035 N N . SER A 1 782 ? -23.945 -0.016 25.773 1.00 92.75 782 SER A N 1
ATOM 6036 C CA . SER A 1 782 ? -25.283 0.238 25.230 1.00 92.75 782 SER A CA 1
ATOM 6037 C C . SER A 1 782 ? -26.320 -0.774 25.733 1.00 92.75 782 SER A C 1
ATOM 6039 O O . SER A 1 782 ? -27.468 -0.394 25.987 1.00 92.75 782 SER A O 1
ATOM 6041 N N . LEU A 1 783 ? -25.941 -2.044 25.939 1.00 94.69 783 LEU A N 1
ATOM 6042 C CA . LEU A 1 783 ? -26.816 -3.040 26.564 1.00 94.69 783 LEU A CA 1
ATOM 6043 C C . LEU A 1 783 ? -27.061 -2.708 28.039 1.00 94.69 783 LEU A C 1
ATOM 6045 O O . LEU A 1 783 ? -28.217 -2.698 28.459 1.00 94.69 783 LEU A O 1
ATOM 6049 N N . TYR A 1 784 ? -26.007 -2.366 28.790 1.00 94.38 784 TYR A N 1
ATOM 6050 C CA . TYR A 1 784 ? -26.114 -1.896 30.175 1.00 94.38 784 TYR A CA 1
ATOM 6051 C C . TYR A 1 784 ? -27.063 -0.694 30.286 1.00 94.38 784 TYR A C 1
ATOM 6053 O O . TYR A 1 784 ? -28.045 -0.740 31.025 1.00 94.38 784 TYR A O 1
ATOM 6061 N N . GLY A 1 785 ? -26.846 0.340 29.468 1.00 93.38 785 GLY A N 1
ATOM 6062 C CA . GLY A 1 785 ? -27.707 1.522 29.417 1.00 93.38 785 GLY A CA 1
ATOM 6063 C C . GLY A 1 785 ? -29.158 1.182 29.070 1.00 93.38 785 GLY A C 1
ATOM 6064 O O . GLY A 1 785 ? -30.077 1.715 29.687 1.00 93.38 785 GLY A O 1
ATOM 6065 N N . SER A 1 786 ? -29.384 0.234 28.154 1.00 96.00 786 SER A N 1
ATOM 6066 C CA . SER A 1 786 ? -30.731 -0.247 27.807 1.00 96.00 786 SER A CA 1
ATOM 6067 C C . SER A 1 786 ? -31.428 -0.933 28.993 1.00 96.00 786 SER A C 1
ATOM 6069 O O . SER A 1 786 ? -32.615 -0.706 29.237 1.00 96.00 786 SER A O 1
ATOM 6071 N N . ILE A 1 787 ? -30.704 -1.758 29.756 1.00 96.00 787 ILE A N 1
ATOM 6072 C CA . ILE A 1 787 ? -31.232 -2.433 30.951 1.00 96.00 787 ILE A CA 1
ATOM 6073 C C . ILE A 1 787 ? -31.579 -1.402 32.028 1.00 96.00 787 ILE A C 1
ATOM 6075 O O . ILE A 1 787 ? -32.727 -1.354 32.477 1.00 96.00 787 ILE A O 1
ATOM 6079 N N . CYS A 1 788 ? -30.622 -0.549 32.397 1.00 95.94 788 CYS A N 1
ATOM 6080 C CA . CYS A 1 788 ? -30.795 0.450 33.451 1.00 95.94 788 CYS A CA 1
ATOM 6081 C C . CYS A 1 788 ? -31.889 1.465 33.094 1.00 95.94 788 CYS A C 1
ATOM 6083 O O . CYS A 1 788 ? -32.702 1.834 33.942 1.00 95.94 788 CYS A O 1
ATOM 6085 N N . PHE A 1 789 ? -32.000 1.861 31.822 1.00 95.75 789 PHE A N 1
ATOM 6086 C CA . PHE A 1 789 ? -33.075 2.751 31.390 1.00 95.75 789 PHE A CA 1
ATOM 6087 C C . PHE A 1 789 ? -34.440 2.059 31.438 1.00 95.75 789 PHE A C 1
ATOM 6089 O O . PHE A 1 789 ? -35.419 2.661 31.868 1.00 95.75 789 PHE A O 1
ATOM 6096 N N . GLY A 1 790 ? -34.527 0.775 31.075 1.00 95.69 790 GLY A N 1
ATOM 6097 C CA . GLY A 1 790 ? -35.749 -0.017 31.252 1.00 95.69 790 GLY A CA 1
ATOM 6098 C C . GLY A 1 790 ? -36.176 -0.140 32.722 1.00 95.69 790 GLY A C 1
ATOM 6099 O O . GLY A 1 790 ? -37.368 -0.044 33.031 1.00 95.69 790 GLY A O 1
ATOM 6100 N N . GLN A 1 791 ? -35.222 -0.296 33.644 1.00 95.38 791 GLN A N 1
ATOM 6101 C CA . GLN A 1 791 ? -35.487 -0.280 35.089 1.00 95.38 791 GLN A CA 1
ATOM 6102 C C . GLN A 1 791 ? -36.025 1.082 35.536 1.00 95.38 791 GLN A C 1
ATOM 6104 O O . GLN A 1 791 ? -37.055 1.138 36.210 1.00 95.38 791 GLN A O 1
ATOM 6109 N N . GLU A 1 792 ? -35.392 2.171 35.101 1.00 95.12 792 GLU A N 1
ATOM 6110 C CA . GLU A 1 792 ? -35.827 3.530 35.428 1.00 95.12 792 GLU A CA 1
ATOM 6111 C C . GLU A 1 792 ? -37.226 3.835 34.876 1.00 95.12 792 GLU A C 1
ATOM 6113 O O . GLU A 1 792 ? -38.081 4.345 35.600 1.00 95.12 792 GLU A O 1
ATOM 6118 N N . LEU A 1 793 ? -37.512 3.478 33.622 1.00 94.75 793 LEU A N 1
ATOM 6119 C CA . LEU A 1 793 ? -38.844 3.645 33.033 1.00 94.75 793 LEU A CA 1
ATOM 6120 C C . LEU A 1 793 ? -39.897 2.846 33.808 1.00 94.75 793 LEU A C 1
ATOM 6122 O O . LEU A 1 793 ? -40.974 3.367 34.096 1.00 94.75 793 LEU A O 1
ATOM 6126 N N . THR A 1 794 ? -39.575 1.611 34.203 1.00 94.75 794 THR A N 1
ATOM 6127 C CA . THR A 1 794 ? -40.460 0.788 35.042 1.00 94.75 794 THR A CA 1
ATOM 6128 C C . THR A 1 794 ? -40.732 1.480 36.375 1.00 94.75 794 THR A C 1
ATOM 6130 O O . THR A 1 794 ? -41.887 1.586 36.787 1.00 94.75 794 THR A O 1
ATOM 6133 N N . ARG A 1 795 ? -39.684 2.000 37.024 1.00 94.81 795 ARG A N 1
ATOM 6134 C CA . ARG A 1 795 ? -39.776 2.736 38.289 1.00 94.81 795 ARG A CA 1
ATOM 6135 C C . ARG A 1 795 ? -40.682 3.962 38.151 1.00 94.81 795 ARG A C 1
ATOM 6137 O O . ARG A 1 795 ? -41.613 4.109 38.937 1.00 94.81 795 ARG A O 1
ATOM 6144 N N . ARG A 1 796 ? -40.495 4.779 37.108 1.00 94.25 796 ARG A N 1
ATOM 6145 C CA . ARG A 1 796 ? -41.333 5.963 36.838 1.00 94.25 796 ARG A CA 1
ATOM 6146 C C . ARG A 1 796 ? -42.797 5.607 36.583 1.00 94.25 796 ARG A C 1
ATOM 6148 O O . ARG A 1 796 ? -43.681 6.283 37.102 1.00 94.25 796 ARG A O 1
ATOM 6155 N N . VAL A 1 797 ? -43.081 4.536 35.834 1.00 92.69 797 VAL A N 1
ATOM 6156 C CA . VAL A 1 797 ? -44.465 4.050 35.661 1.00 92.69 797 VAL A CA 1
ATOM 6157 C C . VAL A 1 797 ? -45.068 3.642 37.009 1.00 92.69 797 VAL A C 1
ATOM 6159 O O . VAL A 1 797 ? -46.211 3.998 37.295 1.00 92.69 797 VAL A O 1
ATOM 6162 N N . CYS A 1 798 ? -44.316 2.929 37.853 1.00 92.25 798 CYS A N 1
ATOM 6163 C CA . CYS A 1 798 ? -44.763 2.550 39.194 1.00 92.25 798 CYS A CA 1
ATOM 6164 C C . CYS A 1 798 ? -45.043 3.766 40.088 1.00 92.25 798 CYS A C 1
ATOM 6166 O O . CYS A 1 798 ? -46.048 3.774 40.799 1.00 92.25 798 CYS A O 1
ATOM 6168 N N . ASP A 1 799 ? -44.207 4.802 40.035 1.00 92.38 799 ASP A N 1
ATOM 6169 C CA . ASP A 1 799 ? -44.393 6.023 40.828 1.00 92.38 799 ASP A CA 1
ATOM 6170 C C . ASP A 1 799 ? -45.700 6.745 40.470 1.00 92.38 799 ASP A C 1
ATOM 6172 O O . ASP A 1 799 ? -46.429 7.189 41.364 1.00 92.38 799 ASP A O 1
ATOM 6176 N N . LEU A 1 800 ? -46.030 6.782 39.174 1.00 91.88 800 LEU A N 1
ATOM 6177 C CA . LEU A 1 800 ? -47.252 7.384 38.631 1.00 91.88 800 LEU A CA 1
ATOM 6178 C C . LEU A 1 800 ? -48.521 6.544 38.878 1.00 91.88 800 LEU A C 1
ATOM 6180 O O . LEU A 1 800 ? -49.636 7.042 38.701 1.00 91.88 800 LEU A O 1
ATOM 6184 N N . LEU A 1 801 ? -48.389 5.278 39.288 1.00 90.44 801 LEU A N 1
ATOM 6185 C CA . LEU A 1 801 ? -49.521 4.398 39.585 1.00 90.44 801 LEU A CA 1
ATOM 6186 C C . LEU A 1 801 ? -50.008 4.533 41.044 1.00 90.44 801 LEU A C 1
ATOM 6188 O O . LEU A 1 801 ? -49.207 4.752 41.961 1.00 90.44 801 LEU A O 1
ATOM 6192 N N . PRO A 1 802 ? -51.316 4.310 41.301 1.00 87.00 802 PRO A N 1
ATOM 6193 C CA . PRO A 1 802 ? -51.854 4.211 42.657 1.00 87.00 802 PRO A CA 1
ATOM 6194 C C . PRO A 1 802 ? -51.158 3.116 43.480 1.00 87.00 802 PRO A C 1
ATOM 6196 O O . PRO A 1 802 ? -50.828 2.052 42.954 1.00 87.00 802 PRO A O 1
ATOM 6199 N N . SER A 1 803 ? -50.997 3.338 44.788 1.00 82.50 803 SER A N 1
ATOM 6200 C CA . SER A 1 803 ? -50.232 2.478 45.713 1.00 82.50 803 SER A CA 1
ATOM 6201 C C . SER A 1 803 ? -50.583 0.983 45.641 1.00 82.50 803 SER A C 1
ATOM 6203 O O . SER A 1 803 ? -49.684 0.145 45.627 1.00 82.50 803 SER A O 1
ATOM 6205 N N . LEU A 1 804 ? -51.868 0.639 45.508 1.00 80.62 804 LEU A N 1
ATOM 6206 C CA . LEU A 1 804 ? -52.363 -0.747 45.415 1.00 80.62 804 LEU A CA 1
ATOM 6207 C C . LEU A 1 804 ? -51.964 -1.485 44.120 1.00 80.62 804 LEU A C 1
ATOM 6209 O O . LEU A 1 804 ? -52.053 -2.713 44.060 1.00 80.62 804 LEU A O 1
ATOM 6213 N N . MET A 1 805 ? -51.554 -0.754 43.079 1.00 81.12 805 MET A N 1
ATOM 6214 C CA . MET A 1 805 ? -51.196 -1.290 41.758 1.00 81.12 805 MET A CA 1
ATOM 6215 C C . MET A 1 805 ? -49.679 -1.377 41.550 1.00 81.12 805 MET A C 1
ATOM 6217 O O . MET A 1 805 ? -49.236 -2.114 40.673 1.00 81.12 805 MET A O 1
ATOM 6221 N N . ARG A 1 806 ? -48.874 -0.681 42.368 1.00 85.69 806 ARG A N 1
ATOM 6222 C CA . ARG A 1 806 ? -47.406 -0.623 42.218 1.00 85.69 806 ARG A CA 1
ATOM 6223 C C . ARG A 1 806 ? -46.747 -1.999 42.293 1.00 85.69 806 ARG A C 1
ATOM 6225 O O . ARG A 1 806 ? -45.894 -2.314 41.478 1.00 85.69 806 ARG A O 1
ATOM 6232 N N . SER A 1 807 ? -47.199 -2.857 43.209 1.00 82.06 807 SER A N 1
ATOM 6233 C CA . SER A 1 807 ? -46.682 -4.226 43.376 1.00 82.06 807 SER A CA 1
ATOM 6234 C C . SER A 1 807 ? -47.089 -5.197 42.261 1.00 82.06 807 SER A C 1
ATOM 6236 O O . SER A 1 807 ? -46.654 -6.349 42.255 1.00 82.06 807 SER A O 1
ATOM 6238 N N . ARG A 1 808 ? -47.942 -4.761 41.324 1.00 85.31 808 ARG A N 1
ATOM 6239 C CA . ARG A 1 808 ? -48.406 -5.569 40.189 1.00 85.31 808 ARG A CA 1
ATOM 6240 C C . ARG A 1 808 ? -47.600 -5.328 38.918 1.00 85.31 808 ARG A C 1
ATOM 6242 O O . ARG A 1 808 ? -47.807 -6.068 37.958 1.00 85.31 808 ARG A O 1
ATOM 6249 N N . VAL A 1 809 ? -46.730 -4.317 38.897 1.00 90.44 809 VAL A N 1
ATOM 6250 C CA . VAL A 1 809 ? -45.920 -3.958 37.731 1.00 90.44 809 VAL A CA 1
ATOM 6251 C C . VAL A 1 809 ? -44.466 -4.330 37.979 1.00 90.44 809 VAL A C 1
ATOM 6253 O O . VAL A 1 809 ? -43.896 -3.985 39.010 1.00 90.44 809 VAL A O 1
ATOM 6256 N N . SER A 1 810 ? -43.863 -5.035 37.029 1.00 91.81 810 SER A N 1
ATOM 6257 C CA . SER A 1 810 ? -42.450 -5.410 37.070 1.00 91.81 810 SER A CA 1
ATOM 6258 C C . SER A 1 810 ? -41.800 -5.252 35.701 1.00 91.81 810 SER A C 1
ATOM 6260 O O . SER A 1 810 ? -42.476 -5.202 34.671 1.00 91.81 810 SER A O 1
ATOM 6262 N N . MET A 1 811 ? -40.471 -5.177 35.680 1.00 93.12 811 MET A N 1
ATOM 6263 C CA . MET A 1 811 ? -39.705 -5.222 34.438 1.00 93.12 811 MET A CA 1
ATOM 6264 C C . MET A 1 811 ? -39.761 -6.640 33.860 1.00 93.12 811 MET A C 1
ATOM 6266 O O . MET A 1 811 ? -39.571 -7.613 34.587 1.00 93.12 811 MET A O 1
ATOM 6270 N N . GLY A 1 812 ? -40.056 -6.744 32.568 1.00 92.38 812 GLY A N 1
ATOM 6271 C CA . GLY A 1 812 ? -40.005 -7.988 31.804 1.00 92.38 812 GLY A CA 1
ATOM 6272 C C . GLY A 1 812 ? -38.727 -8.086 30.968 1.00 92.38 812 GLY A C 1
ATOM 6273 O O . GLY A 1 812 ? -37.677 -7.568 31.337 1.00 92.38 812 GLY A O 1
ATOM 6274 N N . GLN A 1 813 ? -38.828 -8.723 29.801 1.00 94.38 813 GLN A N 1
ATOM 6275 C CA . GLN A 1 813 ? -37.692 -8.919 28.892 1.00 94.38 813 GLN A CA 1
ATOM 6276 C C . GLN A 1 813 ? -37.202 -7.611 28.241 1.00 94.38 813 GLN A C 1
ATOM 6278 O O . GLN A 1 813 ? -37.994 -6.702 27.965 1.00 94.38 813 GLN A O 1
ATOM 6283 N N . VAL A 1 814 ? -35.921 -7.566 27.878 1.00 96.69 814 VAL A N 1
ATOM 6284 C CA . VAL A 1 814 ? -35.326 -6.512 27.037 1.00 96.69 814 VAL A CA 1
ATOM 6285 C C . VAL A 1 814 ? -34.949 -7.115 25.687 1.00 96.69 814 VAL A C 1
ATOM 6287 O O . VAL A 1 814 ? -34.192 -8.076 25.606 1.00 96.69 814 VAL A O 1
ATOM 6290 N N . SER A 1 815 ? -35.498 -6.563 24.608 1.00 96.38 815 SER A N 1
ATOM 6291 C CA . SER A 1 815 ? -35.038 -6.820 23.243 1.00 96.38 815 SER A CA 1
ATOM 6292 C C . SER A 1 815 ? -34.105 -5.693 22.820 1.00 96.38 815 SER A C 1
ATOM 6294 O O . SER A 1 815 ? -34.513 -4.540 22.769 1.00 96.38 815 SER A O 1
ATOM 6296 N N . TYR A 1 816 ? -32.864 -6.026 22.518 1.00 97.00 816 TYR A N 1
ATOM 6297 C CA . TYR A 1 816 ? -31.866 -5.114 21.987 1.00 97.00 816 TYR A CA 1
ATOM 6298 C C . TYR A 1 816 ? -31.690 -5.424 20.500 1.00 97.00 816 TYR A C 1
ATOM 6300 O O . TYR A 1 816 ? -31.436 -6.571 20.141 1.00 97.00 816 TYR A O 1
ATOM 6308 N N . LEU A 1 817 ? -31.874 -4.429 19.641 1.00 95.94 817 LEU A N 1
ATOM 6309 C CA . LEU A 1 817 ? -31.706 -4.536 18.195 1.00 95.94 817 LEU A CA 1
ATOM 6310 C C . LEU A 1 817 ? -30.605 -3.571 17.766 1.00 95.94 817 LEU A C 1
ATOM 6312 O O . LEU A 1 817 ? -30.717 -2.378 18.040 1.00 95.94 817 LEU A O 1
ATOM 6316 N N . ALA A 1 818 ? -29.582 -4.066 17.081 1.00 93.94 818 ALA A N 1
ATOM 6317 C CA . ALA A 1 818 ? -28.576 -3.239 16.426 1.00 93.94 818 ALA A CA 1
ATOM 6318 C C . ALA A 1 818 ? -28.730 -3.375 14.910 1.00 93.94 818 ALA A C 1
ATOM 6320 O O . ALA A 1 818 ? -28.575 -4.471 14.383 1.00 93.94 818 ALA A O 1
ATOM 6321 N N . HIS A 1 819 ? -29.011 -2.276 14.206 1.00 90.75 819 HIS A N 1
ATOM 6322 C CA . HIS A 1 819 ? -29.095 -2.291 12.739 1.00 90.75 819 HIS A CA 1
ATOM 6323 C C . HIS A 1 819 ? -27.760 -2.672 12.091 1.00 90.75 819 HIS A C 1
ATOM 6325 O O . HIS A 1 819 ? -27.736 -3.328 11.058 1.00 90.75 819 HIS A O 1
ATOM 6331 N N . SER A 1 820 ? -26.659 -2.301 12.735 1.00 89.31 820 SER A N 1
ATOM 6332 C CA . SER A 1 820 ? -25.306 -2.720 12.400 1.00 89.31 820 SER A CA 1
ATOM 6333 C C . SER A 1 820 ? -24.593 -3.087 13.697 1.00 89.31 820 SER A C 1
ATOM 6335 O O . SER A 1 820 ? -24.347 -2.220 14.540 1.00 89.31 820 SER A O 1
ATOM 6337 N N . LEU A 1 821 ? -24.298 -4.369 13.889 1.00 90.25 821 LEU A N 1
ATOM 6338 C CA . LEU A 1 821 ? -23.428 -4.859 14.951 1.00 90.25 821 LEU A CA 1
ATOM 6339 C C . LEU A 1 821 ? -22.142 -5.365 14.312 1.00 90.25 821 LEU A C 1
ATOM 6341 O O . LEU A 1 821 ? -22.171 -6.337 13.565 1.00 90.25 821 LEU A O 1
ATOM 6345 N N . HIS A 1 822 ? -21.016 -4.728 14.600 1.00 87.50 822 HIS A N 1
ATOM 6346 C CA . HIS A 1 822 ? -19.785 -5.008 13.875 1.00 87.50 822 HIS A CA 1
ATOM 6347 C C . HIS A 1 822 ? -18.574 -5.181 14.782 1.00 87.50 822 HIS A C 1
ATOM 6349 O O . HIS A 1 822 ? -18.541 -4.688 15.907 1.00 87.50 822 HIS A O 1
ATOM 6355 N N . MET A 1 823 ? -17.567 -5.887 14.280 1.00 85.00 823 MET A N 1
ATOM 6356 C CA . MET A 1 823 ? -16.313 -6.149 14.979 1.00 85.00 823 MET A CA 1
ATOM 6357 C C . MET A 1 823 ? -15.151 -6.167 13.987 1.00 85.00 823 MET A C 1
ATOM 6359 O O . MET A 1 823 ? -15.273 -6.692 12.876 1.00 85.00 823 MET A O 1
ATOM 6363 N N . PHE A 1 824 ? -14.009 -5.611 14.388 1.00 78.00 824 PHE A N 1
ATOM 6364 C CA . PHE A 1 824 ? -12.782 -5.708 13.603 1.00 78.00 824 PHE A CA 1
ATOM 6365 C C . PHE A 1 824 ? -12.241 -7.143 13.643 1.00 78.00 824 PHE A C 1
ATOM 6367 O O . PHE A 1 824 ? -12.189 -7.781 14.693 1.00 78.00 824 PHE A O 1
ATOM 6374 N N . MET A 1 825 ? -11.868 -7.667 12.475 1.00 71.19 825 MET A N 1
ATOM 6375 C CA . MET A 1 825 ? -11.411 -9.054 12.321 1.00 71.19 825 MET A CA 1
ATOM 6376 C C . MET A 1 825 ? -9.884 -9.179 12.312 1.00 71.19 825 MET A C 1
ATOM 6378 O O . MET A 1 825 ? -9.355 -10.138 11.757 1.00 71.19 825 MET A O 1
ATOM 6382 N N . ASP A 1 826 ? -9.159 -8.212 12.874 1.00 73.81 826 ASP A N 1
ATOM 6383 C CA . ASP A 1 826 ? -7.709 -8.329 13.002 1.00 73.81 826 ASP A CA 1
ATOM 6384 C C . ASP A 1 826 ? -7.325 -9.380 14.055 1.00 73.81 826 ASP A C 1
ATOM 6386 O O . ASP A 1 826 ? -8.061 -9.618 15.014 1.00 73.81 826 ASP A O 1
ATOM 6390 N N . ASP A 1 827 ? -6.166 -10.021 13.869 1.00 72.50 827 ASP A N 1
ATOM 6391 C CA . ASP A 1 827 ? -5.711 -11.129 14.719 1.00 72.50 827 ASP A CA 1
ATOM 6392 C C . ASP A 1 827 ? -5.652 -10.746 16.207 1.00 72.50 827 ASP A C 1
ATOM 6394 O O . ASP A 1 827 ? -5.969 -11.569 17.069 1.00 72.50 827 ASP A O 1
ATOM 6398 N N . ASN A 1 828 ? -5.321 -9.485 16.511 1.00 73.94 828 ASN A N 1
ATOM 6399 C CA . ASN A 1 828 ? -5.271 -8.977 17.883 1.00 73.94 828 ASN A CA 1
ATOM 6400 C C . ASN A 1 828 ? -6.679 -8.829 18.468 1.00 73.94 828 ASN A C 1
ATOM 6402 O O . ASN A 1 828 ? -6.942 -9.324 19.563 1.00 73.94 828 ASN A O 1
ATOM 6406 N N . GLY A 1 829 ? -7.610 -8.227 17.722 1.00 75.38 829 GLY A N 1
ATOM 6407 C CA . GLY A 1 829 ? -9.028 -8.188 18.089 1.00 75.38 829 GLY A CA 1
ATOM 6408 C C . GLY A 1 829 ? -9.597 -9.587 18.344 1.00 75.38 829 GLY A C 1
ATOM 6409 O O . GLY A 1 829 ? -10.248 -9.819 19.361 1.00 75.38 829 GLY A O 1
ATOM 6410 N N . GLN A 1 830 ? -9.276 -10.560 17.486 1.00 79.81 830 GLN A N 1
ATOM 6411 C CA . GLN A 1 830 ? -9.692 -11.959 17.649 1.00 79.81 830 GLN A CA 1
ATOM 6412 C C . GLN A 1 830 ? -9.075 -12.641 18.877 1.00 79.81 830 GLN A C 1
ATOM 6414 O O . GLN A 1 830 ? -9.736 -13.459 19.525 1.00 79.81 830 GLN A O 1
ATOM 6419 N N . ALA A 1 831 ? -7.824 -12.327 19.211 1.00 76.19 831 ALA A N 1
ATOM 6420 C CA . ALA A 1 831 ? -7.171 -12.833 20.413 1.00 76.19 831 ALA A CA 1
ATOM 6421 C C . ALA A 1 831 ? -7.835 -12.284 21.686 1.00 76.19 831 ALA A C 1
ATOM 6423 O O . ALA A 1 831 ? -8.140 -13.056 22.596 1.00 76.19 831 ALA A O 1
ATOM 6424 N N . ILE A 1 832 ? -8.157 -10.988 21.707 1.00 77.25 832 ILE A N 1
ATOM 6425 C CA . ILE A 1 832 ? -8.882 -10.350 22.816 1.00 77.25 832 ILE A CA 1
ATOM 6426 C C . ILE A 1 832 ? -10.280 -10.963 22.969 1.00 77.25 832 ILE A C 1
ATOM 6428 O O . ILE A 1 832 ? -10.680 -11.322 24.075 1.00 77.25 832 ILE A O 1
ATOM 6432 N N . VAL A 1 833 ? -11.004 -11.174 21.863 1.00 77.88 833 VAL A N 1
ATOM 6433 C CA . VAL A 1 833 ? -12.303 -11.874 21.866 1.00 77.88 833 VAL A CA 1
ATOM 6434 C C . VAL A 1 833 ? -12.184 -13.262 22.489 1.00 77.88 833 VAL A C 1
ATOM 6436 O O . VAL A 1 833 ? -12.968 -13.608 23.370 1.00 77.88 833 VAL A O 1
ATOM 6439 N N . ARG A 1 834 ? -11.210 -14.068 22.044 1.00 79.56 834 ARG A N 1
ATOM 6440 C CA . ARG A 1 834 ? -10.967 -15.413 22.597 1.00 79.56 834 ARG A CA 1
ATOM 6441 C C . ARG A 1 834 ? -10.745 -15.358 24.100 1.00 79.56 834 ARG A C 1
ATOM 6443 O O . ARG A 1 834 ? -11.274 -16.208 24.805 1.00 79.56 834 ARG A O 1
ATOM 6450 N N . HIS A 1 835 ? -9.992 -14.373 24.576 1.00 73.19 835 HIS A N 1
ATOM 6451 C CA . HIS A 1 835 ? -9.726 -14.211 25.997 1.00 73.19 835 HIS A CA 1
ATOM 6452 C C . HIS A 1 835 ? -11.001 -13.896 26.790 1.00 73.19 835 HIS A C 1
ATOM 6454 O O . HIS A 1 835 ? -11.304 -14.628 27.727 1.00 73.19 835 HIS A O 1
ATOM 6460 N N . ILE A 1 836 ? -11.798 -12.910 26.354 1.00 73.44 836 ILE A N 1
ATOM 6461 C CA . ILE A 1 836 ? -13.084 -12.560 26.992 1.00 73.44 836 ILE A CA 1
ATOM 6462 C C . ILE A 1 836 ? -14.023 -13.773 27.036 1.00 73.44 836 ILE A C 1
ATOM 6464 O O . ILE A 1 836 ? -14.654 -14.042 28.056 1.00 73.44 836 ILE A O 1
ATOM 6468 N N . VAL A 1 837 ? -14.118 -14.520 25.931 1.00 76.81 837 VAL A N 1
ATOM 6469 C CA . VAL A 1 837 ? -14.949 -15.730 25.866 1.00 76.81 837 VAL A CA 1
ATOM 6470 C C . VAL A 1 837 ? -14.439 -16.792 26.840 1.00 76.81 837 VAL A C 1
ATOM 6472 O O . VAL A 1 837 ? -15.243 -17.363 27.567 1.00 76.81 837 VAL A O 1
ATOM 6475 N N . ASN A 1 838 ? -13.125 -17.025 26.895 1.00 74.12 838 ASN A N 1
ATOM 6476 C CA . ASN A 1 838 ? -12.536 -18.009 27.800 1.00 74.12 838 ASN A CA 1
ATOM 6477 C C . ASN A 1 838 ? -12.785 -17.656 29.271 1.00 74.12 838 ASN A C 1
ATOM 6479 O O . ASN A 1 838 ? -13.206 -18.533 30.018 1.00 74.12 838 ASN A O 1
ATOM 6483 N N . GLU A 1 839 ? -12.583 -16.397 29.675 1.00 69.94 839 GLU A N 1
ATOM 6484 C CA . GLU A 1 839 ? -12.851 -15.942 31.049 1.00 69.94 839 GLU A CA 1
ATOM 6485 C C . GLU A 1 839 ? -14.318 -16.103 31.444 1.00 69.94 839 GLU A C 1
ATOM 6487 O O . GLU A 1 839 ? -14.610 -16.499 32.565 1.00 69.94 839 GLU A O 1
ATOM 6492 N N . ALA A 1 840 ? -15.250 -15.841 30.527 1.00 72.44 840 ALA A N 1
ATOM 6493 C CA . ALA A 1 840 ? -16.673 -16.025 30.798 1.00 72.44 840 ALA A CA 1
ATOM 6494 C C . ALA A 1 840 ? -17.091 -17.507 30.898 1.00 72.44 840 ALA A C 1
ATOM 6496 O O . ALA A 1 840 ? -18.176 -17.803 31.398 1.00 72.44 840 ALA A O 1
ATOM 6497 N N . THR A 1 841 ? -16.266 -18.427 30.388 1.00 65.88 841 THR A N 1
ATOM 6498 C CA . THR A 1 841 ? -16.510 -19.881 30.415 1.00 65.88 841 THR A CA 1
ATOM 6499 C C . THR A 1 841 ? -15.696 -20.641 31.465 1.00 65.88 841 THR A C 1
ATOM 6501 O O . THR A 1 841 ? -15.923 -21.842 31.627 1.00 65.88 841 THR A O 1
ATOM 6504 N N . ALA A 1 842 ? -14.748 -19.971 32.126 1.00 48.34 842 ALA A N 1
ATOM 6505 C CA . ALA A 1 842 ? -13.928 -20.506 33.213 1.00 48.34 842 ALA A CA 1
ATOM 6506 C C . ALA A 1 842 ? -14.682 -20.438 34.546 1.00 48.34 842 ALA A C 1
ATOM 6508 O O . ALA A 1 842 ? -14.531 -21.397 35.339 1.00 48.34 842 ALA A O 1
#

Foldseek 3Di:
DPLVVVLVVLLVVLLVVLLLAADFLVRVQVSQVVLCPPPSRQFVWKKKWKDFDPPAHIDMGIDDDPDAWDWDWDFQPALTRIIIIMTTDGDPVCVVVPDPPPVSVVSSVCSNLVRVQADNLQRFREVPPDVSSQSSQQSLQLVLLVVFFKKKKKKKAKPCLVVLCVPVNDVLSSLLSNVLSNQLQVQLSVFFGWYDHDRRIIMTIRSGDWLLSRLSSLVSSQVSQQPDDSVSPPDRMGMEMFMEMDFFSVDSDGPVNNHVQRVVRRVVPVVDPDPRAYAYDFDDDDQLCQPPFVLLVLLLLLLQLQLQLLPQAFFLASLLSNLLNLLLVQVPDLVSLLVSSVVSLVRLVQPDDDDRARGAGHDPHRPGGRGRRSHHALQSNQSSNVSSVSSNCLLVVHWWKKKWWAASSSRWIWIAIPVRHTSDTPDPDPPPTDMDMHGNADEPDDPDSPFGFNGQAEEEEEEDDDDDSHYPSSHPYYHYWYLLLCLFFNFATPLLLVVLVLLVSCVQAVSHQAYEYDDDCVSHVVNVVVLVQLLVVHPQDQVSCLLSVHGSVSSNVSSPSSHVRYYYQHDSSSVSSVSSVVSVVDRYGDGGDDDDDDDDDDDDDDDDPVVVDDDCLQEDEDAEPLVVQLSNLVSQLPPPAQFDQDPNGFTKRKRAFYKYKHFHHVPCLDPPLRPVCVVVLVVSLCQQCVPCVDHNNVQQPPPPLLVVLLVQVLVCLVVVDDQVSQPPNKGARDWDPPDDDDTSHHFWGMKGWHWDDDPQATATEIETETEAAESPTRVSSVSSSQSVVLVVSQVSSLVVHDPVCSVRYYYGMYMYIYSIYMYGPDPSSVSSSVSSSVVSVD

Secondary structure (DSSP, 8-state):
--HHHHHHHHHHHHHHHHHTS---HHHHHHHHHHHHHSTT--EEEEEEEEE--TTSPPEEEEE--SSPPEEEEEE--STT-PEEEEEEEE-GGGTTS----HHHHHHHHHHHHTGGGB-TTT-SBBSSS-HHHHHHHHHHHHHHHHTT---EEEEEEEETHHHHHHHHHHHHHHHHHHHHHHHHHHHHTTT-EEEEEETTEEEEEESSSHHHHHHHHHHHHHHHHHH---S-TT---EEEEEEEE-S-TTS---HHHHHHHHHHHHHHHHTSS--S-EEEPPP----TTTTS-HHHHHHHHHHHHHH-TT-S--SSBHHHHHHHHHHHHHTTSHHHHHHHHHHHHHHHT--S--PPP---PPPSSTTSPPB------HHHHHHHHHHHHHHHHHHTT---EEEEEE-TTSS-EEEEETT--EEEE--S--TT-EEEEEEPPEES--S-TTSPP---EEEEEEES-PPPSS-GGGEEEEEEEP-HHHHTT-PPP-HHHHHHHHHHHHHH-TTEEEEEEEE-TTTTHHHHHHHHHHHTT-S--HHHHHHTTS-HHHHHHHHHHHTTTEE--SSHHHHHHHHHHHHHT--EE-PPPP--------------GGGGSPPGGGEEEESSHHHHHHHHHHHHHH--PPPEE-TT--EEEEEEEEEEEESSTTSSSS-GGGGGGHHHHHHHHIIIII-TTSHHHHHHHGGGHHHHHHHHHHHHHHHT--TTGGGG-EEE-PPP-SSSS-----SEEEEEEEEEEETTEEEEEEEEEEEEEETTTHHHHHHHHHHHHHHHHHHHHHHHS-HHHHTTEEEEEEEEEEEEEEEE--HHHHHHHHHHHHHHH-

Radius of gyration: 35.2 Å; chains: 1; bounding box: 92×76×97 Å

Sequence (842 aa):
MKPNDEWQSFLNSKKDEVECQWLTKSEFEIIINEILKHAESPLLGLQFSLEFAPPFKAFDIGHSLAEPPDTHSFQLDDNRSGLCRAKWWLKPDLMHIASVRNETLAALFKAWWKTRLRTPSAGLPDLKRDKEGIKIADETVMRRLEQGVCPSVLFCDLDNFGEVNKRFGQEEGNRVIKEFGALAEKAVTPFGILLHNGGDELVVLCPKGGALSAIRAAYAVRQAVQKYDFKVHPLTLGMSAGGAASDSPQRQDSFEVLKNESDQVLHNFAKKPTKGRTRFNPATENSPFADWLVEGRVSVGKCLVLSTISDCAPFGNAWLNALSALVQESMSTPSEAHVAISDFITWMGAAGNVAPMHLSAPPEKASQSVSTTASATALDLAFAIAHGILVNSARNAVEQTVTIKYSRDGQSAAVFLEDETKVWSSVISEKDLATCILPLPKRTSTSDLRTPYGAARAVLIKIGHSPLPVPACLFSEIIVVDDRPTRGGCLPDFWEVTIARLITRMHSDPNTCLVFVMGNLEHGGETVAKLKEFSKNQGIDEETASRLAVTAAMLRETAGRLNEKLYFPPTYEALSNTLAVQLDAVSDLQSPISATVGSRPLLIRDLRLDEKALSREDGCRVETAAEAFPIVLEILRNAKIPSIRDQAGRTVSELVDFKVNLRCPAKDVIPAYYSAREKRMCEYFDGAFMDTTKFFGAALAVGGQLDAVLAHIVAVIQKETSAFATRRAILVVPHDTQGKEELSPLGLVSVRIIPRFSAKRCELSYSFTWRTVEALVGFPYSLYGSICFGQELTRRVCDLLPSLMRSRVSMGQVSYLAHSLHMFMDDNGQAIVRHIVNEATA